Protein AF-0000000079454752 (afdb_homodimer)

InterPro domains:
  IPR001627 Sema domain [PF01403] (231-406)
  IPR001627 Sema domain [PS51004] (1-429)
  IPR001627 Sema domain [SM00630] (8-409)
  IPR002165 Plexin repeat [PF01437] (431-464)
  IPR015943 WD40/YVTN repeat-like-containing domain superfamily [G3DSA:2.130.10.10] (1-431)
  IPR016201 PSI domain [SM00423] (431-486)
  IPR027231 Semaphorin [PTHR11036] (4-544)
  IPR036352 Sema domain superfamily [SSF101912] (3-434)

Organism: NCBI:txid69355

Radius of gyration: 44.46 Å; Cα contacts (8 Å, |Δi|>4): 2600; chains: 2; bounding box: 131×156×123 Å

Solvent-accessible surface area (backbone atoms only — not comparable to full-atom values): 76771 Å² total; per-residue (Å²): 104,56,27,47,52,73,42,60,39,83,88,75,64,42,78,75,45,77,47,78,49,71,53,56,68,66,45,33,52,53,28,42,73,72,68,46,51,76,77,66,29,37,14,32,72,76,42,80,44,72,77,47,99,47,32,36,43,36,27,20,11,28,9,58,49,22,26,26,30,34,29,32,56,42,98,83,72,45,76,39,76,33,88,92,31,67,73,38,82,19,75,49,64,32,39,31,51,82,82,58,50,47,32,67,45,78,52,96,91,39,60,39,23,34,34,23,55,41,83,85,55,81,46,58,36,47,30,33,95,74,29,25,52,63,77,95,32,56,79,72,56,30,80,63,38,28,49,38,61,45,83,52,92,65,32,39,35,37,34,29,23,25,49,37,68,80,35,55,79,77,47,71,47,58,36,16,34,41,30,36,34,37,72,60,59,65,11,29,52,79,95,28,44,48,22,60,61,23,50,35,34,30,41,49,48,38,34,36,65,61,95,51,59,29,70,35,33,38,55,44,22,55,38,67,82,37,70,40,55,45,39,77,34,79,46,47,32,30,40,30,35,21,19,42,56,90,52,32,73,48,31,23,30,29,32,37,34,35,53,65,47,49,53,49,35,73,70,48,47,36,29,43,54,88,41,94,63,32,34,65,41,67,49,58,75,87,74,56,54,83,74,55,71,51,60,80,51,90,56,34,52,72,54,51,68,70,46,51,54,44,32,72,74,39,27,37,35,52,51,58,29,58,33,64,38,57,43,55,36,70,69,43,61,42,91,75,51,45,65,37,23,36,24,62,46,65,48,39,44,35,79,81,71,48,42,40,54,40,36,36,36,24,15,42,33,12,30,39,34,32,33,33,50,46,34,35,39,74,30,38,88,50,81,46,61,43,75,65,44,80,41,76,77,44,62,80,67,30,47,30,72,39,51,42,65,46,74,87,44,94,83,45,80,38,34,34,39,40,31,39,76,87,48,76,48,76,45,62,76,68,56,38,58,79,76,16,84,44,51,55,50,25,20,48,48,38,41,56,52,33,19,21,28,61,86,78,65,42,25,35,74,47,61,71,82,53,53,81,77,59,85,52,61,48,55,32,46,67,73,28,61,57,83,83,26,86,77,51,67,76,73,71,70,77,63,68,69,64,67,62,76,76,72,75,77,72,78,77,74,80,71,74,83,70,82,77,80,76,76,78,73,73,77,73,86,76,73,88,74,83,76,45,53,75,85,74,87,76,79,80,77,80,75,78,83,80,79,77,78,81,75,79,51,70,64,58,52,52,48,48,55,50,49,50,52,52,51,40,31,49,52,18,26,52,50,20,34,51,52,46,59,57,62,56,66,76,73,87,74,81,84,83,80,78,87,73,84,97,81,92,86,93,89,94,89,83,94,87,90,84,85,86,85,91,86,85,91,84,89,95,88,93,89,92,88,94,82,91,86,92,80,91,84,92,87,89,88,86,90,85,91,84,86,91,86,93,88,86,92,85,91,89,82,85,74,86,95,74,89,81,135,104,56,26,47,52,72,42,57,38,85,88,77,63,43,78,74,43,79,47,80,49,71,53,55,67,65,45,34,51,53,27,41,73,71,68,45,52,76,78,64,27,38,13,32,73,76,43,80,44,72,77,49,98,48,32,36,42,38,26,20,10,27,8,56,49,22,28,25,30,35,30,32,56,43,97,84,73,46,78,38,75,32,88,92,31,68,73,37,82,19,76,48,63,31,39,31,50,83,80,59,50,48,31,67,45,78,54,96,90,38,62,38,24,35,34,23,55,42,84,84,56,82,46,58,38,45,33,33,97,73,29,25,51,62,75,95,32,56,78,74,55,29,81,62,39,29,49,39,62,46,83,53,91,66,32,39,36,37,33,28,22,25,49,36,69,80,36,55,82,78,47,71,46,57,36,17,33,42,30,37,34,38,71,62,59,67,11,27,52,79,94,28,45,48,23,59,62,23,50,34,34,31,40,50,47,38,34,37,65,59,97,50,59,29,70,35,33,38,56,45,23,56,39,66,83,36,70,40,54,45,39,75,33,79,46,45,30,31,39,31,35,21,18,42,56,91,51,31,74,46,32,23,29,30,32,38,35,34,53,65,47,49,54,51,34,74,72,47,47,37,28,42,56,89,41,93,62,33,33,65,41,68,48,59,74,88,75,57,52,83,75,55,71,50,60,80,53,90,58,35,51,72,53,52,68,70,44,50,52,45,31,72,73,40,26,35,34,52,50,59,29,58,32,64,36,57,42,54,35,70,69,43,62,40,93,76,52,43,64,37,23,36,24,62,47,65,49,39,45,33,78,81,72,48,41,40,53,39,36,37,36,23,15,42,33,11,31,40,34,31,32,33,50,46,34,34,40,76,30,39,87,49,80,46,61,43,74,65,43,78,41,78,78,43,62,78,67,31,47,31,73,40,50,43,67,46,76,86,45,92,85,46,80,38,33,33,40,40,29,40,77,86,48,77,47,76,45,62,77,68,57,38,62,80,74,17,83,44,53,54,50,26,19,47,48,37,40,56,51,34,19,21,29,63,87,76,64,41,25,35,74,47,60,67,82,55,53,80,78,61,86,51,60,48,54,31,48,67,73,28,60,57,84,85,26,87,77,49,67,76,72,70,68,76,67,65,70,64,35,61,53,76,73,73,78,71,78,75,74,80,73,75,82,75,81,80,80,74,77,74,72,71,74,77,76,76,79,70,79,77,75,76,80,69,82,72,77,76,75,75,75,76,73,72,78,72,76,78,70,81,71,74,56,65,62,63,48,50,51,52,52,49,51,51,49,50,53,38,32,50,55,16,25,53,51,15,35,55,52,42,62,65,62,57,79,77,77,76,83,78,95,59,84,91,86,84,82,86,73,77,88,92,90,87,93,84,92,87,90,85,92,90,92,89,94,91,88,93,87,83,85,91,86,85,93,89,86,96,84,90,90,88,89,93,90,87,88,88,91,84,88,95,88,91,82,92,81,91,82,86,87,80,90,67,92,76,85,78,81,75,136

Structure (mmCIF, N/CA/C/O backbone):
data_AF-0000000079454752-model_v1
#
loop_
_entity.id
_entity.type
_entity.pdbx_description
1 polymer Semaphorin-1A
#
loop_
_atom_site.group_PDB
_atom_site.id
_atom_site.type_symbol
_atom_site.label_atom_id
_atom_site.label_alt_id
_atom_site.label_comp_id
_atom_site.label_asym_id
_atom_site.label_entity_id
_atom_site.label_seq_id
_atom_site.pdbx_PDB_ins_code
_atom_site.Cartn_x
_atom_site.Cartn_y
_atom_site.Cartn_z
_atom_site.occupancy
_atom_site.B_iso_or_equiv
_atom_site.auth_seq_id
_atom_site.auth_comp_id
_atom_site.auth_asym_id
_atom_site.auth_atom_id
_atom_site.pdbx_PDB_model_num
ATOM 1 N N . MET A 1 1 ? 12.57 -17.094 -28.625 1 63.75 1 MET A N 1
ATOM 2 C CA . MET A 1 1 ? 11.766 -18.141 -28 1 63.75 1 MET A CA 1
ATOM 3 C C . MET A 1 1 ? 10.477 -18.375 -28.781 1 63.75 1 MET A C 1
ATOM 5 O O . MET A 1 1 ? 9.523 -18.953 -28.266 1 63.75 1 MET A O 1
ATOM 9 N N . SER A 1 2 ? 10.516 -18 -29.984 1 82.56 2 SER A N 1
ATOM 10 C CA . SER A 1 2 ? 9.32 -18.25 -30.781 1 82.56 2 SER A CA 1
ATOM 11 C C . SER A 1 2 ? 9.578 -19.297 -31.859 1 82.56 2 SER A C 1
ATOM 13 O O . SER A 1 2 ? 10.727 -19.516 -32.25 1 82.56 2 SER A O 1
ATOM 15 N N . ASN A 1 3 ? 8.633 -20.031 -32.188 1 91.56 3 ASN A N 1
ATOM 16 C CA . ASN A 1 3 ? 8.539 -20.922 -33.344 1 91.56 3 ASN A CA 1
ATOM 17 C C . ASN A 1 3 ? 9.312 -22.219 -33.125 1 91.56 3 ASN A C 1
ATOM 19 O O . ASN A 1 3 ? 9.461 -23.016 -34.062 1 91.56 3 ASN A O 1
ATOM 23 N N . MET A 1 4 ? 9.977 -22.297 -32.031 1 90.5 4 MET A N 1
ATOM 24 C CA . MET A 1 4 ? 10.758 -23.484 -31.766 1 90.5 4 MET A CA 1
ATOM 25 C C . MET A 1 4 ? 10.75 -23.828 -30.281 1 90.5 4 MET A C 1
ATOM 27 O O . MET A 1 4 ? 10.5 -22.969 -29.438 1 90.5 4 MET A O 1
ATOM 31 N N . PHE A 1 5 ? 10.969 -25.141 -30.031 1 89.88 5 PHE A N 1
ATOM 32 C CA . PHE A 1 5 ? 11.258 -25.547 -28.672 1 89.88 5 PHE A CA 1
ATOM 33 C C . PHE A 1 5 ? 12.359 -26.609 -28.641 1 89.88 5 PHE A C 1
ATOM 35 O O . PHE A 1 5 ? 12.625 -27.25 -29.656 1 89.88 5 PHE A O 1
ATOM 42 N N . TYR A 1 6 ? 13.023 -26.656 -27.562 1 90.38 6 TYR A N 1
ATOM 43 C CA . TYR A 1 6 ? 14.273 -27.406 -27.469 1 90.38 6 TYR A CA 1
ATOM 44 C C . TYR A 1 6 ? 14.18 -28.469 -26.375 1 90.38 6 TYR A C 1
ATOM 46 O O . TYR A 1 6 ? 13.531 -28.266 -25.359 1 90.38 6 TYR A O 1
ATOM 54 N N . ILE A 1 7 ? 14.742 -29.547 -26.672 1 89.56 7 ILE A N 1
ATOM 55 C CA . ILE A 1 7 ? 15.016 -30.562 -25.656 1 89.56 7 ILE A CA 1
ATOM 56 C C . ILE A 1 7 ? 16.484 -30.469 -25.219 1 89.56 7 ILE A C 1
ATOM 58 O O . ILE A 1 7 ? 17.391 -30.625 -26.031 1 89.56 7 ILE A O 1
ATOM 62 N N . ILE A 1 8 ? 16.641 -30.141 -23.984 1 90.69 8 ILE A N 1
ATOM 63 C CA . ILE A 1 8 ? 17.969 -29.859 -23.469 1 90.69 8 ILE A CA 1
ATOM 64 C C . ILE A 1 8 ? 18.312 -30.844 -22.344 1 90.69 8 ILE A C 1
ATOM 66 O O . ILE A 1 8 ? 17.438 -31.188 -21.531 1 90.69 8 ILE A O 1
ATOM 70 N N . ASP A 1 9 ? 19.562 -31.281 -22.375 1 90.81 9 ASP A N 1
ATOM 71 C CA . ASP A 1 9 ? 20.047 -32.062 -21.25 1 90.81 9 ASP A CA 1
ATOM 72 C C . ASP A 1 9 ? 20.188 -31.188 -20 1 90.81 9 ASP A C 1
ATOM 74 O O . ASP A 1 9 ? 20.906 -30.188 -20.016 1 90.81 9 ASP A O 1
ATOM 78 N N . ALA A 1 10 ? 19.578 -31.578 -19 1 87.69 10 ALA A N 1
ATOM 79 C CA . ALA A 1 10 ? 19.469 -30.719 -17.812 1 87.69 10 ALA A CA 1
ATOM 80 C C . ALA A 1 10 ? 20.844 -30.531 -17.156 1 87.69 10 ALA A C 1
ATOM 82 O O . ALA A 1 10 ? 21.109 -29.484 -16.578 1 87.69 10 ALA A O 1
ATOM 83 N N . LYS A 1 11 ? 21.625 -31.562 -17.219 1 86.25 11 LYS A N 1
ATOM 84 C CA . LYS A 1 11 ? 22.922 -31.516 -16.531 1 86.25 11 LYS A CA 1
ATOM 85 C C . LYS A 1 11 ? 23.938 -30.703 -17.328 1 86.25 11 LYS A C 1
ATOM 87 O O . LYS A 1 11 ? 24.656 -29.875 -16.766 1 86.25 11 LYS A O 1
ATOM 92 N N . THR A 1 12 ? 23.938 -30.875 -18.641 1 89.38 12 THR A N 1
ATOM 93 C CA . THR A 1 12 ? 24.969 -30.25 -19.453 1 89.38 12 THR A CA 1
ATOM 94 C C . THR A 1 12 ? 24.422 -29.031 -20.203 1 89.38 12 THR A C 1
ATOM 96 O O . THR A 1 12 ? 25.188 -28.219 -20.719 1 89.38 12 THR A O 1
ATOM 99 N N . LEU A 1 13 ? 23.172 -28.875 -20.234 1 90.69 13 LEU A N 1
ATOM 100 C CA . LEU A 1 13 ? 22.469 -27.828 -20.969 1 90.69 13 LEU A CA 1
ATOM 101 C C . LEU A 1 13 ? 22.734 -27.938 -22.469 1 90.69 13 LEU A C 1
ATOM 103 O O . LEU A 1 13 ? 22.609 -26.953 -23.188 1 90.69 13 LEU A O 1
ATOM 107 N N . LYS A 1 14 ? 23.156 -29.062 -22.844 1 92.75 14 LYS A N 1
ATOM 108 C CA . LYS A 1 14 ? 23.344 -29.297 -24.281 1 92.75 14 LYS A CA 1
ATOM 109 C C . LYS A 1 14 ? 22.031 -29.609 -24.969 1 92.75 14 LYS A C 1
ATOM 111 O O . LYS A 1 14 ? 21.188 -30.328 -24.438 1 92.75 14 LYS A O 1
ATOM 116 N N . GLU A 1 15 ? 21.953 -29.078 -26.141 1 91.06 15 GLU A N 1
ATOM 117 C CA . GLU A 1 15 ? 20.75 -29.297 -26.938 1 91.06 15 GLU A CA 1
ATOM 118 C C . GLU A 1 15 ? 20.719 -30.719 -27.5 1 91.06 15 GLU A C 1
ATOM 120 O O . GLU A 1 15 ? 21.672 -31.172 -28.141 1 91.06 15 GLU A O 1
ATOM 125 N N . ARG A 1 16 ? 19.703 -31.406 -27.234 1 89.88 16 ARG A N 1
ATOM 126 C CA . ARG A 1 16 ? 19.531 -32.75 -27.75 1 89.88 16 ARG A CA 1
ATOM 127 C C . ARG A 1 16 ? 18.719 -32.75 -29.047 1 89.88 16 ARG A C 1
ATOM 129 O O . ARG A 1 16 ? 19.016 -33.5 -29.984 1 89.88 16 ARG A O 1
ATOM 136 N N . GLN A 1 17 ? 17.688 -32 -28.953 1 92.19 17 GLN A N 1
ATOM 137 C CA . GLN A 1 17 ? 16.812 -31.938 -30.109 1 92.19 17 GLN A CA 1
ATOM 138 C C . GLN A 1 17 ? 16.156 -30.562 -30.234 1 92.19 17 GLN A C 1
ATOM 140 O O . GLN A 1 17 ? 15.836 -29.938 -29.219 1 92.19 17 GLN A O 1
ATOM 145 N N . ARG A 1 18 ? 16.016 -30.141 -31.453 1 91.38 18 ARG A N 1
ATOM 146 C CA . ARG A 1 18 ? 15.312 -28.906 -31.781 1 91.38 18 ARG A CA 1
ATOM 147 C C . ARG A 1 18 ? 14.094 -29.188 -32.656 1 91.38 18 ARG A C 1
ATOM 149 O O . ARG A 1 18 ? 14.195 -29.875 -33.688 1 91.38 18 ARG A O 1
ATOM 156 N N . LEU A 1 19 ? 13 -28.75 -32.188 1 91.69 19 LEU A N 1
ATOM 157 C CA . LEU A 1 19 ? 11.758 -28.938 -32.938 1 91.69 19 LEU A CA 1
ATOM 158 C C . LEU A 1 19 ? 11.188 -27.609 -33.406 1 91.69 19 LEU A C 1
ATOM 160 O O . LEU A 1 19 ? 10.883 -26.734 -32.562 1 91.69 19 LEU A O 1
ATOM 164 N N . GLU A 1 20 ? 11.016 -27.422 -34.688 1 92.75 20 GLU A N 1
ATOM 165 C CA . GLU A 1 20 ? 10.531 -26.172 -35.25 1 92.75 20 GLU A CA 1
ATOM 166 C C . GLU A 1 20 ? 9.031 -26.234 -35.531 1 92.75 20 GLU A C 1
ATOM 168 O O . GLU A 1 20 ? 8.516 -27.266 -35.969 1 92.75 20 GLU A O 1
ATOM 173 N N . TRP A 1 21 ? 8.359 -25.219 -35.188 1 94.5 21 TRP A N 1
ATOM 174 C CA . TRP A 1 21 ? 6.922 -25.109 -35.438 1 94.5 21 TRP A CA 1
ATOM 175 C C . TRP A 1 21 ? 6.527 -23.672 -35.75 1 94.5 21 TRP A C 1
ATOM 177 O O . TRP A 1 21 ? 6.121 -22.922 -34.875 1 94.5 21 TRP A O 1
ATOM 187 N N . PHE A 1 22 ? 6.543 -23.312 -37.062 1 93.81 22 PHE A N 1
ATOM 188 C CA . PHE A 1 22 ? 6.172 -22 -37.562 1 93.81 22 PHE A CA 1
ATOM 189 C C . PHE A 1 22 ? 4.688 -21.953 -37.906 1 93.81 22 PHE A C 1
ATOM 191 O O . PHE A 1 22 ? 4.117 -22.953 -38.375 1 93.81 22 PHE A O 1
ATOM 198 N N . SER A 1 23 ? 4.148 -20.859 -37.75 1 94.12 23 SER A N 1
ATOM 199 C CA . SER A 1 23 ? 2.783 -20.672 -38.219 1 94.12 23 SER A CA 1
ATOM 200 C C . SER A 1 23 ? 2.742 -20.609 -39.75 1 94.12 23 SER A C 1
ATOM 202 O O . SER A 1 23 ? 3.695 -20.141 -40.375 1 94.12 23 SER A O 1
ATOM 204 N N . GLU A 1 24 ? 1.667 -21.016 -40.281 1 93.56 24 GLU A N 1
ATOM 205 C CA . GLU A 1 24 ? 1.467 -20.906 -41.719 1 93.56 24 GLU A CA 1
ATOM 206 C C . GLU A 1 24 ? 1.294 -19.438 -42.125 1 93.56 24 GLU A C 1
ATOM 208 O O . GLU A 1 24 ? 1.009 -18.578 -41.281 1 93.56 24 GLU A O 1
ATOM 213 N N . SER A 1 25 ? 1.436 -19.219 -43.375 1 93.69 25 SER A N 1
ATOM 214 C CA . SER A 1 25 ? 1.365 -17.859 -43.906 1 93.69 25 SER A CA 1
ATOM 215 C C . SER A 1 25 ? -0.036 -17.281 -43.75 1 93.69 25 SER A C 1
ATOM 217 O O . SER A 1 25 ? -0.191 -16.078 -43.469 1 93.69 25 SER A O 1
ATOM 219 N N . GLY A 1 26 ? -1.013 -18.062 -43.844 1 93.44 26 GLY A N 1
ATOM 220 C CA . GLY A 1 26 ? -2.385 -17.609 -43.688 1 93.44 26 GLY A CA 1
ATOM 221 C C . GLY A 1 26 ? -2.635 -16.938 -42.344 1 93.44 26 GLY A C 1
ATOM 222 O O . GLY A 1 26 ? -2.924 -15.742 -42.281 1 93.44 26 GLY A O 1
ATOM 223 N N . PRO A 1 27 ? -2.445 -17.688 -41.312 1 94.69 27 PRO A N 1
ATOM 224 C CA . PRO A 1 27 ? -2.629 -17.109 -39.969 1 94.69 27 PRO A CA 1
ATOM 225 C C . PRO A 1 27 ? -1.725 -15.906 -39.719 1 94.69 27 PRO A C 1
ATOM 227 O O . PRO A 1 27 ? -2.135 -14.953 -39.062 1 94.69 27 PRO A O 1
ATOM 230 N N . GLN A 1 28 ? -0.542 -15.875 -40.188 1 95.62 28 GLN A N 1
ATOM 231 C CA . GLN A 1 28 ? 0.385 -14.766 -40 1 95.62 28 GLN A CA 1
ATOM 232 C C . GLN A 1 28 ? -0.135 -13.492 -40.656 1 95.62 28 GLN A C 1
ATOM 234 O O . GLN A 1 28 ? -0.072 -12.414 -40.062 1 95.62 28 GLN A O 1
ATOM 239 N N . ASN A 1 29 ? -0.642 -13.695 -41.875 1 95.31 29 ASN A N 1
ATOM 240 C CA . ASN A 1 29 ? -1.176 -12.547 -42.594 1 95.31 29 ASN A CA 1
ATOM 241 C C . ASN A 1 29 ? -2.41 -11.969 -41.906 1 95.31 29 ASN A C 1
ATOM 243 O O . ASN A 1 29 ? -2.562 -10.75 -41.812 1 95.31 29 ASN A O 1
ATOM 247 N N . LEU A 1 30 ? -3.193 -12.852 -41.5 1 95.31 30 LEU A N 1
ATOM 248 C CA . LEU A 1 30 ? -4.395 -12.406 -40.781 1 95.31 30 LEU A CA 1
ATOM 249 C C . LEU A 1 30 ? -4.035 -11.672 -39.5 1 95.31 30 LEU A C 1
ATOM 251 O O . LEU A 1 30 ? -4.664 -10.672 -39.156 1 95.31 30 LEU A O 1
ATOM 255 N N . CYS A 1 31 ? -3.104 -12.172 -38.75 1 96.06 31 CYS A N 1
ATOM 256 C CA . CYS A 1 31 ? -2.619 -11.578 -37.5 1 96.06 31 CYS A CA 1
ATOM 257 C C . CYS A 1 31 ? -2.105 -10.156 -37.75 1 96.06 31 CYS A C 1
ATOM 259 O O . CYS A 1 31 ? -2.434 -9.242 -37 1 96.06 31 CYS A O 1
ATOM 261 N N . GLN A 1 32 ? -1.428 -9.969 -38.812 1 95.62 32 GLN A N 1
ATOM 262 C CA . GLN A 1 32 ? -0.866 -8.664 -39.156 1 95.62 32 GLN A CA 1
ATOM 263 C C . GLN A 1 32 ? -1.953 -7.695 -39.594 1 95.62 32 GLN A C 1
ATOM 265 O O . GLN A 1 32 ? -1.911 -6.508 -39.281 1 95.62 32 GLN A O 1
ATOM 270 N N . MET A 1 33 ? -2.875 -8.211 -40.281 1 95.31 33 MET A N 1
ATOM 271 C CA . MET A 1 33 ? -3.992 -7.391 -40.75 1 95.31 33 MET A CA 1
ATOM 272 C C . MET A 1 33 ? -4.816 -6.887 -39.562 1 95.31 33 MET A C 1
ATOM 274 O O . MET A 1 33 ? -5.395 -5.801 -39.625 1 95.31 33 MET A O 1
ATOM 278 N N . LYS A 1 34 ? -4.801 -7.684 -38.531 1 94.62 34 LYS A N 1
ATOM 279 C CA . LYS A 1 34 ? -5.539 -7.297 -37.344 1 94.62 34 LYS A CA 1
ATOM 280 C C . LYS A 1 34 ? -4.742 -6.305 -36.5 1 94.62 34 LYS A C 1
ATOM 282 O O . LYS A 1 34 ? -5.16 -5.938 -35.406 1 94.62 34 LYS A O 1
ATOM 287 N N . GLY A 1 35 ? -3.561 -5.969 -36.875 1 93.94 35 GLY A N 1
ATOM 288 C CA . GLY A 1 35 ? -2.82 -4.871 -36.281 1 93.94 35 GLY A CA 1
ATOM 289 C C . GLY A 1 35 ? -1.723 -5.336 -35.344 1 93.94 35 GLY A C 1
ATOM 290 O O . GLY A 1 35 ? -1.148 -4.531 -34.594 1 93.94 35 GLY A O 1
ATOM 291 N N . LYS A 1 36 ? -1.447 -6.594 -35.344 1 95.25 36 LYS A N 1
ATOM 292 C CA . LYS A 1 36 ? -0.395 -7.078 -34.438 1 95.25 36 LYS A CA 1
ATOM 293 C C . LYS A 1 36 ? 0.973 -7 -35.125 1 95.25 36 LYS A C 1
ATOM 295 O O . LYS A 1 36 ? 1.068 -7.039 -36.344 1 95.25 36 LYS A O 1
ATOM 300 N N . SER A 1 37 ? 2.006 -6.816 -34.312 1 94.75 37 SER A N 1
ATOM 301 C CA . SER A 1 37 ? 3.369 -6.723 -34.844 1 94.75 37 SER A CA 1
ATOM 302 C C . SER A 1 37 ? 3.852 -8.07 -35.375 1 94.75 37 SER A C 1
ATOM 304 O O . SER A 1 37 ? 3.277 -9.109 -35.031 1 94.75 37 SER A O 1
ATOM 306 N N . THR A 1 38 ? 4.914 -8 -36.125 1 93.38 38 THR A N 1
ATOM 307 C CA . THR A 1 38 ? 5.512 -9.211 -36.656 1 93.38 38 THR A CA 1
ATOM 308 C C . THR A 1 38 ? 6.023 -10.117 -35.562 1 93.38 38 THR A C 1
ATOM 310 O O . THR A 1 38 ? 5.973 -11.344 -35.656 1 93.38 38 THR A O 1
ATOM 313 N N . GLU A 1 39 ? 6.461 -9.508 -34.531 1 92.81 39 GLU A N 1
ATOM 314 C CA . GLU A 1 39 ? 6.961 -10.273 -33.406 1 92.81 39 GLU A CA 1
ATOM 315 C C . GLU A 1 39 ? 5.824 -10.992 -32.688 1 92.81 39 GLU A C 1
ATOM 317 O O . GLU A 1 39 ? 5.961 -12.164 -32.312 1 92.81 39 GLU A O 1
ATOM 322 N N . GLU A 1 40 ? 4.758 -10.344 -32.594 1 94.69 40 GLU A N 1
ATOM 323 C CA . GLU A 1 40 ? 3.611 -10.922 -31.891 1 94.69 40 GLU A CA 1
ATOM 324 C C . GLU A 1 40 ? 2.947 -12.016 -32.719 1 94.69 40 GLU A C 1
ATOM 326 O O . GLU A 1 40 ? 2.287 -12.898 -32.188 1 94.69 40 GLU A O 1
ATOM 331 N N . CYS A 1 41 ? 3.176 -11.938 -34.031 1 96 41 CYS A N 1
ATOM 332 C CA . CYS A 1 41 ? 2.496 -12.859 -34.906 1 96 41 CYS A CA 1
ATOM 333 C C . CYS A 1 41 ? 3.32 -14.125 -35.125 1 96 41 CYS A C 1
ATOM 335 O O . CYS A 1 41 ? 3.023 -14.922 -36.031 1 96 41 CYS A O 1
ATOM 337 N N . GLN A 1 42 ? 4.344 -14.336 -34.312 1 95.75 42 GLN A N 1
ATOM 338 C CA . GLN A 1 42 ? 5.059 -15.609 -34.312 1 95.75 42 GLN A CA 1
ATOM 339 C C . GLN A 1 42 ? 4.305 -16.656 -33.5 1 95.75 42 GLN A C 1
ATOM 341 O O . GLN A 1 42 ? 3.277 -16.359 -32.875 1 95.75 42 GLN A O 1
ATOM 346 N N . ASN A 1 43 ? 4.766 -17.859 -33.594 1 96.44 43 ASN A N 1
ATOM 347 C CA . ASN A 1 43 ? 4.188 -18.922 -32.781 1 96.44 43 ASN A CA 1
ATOM 348 C C . ASN A 1 43 ? 4.934 -19.094 -31.453 1 96.44 43 ASN A C 1
ATOM 350 O O . ASN A 1 43 ? 6.055 -19.609 -31.422 1 96.44 43 ASN A O 1
ATOM 354 N N . TYR A 1 44 ? 4.297 -18.672 -30.438 1 95.56 44 TYR A N 1
ATOM 355 C CA . TYR A 1 44 ? 4.879 -18.812 -29.109 1 95.56 44 TYR A CA 1
ATOM 356 C C . TYR A 1 44 ? 4.34 -20.062 -28.406 1 95.56 44 TYR A C 1
ATOM 358 O O . TYR A 1 44 ? 3.127 -20.188 -28.219 1 95.56 44 TYR A O 1
ATOM 366 N N . ILE A 1 45 ? 5.215 -20.953 -28.031 1 94.31 45 ILE A N 1
ATOM 367 C CA . ILE A 1 45 ? 4.812 -22.172 -27.328 1 94.31 45 ILE A CA 1
ATOM 368 C C . ILE A 1 45 ? 4.422 -21.828 -25.891 1 94.31 45 ILE A C 1
ATOM 370 O O . ILE A 1 45 ? 5.219 -21.25 -25.156 1 94.31 45 ILE A O 1
ATOM 374 N N . ARG A 1 46 ? 3.203 -22.172 -25.578 1 94.88 46 ARG A N 1
ATOM 375 C CA . ARG A 1 46 ? 2.68 -21.781 -24.281 1 94.88 46 ARG A CA 1
ATOM 376 C C . ARG A 1 46 ? 2.391 -23 -23.406 1 94.88 46 ARG A C 1
ATOM 378 O O . ARG A 1 46 ? 2.352 -22.891 -22.188 1 94.88 46 ARG A O 1
ATOM 385 N N . ILE A 1 47 ? 2.135 -24.141 -24.031 1 95.5 47 ILE A N 1
ATOM 386 C CA . ILE A 1 47 ? 1.821 -25.359 -23.297 1 95.5 47 ILE A CA 1
ATOM 387 C C . ILE A 1 47 ? 2.732 -26.5 -23.766 1 95.5 47 ILE A C 1
ATOM 389 O O . ILE A 1 47 ? 2.881 -26.734 -24.969 1 95.5 47 ILE A O 1
ATOM 393 N N . LEU A 1 48 ? 3.355 -27.094 -22.922 1 93.75 48 LEU A N 1
ATOM 394 C CA . LEU A 1 48 ? 4.141 -28.312 -23.125 1 93.75 48 LEU A CA 1
ATOM 395 C C . LEU A 1 48 ? 3.848 -29.344 -22.031 1 93.75 48 LEU A C 1
ATOM 397 O O . LEU A 1 48 ? 4.305 -29.203 -20.906 1 93.75 48 LEU A O 1
ATOM 401 N N . VAL A 1 49 ? 3.111 -30.359 -22.422 1 93.06 49 VAL A N 1
ATOM 402 C CA . VAL A 1 49 ? 2.699 -31.328 -21.422 1 93.06 49 VAL A CA 1
ATOM 403 C C . VAL A 1 49 ? 3.004 -32.75 -21.922 1 93.06 49 VAL A C 1
ATOM 405 O O . VAL A 1 49 ? 2.816 -33.031 -23.094 1 93.06 49 VAL A O 1
ATOM 408 N N . ARG A 1 50 ? 3.471 -33.531 -21.016 1 91.31 50 ARG A N 1
ATOM 409 C CA . ARG A 1 50 ? 3.672 -34.938 -21.297 1 91.31 50 ARG A CA 1
ATOM 410 C C . ARG A 1 50 ? 2.42 -35.75 -20.969 1 91.31 50 ARG A C 1
ATOM 412 O O . ARG A 1 50 ? 2.051 -35.906 -19.812 1 91.31 50 ARG A O 1
ATOM 419 N N . LYS A 1 51 ? 1.85 -36.25 -22 1 91.06 51 LYS A N 1
ATOM 420 C CA . LYS A 1 51 ? 0.648 -37.062 -21.797 1 91.06 51 LYS A CA 1
ATOM 421 C C . LYS A 1 51 ? 0.994 -38.438 -21.234 1 91.06 51 LYS A C 1
ATOM 423 O O . LYS A 1 51 ? 0.299 -38.938 -20.344 1 91.06 51 LYS A O 1
ATOM 428 N N . ASN A 1 52 ? 1.954 -39 -21.75 1 89.06 52 ASN A N 1
ATOM 429 C CA . ASN A 1 52 ? 2.568 -40.25 -21.297 1 89.06 52 ASN A CA 1
ATOM 430 C C . ASN A 1 52 ? 4.035 -40.312 -21.719 1 89.06 52 ASN A C 1
ATOM 432 O O . ASN A 1 52 ? 4.609 -39.344 -22.188 1 89.06 52 ASN A O 1
ATOM 436 N N . GLU A 1 53 ? 4.707 -41.375 -21.422 1 86.56 53 GLU A N 1
ATOM 437 C CA . GLU A 1 53 ? 6.148 -41.469 -21.641 1 86.56 53 GLU A CA 1
ATOM 438 C C . GLU A 1 53 ? 6.5 -41.281 -23.125 1 86.56 53 GLU A C 1
ATOM 440 O O . GLU A 1 53 ? 7.582 -40.812 -23.453 1 86.56 53 GLU A O 1
ATOM 445 N N . GLY A 1 54 ? 5.605 -41.469 -23.906 1 88.44 54 GLY A N 1
ATOM 446 C CA . GLY A 1 54 ? 5.957 -41.406 -25.312 1 88.44 54 GLY A CA 1
ATOM 447 C C . GLY A 1 54 ? 5.184 -40.375 -26.094 1 88.44 54 GLY A C 1
ATOM 448 O O . GLY A 1 54 ? 5.289 -40.312 -27.328 1 88.44 54 GLY A O 1
ATOM 449 N N . GLU A 1 55 ? 4.449 -39.656 -25.406 1 92.38 55 GLU A N 1
ATOM 450 C CA . GLU A 1 55 ? 3.633 -38.656 -26.109 1 92.38 55 GLU A CA 1
ATOM 451 C C . GLU A 1 55 ? 3.719 -37.281 -25.453 1 92.38 55 GLU A C 1
ATOM 453 O O . GLU A 1 55 ? 3.678 -37.188 -24.219 1 92.38 55 GLU A O 1
ATOM 458 N N . LEU A 1 56 ? 3.896 -36.312 -26.344 1 93.31 56 LEU A N 1
ATOM 459 C CA . LEU A 1 56 ? 3.986 -34.906 -25.906 1 93.31 56 LEU A CA 1
ATOM 460 C C . LEU A 1 56 ? 2.93 -34.062 -26.594 1 93.31 56 LEU A C 1
ATOM 462 O O . LEU A 1 56 ? 2.695 -34.188 -27.797 1 93.31 56 LEU A O 1
ATOM 466 N N . LEU A 1 57 ? 2.199 -33.312 -25.797 1 94.94 57 LEU A N 1
ATOM 467 C CA . LEU A 1 57 ? 1.268 -32.312 -26.328 1 94.94 57 LEU A CA 1
ATOM 468 C C . LEU A 1 57 ? 1.855 -30.922 -26.234 1 94.94 57 LEU A C 1
ATOM 470 O O . LEU A 1 57 ? 2.285 -30.484 -25.172 1 94.94 57 LEU A O 1
ATOM 474 N N . VAL A 1 58 ? 1.937 -30.234 -27.344 1 95.38 58 VAL A N 1
ATOM 475 C CA . VAL A 1 58 ? 2.482 -28.875 -27.406 1 95.38 58 VAL A CA 1
ATOM 476 C C . VAL A 1 58 ? 1.457 -27.938 -28.031 1 95.38 58 VAL A C 1
ATOM 478 O O . VAL A 1 58 ? 0.88 -28.25 -29.078 1 95.38 58 VAL A O 1
ATOM 481 N N . CYS A 1 59 ? 1.169 -26.859 -27.359 1 96.25 59 CYS A N 1
ATOM 482 C CA . CYS A 1 59 ? 0.255 -25.859 -27.906 1 96.25 59 CYS A CA 1
ATOM 483 C C . CYS A 1 59 ? 0.924 -24.5 -28 1 96.25 59 CYS A C 1
ATOM 485 O O . CYS A 1 59 ? 1.729 -24.141 -27.141 1 96.25 59 CYS A O 1
ATOM 487 N N . GLY A 1 60 ? 0.602 -23.75 -29.031 1 96.25 60 GLY A N 1
ATOM 488 C CA . GLY A 1 60 ? 1.164 -22.422 -29.234 1 96.25 60 GLY A CA 1
ATOM 489 C C . GLY A 1 60 ? 0.143 -21.422 -29.719 1 96.25 60 GLY A C 1
ATOM 490 O O . GLY A 1 60 ? -0.978 -21.781 -30.078 1 96.25 60 GLY A O 1
ATOM 491 N N . THR A 1 61 ? 0.488 -20.156 -29.703 1 96.38 61 THR A N 1
ATOM 492 C CA . THR A 1 61 ? -0.398 -19.062 -30.109 1 96.38 61 THR A CA 1
ATOM 493 C C . THR A 1 61 ? -0.644 -19.109 -31.625 1 96.38 61 THR A C 1
ATOM 495 O O . THR A 1 61 ? -1.688 -18.656 -32.094 1 96.38 61 THR A O 1
ATOM 498 N N . TYR A 1 62 ? 0.346 -19.578 -32.406 1 96.62 62 TYR A N 1
ATOM 499 C CA . TYR A 1 62 ? 0.238 -19.766 -33.844 1 96.62 62 TYR A CA 1
ATOM 500 C C . TYR A 1 62 ? -0.272 -18.5 -34.5 1 96.62 62 TYR A C 1
ATOM 502 O O . TYR A 1 62 ? -1.245 -18.531 -35.281 1 96.62 62 TYR A O 1
ATOM 510 N N . SER A 1 63 ? 0.339 -17.391 -34.25 1 96.25 63 SER A N 1
ATOM 511 C CA . SER A 1 63 ? -0.015 -16.094 -34.812 1 96.25 63 SER A CA 1
ATOM 512 C C . SER A 1 63 ? -1.449 -15.703 -34.469 1 96.25 63 SER A C 1
ATOM 514 O O . SER A 1 63 ? -2.236 -15.359 -35.375 1 96.25 63 SER A O 1
ATOM 516 N N . TYR A 1 64 ? -1.777 -15.812 -33.281 1 96.25 64 TYR A N 1
ATOM 517 C CA . TYR A 1 64 ? -3.08 -15.453 -32.75 1 96.25 64 TYR A CA 1
ATOM 518 C C . TYR A 1 64 ? -4.176 -16.359 -33.281 1 96.25 64 TYR A C 1
ATOM 520 O O . TYR A 1 64 ? -5.293 -15.906 -33.531 1 96.25 64 TYR A O 1
ATOM 528 N N . SER A 1 65 ? -3.852 -17.516 -33.594 1 95.81 65 SER A N 1
ATOM 529 C CA . SER A 1 65 ? -4.73 -18.625 -33.938 1 95.81 65 SER A CA 1
ATOM 530 C C . SER A 1 65 ? -4.285 -19.922 -33.281 1 95.81 65 SER A C 1
ATOM 532 O O . SER A 1 65 ? -3.758 -20.828 -33.938 1 95.81 65 SER A O 1
ATOM 534 N N . PRO A 1 66 ? -4.562 -20.062 -32.062 1 96.69 66 PRO A N 1
ATOM 535 C CA . PRO A 1 66 ? -3.975 -21.109 -31.234 1 96.69 66 PRO A CA 1
ATOM 536 C C . PRO A 1 66 ? -4.18 -22.516 -31.828 1 96.69 66 PRO A C 1
ATOM 538 O O . PRO A 1 66 ? -5.266 -22.812 -32.344 1 96.69 66 PRO A O 1
ATOM 541 N N . ARG A 1 67 ? -3.107 -23.281 -31.781 1 96.94 67 ARG A N 1
ATOM 542 C CA . ARG A 1 67 ? -3.09 -24.656 -32.25 1 96.94 67 ARG A CA 1
ATOM 543 C C . ARG A 1 67 ? -2.279 -25.562 -31.328 1 96.94 67 ARG A C 1
ATOM 545 O O . ARG A 1 67 ? -1.419 -25.078 -30.594 1 96.94 67 ARG A O 1
ATOM 552 N N . CYS A 1 68 ? -2.645 -26.828 -31.359 1 96.75 68 CYS A N 1
ATOM 553 C CA . CYS A 1 68 ? -1.852 -27.828 -30.656 1 96.75 68 CYS A CA 1
ATOM 554 C C . CYS A 1 68 ? -1.291 -28.859 -31.625 1 96.75 68 CYS A C 1
ATOM 556 O O . CYS A 1 68 ? -1.79 -29 -32.75 1 96.75 68 CYS A O 1
ATOM 558 N N . ARG A 1 69 ? -0.228 -29.422 -31.188 1 95.5 69 ARG A N 1
ATOM 559 C CA . ARG A 1 69 ? 0.435 -30.5 -31.906 1 95.5 69 ARG A CA 1
ATOM 560 C C . ARG A 1 69 ? 0.868 -31.625 -30.969 1 95.5 69 ARG A C 1
ATOM 562 O O . ARG A 1 69 ? 1.284 -31.359 -29.844 1 95.5 69 ARG A O 1
ATOM 569 N N . GLU A 1 70 ? 0.719 -32.844 -31.469 1 95.19 70 GLU A N 1
ATOM 570 C CA . GLU A 1 70 ? 1.162 -33.969 -30.672 1 95.19 70 GLU A CA 1
ATOM 571 C C . GLU A 1 70 ? 2.436 -34.594 -31.25 1 95.19 70 GLU A C 1
ATOM 573 O O . GLU A 1 70 ? 2.596 -34.656 -32.469 1 95.19 70 GLU A O 1
ATOM 578 N N . TYR A 1 71 ? 3.322 -34.938 -30.422 1 94.69 71 TYR A N 1
ATOM 579 C CA . TYR A 1 71 ? 4.574 -35.562 -30.781 1 94.69 71 TYR A CA 1
ATOM 580 C C . TYR A 1 71 ? 4.672 -36.969 -30.172 1 94.69 71 TYR A C 1
ATOM 582 O O . TYR A 1 71 ? 4.133 -37.219 -29.078 1 94.69 71 TYR A O 1
ATOM 590 N N . ILE A 1 72 ? 5.293 -37.812 -30.875 1 94.25 72 ILE A N 1
ATOM 591 C CA . ILE A 1 72 ? 5.543 -39.156 -30.375 1 94.25 72 ILE A CA 1
ATOM 592 C C . ILE A 1 72 ? 7.043 -39.438 -30.375 1 94.25 72 ILE A C 1
ATOM 594 O O . ILE A 1 72 ? 7.766 -39 -31.266 1 94.25 72 ILE A O 1
ATOM 598 N N . LEU A 1 73 ? 7.41 -40.156 -29.375 1 91.94 73 LEU A N 1
ATOM 599 C CA . LEU A 1 73 ? 8.812 -40.562 -29.281 1 91.94 73 LEU A CA 1
ATOM 600 C C . LEU A 1 73 ? 9.094 -41.781 -30.141 1 91.94 73 LEU A C 1
ATOM 602 O O . LEU A 1 73 ? 8.477 -42.844 -29.953 1 91.94 73 LEU A O 1
ATOM 606 N N . LYS A 1 74 ? 10.008 -41.625 -31 1 88.69 74 LYS A N 1
ATOM 607 C CA . LYS A 1 74 ? 10.383 -42.75 -31.859 1 88.69 74 LYS A CA 1
ATOM 608 C C . LYS A 1 74 ? 11.492 -43.562 -31.219 1 88.69 74 LYS A C 1
ATOM 610 O O . LYS A 1 74 ? 12.141 -43.125 -30.266 1 88.69 74 LYS A O 1
ATOM 615 N N . ASP A 1 75 ? 11.727 -44.781 -31.656 1 81.69 75 ASP A N 1
ATOM 616 C CA . ASP A 1 75 ? 12.68 -45.75 -31.125 1 81.69 75 ASP A CA 1
ATOM 617 C C . ASP A 1 75 ? 14.086 -45.156 -31.047 1 81.69 75 ASP A C 1
ATOM 619 O O . ASP A 1 75 ? 14.875 -45.5 -30.172 1 81.69 75 ASP A O 1
ATOM 623 N N . GLY A 1 76 ? 14.445 -44.188 -31.719 1 79 76 GLY A N 1
ATOM 624 C CA . GLY A 1 76 ? 15.758 -43.562 -31.672 1 79 76 GLY A CA 1
ATOM 625 C C . GLY A 1 76 ? 15.836 -42.406 -30.672 1 79 76 GLY A C 1
ATOM 626 O O . GLY A 1 76 ? 16.891 -41.812 -30.5 1 79 76 GLY A O 1
ATOM 627 N N . GLY A 1 77 ? 14.867 -42.281 -30 1 82.5 77 GLY A N 1
ATOM 628 C CA . GLY A 1 77 ? 14.883 -41.281 -28.953 1 82.5 77 GLY A CA 1
ATOM 629 C C . GLY A 1 77 ? 14.539 -39.906 -29.453 1 82.5 77 GLY A C 1
ATOM 630 O O . GLY A 1 77 ? 14.812 -38.906 -28.781 1 82.5 77 GLY A O 1
ATOM 631 N N . SER A 1 78 ? 14.094 -39.781 -30.641 1 89.56 78 SER A N 1
ATOM 632 C CA . SER A 1 78 ? 13.758 -38.469 -31.203 1 89.56 78 SER A CA 1
ATOM 633 C C . SER A 1 78 ? 12.25 -38.25 -31.219 1 89.56 78 SER A C 1
ATOM 635 O O . SER A 1 78 ? 11.477 -39.188 -31.453 1 89.56 78 SER A O 1
ATOM 637 N N . TRP A 1 79 ? 11.883 -37.062 -30.906 1 92.06 79 TRP A N 1
ATOM 638 C CA . TRP A 1 79 ? 10.477 -36.688 -30.953 1 92.06 79 TRP A CA 1
ATOM 639 C C . TRP A 1 79 ? 10.07 -36.281 -32.344 1 92.06 79 TRP A C 1
ATOM 641 O O . TRP A 1 79 ? 10.758 -35.469 -33 1 92.06 79 TRP A O 1
ATOM 651 N N . VAL A 1 80 ? 8.984 -36.906 -32.812 1 93.31 80 VAL A N 1
ATOM 652 C CA . VAL A 1 80 ? 8.469 -36.562 -34.156 1 93.31 80 VAL A CA 1
ATOM 653 C C . VAL A 1 80 ? 6.973 -36.25 -34.062 1 93.31 80 VAL A C 1
ATOM 655 O O . VAL A 1 80 ? 6.289 -36.75 -33.156 1 93.31 80 VAL A O 1
ATOM 658 N N . VAL A 1 81 ? 6.531 -35.5 -35.031 1 93.38 81 VAL A N 1
ATOM 659 C CA . VAL A 1 81 ? 5.121 -35.125 -35.062 1 93.38 81 VAL A CA 1
ATOM 660 C C . VAL A 1 81 ? 4.262 -36.375 -35.281 1 93.38 81 VAL A C 1
ATOM 662 O O . VAL A 1 81 ? 4.562 -37.188 -36.156 1 93.38 81 VAL A O 1
ATOM 665 N N . LYS A 1 82 ? 3.334 -36.531 -34.469 1 91.88 82 LYS A N 1
ATOM 666 C CA . LYS A 1 82 ? 2.387 -37.625 -34.625 1 91.88 82 LYS A CA 1
ATOM 667 C C . LYS A 1 82 ? 1.53 -37.406 -35.875 1 91.88 82 LYS A C 1
ATOM 669 O O . LYS A 1 82 ? 0.968 -36.344 -36.094 1 91.88 82 LYS A O 1
ATOM 674 N N . GLU A 1 83 ? 1.423 -38.469 -36.625 1 89 83 GLU A N 1
ATOM 675 C CA . GLU A 1 83 ? 0.632 -38.375 -37.844 1 89 83 GLU A CA 1
ATOM 676 C C . GLU A 1 83 ? -0.834 -38.062 -37.531 1 89 83 GLU A C 1
ATOM 678 O O . GLU A 1 83 ? -1.434 -38.75 -36.688 1 89 83 GLU A O 1
ATOM 683 N N . GLY A 1 84 ? -1.385 -37.031 -38.156 1 85.88 84 GLY A N 1
ATOM 684 C CA . GLY A 1 84 ? -2.785 -36.688 -37.969 1 85.88 84 GLY A CA 1
ATOM 685 C C . GLY A 1 84 ? -3.016 -35.688 -36.844 1 85.88 84 GLY A C 1
ATOM 686 O O . GLY A 1 84 ? -4.141 -35.25 -36.625 1 85.88 84 GLY A O 1
ATOM 687 N N . ALA A 1 85 ? -2.023 -35.438 -36.188 1 84.94 85 ALA A N 1
ATOM 688 C CA . ALA A 1 85 ? -2.154 -34.531 -35.062 1 84.94 85 ALA A CA 1
ATOM 689 C C . ALA A 1 85 ? -1.235 -33.344 -35.188 1 84.94 85 ALA A C 1
ATOM 691 O O . ALA A 1 85 ? -0.56 -32.938 -34.25 1 84.94 85 ALA A O 1
ATOM 692 N N . GLU A 1 86 ? -1.214 -32.75 -36.406 1 82.88 86 GLU A N 1
ATOM 693 C CA . GLU A 1 86 ? -0.235 -31.703 -36.719 1 82.88 86 GLU A CA 1
ATOM 694 C C . GLU A 1 86 ? -0.735 -30.328 -36.281 1 82.88 86 GLU A C 1
ATOM 696 O O . GLU A 1 86 ? 0.027 -29.516 -35.75 1 82.88 86 GLU A O 1
ATOM 701 N N . ASP A 1 87 ? -1.932 -30.016 -36.531 1 86.94 87 ASP A N 1
ATOM 702 C CA . ASP A 1 87 ? -2.455 -28.688 -36.219 1 86.94 87 ASP A CA 1
ATOM 703 C C . ASP A 1 87 ? -3.9 -28.766 -35.719 1 86.94 87 ASP A C 1
ATOM 705 O O . ASP A 1 87 ? -4.828 -28.422 -36.438 1 86.94 87 ASP A O 1
ATOM 709 N N . ILE A 1 88 ? -3.947 -29.078 -34.438 1 92.88 88 ILE A N 1
ATOM 710 C CA . ILE A 1 88 ? -5.266 -29.219 -33.844 1 92.88 88 ILE A CA 1
ATOM 711 C C . ILE A 1 88 ? -5.719 -27.859 -33.312 1 92.88 88 ILE A C 1
ATOM 713 O O . ILE A 1 88 ? -4.996 -27.203 -32.531 1 92.88 88 ILE A O 1
ATOM 717 N N . PRO A 1 89 ? -6.945 -27.438 -33.781 1 93.62 89 PRO A N 1
ATOM 718 C CA . PRO A 1 89 ? -7.422 -26.172 -33.219 1 93.62 89 PRO A CA 1
ATOM 719 C C . PRO A 1 89 ? -7.449 -26.172 -31.688 1 93.62 89 PRO A C 1
ATOM 721 O O . PRO A 1 89 ? -7.871 -27.156 -31.078 1 93.62 89 PRO A O 1
ATOM 724 N N . ALA A 1 90 ? -6.969 -25.094 -31.109 1 95.81 90 ALA A N 1
ATOM 725 C CA . ALA A 1 90 ? -6.789 -25.062 -29.656 1 95.81 90 ALA A CA 1
ATOM 726 C C . ALA A 1 90 ? -7.457 -23.828 -29.047 1 95.81 90 ALA A C 1
ATOM 728 O O . ALA A 1 90 ? -6.934 -23.25 -28.094 1 95.81 90 ALA A O 1
ATOM 729 N N . ARG A 1 91 ? -8.633 -23.422 -29.641 1 92.81 91 ARG A N 1
ATOM 730 C CA . ARG A 1 91 ? -9.391 -22.344 -29.047 1 92.81 91 ARG A CA 1
ATOM 731 C C . ARG A 1 91 ? -9.836 -22.688 -27.625 1 92.81 91 ARG A C 1
ATOM 733 O O . ARG A 1 91 ? -10.414 -23.766 -27.406 1 92.81 91 ARG A O 1
ATOM 740 N N . GLY A 1 92 ? -9.523 -21.875 -26.703 1 94.19 92 GLY A N 1
ATOM 741 C CA . GLY A 1 92 ? -9.906 -22.109 -25.328 1 94.19 92 GLY A CA 1
ATOM 742 C C . GLY A 1 92 ? -8.898 -22.953 -24.578 1 94.19 92 GLY A C 1
ATOM 743 O O . GLY A 1 92 ? -9.039 -23.172 -23.359 1 94.19 92 GLY A O 1
ATOM 744 N N . LEU A 1 93 ? -7.91 -23.469 -25.234 1 95.88 93 LEU A N 1
ATOM 745 C CA . LEU A 1 93 ? -6.855 -24.266 -24.609 1 95.88 93 LEU A CA 1
ATOM 746 C C . LEU A 1 93 ? -5.566 -23.453 -24.484 1 95.88 93 LEU A C 1
ATOM 748 O O . LEU A 1 93 ? -4.875 -23.531 -23.469 1 95.88 93 LEU A O 1
ATOM 752 N N . CYS A 1 94 ? -5.293 -22.781 -25.5 1 96 94 CYS A N 1
ATOM 753 C CA . CYS A 1 94 ? -4.105 -21.938 -25.562 1 96 94 CYS A CA 1
ATOM 754 C C . CYS A 1 94 ? -4.48 -20.484 -25.828 1 96 94 CYS A C 1
ATOM 756 O O . CYS A 1 94 ? -5.418 -20.203 -26.578 1 96 94 CYS A O 1
ATOM 758 N N . PRO A 1 95 ? -3.777 -19.547 -25.219 1 96 95 PRO A N 1
ATOM 759 C CA . PRO A 1 95 ? -4.121 -18.141 -25.422 1 96 95 PRO A CA 1
ATOM 760 C C . PRO A 1 95 ? -3.75 -17.641 -26.828 1 96 95 PRO A C 1
ATOM 762 O O . PRO A 1 95 ? -2.861 -18.203 -27.469 1 96 95 PRO A O 1
ATOM 765 N N . TYR A 1 96 ? -4.418 -16.578 -27.25 1 95.88 96 TYR A N 1
ATOM 766 C CA . TYR A 1 96 ? -4.105 -15.906 -28.5 1 95.88 96 TYR A CA 1
ATOM 767 C C . TYR A 1 96 ? -2.863 -15.031 -28.359 1 95.88 96 TYR A C 1
ATOM 769 O O . TYR A 1 96 ? -1.979 -15.055 -29.219 1 95.88 96 TYR A O 1
ATOM 777 N N . ASP A 1 97 ? -2.83 -14.344 -27.234 1 95 97 ASP A N 1
ATOM 778 C CA . ASP A 1 97 ? -1.764 -13.391 -26.938 1 95 97 ASP A CA 1
ATOM 779 C C . ASP A 1 97 ? -0.58 -14.094 -26.266 1 95 97 ASP A C 1
ATOM 781 O O . ASP A 1 97 ? -0.739 -14.742 -25.234 1 95 97 ASP A O 1
ATOM 785 N N . PRO A 1 98 ? 0.636 -13.875 -26.875 1 93.62 98 PRO A N 1
ATOM 786 C CA . PRO A 1 98 ? 1.817 -14.516 -26.281 1 93.62 98 PRO A CA 1
ATOM 787 C C . PRO A 1 98 ? 2.109 -14.031 -24.875 1 93.62 98 PRO A C 1
ATOM 789 O O . PRO A 1 98 ? 2.789 -14.719 -24.109 1 93.62 98 PRO A O 1
ATOM 792 N N . TRP A 1 99 ? 1.591 -12.938 -24.422 1 92.5 99 TRP A N 1
ATOM 793 C CA . TRP A 1 99 ? 1.934 -12.352 -23.141 1 92.5 99 TRP A CA 1
ATOM 794 C C . TRP A 1 99 ? 0.818 -12.578 -22.125 1 92.5 99 TRP A C 1
ATOM 796 O O . TRP A 1 99 ? 0.901 -12.117 -20.984 1 92.5 99 TRP A O 1
ATOM 806 N N . HIS A 1 100 ? -0.152 -13.281 -22.516 1 93.94 100 HIS A N 1
ATOM 807 C CA . HIS A 1 100 ? -1.255 -13.547 -21.594 1 93.94 100 HIS A CA 1
ATOM 808 C C . HIS A 1 100 ? -0.831 -14.492 -20.484 1 93.94 100 HIS A C 1
ATOM 810 O O . HIS A 1 100 ? -0.126 -15.477 -20.734 1 93.94 100 HIS A O 1
ATOM 816 N N . ASN A 1 101 ? -1.215 -14.219 -19.266 1 95.12 101 ASN A N 1
ATOM 817 C CA . ASN A 1 101 ? -0.958 -15.125 -18.141 1 95.12 101 ASN A CA 1
ATOM 818 C C . ASN A 1 101 ? -1.918 -16.312 -18.141 1 95.12 101 ASN A C 1
ATOM 820 O O . ASN A 1 101 ? -3.061 -16.188 -17.703 1 95.12 101 ASN A O 1
ATOM 824 N N . SER A 1 102 ? -1.425 -17.422 -18.578 1 96.81 102 SER A N 1
ATOM 825 C CA . SER A 1 102 ? -2.201 -18.656 -18.641 1 96.81 102 SER A CA 1
ATOM 826 C C . SER A 1 102 ? -1.462 -19.812 -17.984 1 96.81 102 SER A C 1
ATOM 828 O O . SER A 1 102 ? -0.253 -19.734 -17.75 1 96.81 102 SER A O 1
ATOM 830 N N . THR A 1 103 ? -2.217 -20.812 -17.625 1 97.25 103 THR A N 1
ATOM 831 C CA . THR A 1 103 ? -1.612 -22 -17.031 1 97.25 103 THR A CA 1
ATOM 832 C C . THR A 1 103 ? -2.318 -23.266 -17.516 1 97.25 103 THR A C 1
ATOM 834 O O . THR A 1 103 ? -3.43 -23.188 -18.047 1 97.25 103 THR A O 1
ATOM 837 N N . ALA A 1 104 ? -1.598 -24.359 -17.484 1 97.5 104 ALA A N 1
ATOM 838 C CA . ALA A 1 104 ? -2.133 -25.656 -17.906 1 97.5 104 ALA A CA 1
ATOM 839 C C . ALA A 1 104 ? -1.533 -26.781 -17.078 1 97.5 104 ALA A C 1
ATOM 841 O O . ALA A 1 104 ? -0.393 -26.688 -16.625 1 97.5 104 ALA A O 1
ATOM 842 N N . ILE A 1 105 ? -2.363 -27.844 -16.891 1 96.75 105 ILE A N 1
ATOM 843 C CA . ILE A 1 105 ? -1.878 -29.016 -16.188 1 96.75 105 ILE A CA 1
ATOM 844 C C . ILE A 1 105 ? -2.582 -30.266 -16.719 1 96.75 105 ILE A C 1
ATOM 846 O O . ILE A 1 105 ? -3.744 -30.203 -17.125 1 96.75 105 ILE A O 1
ATOM 850 N N . TYR A 1 106 ? -1.815 -31.281 -16.844 1 96.06 106 TYR A N 1
ATOM 851 C CA . TYR A 1 106 ? -2.363 -32.594 -17.25 1 96.06 106 TYR A CA 1
ATOM 852 C C . TYR A 1 106 ? -2.578 -33.469 -16.031 1 96.06 106 TYR A C 1
ATOM 854 O O . TYR A 1 106 ? -1.626 -33.812 -15.32 1 96.06 106 TYR A O 1
ATOM 862 N N . ALA A 1 107 ? -3.826 -33.812 -15.797 1 95.25 107 ALA A N 1
ATOM 863 C CA . ALA A 1 107 ? -4.188 -34.625 -14.641 1 95.25 107 ALA A CA 1
ATOM 864 C C . ALA A 1 107 ? -5.23 -35.688 -15.016 1 95.25 107 ALA A C 1
ATOM 866 O O . ALA A 1 107 ? -6.227 -35.375 -15.672 1 95.25 107 ALA A O 1
ATOM 867 N N . ASP A 1 108 ? -5.004 -36.938 -14.656 1 94.19 108 ASP A N 1
ATOM 868 C CA . ASP A 1 108 ? -5.906 -38.062 -14.891 1 94.19 108 ASP A CA 1
ATOM 869 C C . ASP A 1 108 ? -6.266 -38.188 -16.375 1 94.19 108 ASP A C 1
ATOM 871 O O . ASP A 1 108 ? -7.434 -38.344 -16.719 1 94.19 108 ASP A O 1
ATOM 875 N N . GLY A 1 109 ? -5.367 -37.875 -17.188 1 93.06 109 GLY A N 1
ATOM 876 C CA . GLY A 1 109 ? -5.516 -38.125 -18.609 1 93.06 109 GLY A CA 1
ATOM 877 C C . GLY A 1 109 ? -6.195 -36.969 -19.328 1 93.06 109 GLY A C 1
ATOM 878 O O . GLY A 1 109 ? -6.523 -37.062 -20.516 1 93.06 109 GLY A O 1
ATOM 879 N N . GLU A 1 110 ? -6.426 -35.969 -18.641 1 95.56 110 GLU A N 1
ATOM 880 C CA . GLU A 1 110 ? -7.117 -34.812 -19.234 1 95.56 110 GLU A CA 1
ATOM 881 C C . GLU A 1 110 ? -6.316 -33.531 -19.047 1 95.56 110 GLU A C 1
ATOM 883 O O . GLU A 1 110 ? -5.59 -33.375 -18.062 1 95.56 110 GLU A O 1
ATOM 888 N N . LEU A 1 111 ? -6.516 -32.625 -20.016 1 96.5 111 LEU A N 1
ATOM 889 C CA . LEU A 1 111 ? -5.844 -31.328 -19.953 1 96.5 111 LEU A CA 1
ATOM 890 C C . LEU A 1 111 ? -6.742 -30.281 -19.297 1 96.5 111 LEU A C 1
ATOM 892 O O . LEU A 1 111 ? -7.887 -30.094 -19.719 1 96.5 111 LEU A O 1
ATOM 896 N N . TYR A 1 112 ? -6.301 -29.734 -18.188 1 98.19 112 TYR A N 1
ATOM 897 C CA . TYR A 1 112 ? -6.957 -28.609 -17.531 1 98.19 112 TYR A CA 1
ATOM 898 C C . TYR A 1 112 ? -6.242 -27.297 -17.844 1 98.19 112 TYR A C 1
ATOM 900 O O . TYR A 1 112 ? -5.012 -27.219 -17.781 1 98.19 112 TYR A O 1
ATOM 908 N N . VAL A 1 113 ? -7.043 -26.25 -18.172 1 98.25 113 VAL A N 1
ATOM 909 C CA . VAL A 1 113 ? -6.379 -25.016 -18.562 1 98.25 113 VAL A CA 1
ATOM 910 C C . VAL A 1 113 ? -7.098 -23.828 -17.938 1 98.25 113 VAL A C 1
ATOM 912 O O . VAL A 1 113 ? -8.305 -23.875 -17.703 1 98.25 113 VAL A O 1
ATOM 915 N N . GLY A 1 114 ? -6.391 -22.812 -17.469 1 98.38 114 GLY A N 1
ATOM 916 C CA . GLY A 1 114 ? -6.855 -21.453 -17.203 1 98.38 114 GLY A CA 1
ATOM 917 C C . GLY A 1 114 ? -6.348 -20.438 -18.203 1 98.38 114 GLY A C 1
ATOM 918 O O . GLY A 1 114 ? -5.152 -20.156 -18.25 1 98.38 114 GLY A O 1
ATOM 919 N N . THR A 1 115 ? -7.234 -19.938 -19.031 1 97.94 115 THR A N 1
ATOM 920 C CA . THR A 1 115 ? -6.836 -19.062 -20.125 1 97.94 115 THR A CA 1
ATOM 921 C C . THR A 1 115 ? -8.016 -18.234 -20.609 1 97.94 115 THR A C 1
ATOM 923 O O . THR A 1 115 ? -8.906 -17.891 -19.828 1 97.94 115 THR A O 1
ATOM 926 N N . VAL A 1 116 ? -7.938 -17.766 -21.906 1 96.19 116 VAL A N 1
ATOM 927 C CA . VAL A 1 116 ? -9.008 -17 -22.531 1 96.19 116 VAL A CA 1
ATOM 928 C C . VAL A 1 116 ? -9.414 -17.656 -23.844 1 96.19 116 VAL A C 1
ATOM 930 O O . VAL A 1 116 ? -8.617 -18.375 -24.453 1 96.19 116 VAL A O 1
ATOM 933 N N . THR A 1 117 ? -10.625 -17.328 -24.344 1 94.56 117 THR A N 1
ATOM 934 C CA . THR A 1 117 ? -11.156 -18.016 -25.5 1 94.56 117 THR A CA 1
ATOM 935 C C . THR A 1 117 ? -11.062 -17.141 -26.75 1 94.56 117 THR A C 1
ATOM 937 O O . THR A 1 117 ? -11.25 -17.609 -27.875 1 94.56 117 THR A O 1
ATOM 940 N N . ASP A 1 118 ? -10.766 -15.898 -26.562 1 91.81 118 ASP A N 1
ATOM 941 C CA . ASP A 1 118 ? -10.914 -15 -27.703 1 91.81 118 ASP A CA 1
ATOM 942 C C . ASP A 1 118 ? -9.664 -14.148 -27.906 1 91.81 118 ASP A C 1
ATOM 944 O O . ASP A 1 118 ? -8.781 -14.125 -27.031 1 91.81 118 ASP A O 1
ATOM 948 N N . PHE A 1 119 ? -9.695 -13.469 -28.969 1 91 119 PHE A N 1
ATOM 949 C CA . PHE A 1 119 ? -8.586 -12.641 -29.422 1 91 119 PHE A CA 1
ATOM 950 C C . PHE A 1 119 ? -8.359 -11.469 -28.469 1 91 119 PHE A C 1
ATOM 952 O O . PHE A 1 119 ? -7.219 -11.109 -28.188 1 91 119 PHE A O 1
ATOM 959 N N . SER A 1 120 ? -9.406 -10.914 -27.922 1 90.06 120 SER A N 1
ATOM 960 C CA . SER A 1 120 ? -9.328 -9.719 -27.094 1 90.06 120 SER A CA 1
ATOM 961 C C . SER A 1 120 ? -9.031 -10.078 -25.641 1 90.06 120 SER A C 1
ATOM 963 O O . SER A 1 120 ? -8.719 -9.195 -24.828 1 90.06 120 SER A O 1
ATOM 965 N N . GLY A 1 121 ? -9.141 -11.297 -25.328 1 90.69 121 GLY A N 1
ATOM 966 C CA . GLY A 1 121 ? -8.891 -11.719 -23.969 1 90.69 121 GLY A CA 1
ATOM 967 C C . GLY A 1 121 ? -10.008 -11.359 -23.016 1 90.69 121 GLY A C 1
ATOM 968 O O . GLY A 1 121 ? -9.781 -11.195 -21.812 1 90.69 121 GLY A O 1
ATOM 969 N N . THR A 1 122 ? -11.25 -11.219 -23.375 1 92.19 122 THR A N 1
ATOM 970 C CA . THR A 1 122 ? -12.352 -10.727 -22.562 1 92.19 122 THR A CA 1
ATOM 971 C C . THR A 1 122 ? -13.172 -11.883 -21.984 1 92.19 122 THR A C 1
ATOM 973 O O . THR A 1 122 ? -14.008 -11.688 -21.109 1 92.19 122 THR A O 1
ATOM 976 N N . ASP A 1 123 ? -12.891 -13.094 -22.5 1 95.38 123 ASP A N 1
ATOM 977 C CA . ASP A 1 123 ? -13.625 -14.266 -22.016 1 95.38 123 ASP A CA 1
ATOM 978 C C . ASP A 1 123 ? -12.688 -15.273 -21.359 1 95.38 123 ASP A C 1
ATOM 980 O O . ASP A 1 123 ? -12.367 -16.297 -21.953 1 95.38 123 ASP A O 1
ATOM 984 N N . PRO A 1 124 ? -12.383 -15.008 -20.125 1 97.38 124 PRO A N 1
ATOM 985 C CA . PRO A 1 124 ? -11.539 -15.969 -19.422 1 97.38 124 PRO A CA 1
ATOM 986 C C . PRO A 1 124 ? -12.281 -17.25 -19.047 1 97.38 124 PRO A C 1
ATOM 988 O O . PRO A 1 124 ? -13.516 -17.25 -18.969 1 97.38 124 PRO A O 1
ATOM 991 N N . LEU A 1 125 ? -11.516 -18.359 -18.812 1 97.88 125 LEU A N 1
ATOM 992 C CA . LEU A 1 125 ? -12.164 -19.594 -18.422 1 97.88 125 LEU A CA 1
ATOM 993 C C . LEU A 1 125 ? -11.172 -20.547 -17.75 1 97.88 125 LEU A C 1
ATOM 995 O O . LEU A 1 125 ? -9.969 -20.469 -18.016 1 97.88 125 LEU A O 1
ATOM 999 N N . ILE A 1 126 ? -11.586 -21.281 -16.891 1 98.62 126 ILE A N 1
ATOM 1000 C CA . ILE A 1 126 ? -11.008 -22.562 -16.484 1 98.62 126 ILE A CA 1
ATOM 1001 C C . ILE A 1 126 ? -11.727 -23.703 -17.203 1 98.62 126 ILE A C 1
ATOM 1003 O O . ILE A 1 126 ? -12.953 -23.828 -17.109 1 98.62 126 ILE A O 1
ATOM 1007 N N . TYR A 1 127 ? -10.883 -24.5 -17.875 1 98.12 127 TYR A N 1
ATOM 1008 C CA . TYR A 1 127 ? -11.523 -25.359 -18.875 1 98.12 127 TYR A CA 1
ATOM 1009 C C . TYR A 1 127 ? -10.914 -26.766 -18.859 1 98.12 127 TYR A C 1
ATOM 1011 O O . TYR A 1 127 ? -9.703 -26.906 -18.688 1 98.12 127 TYR A O 1
ATOM 1019 N N . ARG A 1 128 ? -11.711 -27.688 -18.922 1 97.75 128 ARG A N 1
ATOM 1020 C CA . ARG A 1 128 ? -11.484 -29.078 -19.297 1 97.75 128 ARG A CA 1
ATOM 1021 C C . ARG A 1 128 ? -12.594 -29.609 -20.203 1 97.75 128 ARG A C 1
ATOM 1023 O O . ARG A 1 128 ? -13.773 -29.516 -19.859 1 97.75 128 ARG A O 1
ATOM 1030 N N . ALA A 1 129 ? -12.258 -30.078 -21.312 1 92.94 129 ALA A N 1
ATOM 1031 C CA . ALA A 1 129 ? -13.289 -30.453 -22.266 1 92.94 129 ALA A CA 1
ATOM 1032 C C . ALA A 1 129 ? -14.242 -31.484 -21.672 1 92.94 129 ALA A C 1
ATOM 1034 O O . ALA A 1 129 ? -13.812 -32.531 -21.203 1 92.94 129 ALA A O 1
ATOM 1035 N N . PRO A 1 130 ? -15.531 -31.125 -21.609 1 94.06 130 PRO A N 1
ATOM 1036 C CA . PRO A 1 130 ? -16.203 -29.969 -22.203 1 94.06 130 PRO A CA 1
ATOM 1037 C C . PRO A 1 130 ? -16.594 -28.922 -21.156 1 94.06 130 PRO A C 1
ATOM 1039 O O . PRO A 1 130 ? -17.375 -28.016 -21.453 1 94.06 130 PRO A O 1
ATOM 1042 N N . LEU A 1 131 ? -16.094 -29.047 -19.969 1 97.06 131 LEU A N 1
ATOM 1043 C CA . LEU A 1 131 ? -16.562 -28.203 -18.875 1 97.06 131 LEU A CA 1
ATOM 1044 C C . LEU A 1 131 ? -15.773 -26.906 -18.812 1 97.06 131 LEU A C 1
ATOM 1046 O O . LEU A 1 131 ? -14.555 -26.891 -19 1 97.06 131 LEU A O 1
ATOM 1050 N N . ARG A 1 132 ? -16.469 -25.781 -18.578 1 96.81 132 ARG A N 1
ATOM 1051 C CA . ARG A 1 132 ? -15.836 -24.484 -18.391 1 96.81 132 ARG A CA 1
ATOM 1052 C C . ARG A 1 132 ? -16.547 -23.672 -17.328 1 96.81 132 ARG A C 1
ATOM 1054 O O . ARG A 1 132 ? -17.672 -24 -16.938 1 96.81 132 ARG A O 1
ATOM 1061 N N . THR A 1 133 ? -15.953 -22.641 -16.828 1 97.56 133 THR A N 1
ATOM 1062 C CA . THR A 1 133 ? -16.594 -21.688 -15.93 1 97.56 133 THR A CA 1
ATOM 1063 C C . THR A 1 133 ? -17.641 -20.859 -16.672 1 97.56 133 THR A C 1
ATOM 1065 O O . THR A 1 133 ? -17.594 -20.766 -17.906 1 97.56 133 THR A O 1
ATOM 1068 N N . GLU A 1 134 ? -18.484 -20.188 -15.914 1 94.31 134 GLU A N 1
ATOM 1069 C CA . GLU A 1 134 ? -19.547 -19.375 -16.5 1 94.31 134 GLU A CA 1
ATOM 1070 C C . GLU A 1 134 ? -18.984 -18.203 -17.297 1 94.31 134 GLU A C 1
ATOM 1072 O O . GLU A 1 134 ? -18.078 -17.516 -16.828 1 94.31 134 GLU A O 1
ATOM 1077 N N . GLN A 1 135 ? -19.625 -18.016 -18.438 1 92.19 135 GLN A N 1
ATOM 1078 C CA . GLN A 1 135 ? -19.172 -16.938 -19.312 1 92.19 135 GLN A CA 1
ATOM 1079 C C . GLN A 1 135 ? -19.734 -15.594 -18.859 1 92.19 135 GLN A C 1
ATOM 1081 O O . GLN A 1 135 ? -20.922 -15.508 -18.5 1 92.19 135 GLN A O 1
ATOM 1086 N N . TYR A 1 136 ? -18.969 -14.57 -18.875 1 91.69 136 TYR A N 1
ATOM 1087 C CA . TYR A 1 136 ? -19.328 -13.18 -18.641 1 91.69 136 TYR A CA 1
ATOM 1088 C C . TYR A 1 136 ? -19.953 -13 -17.266 1 91.69 136 TYR A C 1
ATOM 1090 O O . TYR A 1 136 ? -20.891 -12.219 -17.109 1 91.69 136 TYR A O 1
ATOM 1098 N N . ASP A 1 137 ? -19.641 -13.844 -16.375 1 94.75 137 ASP A N 1
ATOM 1099 C CA . ASP A 1 137 ? -20.016 -13.695 -14.969 1 94.75 137 ASP A CA 1
ATOM 1100 C C . ASP A 1 137 ? -18.812 -13.32 -14.109 1 94.75 137 ASP A C 1
ATOM 1102 O O . ASP A 1 137 ? -17.953 -14.156 -13.852 1 94.75 137 ASP A O 1
ATOM 1106 N N . LEU A 1 138 ? -18.828 -12.156 -13.609 1 95 138 LEU A N 1
ATOM 1107 C CA . LEU A 1 138 ? -17.688 -11.602 -12.883 1 95 138 LEU A CA 1
ATOM 1108 C C . LEU A 1 138 ? -17.516 -12.289 -11.539 1 95 138 LEU A C 1
ATOM 1110 O O . LEU A 1 138 ? -16.453 -12.195 -10.93 1 95 138 LEU A O 1
ATOM 1114 N N . ASN A 1 139 ? -18.562 -12.969 -11.07 1 95.75 139 ASN A N 1
ATOM 1115 C CA . ASN A 1 139 ? -18.422 -13.695 -9.812 1 95.75 139 ASN A CA 1
ATOM 1116 C C . ASN A 1 139 ? -17.531 -14.922 -9.969 1 95.75 139 ASN A C 1
ATOM 1118 O O . ASN A 1 139 ? -16.906 -15.367 -9 1 95.75 139 ASN A O 1
ATOM 1122 N N . HIS A 1 140 ? -17.484 -15.461 -11.164 1 97.44 140 HIS A N 1
ATOM 1123 C CA . HIS A 1 140 ? -16.656 -16.625 -11.406 1 97.44 140 HIS A CA 1
ATOM 1124 C C . HIS A 1 140 ? -15.211 -16.219 -11.703 1 97.44 140 HIS A C 1
ATOM 1126 O O . HIS A 1 140 ? -14.289 -16.656 -11.008 1 97.44 140 HIS A O 1
ATOM 1132 N N . LEU A 1 141 ? -15.094 -15.461 -12.758 1 98.19 141 LEU A N 1
ATOM 1133 C CA . LEU A 1 141 ? -13.781 -14.945 -13.133 1 98.19 141 LEU A CA 1
ATOM 1134 C C . LEU A 1 141 ? -13.875 -13.492 -13.578 1 98.19 141 LEU A C 1
ATOM 1136 O O . LEU A 1 141 ? -14.711 -13.148 -14.422 1 98.19 141 LEU A O 1
ATOM 1140 N N . ASN A 1 142 ? -13.055 -12.641 -12.961 1 97.38 142 ASN A N 1
ATOM 1141 C CA . ASN A 1 142 ? -13.039 -11.219 -13.281 1 97.38 142 ASN A CA 1
ATOM 1142 C C . ASN A 1 142 ? -11.641 -10.758 -13.672 1 97.38 142 ASN A C 1
ATOM 1144 O O . ASN A 1 142 ? -10.859 -10.312 -12.828 1 97.38 142 ASN A O 1
ATOM 1148 N N . ALA A 1 143 ? -11.336 -10.789 -14.977 1 96.25 143 ALA A N 1
ATOM 1149 C CA . ALA A 1 143 ? -10.039 -10.422 -15.547 1 96.25 143 ALA A CA 1
ATOM 1150 C C . ALA A 1 143 ? -8.906 -11.156 -14.828 1 96.25 143 ALA A C 1
ATOM 1152 O O . ALA A 1 143 ? -7.965 -10.523 -14.344 1 96.25 143 ALA A O 1
ATOM 1153 N N . PRO A 1 144 ? -8.938 -12.477 -14.898 1 97.75 144 PRO A N 1
ATOM 1154 C CA . PRO A 1 144 ? -7.953 -13.266 -14.156 1 97.75 144 PRO A CA 1
ATOM 1155 C C . PRO A 1 144 ? -6.594 -13.32 -14.852 1 97.75 144 PRO A C 1
ATOM 1157 O O . PRO A 1 144 ? -6.52 -13.273 -16.078 1 97.75 144 PRO A O 1
ATOM 1160 N N . ASP A 1 145 ? -5.52 -13.297 -14.086 1 97.62 145 ASP A N 1
ATOM 1161 C CA . ASP A 1 145 ? -4.168 -13.68 -14.484 1 97.62 145 ASP A CA 1
ATOM 1162 C C . ASP A 1 145 ? -3.766 -15.008 -13.844 1 97.62 145 ASP A C 1
ATOM 1164 O O . ASP A 1 145 ? -3.451 -15.062 -12.656 1 97.62 145 ASP A O 1
ATOM 1168 N N . PHE A 1 146 ? -3.764 -16.031 -14.664 1 98.38 146 PHE A N 1
ATOM 1169 C CA . PHE A 1 146 ? -3.471 -17.359 -14.125 1 98.38 146 PHE A CA 1
ATOM 1170 C C . PHE A 1 146 ? -1.968 -17.547 -13.953 1 98.38 146 PHE A C 1
ATOM 1172 O O . PHE A 1 146 ? -1.183 -17.172 -14.828 1 98.38 146 PHE A O 1
ATOM 1179 N N . VAL A 1 147 ? -1.622 -18.141 -12.836 1 97.5 147 VAL A N 1
ATOM 1180 C CA . VAL A 1 147 ? -0.214 -18.203 -12.461 1 97.5 147 VAL A CA 1
ATOM 1181 C C . VAL A 1 147 ? 0.259 -19.656 -12.492 1 97.5 147 VAL A C 1
ATOM 1183 O O . VAL A 1 147 ? 1.331 -19.953 -13.023 1 97.5 147 VAL A O 1
ATOM 1186 N N . SER A 1 148 ? -0.505 -20.516 -11.852 1 97.5 148 SER A N 1
ATOM 1187 C CA . SER A 1 148 ? -0.104 -21.922 -11.766 1 97.5 148 SER A CA 1
ATOM 1188 C C . SER A 1 148 ? -1.3 -22.812 -11.469 1 97.5 148 SER A C 1
ATOM 1190 O O . SER A 1 148 ? -2.398 -22.328 -11.195 1 97.5 148 SER A O 1
ATOM 1192 N N . ALA A 1 149 ? -1.021 -24.109 -11.633 1 97.88 149 ALA A N 1
ATOM 1193 C CA . ALA A 1 149 ? -2.02 -25.125 -11.312 1 97.88 149 ALA A CA 1
ATOM 1194 C C . ALA A 1 149 ? -1.395 -26.281 -10.547 1 97.88 149 ALA A C 1
ATOM 1196 O O . ALA A 1 149 ? -0.188 -26.516 -10.648 1 97.88 149 ALA A O 1
ATOM 1197 N N . LEU A 1 150 ? -2.238 -26.953 -9.766 1 97.5 150 LEU A N 1
ATOM 1198 C CA . LEU A 1 150 ? -1.783 -28.062 -8.93 1 97.5 150 LEU A CA 1
ATOM 1199 C C . LEU A 1 150 ? -2.795 -29.203 -8.938 1 97.5 150 LEU A C 1
ATOM 1201 O O . LEU A 1 150 ? -3.994 -28.984 -8.773 1 97.5 150 LEU A O 1
ATOM 1205 N N . ASP A 1 151 ? -2.242 -30.391 -9.266 1 96.81 151 ASP A N 1
ATOM 1206 C CA . ASP A 1 151 ? -3.047 -31.609 -9.148 1 96.81 151 ASP A CA 1
ATOM 1207 C C . ASP A 1 151 ? -2.896 -32.219 -7.766 1 96.81 151 ASP A C 1
ATOM 1209 O O . ASP A 1 151 ? -1.807 -32.656 -7.391 1 96.81 151 ASP A O 1
ATOM 1213 N N . TYR A 1 152 ? -4.023 -32.344 -7.039 1 96.69 152 TYR A N 1
ATOM 1214 C CA . TYR A 1 152 ? -3.961 -32.938 -5.703 1 96.69 152 TYR A CA 1
ATOM 1215 C C . TYR A 1 152 ? -5.293 -33.562 -5.328 1 96.69 152 TYR A C 1
ATOM 1217 O O . TYR A 1 152 ? -6.34 -32.938 -5.383 1 96.69 152 TYR A O 1
ATOM 1225 N N . GLY A 1 153 ? -5.195 -34.812 -4.941 1 95.62 153 GLY A N 1
ATOM 1226 C CA . GLY A 1 153 ? -6.41 -35.5 -4.539 1 95.62 153 GLY A CA 1
ATOM 1227 C C . GLY A 1 153 ? -7.438 -35.594 -5.648 1 95.62 153 GLY A C 1
ATOM 1228 O O . GLY A 1 153 ? -7.121 -36.031 -6.762 1 95.62 153 GLY A O 1
ATOM 1229 N N . GLU A 1 154 ? -8.625 -35.219 -5.234 1 96.81 154 GLU A N 1
ATOM 1230 C CA . GLU A 1 154 ? -9.727 -35.312 -6.18 1 96.81 154 GLU A CA 1
ATOM 1231 C C . GLU A 1 154 ? -9.922 -34 -6.922 1 96.81 154 GLU A C 1
ATOM 1233 O O . GLU A 1 154 ? -10.859 -33.844 -7.711 1 96.81 154 GLU A O 1
ATOM 1238 N N . HIS A 1 155 ? -9.086 -33.094 -6.672 1 97.94 155 HIS A N 1
ATOM 1239 C CA . HIS A 1 155 ? -9.281 -31.766 -7.215 1 97.94 155 HIS A CA 1
ATOM 1240 C C . HIS A 1 155 ? -8.078 -31.312 -8.031 1 97.94 155 HIS A C 1
ATOM 1242 O O . HIS A 1 155 ? -6.973 -31.828 -7.848 1 97.94 155 HIS A O 1
ATOM 1248 N N . VAL A 1 156 ? -8.305 -30.422 -8.969 1 98.38 156 VAL A N 1
ATOM 1249 C CA . VAL A 1 156 ? -7.281 -29.594 -9.602 1 98.38 156 VAL A CA 1
ATOM 1250 C C . VAL A 1 156 ? -7.414 -28.156 -9.117 1 98.38 156 VAL A C 1
ATOM 1252 O O . VAL A 1 156 ? -8.508 -27.594 -9.102 1 98.38 156 VAL A O 1
ATOM 1255 N N . TYR A 1 157 ? -6.332 -27.656 -8.68 1 98.56 157 TYR A N 1
ATOM 1256 C CA . TYR A 1 157 ? -6.309 -26.297 -8.148 1 98.56 157 TYR A CA 1
ATOM 1257 C C . TYR A 1 157 ? -5.684 -25.328 -9.141 1 98.56 157 TYR A C 1
ATOM 1259 O O . TYR A 1 157 ? -4.746 -25.688 -9.859 1 98.56 157 TYR A O 1
ATOM 1267 N N . PHE A 1 158 ? -6.234 -24.141 -9.195 1 98.75 158 PHE A N 1
ATOM 1268 C CA . PHE A 1 158 ? -5.695 -23.047 -9.992 1 98.75 158 PHE A CA 1
ATOM 1269 C C . PHE A 1 158 ? -5.355 -21.844 -9.125 1 98.75 158 PHE A C 1
ATOM 1271 O O . PHE A 1 158 ? -6.16 -21.438 -8.281 1 98.75 158 PHE A O 1
ATOM 1278 N N . PHE A 1 159 ? -4.184 -21.312 -9.266 1 98.75 159 PHE A N 1
ATOM 1279 C CA . PHE A 1 159 ? -3.76 -20.109 -8.57 1 98.75 159 PHE A CA 1
ATOM 1280 C C . PHE A 1 159 ? -3.705 -18.922 -9.531 1 98.75 159 PHE A C 1
ATOM 1282 O O . PHE A 1 159 ? -3.133 -19.031 -10.617 1 98.75 159 PHE A O 1
ATOM 1289 N N . PHE A 1 160 ? -4.344 -17.797 -9.148 1 98.75 160 PHE A N 1
ATOM 1290 C CA . PHE A 1 160 ? -4.445 -16.656 -10.047 1 98.75 160 PHE A CA 1
ATOM 1291 C C . PHE A 1 160 ? -4.754 -15.383 -9.273 1 98.75 160 PHE A C 1
ATOM 1293 O O . PHE A 1 160 ? -4.852 -15.414 -8.039 1 98.75 160 PHE A O 1
ATOM 1300 N N . ARG A 1 161 ? -4.691 -14.32 -9.867 1 98.19 161 ARG A N 1
ATOM 1301 C CA . ARG A 1 161 ? -5.156 -13.047 -9.328 1 98.19 161 ARG A CA 1
ATOM 1302 C C . ARG A 1 161 ? -6.27 -12.461 -10.195 1 98.19 161 ARG A C 1
ATOM 1304 O O . ARG A 1 161 ? -6.281 -12.648 -11.414 1 98.19 161 ARG A O 1
ATOM 1311 N N . GLU A 1 162 ? -7.184 -11.734 -9.594 1 97.94 162 GLU A N 1
ATOM 1312 C CA . GLU A 1 162 ? -8.32 -11.172 -10.312 1 97.94 162 GLU A CA 1
ATOM 1313 C C . GLU A 1 162 ? -8.867 -9.93 -9.609 1 97.94 162 GLU A C 1
ATOM 1315 O O . GLU A 1 162 ? -8.492 -9.641 -8.469 1 97.94 162 GLU A O 1
ATOM 1320 N N . ASN A 1 163 ? -9.719 -9.234 -10.352 1 96.88 163 ASN A N 1
ATOM 1321 C CA . ASN A 1 163 ? -10.445 -8.141 -9.719 1 96.88 163 ASN A CA 1
ATOM 1322 C C . ASN A 1 163 ? -11.445 -8.656 -8.688 1 96.88 163 ASN A C 1
ATOM 1324 O O . ASN A 1 163 ? -12.234 -9.555 -8.977 1 96.88 163 ASN A O 1
ATOM 1328 N N . ALA A 1 164 ? -11.375 -8.125 -7.523 1 96.44 164 ALA A N 1
ATOM 1329 C CA . ALA A 1 164 ? -12.18 -8.625 -6.414 1 96.44 164 ALA A CA 1
ATOM 1330 C C . ALA A 1 164 ? -13.586 -8.023 -6.441 1 96.44 164 ALA A C 1
ATOM 1332 O O . ALA A 1 164 ? -13.773 -6.852 -6.102 1 96.44 164 ALA A O 1
ATOM 1333 N N . VAL A 1 165 ? -14.539 -8.859 -6.691 1 95.5 165 VAL A N 1
ATOM 1334 C CA . VAL A 1 165 ? -15.922 -8.398 -6.75 1 95.5 165 VAL A CA 1
ATOM 1335 C C . VAL A 1 165 ? -16.391 -8.023 -5.352 1 95.5 165 VAL A C 1
ATOM 1337 O O . VAL A 1 165 ? -17.234 -7.137 -5.195 1 95.5 165 VAL A O 1
ATOM 1340 N N . GLU A 1 166 ? -15.836 -8.688 -4.34 1 93.56 166 GLU A N 1
ATOM 1341 C CA . GLU A 1 166 ? -16.25 -8.438 -2.961 1 93.56 166 GLU A CA 1
ATOM 1342 C C . GLU A 1 166 ? -15.75 -7.078 -2.471 1 93.56 166 GLU A C 1
ATOM 1344 O O . GLU A 1 166 ? -16.156 -6.609 -1.407 1 93.56 166 GLU A O 1
ATOM 1349 N N . TYR A 1 167 ? -14.898 -6.484 -3.221 1 91.56 167 TYR A N 1
ATOM 1350 C CA . TYR A 1 167 ? -14.352 -5.184 -2.854 1 91.56 167 TYR A CA 1
ATOM 1351 C C . TYR A 1 167 ? -15.062 -4.062 -3.609 1 91.56 167 TYR A C 1
ATOM 1353 O O . TYR A 1 167 ? -14.703 -2.893 -3.477 1 91.56 167 TYR A O 1
ATOM 1361 N N . SER A 1 168 ? -16.062 -4.297 -4.281 1 85.81 168 SER A N 1
ATOM 1362 C CA . SER A 1 168 ? -16.703 -3.352 -5.188 1 85.81 168 SER A CA 1
ATOM 1363 C C . SER A 1 168 ? -17.328 -2.191 -4.422 1 85.81 168 SER A C 1
ATOM 1365 O O . SER A 1 168 ? -17.438 -1.082 -4.949 1 85.81 168 SER A O 1
ATOM 1367 N N . ASN A 1 169 ? -17.672 -2.443 -3.184 1 84.5 169 ASN A N 1
ATOM 1368 C CA . ASN A 1 169 ? -18.297 -1.391 -2.387 1 84.5 169 ASN A CA 1
ATOM 1369 C C . ASN A 1 169 ? -17.25 -0.463 -1.77 1 84.5 169 ASN A C 1
ATOM 1371 O O . ASN A 1 169 ? -17.594 0.584 -1.219 1 84.5 169 ASN A O 1
ATOM 1375 N N . CYS A 1 170 ? -16.047 -0.797 -1.85 1 85.88 170 CYS A N 1
ATOM 1376 C CA . CYS A 1 170 ? -14.992 -0.032 -1.195 1 85.88 170 CYS A CA 1
ATOM 1377 C C . CYS A 1 170 ? -14.016 0.532 -2.219 1 85.88 170 CYS A C 1
ATOM 1379 O O . CYS A 1 170 ? -13.07 1.238 -1.857 1 85.88 170 CYS A O 1
ATOM 1381 N N . GLY A 1 171 ? -14.234 0.237 -3.414 1 85.81 171 GLY A N 1
ATOM 1382 C CA . GLY A 1 171 ? -13.305 0.608 -4.477 1 85.81 171 GLY A CA 1
ATOM 1383 C C . GLY A 1 171 ? -12.938 -0.554 -5.375 1 85.81 171 GLY A C 1
ATOM 1384 O O . GLY A 1 171 ? -13.781 -1.4 -5.688 1 85.81 171 GLY A O 1
ATOM 1385 N N . LYS A 1 172 ? -11.742 -0.414 -5.91 1 88.69 172 LYS A N 1
ATOM 1386 C CA . LYS A 1 172 ? -11.211 -1.473 -6.77 1 88.69 172 LYS A CA 1
ATOM 1387 C C . LYS A 1 172 ? -9.961 -2.098 -6.164 1 88.69 172 LYS A C 1
ATOM 1389 O O . LYS A 1 172 ? -9.117 -1.393 -5.609 1 88.69 172 LYS A O 1
ATOM 1394 N N . ALA A 1 173 ? -9.984 -3.389 -6.238 1 91.81 173 ALA A N 1
ATOM 1395 C CA . ALA A 1 173 ? -8.812 -4.105 -5.746 1 91.81 173 ALA A CA 1
ATOM 1396 C C . ALA A 1 173 ? -8.633 -5.434 -6.48 1 91.81 173 ALA A C 1
ATOM 1398 O O . ALA A 1 173 ? -9.594 -5.977 -7.035 1 91.81 173 ALA A O 1
ATOM 1399 N N . ARG A 1 174 ? -7.422 -5.871 -6.586 1 95.62 174 ARG A N 1
ATOM 1400 C CA . ARG A 1 174 ? -7.102 -7.203 -7.094 1 95.62 174 ARG A CA 1
ATOM 1401 C C . ARG A 1 174 ? -6.684 -8.133 -5.957 1 95.62 174 ARG A C 1
ATOM 1403 O O . ARG A 1 174 ? -5.965 -7.723 -5.043 1 95.62 174 ARG A O 1
ATOM 1410 N N . TYR A 1 175 ? -7.172 -9.367 -5.996 1 97.38 175 TYR A N 1
ATOM 1411 C CA . TYR A 1 175 ? -6.82 -10.336 -4.961 1 97.38 175 TYR A CA 1
ATOM 1412 C C . TYR A 1 175 ? -6.223 -11.594 -5.57 1 97.38 175 TYR A C 1
ATOM 1414 O O . TYR A 1 175 ? -6.566 -11.969 -6.695 1 97.38 175 TYR A O 1
ATOM 1422 N N . SER A 1 176 ? -5.305 -12.18 -4.84 1 98.5 176 SER A N 1
ATOM 1423 C CA . SER A 1 176 ? -4.832 -13.523 -5.16 1 98.5 176 SER A CA 1
ATOM 1424 C C . SER A 1 176 ? -5.859 -14.578 -4.777 1 98.5 176 SER A C 1
ATOM 1426 O O . SER A 1 176 ? -6.504 -14.477 -3.73 1 98.5 176 SER A O 1
ATOM 1428 N N . ARG A 1 177 ? -5.953 -15.578 -5.719 1 98.69 177 ARG A N 1
ATOM 1429 C CA . ARG A 1 177 ? -6.988 -16.594 -5.555 1 98.69 177 ARG A CA 1
ATOM 1430 C C . ARG A 1 177 ? -6.41 -18 -5.699 1 98.69 177 ARG A C 1
ATOM 1432 O O . ARG A 1 177 ? -5.402 -18.188 -6.383 1 98.69 177 ARG A O 1
ATOM 1439 N N . VAL A 1 178 ? -7.074 -18.906 -5.008 1 98.81 178 VAL A N 1
ATOM 1440 C CA . VAL A 1 178 ? -6.98 -20.328 -5.332 1 98.81 178 VAL A CA 1
ATOM 1441 C C . VAL A 1 178 ? -8.359 -20.859 -5.699 1 98.81 178 VAL A C 1
ATOM 1443 O O . VAL A 1 178 ? -9.32 -20.688 -4.945 1 98.81 178 VAL A O 1
ATOM 1446 N N . GLY A 1 179 ? -8.484 -21.328 -6.918 1 98.69 179 GLY A N 1
ATOM 1447 C CA . GLY A 1 179 ? -9.688 -22.016 -7.359 1 98.69 179 GLY A CA 1
ATOM 1448 C C . GLY A 1 179 ? -9.516 -23.516 -7.461 1 98.69 179 GLY A C 1
ATOM 1449 O O . GLY A 1 179 ? -8.398 -24 -7.645 1 98.69 179 GLY A O 1
ATOM 1450 N N . ARG A 1 180 ? -10.656 -24.219 -7.406 1 98.31 180 ARG A N 1
ATOM 1451 C CA . ARG A 1 180 ? -10.531 -25.656 -7.547 1 98.31 180 ARG A CA 1
ATOM 1452 C C . ARG A 1 180 ? -11.742 -26.25 -8.273 1 98.31 180 ARG A C 1
ATOM 1454 O O . ARG A 1 180 ? -12.836 -25.672 -8.234 1 98.31 180 ARG A O 1
ATOM 1461 N N .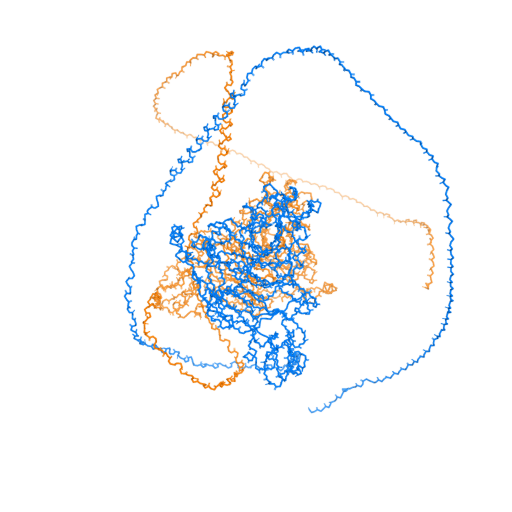 VAL A 1 181 ? -11.531 -27.359 -8.961 1 98.56 181 VAL A N 1
ATOM 1462 C CA . VAL A 1 181 ? -12.562 -28.141 -9.633 1 98.56 181 VAL A CA 1
ATOM 1463 C C . VAL A 1 181 ? -12.328 -29.625 -9.383 1 98.56 181 VAL A C 1
ATOM 1465 O O . VAL A 1 181 ? -11.195 -30.062 -9.172 1 98.56 181 VAL A O 1
ATOM 1468 N N . CYS A 1 182 ? -13.414 -30.391 -9.383 1 98.19 182 CYS A N 1
ATOM 1469 C CA . CYS A 1 182 ? -13.328 -31.844 -9.203 1 98.19 182 CYS A CA 1
ATOM 1470 C C . CYS A 1 182 ? -12.906 -32.531 -10.5 1 98.19 182 CYS A C 1
ATOM 1472 O O . CYS A 1 182 ? -13.422 -32.188 -11.57 1 98.19 182 CYS A O 1
ATOM 1474 N N . LYS A 1 183 ? -12.039 -33.5 -10.383 1 97.56 183 LYS A N 1
ATOM 1475 C CA . LYS A 1 183 ? -11.57 -34.25 -11.539 1 97.56 183 LYS A CA 1
ATOM 1476 C C . LYS A 1 183 ? -12.688 -35.094 -12.117 1 97.56 183 LYS A C 1
ATOM 1478 O O . LYS A 1 183 ? -12.75 -35.344 -13.328 1 97.56 183 LYS A O 1
ATOM 1483 N N . LYS A 1 184 ? -13.648 -35.5 -11.297 1 95.81 184 LYS A N 1
ATOM 1484 C CA . LYS A 1 184 ? -14.711 -36.406 -11.734 1 95.81 184 LYS A CA 1
ATOM 1485 C C . LYS A 1 184 ? -15.953 -35.625 -12.148 1 95.81 184 LYS A C 1
ATOM 1487 O O . LYS A 1 184 ? -17.016 -36.188 -12.398 1 95.81 184 LYS A O 1
ATOM 1492 N N . ASP A 1 185 ? -15.852 -34.344 -12.141 1 97.62 185 ASP A N 1
ATOM 1493 C CA . ASP A 1 185 ? -16.984 -33.5 -12.531 1 97.62 185 ASP A CA 1
ATOM 1494 C C . ASP A 1 185 ? -17.375 -33.75 -13.992 1 97.62 185 ASP A C 1
ATOM 1496 O O . ASP A 1 185 ? -16.531 -33.656 -14.883 1 97.62 185 ASP A O 1
ATOM 1500 N N . LYS A 1 186 ? -18.625 -34.062 -14.25 1 96.69 186 LYS A N 1
ATOM 1501 C CA . LYS A 1 186 ? -19.094 -34.344 -15.602 1 96.69 186 LYS A CA 1
ATOM 1502 C C . LYS A 1 186 ? -20.125 -33.312 -16.062 1 96.69 186 LYS A C 1
ATOM 1504 O O . LYS A 1 186 ? -20.828 -33.531 -17.047 1 96.69 186 LYS A O 1
ATOM 1509 N N . GLY A 1 187 ? -20.172 -32.281 -15.352 1 96.38 187 GLY A N 1
ATOM 1510 C CA . GLY A 1 187 ? -21.203 -31.281 -15.672 1 96.38 187 GLY A CA 1
ATOM 1511 C C . GLY A 1 187 ? -22.531 -31.578 -15.008 1 96.38 187 GLY A C 1
ATOM 1512 O O . GLY A 1 187 ? -22.688 -32.594 -14.344 1 96.38 187 GLY A O 1
ATOM 1513 N N . GLY A 1 188 ? -23.438 -30.609 -15.148 1 94.06 188 GLY A N 1
ATOM 1514 C CA . GLY A 1 188 ? -24.766 -30.781 -14.594 1 94.06 188 GLY A CA 1
ATOM 1515 C C . GLY A 1 188 ? -25.812 -31.156 -15.633 1 94.06 188 GLY A C 1
ATOM 1516 O O . GLY A 1 188 ? -25.469 -31.453 -16.781 1 94.06 188 GLY A O 1
ATOM 1517 N N . ALA A 1 189 ? -27.016 -31.172 -15.156 1 90.56 189 ALA A N 1
ATOM 1518 C CA . ALA A 1 189 ? -28.125 -31.484 -16.047 1 90.56 189 ALA A CA 1
ATOM 1519 C C . ALA A 1 189 ? -28.578 -30.25 -16.812 1 90.56 189 ALA A C 1
ATOM 1521 O O . ALA A 1 189 ? -28.281 -29.125 -16.406 1 90.56 189 ALA A O 1
ATOM 1522 N N . HIS A 1 190 ? -29.125 -30.438 -17.969 1 88.19 190 HIS A N 1
ATOM 1523 C CA . HIS A 1 190 ? -29.797 -29.406 -18.734 1 88.19 190 HIS A CA 1
ATOM 1524 C C . HIS A 1 190 ? -28.828 -28.312 -19.156 1 88.19 190 HIS A C 1
ATOM 1526 O O . HIS A 1 190 ? -27.844 -28.578 -19.859 1 88.19 190 HIS A O 1
ATOM 1532 N N . SER A 1 191 ? -29.078 -27.094 -18.547 1 88.12 191 SER A N 1
ATOM 1533 C CA . SER A 1 191 ? -28.312 -25.922 -18.984 1 88.12 191 SER A CA 1
ATOM 1534 C C . SER A 1 191 ? -26.906 -25.953 -18.406 1 88.12 191 SER A C 1
ATOM 1536 O O . SER A 1 191 ? -26.062 -25.125 -18.797 1 88.12 191 SER A O 1
ATOM 1538 N N . PHE A 1 192 ? -26.594 -26.938 -17.609 1 92.44 192 PHE A N 1
ATOM 1539 C CA . PHE A 1 192 ? -25.297 -26.969 -16.938 1 92.44 192 PHE A CA 1
ATOM 1540 C C . PHE A 1 192 ? -24.422 -28.078 -17.5 1 92.44 192 PHE A C 1
ATOM 1542 O O . PHE A 1 192 ? -23.438 -28.484 -16.891 1 92.44 192 PHE A O 1
ATOM 1549 N N . THR A 1 193 ? -24.734 -28.594 -18.688 1 93.56 193 THR A N 1
ATOM 1550 C CA . THR A 1 193 ? -24.062 -29.75 -19.25 1 93.56 193 THR A CA 1
ATOM 1551 C C . THR A 1 193 ? -22.578 -29.438 -19.5 1 93.56 193 THR A C 1
ATOM 1553 O O . THR A 1 193 ? -21.719 -30.312 -19.328 1 93.56 193 THR A O 1
ATOM 1556 N N . SER A 1 194 ? -22.25 -28.219 -19.844 1 95.62 194 SER A N 1
ATOM 1557 C CA . SER A 1 194 ? -20.859 -27.875 -20.156 1 95.62 194 SER A CA 1
ATOM 1558 C C . SER A 1 194 ? -20.297 -26.891 -19.141 1 95.62 194 SER A C 1
ATOM 1560 O O . SER A 1 194 ? -19.406 -26.094 -19.453 1 95.62 194 SER A O 1
ATOM 1562 N N . ARG A 1 195 ? -20.828 -26.969 -17.922 1 96.38 195 ARG A N 1
ATOM 1563 C CA . ARG A 1 195 ? -20.375 -26.062 -16.875 1 96.38 195 ARG A CA 1
ATOM 1564 C C . ARG A 1 195 ? -19.859 -26.828 -15.672 1 96.38 195 ARG A C 1
ATOM 1566 O O . ARG A 1 195 ? -20.391 -27.891 -15.336 1 96.38 195 ARG A O 1
ATOM 1573 N N . TRP A 1 196 ? -18.859 -26.25 -15.086 1 97.81 196 TRP A N 1
ATOM 1574 C CA . TRP A 1 196 ? -18.391 -26.844 -13.836 1 97.81 196 TRP A CA 1
ATOM 1575 C C . TRP A 1 196 ? -19.484 -26.844 -12.781 1 97.81 196 TRP A C 1
ATOM 1577 O O . TRP A 1 196 ? -20.156 -25.812 -12.586 1 97.81 196 TRP A O 1
ATOM 1587 N N . THR A 1 197 ? -19.672 -27.891 -12.109 1 97.25 197 THR A N 1
ATOM 1588 C CA . THR A 1 197 ? -20.609 -27.953 -10.984 1 97.25 197 THR A CA 1
ATOM 1589 C C . THR A 1 197 ? -19.859 -27.891 -9.656 1 97.25 197 THR A C 1
ATOM 1591 O O . THR A 1 197 ? -20.469 -27.797 -8.594 1 97.25 197 THR A O 1
ATOM 1594 N N . SER A 1 198 ? -18.531 -27.875 -9.695 1 97.5 198 SER A N 1
ATOM 1595 C CA . SER A 1 198 ? -17.734 -28.016 -8.484 1 97.5 198 SER A CA 1
ATOM 1596 C C . SER A 1 198 ? -16.781 -26.844 -8.312 1 97.5 198 SER A C 1
ATOM 1598 O O . SER A 1 198 ? -16.016 -26.797 -7.352 1 97.5 198 SER A O 1
ATOM 1600 N N . PHE A 1 199 ? -16.875 -25.828 -9.148 1 98.31 199 PHE A N 1
ATOM 1601 C CA . PHE A 1 199 ? -15.914 -24.734 -9.094 1 98.31 199 PHE A CA 1
ATOM 1602 C C . PHE A 1 199 ? -16.141 -23.859 -7.867 1 98.31 199 PHE A C 1
ATOM 1604 O O . PHE A 1 199 ? -17.266 -23.406 -7.633 1 98.31 199 PHE A O 1
ATOM 1611 N N . LEU A 1 200 ? -15.062 -23.656 -7.105 1 98.56 200 LEU A N 1
ATOM 1612 C CA . LEU A 1 200 ? -15.016 -22.734 -5.98 1 98.56 200 LEU A CA 1
ATOM 1613 C C . LEU A 1 200 ? -13.703 -21.969 -5.961 1 98.56 200 LEU A C 1
ATOM 1615 O O . LEU A 1 200 ? -12.695 -22.438 -6.504 1 98.56 200 LEU A O 1
ATOM 1619 N N . LYS A 1 201 ? -13.711 -20.828 -5.391 1 98.69 201 LYS A N 1
ATOM 1620 C CA . LYS A 1 201 ? -12.469 -20.062 -5.262 1 98.69 201 LYS A CA 1
ATOM 1621 C C . LYS A 1 201 ? -12.391 -19.375 -3.902 1 98.69 201 LYS A C 1
ATOM 1623 O O . LYS A 1 201 ? -13.414 -19.109 -3.277 1 98.69 201 LYS A O 1
ATOM 1628 N N . ALA A 1 202 ? -11.18 -19.125 -3.465 1 98.75 202 ALA A N 1
ATOM 1629 C CA . ALA A 1 202 ? -10.891 -18.484 -2.178 1 98.75 202 ALA A CA 1
ATOM 1630 C C . ALA A 1 202 ? -9.719 -17.531 -2.287 1 98.75 202 ALA A C 1
ATOM 1632 O O . ALA A 1 202 ? -8.852 -17.688 -3.152 1 98.75 202 ALA A O 1
ATOM 1633 N N . ARG A 1 203 ? -9.727 -16.531 -1.402 1 98.25 203 ARG A N 1
ATOM 1634 C CA . ARG A 1 203 ? -8.664 -15.531 -1.366 1 98.25 203 ARG A CA 1
ATOM 1635 C C . ARG A 1 203 ? -7.434 -16.062 -0.641 1 98.25 203 ARG A C 1
ATOM 1637 O O . ARG A 1 203 ? -7.555 -16.781 0.353 1 98.25 203 ARG A O 1
ATOM 1644 N N . LEU A 1 204 ? -6.242 -15.758 -1.183 1 98.56 204 LEU A N 1
ATOM 1645 C CA . LEU A 1 204 ? -4.977 -16.016 -0.501 1 98.56 204 LEU A CA 1
ATOM 1646 C C . LEU A 1 204 ? -4.473 -14.758 0.199 1 98.56 204 LEU A C 1
ATOM 1648 O O . LEU A 1 204 ? -4.332 -13.711 -0.429 1 98.56 204 LEU A O 1
ATOM 1652 N N . ASN A 1 205 ? -4.223 -14.914 1.449 1 96.5 205 ASN A N 1
ATOM 1653 C CA . ASN A 1 205 ? -3.814 -13.75 2.221 1 96.5 205 ASN A CA 1
ATOM 1654 C C . ASN A 1 205 ? -2.314 -13.758 2.506 1 96.5 205 ASN A C 1
ATOM 1656 O O . ASN A 1 205 ? -1.81 -14.68 3.152 1 96.5 205 ASN A O 1
ATOM 1660 N N . CYS A 1 206 ? -1.6 -12.836 1.982 1 96.69 206 CYS A N 1
ATOM 1661 C CA . CYS A 1 206 ? -0.207 -12.531 2.295 1 96.69 206 CYS A CA 1
ATOM 1662 C C . CYS A 1 206 ? -0.057 -11.094 2.771 1 96.69 206 CYS A C 1
ATOM 1664 O O . CYS A 1 206 ? -0.209 -10.156 1.984 1 96.69 206 CYS A O 1
ATOM 1666 N N . SER A 1 207 ? 0.209 -10.945 4.109 1 93.81 207 SER A N 1
ATOM 1667 C CA . SER A 1 207 ? 0.197 -9.586 4.633 1 93.81 207 SER A CA 1
ATOM 1668 C C . SER A 1 207 ? 1.193 -9.422 5.773 1 93.81 207 SER A C 1
ATOM 1670 O O . SER A 1 207 ? 1.585 -10.398 6.41 1 93.81 207 SER A O 1
ATOM 1672 N N . ILE A 1 208 ? 1.716 -8.242 5.945 1 91.31 208 ILE A N 1
ATOM 1673 C CA . ILE A 1 208 ? 2.434 -7.844 7.148 1 91.31 208 ILE A CA 1
ATOM 1674 C C . ILE A 1 208 ? 1.439 -7.551 8.273 1 91.31 208 ILE A C 1
ATOM 1676 O O . ILE A 1 208 ? 0.558 -6.703 8.125 1 91.31 208 ILE A O 1
ATOM 1680 N N . PRO A 1 209 ? 1.579 -8.25 9.367 1 89.5 209 PRO A N 1
ATOM 1681 C CA . PRO A 1 209 ? 0.586 -8.086 10.438 1 89.5 209 PRO A CA 1
ATOM 1682 C C . PRO A 1 209 ? 0.636 -6.707 11.086 1 89.5 209 PRO A C 1
ATOM 1684 O O . PRO A 1 209 ? 1.651 -6.012 10.992 1 89.5 209 PRO A O 1
ATOM 1687 N N . GLY A 1 210 ? -0.509 -6.352 11.789 1 87.31 210 GLY A N 1
ATOM 1688 C CA . GLY A 1 210 ? -0.7 -5.09 12.484 1 87.31 210 GLY A CA 1
ATOM 1689 C C . GLY A 1 210 ? -2.16 -4.715 12.648 1 87.31 210 GLY A C 1
ATOM 1690 O O . GLY A 1 210 ? -3.049 -5.441 12.195 1 87.31 210 GLY A O 1
ATOM 1691 N N . ASP A 1 211 ? -2.422 -3.598 13.359 1 83.75 211 ASP A N 1
ATOM 1692 C CA . ASP A 1 211 ? -3.793 -3.109 13.477 1 83.75 211 ASP A CA 1
ATOM 1693 C C . ASP A 1 211 ? -4.402 -2.836 12.109 1 83.75 211 ASP A C 1
ATOM 1695 O O . ASP A 1 211 ? -5.602 -3.041 11.906 1 83.75 211 ASP A O 1
ATOM 1699 N N . PHE A 1 212 ? -3.5 -2.387 11.273 1 87.62 212 PHE A N 1
ATOM 1700 C CA . PHE A 1 212 ? -3.83 -2.197 9.867 1 87.62 212 PHE A CA 1
ATOM 1701 C C . PHE A 1 212 ? -2.855 -2.959 8.977 1 87.62 212 PHE A C 1
ATOM 1703 O O . PHE A 1 212 ? -1.816 -2.424 8.586 1 87.62 212 PHE A O 1
ATOM 1710 N N . PRO A 1 213 ? -3.238 -4.113 8.633 1 88.94 213 PRO A N 1
ATOM 1711 C CA . PRO A 1 213 ? -2.301 -4.957 7.887 1 88.94 213 PRO A CA 1
ATOM 1712 C C . PRO A 1 213 ? -2.031 -4.43 6.477 1 88.94 213 PRO A C 1
ATOM 1714 O O . PRO A 1 213 ? -2.893 -3.775 5.887 1 88.94 213 PRO A O 1
ATOM 1717 N N . PHE A 1 214 ? -0.813 -4.664 6 1 89.88 214 PHE A N 1
ATOM 1718 C CA . PHE A 1 214 ? -0.449 -4.371 4.617 1 89.88 214 PHE A CA 1
ATOM 1719 C C . PHE A 1 214 ? -0.454 -5.641 3.775 1 89.88 214 PHE A C 1
ATOM 1721 O O . PHE A 1 214 ? 0.212 -6.621 4.117 1 89.88 214 PHE A O 1
ATOM 1728 N N . TYR A 1 215 ? -1.067 -5.625 2.68 1 91.81 215 TYR A N 1
ATOM 1729 C CA . TYR A 1 215 ? -1.286 -6.844 1.913 1 91.81 215 TYR A CA 1
ATOM 1730 C C . TYR A 1 215 ? -0.49 -6.824 0.614 1 91.81 215 TYR A C 1
ATOM 1732 O O . TYR A 1 215 ? -0.406 -5.789 -0.054 1 91.81 215 TYR A O 1
ATOM 1740 N N . PHE A 1 216 ? 0.088 -7.93 0.23 1 94.69 216 PHE A N 1
ATOM 1741 C CA . PHE A 1 216 ? 0.586 -8.234 -1.106 1 94.69 216 PHE A CA 1
ATOM 1742 C C . PHE A 1 216 ? -0.454 -9.008 -1.909 1 94.69 216 PHE A C 1
ATOM 1744 O O . PHE A 1 216 ? -0.542 -10.227 -1.802 1 94.69 216 PHE A O 1
ATOM 1751 N N . HIS A 1 217 ? -1.132 -8.367 -2.824 1 95.31 217 HIS A N 1
ATOM 1752 C CA . HIS A 1 217 ? -2.34 -8.93 -3.418 1 95.31 217 HIS A CA 1
ATOM 1753 C C . HIS A 1 217 ? -2.031 -9.625 -4.738 1 95.31 217 HIS A C 1
ATOM 1755 O O . HIS A 1 217 ? -2.877 -10.336 -5.281 1 95.31 217 HIS A O 1
ATOM 1761 N N . HIS A 1 218 ? -0.896 -9.469 -5.246 1 97.31 218 HIS A N 1
ATOM 1762 C CA . HIS A 1 218 ? -0.629 -9.945 -6.598 1 97.31 218 HIS A CA 1
ATOM 1763 C C . HIS A 1 218 ? 0.285 -11.172 -6.574 1 97.31 218 HIS A C 1
ATOM 1765 O O . HIS A 1 218 ? 1.511 -11.031 -6.562 1 97.31 218 HIS A O 1
ATOM 1771 N N . ILE A 1 219 ? -0.3 -12.273 -6.672 1 98.44 219 ILE A N 1
ATOM 1772 C CA . ILE A 1 219 ? 0.471 -13.516 -6.754 1 98.44 219 ILE A CA 1
ATOM 1773 C C . ILE A 1 219 ? 1.182 -13.594 -8.102 1 98.44 219 ILE A C 1
ATOM 1775 O O . ILE A 1 219 ? 0.591 -13.281 -9.141 1 98.44 219 ILE A O 1
ATOM 1779 N N . GLN A 1 220 ? 2.475 -13.977 -8.062 1 98 220 GLN A N 1
ATOM 1780 C CA . GLN A 1 220 ? 3.254 -14.016 -9.297 1 98 220 GLN A CA 1
ATOM 1781 C C . GLN A 1 220 ? 3.678 -15.445 -9.625 1 98 220 GLN A C 1
ATOM 1783 O O . GLN A 1 220 ? 3.885 -15.781 -10.789 1 98 220 GLN A O 1
ATOM 1788 N N . SER A 1 221 ? 3.906 -16.219 -8.602 1 98.31 221 SER A N 1
ATOM 1789 C CA . SER A 1 221 ? 4.414 -17.578 -8.797 1 98.31 221 SER A CA 1
ATOM 1790 C C . SER A 1 221 ? 4.168 -18.438 -7.562 1 98.31 221 SER A C 1
ATOM 1792 O O . SER A 1 221 ? 4.055 -17.922 -6.449 1 98.31 221 SER A O 1
ATOM 1794 N N . THR A 1 222 ? 3.984 -19.719 -7.812 1 98.31 222 THR A N 1
ATOM 1795 C CA . THR A 1 222 ? 3.889 -20.672 -6.715 1 98.31 222 THR A CA 1
ATOM 1796 C C . THR A 1 222 ? 4.926 -21.781 -6.867 1 98.31 222 THR A C 1
ATOM 1798 O O . THR A 1 222 ? 5.363 -22.078 -7.98 1 98.31 222 THR A O 1
ATOM 1801 N N . SER A 1 223 ? 5.289 -22.25 -5.734 1 96.88 223 SER A N 1
ATOM 1802 C CA . SER A 1 223 ? 6.098 -23.453 -5.75 1 96.88 223 SER A CA 1
ATOM 1803 C C . SER A 1 223 ? 5.223 -24.703 -5.883 1 96.88 223 SER A C 1
ATOM 1805 O O . SER A 1 223 ? 3.994 -24.609 -5.875 1 96.88 223 SER A O 1
ATOM 1807 N N . GLY A 1 224 ? 5.852 -25.891 -6.094 1 93.75 224 GLY A N 1
ATOM 1808 C CA . GLY A 1 224 ? 5.117 -27.125 -5.879 1 93.75 224 GLY A CA 1
ATOM 1809 C C . GLY A 1 224 ? 4.809 -27.375 -4.418 1 93.75 224 GLY A C 1
ATOM 1810 O O . GLY A 1 224 ? 5.133 -26.562 -3.553 1 93.75 224 GLY A O 1
ATOM 1811 N N . LEU A 1 225 ? 4.059 -28.391 -4.199 1 96.25 225 LEU A N 1
ATOM 1812 C CA . LEU A 1 225 ? 3.758 -28.75 -2.818 1 96.25 225 LEU A CA 1
ATOM 1813 C C . LEU A 1 225 ? 5.008 -29.266 -2.105 1 96.25 225 LEU A C 1
ATOM 1815 O O . LEU A 1 225 ? 5.691 -30.156 -2.602 1 96.25 225 LEU A O 1
ATOM 1819 N N . VAL A 1 226 ? 5.32 -28.625 -1 1 96.69 226 VAL A N 1
ATOM 1820 C CA . VAL A 1 226 ? 6.504 -28.969 -0.223 1 96.69 226 VAL A CA 1
ATOM 1821 C C . VAL A 1 226 ? 6.086 -29.672 1.069 1 96.69 226 VAL A C 1
ATOM 1823 O O . VAL A 1 226 ? 5.309 -29.125 1.855 1 96.69 226 VAL A O 1
ATOM 1826 N N . LYS A 1 227 ? 6.555 -30.844 1.222 1 96.12 227 LYS A N 1
ATOM 1827 C CA . LYS A 1 227 ? 6.359 -31.547 2.49 1 96.12 227 LYS A CA 1
ATOM 1828 C C . LYS A 1 227 ? 7.535 -31.312 3.432 1 96.12 227 LYS A C 1
ATOM 1830 O O . LYS A 1 227 ? 8.695 -31.453 3.033 1 96.12 227 LYS A O 1
ATOM 1835 N N . GLY A 1 228 ? 7.152 -30.875 4.586 1 94.88 228 GLY A N 1
ATOM 1836 C CA . GLY A 1 228 ? 8.234 -30.609 5.516 1 94.88 228 GLY A CA 1
ATOM 1837 C C . GLY A 1 228 ? 7.77 -30.453 6.949 1 94.88 228 GLY A C 1
ATOM 1838 O O . GLY A 1 228 ? 6.613 -30.734 7.266 1 94.88 228 GLY A O 1
ATOM 1839 N N . VAL A 1 229 ? 8.828 -30.172 7.75 1 94.62 229 VAL A N 1
ATOM 1840 C CA . VAL A 1 229 ? 8.586 -29.953 9.172 1 94.62 229 VAL A CA 1
ATOM 1841 C C . VAL A 1 229 ? 8.648 -28.453 9.477 1 94.62 229 VAL A C 1
ATOM 1843 O O . VAL A 1 229 ? 9.648 -27.797 9.18 1 94.62 229 VAL A O 1
ATOM 1846 N N . TYR A 1 230 ? 7.602 -27.938 10.07 1 93.62 230 TYR A N 1
ATOM 1847 C CA . TYR A 1 230 ? 7.477 -26.547 10.469 1 93.62 230 TYR A CA 1
ATOM 1848 C C . TYR A 1 230 ? 6.992 -26.422 11.914 1 93.62 230 TYR A C 1
ATOM 1850 O O . TYR A 1 230 ? 5.918 -26.938 12.25 1 93.62 230 TYR A O 1
ATOM 1858 N N . GLY A 1 231 ? 7.664 -25.734 12.711 1 92.06 231 GLY A N 1
ATOM 1859 C CA . GLY A 1 231 ? 7.32 -25.719 14.125 1 92.06 231 GLY A CA 1
ATOM 1860 C C . GLY A 1 231 ? 7.195 -27.109 14.719 1 92.06 231 GLY A C 1
ATOM 1861 O O . GLY A 1 231 ? 6.211 -27.406 15.398 1 92.06 231 GLY A O 1
ATOM 1862 N N . GLU A 1 232 ? 7.996 -28.016 14.203 1 85.94 232 GLU A N 1
ATOM 1863 C CA . GLU A 1 232 ? 8.109 -29.391 14.688 1 85.94 232 GLU A CA 1
ATOM 1864 C C . GLU A 1 232 ? 6.891 -30.219 14.289 1 85.94 232 GLU A C 1
ATOM 1866 O O . GLU A 1 232 ? 6.598 -31.234 14.906 1 85.94 232 GLU A O 1
ATOM 1871 N N . LYS A 1 233 ? 6.145 -29.703 13.461 1 92.94 233 LYS A N 1
ATOM 1872 C CA . LYS A 1 233 ? 5.004 -30.453 12.945 1 92.94 233 LYS A CA 1
ATOM 1873 C C . LYS A 1 233 ? 5.113 -30.672 11.438 1 92.94 233 LYS A C 1
ATOM 1875 O O . LYS A 1 233 ? 5.555 -29.766 10.711 1 92.94 233 LYS A O 1
ATOM 1880 N N . GLU A 1 234 ? 4.746 -31.781 11.078 1 94.94 234 GLU A N 1
ATOM 1881 C CA . GLU A 1 234 ? 4.746 -32.094 9.648 1 94.94 234 GLU A CA 1
ATOM 1882 C C . GLU A 1 234 ? 3.59 -31.391 8.938 1 94.94 234 GLU A C 1
ATOM 1884 O O . GLU A 1 234 ? 2.477 -31.328 9.461 1 94.94 234 GLU A O 1
ATOM 1889 N N . SER A 1 235 ? 3.906 -30.75 7.863 1 95.25 235 SER A N 1
ATOM 1890 C CA . SER A 1 235 ? 2.887 -30.062 7.078 1 95.25 235 SER A CA 1
ATOM 1891 C C . SER A 1 235 ? 3.273 -30.016 5.602 1 95.25 235 SER A C 1
ATOM 1893 O O . SER A 1 235 ? 4.438 -30.219 5.254 1 95.25 235 SER A O 1
ATOM 1895 N N . GLU A 1 236 ? 2.266 -29.938 4.781 1 96.94 236 GLU A N 1
ATOM 1896 C CA . GLU A 1 236 ? 2.461 -29.656 3.361 1 96.94 236 GLU A CA 1
ATOM 1897 C C . GLU A 1 236 ? 2.139 -28.203 3.031 1 96.94 236 GLU A C 1
ATOM 1899 O O . GLU A 1 236 ? 1.034 -27.734 3.303 1 96.94 236 GLU A O 1
ATOM 1904 N N . VAL A 1 237 ? 3.139 -27.562 2.428 1 97.12 237 VAL A N 1
ATOM 1905 C CA . VAL A 1 237 ? 2.939 -26.125 2.207 1 97.12 237 VAL A CA 1
ATOM 1906 C C . VAL A 1 237 ? 3.26 -25.781 0.756 1 97.12 237 VAL A C 1
ATOM 1908 O O . VAL A 1 237 ? 4.059 -26.469 0.109 1 97.12 237 VAL A O 1
ATOM 1911 N N . MET A 1 238 ? 2.592 -24.812 0.246 1 97.75 238 MET A N 1
ATOM 1912 C CA . MET A 1 238 ? 2.891 -24.219 -1.048 1 97.75 238 MET A CA 1
ATOM 1913 C C . MET A 1 238 ? 3.4 -22.781 -0.875 1 97.75 238 MET A C 1
ATOM 1915 O O . MET A 1 238 ? 2.715 -21.938 -0.296 1 97.75 238 MET A O 1
ATOM 1919 N N . TYR A 1 239 ? 4.617 -22.516 -1.338 1 98.38 239 TYR A N 1
ATOM 1920 C CA . TYR A 1 239 ? 5.164 -21.156 -1.298 1 98.38 239 TYR A CA 1
ATOM 1921 C C . TYR A 1 239 ? 4.691 -20.344 -2.498 1 98.38 239 TYR A C 1
ATOM 1923 O O . TYR A 1 239 ? 4.496 -20.891 -3.586 1 98.38 239 TYR A O 1
ATOM 1931 N N . ALA A 1 240 ? 4.473 -19.094 -2.305 1 98.56 240 ALA A N 1
ATOM 1932 C CA . ALA A 1 240 ? 4.082 -18.172 -3.379 1 98.56 240 ALA A CA 1
ATOM 1933 C C . ALA A 1 240 ? 4.793 -16.828 -3.244 1 98.56 240 ALA A C 1
ATOM 1935 O O . ALA A 1 240 ? 4.957 -16.312 -2.135 1 98.56 240 ALA A O 1
ATOM 1936 N N . THR A 1 241 ? 5.316 -16.344 -4.34 1 98.19 241 THR A N 1
ATOM 1937 C CA . THR A 1 241 ? 5.797 -14.969 -4.344 1 98.19 241 THR A CA 1
ATOM 1938 C C . THR A 1 241 ? 4.68 -14 -4.727 1 98.19 241 THR A C 1
ATOM 1940 O O . THR A 1 241 ? 3.949 -14.242 -5.691 1 98.19 241 THR A O 1
ATOM 1943 N N . MET A 1 242 ? 4.547 -12.992 -3.949 1 97.44 242 MET A N 1
ATOM 1944 C CA . MET A 1 242 ? 3.488 -12.008 -4.156 1 97.44 242 MET A CA 1
ATOM 1945 C C . MET A 1 242 ? 4.055 -10.586 -4.145 1 97.44 242 MET A C 1
ATOM 1947 O O . MET A 1 242 ? 5.039 -10.312 -3.459 1 97.44 242 MET A O 1
ATOM 1951 N N . THR A 1 243 ? 3.377 -9.688 -4.93 1 96.06 243 THR A N 1
ATOM 1952 C CA . THR A 1 243 ? 3.863 -8.32 -5.07 1 96.06 243 THR A CA 1
ATOM 1953 C C . THR A 1 243 ? 2.723 -7.324 -4.902 1 96.06 243 THR A C 1
ATOM 1955 O O . THR A 1 243 ? 1.557 -7.715 -4.809 1 96.06 243 THR A O 1
ATOM 1958 N N . THR A 1 244 ? 3.117 -6.078 -4.75 1 92.62 244 THR A N 1
ATOM 1959 C CA . THR A 1 244 ? 2.168 -4.984 -4.93 1 92.62 244 THR A CA 1
ATOM 1960 C C . THR A 1 244 ? 1.89 -4.75 -6.41 1 92.62 244 THR A C 1
ATOM 1962 O O . THR A 1 244 ? 2.57 -5.309 -7.273 1 92.62 244 THR A O 1
ATOM 1965 N N . GLY A 1 245 ? 0.874 -3.977 -6.633 1 89.12 245 GLY A N 1
ATOM 1966 C CA . GLY A 1 245 ? 0.523 -3.666 -8.008 1 89.12 245 GLY A CA 1
ATOM 1967 C C . GLY A 1 245 ? 1.555 -2.797 -8.703 1 89.12 245 GLY A C 1
ATOM 1968 O O . GLY A 1 245 ? 2.41 -2.195 -8.055 1 89.12 245 GLY A O 1
ATOM 1969 N N . ARG A 1 246 ? 1.405 -2.658 -9.977 1 82.94 246 ARG A N 1
ATOM 1970 C CA . ARG A 1 246 ? 2.389 -1.949 -10.797 1 82.94 246 ARG A CA 1
ATOM 1971 C C . ARG A 1 246 ? 2.348 -0.45 -10.516 1 82.94 246 ARG A C 1
ATOM 1973 O O . ARG A 1 246 ? 3.369 0.233 -10.625 1 82.94 246 ARG A O 1
ATOM 1980 N N . ASN A 1 247 ? 1.228 0.017 -10.195 1 80.38 247 ASN A N 1
ATOM 1981 C CA . ASN A 1 247 ? 1.093 1.447 -9.938 1 80.38 247 ASN A CA 1
ATOM 1982 C C . ASN A 1 247 ? 1.204 1.762 -8.453 1 80.38 247 ASN A C 1
ATOM 1984 O O . ASN A 1 247 ? 0.933 2.887 -8.031 1 80.38 247 ASN A O 1
ATOM 1988 N N . GLU A 1 248 ? 1.594 0.776 -7.75 1 84.12 248 GLU A N 1
ATOM 1989 C CA . GLU A 1 248 ? 1.769 0.957 -6.312 1 84.12 248 GLU A CA 1
ATOM 1990 C C . GLU A 1 248 ? 3.248 1.014 -5.938 1 84.12 248 GLU A C 1
ATOM 1992 O O . GLU A 1 248 ? 4.117 0.812 -6.789 1 84.12 248 GLU A O 1
ATOM 1997 N N . LEU A 1 249 ? 3.436 1.413 -4.652 1 83.25 249 LEU A N 1
ATOM 1998 C CA . LEU A 1 249 ? 4.801 1.282 -4.148 1 83.25 249 LEU A CA 1
ATOM 1999 C C . LEU A 1 249 ? 5.312 -0.143 -4.336 1 83.25 249 LEU A C 1
ATOM 2001 O O . LEU A 1 249 ? 4.59 -1.106 -4.07 1 83.25 249 LEU A O 1
ATOM 2005 N N . SER A 1 250 ? 6.504 -0.211 -4.816 1 85.81 250 SER A N 1
ATOM 2006 C CA . SER A 1 250 ? 7.051 -1.525 -5.137 1 85.81 250 SER A CA 1
ATOM 2007 C C . SER A 1 250 ? 7.328 -2.332 -3.875 1 85.81 250 SER A C 1
ATOM 2009 O O . SER A 1 250 ? 7.977 -1.843 -2.947 1 85.81 250 SER A O 1
ATOM 2011 N N . GLY A 1 251 ? 6.824 -3.463 -3.855 1 89.81 251 GLY A N 1
ATOM 2012 C CA . GLY A 1 251 ? 7.027 -4.398 -2.76 1 89.81 251 GLY A CA 1
ATOM 2013 C C . GLY A 1 251 ? 6.754 -5.84 -3.146 1 89.81 251 GLY A C 1
ATOM 2014 O O . GLY A 1 251 ? 5.898 -6.109 -3.992 1 89.81 251 GLY A O 1
ATOM 2015 N N . SER A 1 252 ? 7.578 -6.711 -2.566 1 93.75 252 SER A N 1
ATOM 2016 C CA . SER A 1 252 ? 7.43 -8.141 -2.812 1 93.75 252 SER A CA 1
ATOM 2017 C C . SER A 1 252 ? 7.629 -8.945 -1.533 1 93.75 252 SER A C 1
ATOM 2019 O O . SER A 1 252 ? 8.344 -8.516 -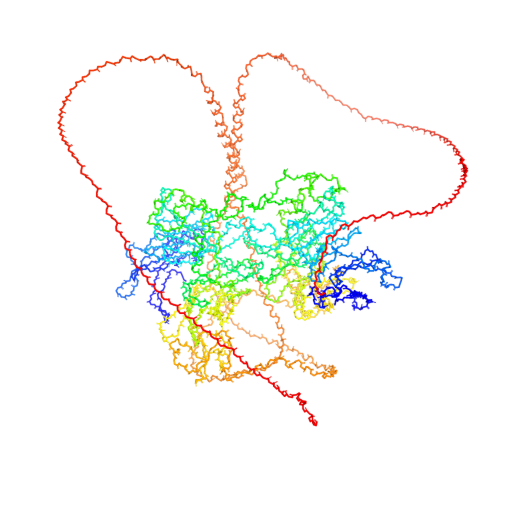0.625 1 93.75 252 SER A O 1
ATOM 2021 N N . GLY A 1 253 ? 6.965 -10.023 -1.491 1 94.75 253 GLY A N 1
ATOM 2022 C CA . GLY A 1 253 ? 7.105 -10.953 -0.378 1 94.75 253 GLY A CA 1
ATOM 2023 C C . GLY A 1 253 ? 6.758 -12.383 -0.742 1 94.75 253 GLY A C 1
ATOM 2024 O O . GLY A 1 253 ? 6.078 -12.625 -1.742 1 94.75 253 GLY A O 1
ATOM 2025 N N . VAL A 1 254 ? 7.305 -13.266 0.052 1 98 254 VAL A N 1
ATOM 2026 C CA . VAL A 1 254 ? 6.996 -14.68 -0.119 1 98 254 VAL A CA 1
ATOM 2027 C C . VAL A 1 254 ? 6.148 -15.172 1.053 1 98 254 VAL A C 1
ATOM 2029 O O . VAL A 1 254 ? 6.465 -14.898 2.213 1 98 254 VAL A O 1
ATOM 2032 N N . CYS A 1 255 ? 5.055 -15.805 0.668 1 98 255 CYS A N 1
ATOM 2033 C CA . CYS A 1 255 ? 4.219 -16.406 1.699 1 98 255 CYS A CA 1
ATOM 2034 C C . CYS A 1 255 ? 4.07 -17.906 1.473 1 98 255 CYS A C 1
ATOM 2036 O O . CYS A 1 255 ? 4.336 -18.406 0.377 1 98 255 CYS A O 1
ATOM 2038 N N . ALA A 1 256 ? 3.752 -18.609 2.547 1 97.75 256 ALA A N 1
ATOM 2039 C CA . ALA A 1 256 ? 3.57 -20.062 2.502 1 97.75 256 ALA A CA 1
ATOM 2040 C C . ALA A 1 256 ? 2.156 -20.438 2.926 1 97.75 256 ALA A C 1
ATOM 2042 O O . ALA A 1 256 ? 1.697 -20.062 4.004 1 97.75 256 ALA A O 1
ATOM 2043 N N . PHE A 1 257 ? 1.473 -21.234 2.135 1 98.19 257 PHE A N 1
ATOM 2044 C CA . PHE A 1 257 ? 0.09 -21.625 2.391 1 98.19 257 PHE A CA 1
ATOM 2045 C C . PHE A 1 257 ? -0.02 -23.125 2.643 1 98.19 257 PHE A C 1
ATOM 2047 O O . PHE A 1 257 ? 0.224 -23.922 1.74 1 98.19 257 PHE A O 1
ATOM 2054 N N . PRO A 1 258 ? -0.416 -23.484 3.828 1 97 258 PRO A N 1
ATOM 2055 C CA . PRO A 1 258 ? -0.626 -24.906 4.082 1 97 258 PRO A CA 1
ATOM 2056 C C . PRO A 1 258 ? -1.82 -25.484 3.318 1 97 258 PRO A C 1
ATOM 2058 O O . PRO A 1 258 ? -2.877 -24.844 3.258 1 97 258 PRO A O 1
ATOM 2061 N N . LEU A 1 259 ? -1.611 -26.688 2.797 1 97.31 259 LEU A N 1
ATOM 2062 C CA . LEU A 1 259 ? -2.697 -27.344 2.078 1 97.31 259 LEU A CA 1
ATOM 2063 C C . LEU A 1 259 ? -3.906 -27.547 2.986 1 97.31 259 LEU A C 1
ATOM 2065 O O . LEU A 1 259 ? -5.047 -27.391 2.547 1 97.31 259 LEU A O 1
ATOM 2069 N N . ARG A 1 260 ? -3.691 -27.844 4.215 1 96.81 260 ARG A N 1
ATOM 2070 C CA . ARG A 1 260 ? -4.781 -28.047 5.164 1 96.81 260 ARG A CA 1
ATOM 2071 C C . ARG A 1 260 ? -5.625 -26.781 5.305 1 96.81 260 ARG A C 1
ATOM 2073 O O . ARG A 1 260 ? -6.852 -26.859 5.402 1 96.81 260 ARG A O 1
ATOM 2080 N N . ALA A 1 261 ? -4.961 -25.688 5.348 1 97.62 261 ALA A N 1
ATOM 2081 C CA . ALA A 1 261 ? -5.688 -24.438 5.453 1 97.62 261 ALA A CA 1
ATOM 2082 C C . ALA A 1 261 ? -6.543 -24.188 4.215 1 97.62 261 ALA A C 1
ATOM 2084 O O . ALA A 1 261 ? -7.664 -23.672 4.316 1 97.62 261 ALA A O 1
ATOM 2085 N N . ILE A 1 262 ? -6.035 -24.484 3.078 1 98.19 262 ILE A N 1
ATOM 2086 C CA . ILE A 1 262 ? -6.789 -24.344 1.836 1 98.19 262 ILE A CA 1
ATOM 2087 C C . ILE A 1 262 ? -8.039 -25.219 1.892 1 98.19 262 ILE A C 1
ATOM 2089 O O . ILE A 1 262 ? -9.141 -24.766 1.592 1 98.19 262 ILE A O 1
ATOM 2093 N N . LEU A 1 263 ? -7.84 -26.453 2.307 1 97.88 263 LEU A N 1
ATOM 2094 C CA . LEU A 1 263 ? -8.961 -27.375 2.395 1 97.88 263 LEU A CA 1
ATOM 2095 C C . LEU A 1 263 ? -9.992 -26.891 3.402 1 97.88 263 LEU A C 1
ATOM 2097 O O . LEU A 1 263 ? -11.203 -26.969 3.148 1 97.88 263 LEU A O 1
ATOM 2101 N N . ASP A 1 264 ? -9.547 -26.375 4.52 1 98 264 ASP A N 1
ATOM 2102 C CA . ASP A 1 264 ? -10.445 -25.875 5.555 1 98 264 ASP A CA 1
ATOM 2103 C C . ASP A 1 264 ? -11.281 -24.703 5.043 1 98 264 ASP A C 1
ATOM 2105 O O . ASP A 1 264 ? -12.469 -24.609 5.348 1 98 264 ASP A O 1
ATOM 2109 N N . VAL A 1 265 ? -10.664 -23.812 4.344 1 98.5 265 VAL A N 1
ATOM 2110 C CA . VAL A 1 265 ? -11.367 -22.656 3.828 1 98.5 265 VAL A CA 1
ATOM 2111 C C . VAL A 1 265 ? -12.445 -23.094 2.84 1 98.5 265 VAL A C 1
ATOM 2113 O O . VAL A 1 265 ? -13.555 -22.562 2.842 1 98.5 265 VAL A O 1
ATOM 2116 N N . PHE A 1 266 ? -12.156 -24.094 1.992 1 98.19 266 PHE A N 1
ATOM 2117 C CA . PHE A 1 266 ? -13.125 -24.578 1.02 1 98.19 266 PHE A CA 1
ATOM 2118 C C . PHE A 1 266 ? -14.258 -25.328 1.713 1 98.19 266 PHE A C 1
ATOM 2120 O O . PHE A 1 266 ? -15.336 -25.516 1.136 1 98.19 266 PHE A O 1
ATOM 2127 N N . ALA A 1 267 ? -14.023 -25.781 2.941 1 97.12 267 ALA A N 1
ATOM 2128 C CA . ALA A 1 267 ? -15.07 -26.422 3.729 1 97.12 267 ALA A CA 1
ATOM 2129 C C . ALA A 1 267 ? -15.844 -25.406 4.559 1 97.12 267 ALA A C 1
ATOM 2131 O O . ALA A 1 267 ? -16.828 -25.734 5.223 1 97.12 267 ALA A O 1
ATOM 2132 N N . GLY A 1 268 ? -15.383 -24.141 4.516 1 97.44 268 GLY A N 1
ATOM 2133 C CA . GLY A 1 268 ? -15.984 -23.094 5.316 1 97.44 268 GLY A CA 1
ATOM 2134 C C . GLY A 1 268 ? -17.172 -22.438 4.641 1 97.44 268 GLY A C 1
ATOM 2135 O O . GLY A 1 268 ? -17.703 -22.953 3.656 1 97.44 268 GLY A O 1
ATOM 2136 N N . PRO A 1 269 ? -17.609 -21.297 5.172 1 98.06 269 PRO A N 1
ATOM 2137 C CA . PRO A 1 269 ? -18.812 -20.625 4.652 1 98.06 269 PRO A CA 1
ATOM 2138 C C . PRO A 1 269 ? -18.578 -20 3.281 1 98.06 269 PRO A C 1
ATOM 2140 O O . PRO A 1 269 ? -17.469 -19.594 2.965 1 98.06 269 PRO A O 1
ATOM 2143 N N . PHE A 1 270 ? -19.688 -19.953 2.535 1 98.31 270 PHE A N 1
ATOM 2144 C CA . PHE A 1 270 ? -19.703 -19.234 1.269 1 98.31 270 PHE A CA 1
ATOM 2145 C C . PHE A 1 270 ? -19.922 -17.75 1.496 1 98.31 270 PHE A C 1
ATOM 2147 O O . PHE A 1 270 ? -20.297 -17.328 2.594 1 98.31 270 PHE A O 1
ATOM 2154 N N . LYS A 1 271 ? -19.562 -16.953 0.555 1 97.25 271 LYS A N 1
ATOM 2155 C CA . LYS A 1 271 ? -19.781 -15.516 0.612 1 97.25 271 LYS A CA 1
ATOM 2156 C C . LYS A 1 271 ? -20.891 -15.086 -0.353 1 97.25 271 LYS A C 1
ATOM 2158 O O . LYS A 1 271 ? -21 -15.633 -1.453 1 97.25 271 LYS A O 1
ATOM 2163 N N . GLU A 1 272 ? -21.719 -14.117 0.043 1 94.75 272 GLU A N 1
ATOM 2164 C CA . GLU A 1 272 ? -22.797 -13.672 -0.837 1 94.75 272 GLU A CA 1
ATOM 2165 C C . GLU A 1 272 ? -23.062 -12.18 -0.656 1 94.75 272 GLU A C 1
ATOM 2167 O O . GLU A 1 272 ? -22.656 -11.578 0.339 1 94.75 272 GLU A O 1
ATOM 2172 N N . GLN A 1 273 ? -23.594 -11.641 -1.638 1 93.38 273 GLN A N 1
ATOM 2173 C CA . GLN A 1 273 ? -24.156 -10.297 -1.633 1 93.38 273 GLN A CA 1
ATOM 2174 C C . GLN A 1 273 ? -25.609 -10.297 -2.082 1 93.38 273 GLN A C 1
ATOM 2176 O O . GLN A 1 273 ? -25.906 -10.625 -3.232 1 93.38 273 GLN A O 1
ATOM 2181 N N . ALA A 1 274 ? -26.484 -9.898 -1.218 1 89.75 274 ALA A N 1
ATOM 2182 C CA . ALA A 1 274 ? -27.922 -9.984 -1.502 1 89.75 274 ALA A CA 1
ATOM 2183 C C . ALA A 1 274 ? -28.312 -9.055 -2.646 1 89.75 274 ALA A C 1
ATOM 2185 O O . ALA A 1 274 ? -29.047 -9.461 -3.559 1 89.75 274 ALA A O 1
ATOM 2186 N N . THR A 1 275 ? -27.906 -7.875 -2.539 1 89.56 275 THR A N 1
ATOM 2187 C CA . THR A 1 275 ? -28.109 -6.859 -3.566 1 89.56 275 THR A CA 1
ATOM 2188 C C . THR A 1 275 ? -26.812 -6.09 -3.838 1 89.56 275 THR A C 1
ATOM 2190 O O . THR A 1 275 ? -25.891 -6.121 -3.031 1 89.56 275 THR A O 1
ATOM 2193 N N . PRO A 1 276 ? -26.797 -5.484 -4.879 1 86.31 276 PRO A N 1
ATOM 2194 C CA . PRO A 1 276 ? -25.578 -4.707 -5.168 1 86.31 276 PRO A CA 1
ATOM 2195 C C . PRO A 1 276 ? -25.297 -3.654 -4.098 1 86.31 276 PRO A C 1
ATOM 2197 O O . PRO A 1 276 ? -24.141 -3.211 -3.961 1 86.31 276 PRO A O 1
ATOM 2200 N N . ASP A 1 277 ? -26.328 -3.303 -3.357 1 87.38 277 ASP A N 1
ATOM 2201 C CA . ASP A 1 277 ? -26.156 -2.281 -2.328 1 87.38 277 ASP A CA 1
ATOM 2202 C C . ASP A 1 277 ? -25.938 -2.916 -0.957 1 87.38 277 ASP A C 1
ATOM 2204 O O . ASP A 1 277 ? -25.859 -2.213 0.052 1 87.38 277 ASP A O 1
ATOM 2208 N N . SER A 1 278 ? -25.797 -4.211 -1.021 1 90.81 278 SER A N 1
ATOM 2209 C CA . SER A 1 278 ? -25.547 -4.918 0.232 1 90.81 278 SER A CA 1
ATOM 2210 C C . SER A 1 278 ? -24.062 -5.227 0.403 1 90.81 278 SER A C 1
ATOM 2212 O O . SER A 1 278 ? -23.312 -5.254 -0.574 1 90.81 278 SER A O 1
ATOM 2214 N N . ALA A 1 279 ? -23.734 -5.387 1.662 1 91.19 279 ALA A N 1
ATOM 2215 C CA . ALA A 1 279 ? -22.359 -5.816 1.952 1 91.19 279 ALA A CA 1
ATOM 2216 C C . ALA A 1 279 ? -22.188 -7.301 1.653 1 91.19 279 ALA A C 1
ATOM 2218 O O . ALA A 1 279 ? -23.156 -8.047 1.579 1 91.19 279 ALA A O 1
ATOM 2219 N N . TRP A 1 280 ? -21 -7.734 1.307 1 93.38 280 TRP A N 1
ATOM 2220 C CA . TRP A 1 280 ? -20.656 -9.148 1.198 1 93.38 280 TRP A CA 1
ATOM 2221 C C . TRP A 1 280 ? -20.578 -9.797 2.576 1 93.38 280 TRP A C 1
ATOM 2223 O O . TRP A 1 280 ? -19.844 -9.328 3.451 1 93.38 280 TRP A O 1
ATOM 2233 N N . ILE A 1 281 ? -21.375 -10.812 2.799 1 93.19 281 ILE A N 1
ATOM 2234 C CA . ILE A 1 281 ? -21.453 -11.445 4.113 1 93.19 281 ILE A CA 1
ATOM 2235 C C . ILE A 1 281 ? -21.406 -12.961 3.961 1 93.19 281 ILE A C 1
ATOM 2237 O O . ILE A 1 281 ? -21.625 -13.492 2.869 1 93.19 281 ILE A O 1
ATOM 2241 N N . PRO A 1 282 ? -21.078 -13.695 5 1 95.75 282 PRO A N 1
ATOM 2242 C CA . PRO A 1 282 ? -21.125 -15.164 4.941 1 95.75 282 PRO A CA 1
ATOM 2243 C C . PRO A 1 282 ? -22.547 -15.703 4.816 1 95.75 282 PRO A C 1
ATOM 2245 O O . PRO A 1 282 ? -23.484 -15.164 5.426 1 95.75 282 PRO A O 1
ATOM 2248 N N . VAL A 1 283 ? -22.688 -16.703 4.035 1 97.06 283 VAL A N 1
ATOM 2249 C CA . VAL A 1 283 ? -23.969 -17.375 3.881 1 97.06 283 VAL A CA 1
ATOM 2250 C C . VAL A 1 283 ? -24.281 -18.188 5.133 1 97.06 283 VAL A C 1
ATOM 2252 O O . VAL A 1 283 ? -23.406 -18.875 5.664 1 97.06 283 VAL A O 1
ATOM 2255 N N . LYS A 1 284 ? -25.5 -18.062 5.527 1 95.31 284 LYS A N 1
ATOM 2256 C CA . LYS A 1 284 ? -25.938 -18.859 6.68 1 95.31 284 LYS A CA 1
ATOM 2257 C C . LYS A 1 284 ? -25.938 -20.344 6.348 1 95.31 284 LYS A C 1
ATOM 2259 O O . LYS A 1 284 ? -26.328 -20.734 5.242 1 95.31 284 LYS A O 1
ATOM 2264 N N . LYS A 1 285 ? -25.641 -21.203 7.27 1 94.75 285 LYS A N 1
ATOM 2265 C CA . LYS A 1 285 ? -25.516 -22.641 7.09 1 94.75 285 LYS A CA 1
ATOM 2266 C C . LYS A 1 285 ? -26.828 -23.25 6.609 1 94.75 285 LYS A C 1
ATOM 2268 O O . LYS A 1 285 ? -26.844 -24.172 5.797 1 94.75 285 LYS A O 1
ATOM 2273 N N . LYS A 1 286 ? -27.891 -22.688 7.047 1 94.94 286 LYS A N 1
ATOM 2274 C CA . LYS A 1 286 ? -29.203 -23.234 6.723 1 94.94 286 LYS A CA 1
ATOM 2275 C C . LYS A 1 286 ? -29.531 -23.047 5.246 1 94.94 286 LYS A C 1
ATOM 2277 O O . LYS A 1 286 ? -30.344 -23.781 4.684 1 94.94 286 LYS A O 1
ATOM 2282 N N . LYS A 1 287 ? -28.859 -22.141 4.633 1 95.38 287 LYS A N 1
ATOM 2283 C CA . LYS A 1 287 ? -29.141 -21.812 3.24 1 95.38 287 LYS A CA 1
ATOM 2284 C C . LYS A 1 287 ? -28.312 -22.672 2.291 1 95.38 287 LYS A C 1
ATOM 2286 O O . LYS A 1 287 ? -28.547 -22.688 1.083 1 95.38 287 LYS A O 1
ATOM 2291 N N . VAL A 1 288 ? -27.375 -23.391 2.727 1 97.12 288 VAL A N 1
ATOM 2292 C CA . VAL A 1 288 ? -26.484 -24.188 1.895 1 97.12 288 VAL A CA 1
ATOM 2293 C C . VAL A 1 288 ? -27.125 -25.531 1.594 1 97.12 288 VAL A C 1
ATOM 2295 O O . VAL A 1 288 ? -27.469 -26.281 2.512 1 97.12 288 VAL A O 1
ATOM 2298 N N . PRO A 1 289 ? -27.219 -25.891 0.377 1 96.5 289 PRO A N 1
ATOM 2299 C CA . PRO A 1 289 ? -27.859 -27.156 0.025 1 96.5 289 PRO A CA 1
ATOM 2300 C C . PRO A 1 289 ? -26.969 -28.359 0.297 1 96.5 289 PRO A C 1
ATOM 2302 O O . PRO A 1 289 ? -25.766 -28.203 0.538 1 96.5 289 PRO A O 1
ATOM 2305 N N . GLU A 1 290 ? -27.656 -29.594 0.266 1 92.38 290 GLU A N 1
ATOM 2306 C CA . GLU A 1 290 ? -26.969 -30.875 0.339 1 92.38 290 GLU A CA 1
ATOM 2307 C C . GLU A 1 290 ? -27.141 -31.672 -0.953 1 92.38 290 GLU A C 1
ATOM 2309 O O . GLU A 1 290 ? -28.219 -31.672 -1.546 1 92.38 290 GLU A O 1
ATOM 2314 N N . PRO A 1 291 ? -26.219 -32.406 -1.318 1 92.19 291 PRO A N 1
ATOM 2315 C CA . PRO A 1 291 ? -24.844 -32.375 -0.816 1 92.19 291 PRO A CA 1
ATOM 2316 C C . PRO A 1 291 ? -24.172 -31.031 -0.954 1 92.19 291 PRO A C 1
ATOM 2318 O O . PRO A 1 291 ? -24.531 -30.25 -1.842 1 92.19 291 PRO A O 1
ATOM 2321 N N . ARG A 1 292 ? -23.234 -30.75 -0.115 1 94.5 292 ARG A N 1
ATOM 2322 C CA . ARG A 1 292 ? -22.594 -29.438 -0.078 1 94.5 292 ARG A CA 1
ATOM 2323 C C . ARG A 1 292 ? -21.969 -29.094 -1.424 1 94.5 292 ARG A C 1
ATOM 2325 O O . ARG A 1 292 ? -21.188 -29.891 -1.969 1 94.5 292 ARG A O 1
ATOM 2332 N N . PRO A 1 293 ? -22.234 -27.969 -1.938 1 94.5 293 PRO A N 1
ATOM 2333 C CA . PRO A 1 293 ? -21.609 -27.562 -3.201 1 94.5 293 PRO A CA 1
ATOM 2334 C C . PRO A 1 293 ? -20.094 -27.516 -3.125 1 94.5 293 PRO A C 1
ATOM 2336 O O . PRO A 1 293 ? -19.531 -27.109 -2.109 1 94.5 293 PRO A O 1
ATOM 2339 N N . GLY A 1 294 ? -19.422 -27.969 -4.234 1 93.44 294 GLY A N 1
ATOM 2340 C CA . GLY A 1 294 ? -17.969 -28 -4.273 1 93.44 294 GLY A CA 1
ATOM 2341 C C . GLY A 1 294 ? -17.391 -29.344 -3.92 1 93.44 294 GLY A C 1
ATOM 2342 O O . GLY A 1 294 ? -16.219 -29.625 -4.219 1 93.44 294 GLY A O 1
ATOM 2343 N N . GLN A 1 295 ? -18.156 -30.172 -3.258 1 93.56 295 GLN A N 1
ATOM 2344 C CA . GLN A 1 295 ? -17.719 -31.531 -2.967 1 93.56 295 GLN A CA 1
ATOM 2345 C C . GLN A 1 295 ? -17.781 -32.406 -4.211 1 93.56 295 GLN A C 1
ATOM 2347 O O . GLN A 1 295 ? -18.703 -32.281 -5.02 1 93.56 295 GLN A O 1
ATOM 2352 N N . CYS A 1 296 ? -16.797 -33.312 -4.32 1 96.06 296 CYS A N 1
ATOM 2353 C CA . CYS A 1 296 ? -16.766 -34.188 -5.48 1 96.06 296 CYS A CA 1
ATOM 2354 C C . CYS A 1 296 ? -17.719 -35.344 -5.297 1 96.06 296 CYS A C 1
ATOM 2356 O O . CYS A 1 296 ? -17.531 -36.188 -4.402 1 96.06 296 CYS A O 1
ATOM 2358 N N . VAL A 1 297 ? -18.688 -35.406 -6.172 1 94.75 297 VAL A N 1
ATOM 2359 C CA . VAL A 1 297 ? -19.672 -36.5 -6.133 1 94.75 297 VAL A CA 1
ATOM 2360 C C . VAL A 1 297 ? -19.344 -37.531 -7.215 1 94.75 297 VAL A C 1
ATOM 2362 O O . VAL A 1 297 ? -18.594 -37.219 -8.148 1 94.75 297 VAL A O 1
ATOM 2365 N N . GLU A 1 298 ? -19.906 -38.656 -7.109 1 93.62 298 GLU A N 1
ATOM 2366 C CA . GLU A 1 298 ? -19.641 -39.719 -8.062 1 93.62 298 GLU A CA 1
ATOM 2367 C C . GLU A 1 298 ? -20.141 -39.375 -9.453 1 93.62 298 GLU A C 1
ATOM 2369 O O . GLU A 1 298 ? -19.484 -39.688 -10.453 1 93.62 298 GLU A O 1
ATOM 2374 N N . ASP A 1 299 ? -21.312 -38.844 -9.453 1 95.31 299 ASP A N 1
ATOM 2375 C CA . ASP A 1 299 ? -21.875 -38.406 -10.727 1 95.31 299 ASP A CA 1
ATOM 2376 C C . ASP A 1 299 ? -22.531 -37.031 -10.586 1 95.31 299 ASP A C 1
ATOM 2378 O O . ASP A 1 299 ? -23.672 -36.938 -10.117 1 95.31 299 ASP A O 1
ATOM 2382 N N . SER A 1 300 ? -21.922 -36.031 -11.156 1 95.81 300 SER A N 1
ATOM 2383 C CA . SER A 1 300 ? -22.359 -34.656 -10.992 1 95.81 300 SER A CA 1
ATOM 2384 C C . SER A 1 300 ? -23.641 -34.406 -11.773 1 95.81 300 SER A C 1
ATOM 2386 O O . SER A 1 300 ? -24.344 -33.406 -11.516 1 95.81 300 SER A O 1
ATOM 2388 N N . ARG A 1 301 ? -24.016 -35.188 -12.734 1 94.56 301 ARG A N 1
ATOM 2389 C CA . ARG A 1 301 ? -25.219 -35 -13.547 1 94.56 301 ARG A CA 1
ATOM 2390 C C . ARG A 1 301 ? -26.484 -35.25 -12.711 1 94.56 301 ARG A C 1
ATOM 2392 O O . ARG A 1 301 ? -27.578 -34.875 -13.125 1 94.56 301 ARG A O 1
ATOM 2399 N N . THR A 1 302 ? -26.266 -35.875 -11.562 1 94.06 302 THR A N 1
ATOM 2400 C CA . THR A 1 302 ? -27.391 -36.219 -10.711 1 94.06 302 THR A CA 1
ATOM 2401 C C . THR A 1 302 ? -27.672 -35.094 -9.719 1 94.06 302 THR A C 1
ATOM 2403 O O . THR A 1 302 ? -28.641 -35.125 -8.961 1 94.06 302 THR A O 1
ATOM 2406 N N . LEU A 1 303 ? -26.906 -34.062 -9.695 1 95.25 303 LEU A N 1
ATOM 2407 C CA . LEU A 1 303 ? -27.109 -32.969 -8.781 1 95.25 303 LEU A CA 1
ATOM 2408 C C . LEU A 1 303 ? -28.406 -32.219 -9.094 1 95.25 303 LEU A C 1
ATOM 2410 O O . LEU A 1 303 ? -28.781 -32.094 -10.258 1 95.25 303 LEU A O 1
ATOM 2414 N N . THR A 1 304 ? -29.016 -31.766 -8.039 1 94.06 304 THR A N 1
ATOM 2415 C CA . THR A 1 304 ? -30.297 -31.078 -8.188 1 94.06 304 THR A CA 1
ATOM 2416 C C . THR A 1 304 ? -30.094 -29.672 -8.734 1 94.06 304 THR A C 1
ATOM 2418 O O . THR A 1 304 ? -29.016 -29.094 -8.625 1 94.06 304 THR A O 1
ATOM 2421 N N . ASP A 1 305 ? -31.156 -29.094 -9.234 1 93.38 305 ASP A N 1
ATOM 2422 C CA . ASP A 1 305 ? -31.125 -27.734 -9.75 1 93.38 305 ASP A CA 1
ATOM 2423 C C . ASP A 1 305 ? -30.812 -26.719 -8.648 1 93.38 305 ASP A C 1
ATOM 2425 O O . ASP A 1 305 ? -30.172 -25.703 -8.891 1 93.38 305 ASP A O 1
ATOM 2429 N N . VAL A 1 306 ? -31.297 -26.984 -7.484 1 94.56 306 VAL A N 1
ATOM 2430 C CA . VAL A 1 306 ? -31.062 -26.094 -6.348 1 94.56 306 VAL A CA 1
ATOM 2431 C C . VAL A 1 306 ? -29.562 -26.016 -6.07 1 94.56 306 VAL A C 1
ATOM 2433 O O . VAL A 1 306 ? -29.016 -24.938 -5.871 1 94.56 306 VAL A O 1
ATOM 2436 N N . THR A 1 307 ? -28.938 -27.141 -6.062 1 95.12 307 THR A N 1
ATOM 2437 C CA . THR A 1 307 ? -27.5 -27.203 -5.816 1 95.12 307 THR A CA 1
ATOM 2438 C C . THR A 1 307 ? -26.734 -26.531 -6.945 1 95.12 307 THR A C 1
ATOM 2440 O O . THR A 1 307 ? -25.781 -25.781 -6.699 1 95.12 307 THR A O 1
ATOM 2443 N N . LEU A 1 308 ? -27.156 -26.781 -8.156 1 95.25 308 LEU A N 1
ATOM 2444 C CA . LEU A 1 308 ? -26.469 -26.234 -9.328 1 95.25 308 LEU A CA 1
ATOM 2445 C C . LEU A 1 308 ? -26.609 -24.719 -9.375 1 95.25 308 LEU A C 1
ATOM 2447 O O . LEU A 1 308 ? -25.641 -24.016 -9.688 1 95.25 308 LEU A O 1
ATOM 2451 N N . ASN A 1 309 ? -27.766 -24.203 -9.062 1 94.69 309 ASN A N 1
ATOM 2452 C CA . ASN A 1 309 ? -27.969 -22.766 -9.047 1 94.69 309 ASN A CA 1
ATOM 2453 C C . ASN A 1 309 ? -27.188 -22.094 -7.914 1 94.69 309 ASN A C 1
ATOM 2455 O O . ASN A 1 309 ? -26.703 -20.969 -8.062 1 94.69 309 ASN A O 1
ATOM 2459 N N . PHE A 1 310 ? -27.078 -22.781 -6.848 1 96.5 310 PHE A N 1
ATOM 2460 C CA . PHE A 1 310 ? -26.297 -22.25 -5.734 1 96.5 310 PHE A CA 1
ATOM 2461 C C . PHE A 1 310 ? -24.828 -22.125 -6.117 1 96.5 310 PHE A C 1
ATOM 2463 O O . PHE A 1 310 ? -24.203 -21.094 -5.84 1 96.5 310 PHE A O 1
ATOM 2470 N N . VAL A 1 311 ? -24.281 -23.141 -6.727 1 94.19 311 VAL A N 1
ATOM 2471 C CA . VAL A 1 311 ? -22.875 -23.141 -7.113 1 94.19 311 VAL A CA 1
ATOM 2472 C C . VAL A 1 311 ? -22.625 -22.016 -8.109 1 94.19 311 VAL A C 1
ATOM 2474 O O . VAL A 1 311 ? -21.578 -21.359 -8.055 1 94.19 311 VAL A O 1
ATOM 2477 N N . LYS A 1 312 ? -23.5 -21.812 -8.945 1 94.44 312 LYS A N 1
ATOM 2478 C CA . LYS A 1 312 ? -23.375 -20.766 -9.953 1 94.44 312 LYS A CA 1
ATOM 2479 C C . LYS A 1 312 ? -23.328 -19.375 -9.312 1 94.44 312 LYS A C 1
ATOM 2481 O O . LYS A 1 312 ? -22.531 -18.531 -9.711 1 94.44 312 LYS A O 1
ATOM 2486 N N . SER A 1 313 ? -24.109 -19.203 -8.258 1 95.69 313 SER A N 1
ATOM 2487 C CA . SER A 1 313 ? -24.25 -17.875 -7.664 1 95.69 313 SER A CA 1
ATOM 2488 C C . SER A 1 313 ? -23.266 -17.656 -6.535 1 95.69 313 SER A C 1
ATOM 2490 O O . SER A 1 313 ? -22.984 -16.516 -6.156 1 95.69 313 SER A O 1
ATOM 2492 N N . HIS A 1 314 ? -22.734 -18.781 -5.965 1 97.19 314 HIS A N 1
ATOM 2493 C CA . HIS A 1 314 ? -21.875 -18.656 -4.785 1 97.19 314 HIS A CA 1
ATOM 2494 C C . HIS A 1 314 ? -20.547 -19.359 -4.984 1 97.19 314 HIS A C 1
ATOM 2496 O O . HIS A 1 314 ? -20.172 -20.234 -4.195 1 97.19 314 HIS A O 1
ATOM 2502 N N . PRO A 1 315 ? -19.75 -18.906 -5.914 1 97.75 315 PRO A N 1
ATOM 2503 C CA . PRO A 1 315 ? -18.453 -19.562 -6.125 1 97.75 315 PRO A CA 1
ATOM 2504 C C . PRO A 1 315 ? -17.391 -19.109 -5.133 1 97.75 315 PRO A C 1
ATOM 2506 O O . PRO A 1 315 ? -16.344 -19.734 -5.004 1 97.75 315 PRO A O 1
ATOM 2509 N N . LEU A 1 316 ? -17.625 -18.031 -4.383 1 98.38 316 LEU A N 1
ATOM 2510 C CA . LEU A 1 316 ? -16.609 -17.375 -3.553 1 98.38 316 LEU A CA 1
ATOM 2511 C C . LEU A 1 316 ? -16.734 -17.812 -2.098 1 98.38 316 LEU A C 1
ATOM 2513 O O . LEU A 1 316 ? -17.828 -17.766 -1.526 1 98.38 316 LEU A O 1
ATOM 2517 N N . MET A 1 317 ? -15.57 -18.25 -1.515 1 98.56 317 MET A N 1
ATOM 2518 C CA . MET A 1 317 ? -15.531 -18.562 -0.088 1 98.56 317 MET A CA 1
ATOM 2519 C C . MET A 1 317 ? -15.367 -17.281 0.739 1 98.56 317 MET A C 1
ATOM 2521 O O . MET A 1 317 ? -14.773 -16.312 0.279 1 98.56 317 MET A O 1
ATOM 2525 N N . ASP A 1 318 ? -15.844 -17.344 1.942 1 97.5 318 ASP A N 1
ATOM 2526 C CA . ASP A 1 318 ? -15.844 -16.156 2.791 1 97.5 318 ASP A CA 1
ATOM 2527 C C . ASP A 1 318 ? -14.469 -15.938 3.422 1 97.5 318 ASP A C 1
ATOM 2529 O O . ASP A 1 318 ? -13.969 -14.812 3.463 1 97.5 318 ASP A O 1
ATOM 2533 N N . GLU A 1 319 ? -13.875 -16.969 3.926 1 97.69 319 GLU A N 1
ATOM 2534 C CA . GLU A 1 319 ? -12.602 -16.859 4.629 1 97.69 319 GLU A CA 1
ATOM 2535 C C . GLU A 1 319 ? -11.43 -16.875 3.65 1 97.69 319 GLU A C 1
ATOM 2537 O O . GLU A 1 319 ? -11.523 -17.484 2.578 1 97.69 319 GLU A O 1
ATOM 2542 N N . ALA A 1 320 ? -10.359 -16.234 4.059 1 97.5 320 ALA A N 1
ATOM 2543 C CA . ALA A 1 320 ? -9.133 -16.234 3.275 1 97.5 320 ALA A CA 1
ATOM 2544 C C . ALA A 1 320 ? -8.141 -17.25 3.816 1 97.5 320 ALA A C 1
ATOM 2546 O O . ALA A 1 320 ? -8.094 -17.516 5.023 1 97.5 320 ALA A O 1
ATOM 2547 N N . VAL A 1 321 ? -7.398 -17.844 2.893 1 98.5 321 VAL A N 1
ATOM 2548 C CA . VAL A 1 321 ? -6.379 -18.812 3.291 1 98.5 321 VAL A CA 1
ATOM 2549 C C . VAL A 1 321 ? -5.219 -18.078 3.973 1 98.5 321 VAL A C 1
ATOM 2551 O O . VAL A 1 321 ? -4.602 -17.203 3.381 1 98.5 321 VAL A O 1
ATOM 2554 N N . PRO A 1 322 ? -4.926 -18.438 5.148 1 96.56 322 PRO A N 1
ATOM 2555 C CA . PRO A 1 322 ? -3.854 -17.734 5.863 1 96.56 322 PRO A CA 1
ATOM 2556 C C . PRO A 1 322 ? -2.467 -18.266 5.504 1 96.56 322 PRO A C 1
ATOM 2558 O O . PRO A 1 322 ? -2.332 -19.391 5.043 1 96.56 322 PRO A O 1
ATOM 2561 N N . ASN A 1 323 ? -1.459 -17.406 5.66 1 94.38 323 ASN A N 1
ATOM 2562 C CA . ASN A 1 323 ? -0.044 -17.766 5.629 1 94.38 323 ASN A CA 1
ATOM 2563 C C . ASN A 1 323 ? 0.374 -18.5 6.895 1 94.38 323 ASN A C 1
ATOM 2565 O O . ASN A 1 323 ? 0.007 -18.109 8 1 94.38 323 ASN A O 1
ATOM 2569 N N . ILE A 1 324 ? 1.1 -19.484 6.738 1 94.75 324 ILE A N 1
ATOM 2570 C CA . ILE A 1 324 ? 1.453 -20.344 7.871 1 94.75 324 ILE A CA 1
ATOM 2571 C C . ILE A 1 324 ? 2.277 -19.531 8.875 1 94.75 324 ILE A C 1
ATOM 2573 O O . ILE A 1 324 ? 2.189 -19.766 10.086 1 94.75 324 ILE A O 1
ATOM 2577 N N . PHE A 1 325 ? 3.047 -18.594 8.43 1 93.56 325 PHE A N 1
ATOM 2578 C CA . PHE A 1 325 ? 3.965 -17.875 9.297 1 93.56 325 PHE A CA 1
ATOM 2579 C C . PHE A 1 325 ? 3.359 -16.547 9.727 1 93.56 325 PHE A C 1
ATOM 2581 O O . PHE A 1 325 ? 4.004 -15.758 10.43 1 93.56 325 PHE A O 1
ATOM 2588 N N . SER A 1 326 ? 2.252 -16.172 9.273 1 91 326 SER A N 1
ATOM 2589 C CA . SER A 1 326 ? 1.495 -14.969 9.602 1 91 326 SER A CA 1
ATOM 2590 C C . SER A 1 326 ? 2.199 -13.719 9.094 1 91 326 SER A C 1
ATOM 2592 O O . SER A 1 326 ? 1.715 -12.602 9.297 1 91 326 SER A O 1
ATOM 2594 N N . ARG A 1 327 ? 3.34 -13.914 8.594 1 93.31 327 ARG A N 1
ATOM 2595 C CA . ARG A 1 327 ? 4.07 -12.812 7.973 1 93.31 327 ARG A CA 1
ATOM 2596 C C . ARG A 1 327 ? 4.855 -13.297 6.758 1 93.31 327 ARG A C 1
ATOM 2598 O O . ARG A 1 327 ? 5.246 -14.469 6.691 1 93.31 327 ARG A O 1
ATOM 2605 N N . PRO A 1 328 ? 5.109 -12.406 5.836 1 94.06 328 PRO A N 1
ATOM 2606 C CA . PRO A 1 328 ? 5.836 -12.82 4.633 1 94.06 328 PRO A CA 1
ATOM 2607 C C . PRO A 1 328 ? 7.32 -13.07 4.898 1 94.06 328 PRO A C 1
ATOM 2609 O O . PRO A 1 328 ? 7.898 -12.461 5.805 1 94.06 328 PRO A O 1
ATOM 2612 N N . LEU A 1 329 ? 7.852 -13.898 4.055 1 93.38 329 LEU A N 1
ATOM 2613 C CA . LEU A 1 329 ? 9.289 -14.141 3.982 1 93.38 329 LEU A CA 1
ATOM 2614 C C . LEU A 1 329 ? 9.922 -13.344 2.85 1 93.38 329 LEU A C 1
ATOM 2616 O O . LEU A 1 329 ? 9.242 -12.969 1.891 1 93.38 329 LEU A O 1
ATOM 2620 N N . ALA A 1 330 ? 11.203 -13.07 3.051 1 90.75 330 ALA A N 1
ATOM 2621 C CA . ALA A 1 330 ? 12.008 -12.438 2.004 1 90.75 330 ALA A CA 1
ATOM 2622 C C . ALA A 1 330 ? 11.352 -11.148 1.517 1 90.75 330 ALA A C 1
ATOM 2624 O O . ALA A 1 330 ? 11.18 -10.945 0.312 1 90.75 330 ALA A O 1
ATOM 2625 N N . LEU A 1 331 ? 11.039 -10.359 2.41 1 87 331 LEU A N 1
ATOM 2626 C CA . LEU A 1 331 ? 10.391 -9.094 2.098 1 87 331 LEU A CA 1
ATOM 2627 C C . LEU A 1 331 ? 11.367 -8.125 1.431 1 87 331 LEU A C 1
ATOM 2629 O O . LEU A 1 331 ? 12.484 -7.934 1.916 1 87 331 LEU A O 1
ATOM 2633 N N . ARG A 1 332 ? 10.984 -7.602 0.279 1 85.44 332 ARG A N 1
ATOM 2634 C CA . ARG A 1 332 ? 11.789 -6.605 -0.422 1 85.44 332 ARG A CA 1
ATOM 2635 C C . ARG A 1 332 ? 10.938 -5.41 -0.838 1 85.44 332 ARG A C 1
ATOM 2637 O O . ARG A 1 332 ? 9.836 -5.578 -1.373 1 85.44 332 ARG A O 1
ATOM 2644 N N . THR A 1 333 ? 11.328 -4.16 -0.475 1 77.88 333 THR A N 1
ATOM 2645 C CA . THR A 1 333 ? 10.641 -2.934 -0.875 1 77.88 333 THR A CA 1
ATOM 2646 C C . THR A 1 333 ? 11.539 -2.082 -1.772 1 77.88 333 THR A C 1
ATOM 2648 O O . 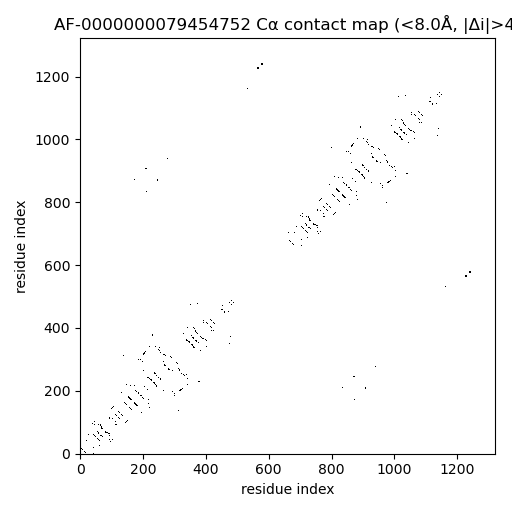THR A 1 333 ? 11.195 -0.947 -2.105 1 77.88 333 THR A O 1
ATOM 2651 N N . SER A 1 334 ? 12.109 -2.627 -2.773 1 65.69 334 SER A N 1
ATOM 2652 C CA . SER A 1 334 ? 13.039 -1.884 -3.617 1 65.69 334 SER A CA 1
ATOM 2653 C C . SER A 1 334 ? 12.32 -1.241 -4.801 1 65.69 334 SER A C 1
ATOM 2655 O O . SER A 1 334 ? 11.289 -1.746 -5.258 1 65.69 334 SER A O 1
ATOM 2657 N N . PHE A 1 335 ? 12.773 -0.045 -5.039 1 63.78 335 PHE A N 1
ATOM 2658 C CA . PHE A 1 335 ? 12.305 0.576 -6.273 1 63.78 335 PHE A CA 1
ATOM 2659 C C . PHE A 1 335 ? 12.938 -0.095 -7.492 1 63.78 335 PHE A C 1
ATOM 2661 O O . PHE A 1 335 ? 12.555 0.192 -8.625 1 63.78 335 PHE A O 1
ATOM 2668 N N . ARG A 1 336 ? 13.633 -1.126 -7.207 1 74.88 336 ARG A N 1
ATOM 2669 C CA . ARG A 1 336 ? 14.43 -1.589 -8.336 1 74.88 336 ARG A CA 1
ATOM 2670 C C . ARG A 1 336 ? 13.812 -2.826 -8.977 1 74.88 336 ARG A C 1
ATOM 2672 O O . ARG A 1 336 ? 13.852 -2.988 -10.203 1 74.88 336 ARG A O 1
ATOM 2679 N N . TYR A 1 337 ? 13.289 -3.701 -8.156 1 88.19 337 TYR A N 1
ATOM 2680 C CA . TYR A 1 337 ? 12.773 -4.91 -8.797 1 88.19 337 TYR A CA 1
ATOM 2681 C C . TYR A 1 337 ? 11.617 -5.5 -7.992 1 88.19 337 TYR A C 1
ATOM 2683 O O . TYR A 1 337 ? 11.383 -5.102 -6.848 1 88.19 337 TYR A O 1
ATOM 2691 N N . ARG A 1 338 ? 10.875 -6.344 -8.641 1 94.06 338 ARG A N 1
ATOM 2692 C CA . ARG A 1 338 ? 9.812 -7.152 -8.062 1 94.06 338 ARG A CA 1
ATOM 2693 C C . ARG A 1 338 ? 10.07 -8.641 -8.281 1 94.06 338 ARG A C 1
ATOM 2695 O O . ARG A 1 338 ? 10.781 -9.023 -9.211 1 94.06 338 ARG A O 1
ATOM 2702 N N . PHE A 1 339 ? 9.523 -9.453 -7.402 1 96.88 339 PHE A N 1
ATOM 2703 C CA . PHE A 1 339 ? 9.672 -10.898 -7.523 1 96.88 339 PHE A CA 1
ATOM 2704 C C . PHE A 1 339 ? 8.852 -11.43 -8.695 1 96.88 339 PHE A C 1
ATOM 2706 O O . PHE A 1 339 ? 7.758 -10.938 -8.969 1 96.88 339 PHE A O 1
ATOM 2713 N N . THR A 1 340 ? 9.391 -12.469 -9.359 1 97.5 340 THR A N 1
ATOM 2714 C CA . THR A 1 340 ? 8.703 -12.984 -10.539 1 97.5 340 THR A CA 1
ATOM 2715 C C . THR A 1 340 ? 8.453 -14.484 -10.406 1 97.5 340 THR A C 1
ATOM 2717 O O . THR A 1 340 ? 7.406 -14.984 -10.836 1 97.5 340 THR A O 1
ATOM 2720 N N . LYS A 1 341 ? 9.469 -15.172 -9.891 1 98.38 341 LYS A N 1
ATOM 2721 C CA . LYS A 1 341 ? 9.383 -16.625 -9.859 1 98.38 341 LYS A CA 1
ATOM 2722 C C . LYS A 1 341 ? 9.984 -17.188 -8.57 1 98.38 341 LYS A C 1
ATOM 2724 O O . LYS A 1 341 ? 10.883 -16.578 -7.984 1 98.38 341 LYS A O 1
ATOM 2729 N N . ILE A 1 342 ? 9.484 -18.375 -8.164 1 98.44 342 ILE A N 1
ATOM 2730 C CA . ILE A 1 342 ? 10.023 -18.969 -6.949 1 98.44 342 ILE A CA 1
ATOM 2731 C C . ILE A 1 342 ? 10.281 -20.453 -7.184 1 98.44 342 ILE A C 1
ATOM 2733 O O . ILE A 1 342 ? 9.508 -21.125 -7.883 1 98.44 342 ILE A O 1
ATOM 2737 N N . ALA A 1 343 ? 11.344 -20.938 -6.723 1 98.38 343 ALA A N 1
ATOM 2738 C CA . ALA A 1 343 ? 11.688 -22.344 -6.609 1 98.38 343 ALA A CA 1
ATOM 2739 C C . ALA A 1 343 ? 12.172 -22.688 -5.203 1 98.38 343 ALA A C 1
ATOM 2741 O O . ALA A 1 343 ? 12.789 -21.859 -4.535 1 98.38 343 ALA A O 1
ATOM 2742 N N . VAL A 1 344 ? 11.844 -23.891 -4.773 1 98.19 344 VAL A N 1
ATOM 2743 C CA . VAL A 1 344 ? 12.18 -24.25 -3.404 1 98.19 344 VAL A CA 1
ATOM 2744 C C . VAL A 1 344 ? 12.961 -25.578 -3.402 1 98.19 344 VAL A C 1
ATOM 2746 O O . VAL A 1 344 ? 12.617 -26.5 -4.133 1 98.19 344 VAL A O 1
ATOM 2749 N N . ASP A 1 345 ? 14.086 -25.625 -2.75 1 97.44 345 ASP A N 1
ATOM 2750 C CA . ASP A 1 345 ? 14.711 -26.891 -2.338 1 97.44 345 ASP A CA 1
ATOM 2751 C C . ASP A 1 345 ? 14.219 -27.312 -0.961 1 97.44 345 ASP A C 1
ATOM 2753 O O . ASP A 1 345 ? 14.641 -26.781 0.058 1 97.44 345 ASP A O 1
ATOM 2757 N N . PRO A 1 346 ? 13.414 -28.281 -0.989 1 96.56 346 PRO A N 1
ATOM 2758 C CA . PRO A 1 346 ? 12.688 -28.578 0.25 1 96.56 346 PRO A CA 1
ATOM 2759 C C . PRO A 1 346 ? 13.555 -29.297 1.28 1 96.56 346 PRO A C 1
ATOM 2761 O O . PRO A 1 346 ? 14.328 -30.188 0.923 1 96.56 346 PRO A O 1
ATOM 2764 N N . GLN A 1 347 ? 13.492 -28.953 2.51 1 95.44 347 GLN A N 1
ATOM 2765 C CA . GLN A 1 347 ? 13.961 -29.625 3.709 1 95.44 347 GLN A CA 1
ATOM 2766 C C . GLN A 1 347 ? 15.43 -30.031 3.58 1 95.44 347 GLN A C 1
ATOM 2768 O O . GLN A 1 347 ? 15.781 -31.188 3.783 1 95.44 347 GLN A O 1
ATOM 2773 N N . VAL A 1 348 ? 16.203 -29.109 3.291 1 95.38 348 VAL A N 1
ATOM 2774 C CA . VAL A 1 348 ? 17.656 -29.312 3.273 1 95.38 348 VAL A CA 1
ATOM 2775 C C . VAL A 1 348 ? 18.141 -29.625 4.688 1 95.38 348 VAL A C 1
ATOM 2777 O O . VAL A 1 348 ? 17.906 -28.844 5.613 1 95.38 348 VAL A O 1
ATOM 2780 N N . GLN A 1 349 ? 18.859 -30.672 4.793 1 93.12 349 GLN A N 1
ATOM 2781 C CA . GLN A 1 349 ? 19.297 -31.141 6.109 1 93.12 349 GLN A CA 1
ATOM 2782 C C . GLN A 1 349 ? 20.562 -30.406 6.562 1 93.12 349 GLN A C 1
ATOM 2784 O O . GLN A 1 349 ? 21.453 -30.141 5.758 1 93.12 349 GLN A O 1
ATOM 2789 N N . THR A 1 350 ? 20.578 -30.125 7.824 1 93.06 350 THR A N 1
ATOM 2790 C CA . THR A 1 350 ? 21.734 -29.469 8.406 1 93.06 350 THR A CA 1
ATOM 2791 C C . THR A 1 350 ? 22.469 -30.391 9.375 1 93.06 350 THR A C 1
ATOM 2793 O O . THR A 1 350 ? 22 -31.5 9.656 1 93.06 350 THR A O 1
ATOM 2796 N N . ALA A 1 351 ? 23.594 -29.891 9.852 1 89.06 351 ALA A N 1
ATOM 2797 C CA . ALA A 1 351 ? 24.469 -30.703 10.695 1 89.06 351 ALA A CA 1
ATOM 2798 C C . ALA A 1 351 ? 23.812 -30.984 12.047 1 89.06 351 ALA A C 1
ATOM 2800 O O . ALA A 1 351 ? 24.062 -32.031 12.656 1 89.06 351 ALA A O 1
ATOM 2801 N N . ASP A 1 352 ? 22.969 -30.141 12.516 1 86.75 352 ASP A N 1
ATOM 2802 C CA . ASP A 1 352 ? 22.344 -30.312 13.82 1 86.75 352 ASP A CA 1
ATOM 2803 C C . ASP A 1 352 ? 21.062 -31.141 13.711 1 86.75 352 ASP A C 1
ATOM 2805 O O . ASP A 1 352 ? 20.297 -31.25 14.672 1 86.75 352 ASP A O 1
ATOM 2809 N N . GLY A 1 353 ? 20.719 -31.641 12.555 1 88.06 353 GLY A N 1
ATOM 2810 C CA . GLY A 1 353 ? 19.594 -32.531 12.375 1 88.06 353 GLY A CA 1
ATOM 2811 C C . GLY A 1 353 ? 18.312 -31.812 11.984 1 88.06 353 GLY A C 1
ATOM 2812 O O . GLY A 1 353 ? 17.281 -32.438 11.781 1 88.06 353 GLY A O 1
ATOM 2813 N N . LYS A 1 354 ? 18.406 -30.578 11.867 1 92.06 354 LYS A N 1
ATOM 2814 C CA . LYS A 1 354 ? 17.234 -29.797 11.445 1 92.06 354 LYS A CA 1
ATOM 2815 C C . LYS A 1 354 ? 17.156 -29.734 9.922 1 92.06 354 LYS A C 1
ATOM 2817 O O . LYS A 1 354 ? 18.078 -30.141 9.227 1 92.06 354 LYS A O 1
ATOM 2822 N N . ALA A 1 355 ? 15.984 -29.328 9.438 1 94.62 355 ALA A N 1
ATOM 2823 C CA . ALA A 1 355 ? 15.773 -29.203 7.992 1 94.62 355 ALA A CA 1
ATOM 2824 C C . ALA A 1 355 ? 15.125 -27.875 7.645 1 94.62 355 ALA A C 1
ATOM 2826 O O . ALA A 1 355 ? 14.25 -27.391 8.375 1 94.62 355 ALA A O 1
ATOM 2827 N N . TYR A 1 356 ? 15.594 -27.297 6.594 1 96.06 356 TYR A N 1
ATOM 2828 C CA . TYR A 1 356 ? 15.078 -26 6.184 1 96.06 356 TYR A CA 1
ATOM 2829 C C . TYR A 1 356 ? 14.734 -26 4.699 1 96.06 356 TYR A C 1
ATOM 2831 O O . TYR A 1 356 ? 15.422 -26.625 3.893 1 96.06 356 TYR A O 1
ATOM 2839 N N . ASP A 1 357 ? 13.633 -25.328 4.344 1 97.25 357 ASP A N 1
ATOM 2840 C CA . ASP A 1 357 ? 13.359 -25.031 2.941 1 97.25 357 ASP A CA 1
ATOM 2841 C C . ASP A 1 357 ? 14.219 -23.859 2.459 1 97.25 357 ASP A C 1
ATOM 2843 O O . ASP A 1 357 ? 14.18 -22.766 3.043 1 97.25 357 ASP A O 1
ATOM 2847 N N . VAL A 1 358 ? 14.977 -24.078 1.468 1 98 358 VAL A N 1
ATOM 2848 C CA . VAL A 1 358 ? 15.75 -23 0.878 1 98 358 VAL A CA 1
ATOM 2849 C C . VAL A 1 358 ? 15.016 -22.438 -0.336 1 98 358 VAL A C 1
ATOM 2851 O O . VAL A 1 358 ? 14.695 -23.172 -1.272 1 98 358 VAL A O 1
ATOM 2854 N N . LEU A 1 359 ? 14.766 -21.141 -0.293 1 98.25 359 LEU A N 1
ATOM 2855 C CA . LEU A 1 359 ? 13.977 -20.484 -1.329 1 98.25 359 LEU A CA 1
ATOM 2856 C C . LEU A 1 359 ? 14.883 -19.781 -2.342 1 98.25 359 LEU A C 1
ATOM 2858 O O . LEU A 1 359 ? 15.828 -19.094 -1.963 1 98.25 359 LEU A O 1
ATOM 2862 N N . PHE A 1 360 ? 14.633 -20 -3.572 1 98.56 360 PHE A N 1
ATOM 2863 C CA . PHE A 1 360 ? 15.219 -19.25 -4.672 1 98.56 360 PHE A CA 1
ATOM 2864 C C . PHE A 1 360 ? 14.156 -18.391 -5.363 1 98.56 360 PHE A C 1
ATOM 2866 O O . PHE A 1 360 ? 13.148 -18.906 -5.84 1 98.56 360 PHE A O 1
ATOM 2873 N N . VAL A 1 361 ? 14.375 -17.094 -5.371 1 98.25 361 VAL A N 1
ATOM 2874 C CA . VAL A 1 361 ? 13.359 -16.172 -5.867 1 98.25 361 VAL A CA 1
ATOM 2875 C C . VAL A 1 361 ? 13.938 -15.336 -7.016 1 98.25 361 VAL A C 1
ATOM 2877 O O . VAL A 1 361 ? 14.961 -14.664 -6.848 1 98.25 361 VAL A O 1
ATOM 2880 N N . GLY A 1 362 ? 13.281 -15.43 -8.164 1 98.25 362 GLY A N 1
ATOM 2881 C CA . GLY A 1 362 ? 13.664 -14.617 -9.305 1 98.25 362 GLY A CA 1
ATOM 2882 C C . GLY A 1 362 ? 13.039 -13.234 -9.289 1 98.25 362 GLY A C 1
ATOM 2883 O O . GLY A 1 362 ? 12.039 -13.008 -8.602 1 98.25 362 GLY A O 1
ATOM 2884 N N . THR A 1 363 ? 13.648 -12.289 -10.023 1 96.94 363 THR A N 1
ATOM 2885 C CA . THR A 1 363 ? 13.172 -10.914 -10.109 1 96.94 363 THR A CA 1
ATOM 2886 C C . THR A 1 363 ? 13.023 -10.484 -11.562 1 96.94 363 THR A C 1
ATOM 2888 O O . THR A 1 363 ? 13.352 -11.242 -12.477 1 96.94 363 THR A O 1
ATOM 2891 N N . ASP A 1 364 ? 12.484 -9.281 -11.75 1 95.94 364 ASP A N 1
ATOM 2892 C CA . ASP A 1 364 ? 12.352 -8.734 -13.102 1 95.94 364 ASP A CA 1
ATOM 2893 C C . ASP A 1 364 ? 13.578 -7.914 -13.484 1 95.94 364 ASP A C 1
ATOM 2895 O O . ASP A 1 364 ? 13.547 -7.168 -14.461 1 95.94 364 ASP A O 1
ATOM 2899 N N . ASP A 1 365 ? 14.633 -8.07 -12.703 1 95.5 365 ASP A N 1
ATOM 2900 C CA . ASP A 1 365 ? 15.875 -7.359 -12.977 1 95.5 365 ASP A CA 1
ATOM 2901 C C . ASP A 1 365 ? 17.031 -8.336 -13.164 1 95.5 365 ASP A C 1
ATOM 2903 O O . ASP A 1 365 ? 18.203 -7.977 -12.984 1 95.5 365 ASP A O 1
ATOM 2907 N N . GLY A 1 366 ? 16.734 -9.562 -13.422 1 96.81 366 GLY A N 1
ATOM 2908 C CA . GLY A 1 366 ? 17.734 -10.57 -13.742 1 96.81 366 GLY A CA 1
ATOM 2909 C C . GLY A 1 366 ? 18.422 -11.141 -12.523 1 96.81 366 GLY A C 1
ATOM 2910 O O . GLY A 1 366 ? 19.469 -11.781 -12.633 1 96.81 366 GLY A O 1
ATOM 2911 N N . ARG A 1 367 ? 17.859 -10.906 -11.391 1 96.88 367 ARG A N 1
ATOM 2912 C CA . ARG A 1 367 ? 18.5 -11.359 -10.156 1 96.88 367 ARG A CA 1
ATOM 2913 C C . ARG A 1 367 ? 17.766 -12.57 -9.578 1 96.88 367 ARG A C 1
ATOM 2915 O O . ARG A 1 367 ? 16.562 -12.734 -9.781 1 96.88 367 ARG A O 1
ATOM 2922 N N . VAL A 1 368 ? 18.516 -13.391 -8.875 1 98 368 VAL A N 1
ATOM 2923 C CA . VAL A 1 368 ? 17.969 -14.508 -8.109 1 98 368 VAL A CA 1
ATOM 2924 C C . VAL A 1 368 ? 18.438 -14.422 -6.66 1 98 368 VAL A C 1
ATOM 2926 O O . VAL A 1 368 ? 19.641 -14.375 -6.395 1 98 368 VAL A O 1
ATOM 2929 N N . LEU A 1 369 ? 17.438 -14.383 -5.809 1 97.06 369 LEU A N 1
ATOM 2930 C CA . LEU A 1 369 ? 17.734 -14.344 -4.379 1 97.06 369 LEU A CA 1
ATOM 2931 C C . LEU A 1 369 ? 17.625 -15.734 -3.764 1 97.06 369 LEU A C 1
ATOM 2933 O O . LEU A 1 369 ? 16.766 -16.531 -4.145 1 97.06 369 LEU A O 1
ATOM 2937 N N . LYS A 1 370 ? 18.547 -15.984 -2.889 1 97.81 370 LYS A N 1
ATOM 2938 C CA . LYS A 1 370 ? 18.484 -17.172 -2.041 1 97.81 370 LYS A CA 1
ATOM 2939 C C . LYS A 1 370 ? 18.172 -16.797 -0.595 1 97.81 370 LYS A C 1
ATOM 2941 O O . LYS A 1 370 ? 18.875 -16 0.017 1 97.81 370 LYS A O 1
ATOM 2946 N N . ALA A 1 371 ? 17.078 -17.375 -0.101 1 97.56 371 ALA A N 1
ATOM 2947 C CA . ALA A 1 371 ? 16.656 -16.984 1.241 1 97.56 371 ALA A CA 1
ATOM 2948 C C . ALA A 1 371 ? 16.188 -18.188 2.043 1 97.56 371 ALA A C 1
ATOM 2950 O O . ALA A 1 371 ? 15.797 -19.203 1.468 1 97.56 371 ALA A O 1
ATOM 2951 N N . VAL A 1 372 ? 16.266 -18.031 3.359 1 97.44 372 VAL A N 1
ATOM 2952 C CA . VAL A 1 372 ? 15.828 -19.094 4.262 1 97.44 372 VAL A CA 1
ATOM 2953 C C . VAL A 1 372 ? 15.156 -18.469 5.484 1 97.44 372 VAL A C 1
ATOM 2955 O O . VAL A 1 372 ? 15.547 -17.391 5.941 1 97.44 372 VAL A O 1
ATOM 2958 N N . ASN A 1 373 ? 14.031 -19.094 5.891 1 96.75 373 ASN A N 1
ATOM 2959 C CA . ASN A 1 373 ? 13.477 -18.797 7.207 1 96.75 373 ASN A CA 1
ATOM 2960 C C . ASN A 1 373 ? 14.133 -19.641 8.297 1 96.75 373 ASN A C 1
ATOM 2962 O O . ASN A 1 373 ? 13.758 -20.797 8.5 1 96.75 373 ASN A O 1
ATOM 2966 N N . VAL A 1 374 ? 15 -19.031 9.094 1 96.19 374 VAL A N 1
ATOM 2967 C CA . VAL A 1 374 ? 15.891 -19.797 9.969 1 96.19 374 VAL A CA 1
ATOM 2968 C C . VAL A 1 374 ? 15.125 -20.25 11.219 1 96.19 374 VAL A C 1
ATOM 2970 O O . VAL A 1 374 ? 15.602 -21.094 11.969 1 96.19 374 VAL A O 1
ATOM 2973 N N . LEU A 1 375 ? 13.945 -19.75 11.43 1 95.31 375 LEU A N 1
ATOM 2974 C CA . LEU A 1 375 ? 13.172 -20.125 12.594 1 95.31 375 LEU A CA 1
ATOM 2975 C C . LEU A 1 375 ? 12.133 -21.188 12.234 1 95.31 375 LEU A C 1
ATOM 2977 O O . LEU A 1 375 ? 11.461 -21.734 13.109 1 95.31 375 LEU A O 1
ATOM 2981 N N . ALA A 1 376 ? 12.016 -21.531 10.984 1 93.31 376 ALA A N 1
ATOM 2982 C CA . ALA A 1 376 ? 10.883 -22.297 10.461 1 93.31 376 ALA A CA 1
ATOM 2983 C C . ALA A 1 376 ? 10.797 -23.672 11.125 1 93.31 376 ALA A C 1
ATOM 2985 O O . ALA A 1 376 ? 9.695 -24.203 11.32 1 93.31 376 ALA A O 1
ATOM 2986 N N . TYR A 1 377 ? 11.977 -24.281 11.43 1 93 377 TYR A N 1
ATOM 2987 C CA . TYR A 1 377 ? 11.977 -25.625 12.023 1 93 377 TYR A CA 1
ATOM 2988 C C . TYR A 1 377 ? 11.453 -25.578 13.453 1 93 377 TYR A C 1
ATOM 2990 O O . TYR A 1 377 ? 10.742 -26.484 13.883 1 93 377 TYR A O 1
ATOM 2998 N N . ASP A 1 378 ? 11.773 -24.547 14.0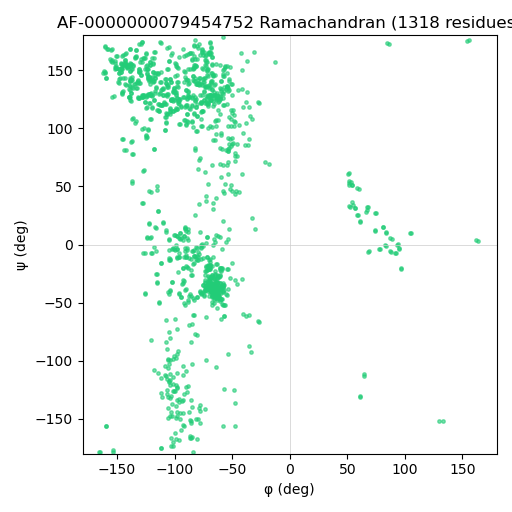94 1 91.75 378 ASP A N 1
ATOM 2999 C CA . ASP A 1 378 ? 11.516 -24.469 15.531 1 91.75 378 ASP A CA 1
ATOM 3000 C C . ASP A 1 378 ? 10.164 -23.828 15.812 1 91.75 378 ASP A C 1
ATOM 3002 O O . ASP A 1 378 ? 9.508 -24.172 16.812 1 91.75 378 ASP A O 1
ATOM 3006 N N . ARG A 1 379 ? 9.789 -22.906 14.961 1 91.25 379 ARG A N 1
ATOM 3007 C CA . ARG A 1 379 ? 8.547 -22.203 15.266 1 91.25 379 ARG A CA 1
ATOM 3008 C C . ARG A 1 379 ? 7.922 -21.625 14 1 91.25 379 ARG A C 1
ATOM 3010 O O . ARG A 1 379 ? 8.617 -21.375 13.016 1 91.25 379 ARG A O 1
ATOM 3017 N N . VAL A 1 380 ? 6.609 -21.359 14.109 1 91 380 VAL A N 1
ATOM 3018 C CA . VAL A 1 380 ? 5.887 -20.812 12.961 1 91 380 VAL A CA 1
ATOM 3019 C C . VAL A 1 380 ? 5.289 -19.453 13.32 1 91 380 VAL A C 1
ATOM 3021 O O . VAL A 1 380 ? 4.82 -18.719 12.445 1 91 380 VAL A O 1
ATOM 3024 N N . ASP A 1 381 ? 5.336 -19 14.531 1 89.38 381 ASP A N 1
ATOM 3025 C CA . ASP A 1 381 ? 4.691 -17.766 14.992 1 89.38 381 ASP A CA 1
ATOM 3026 C C . ASP A 1 381 ? 5.574 -16.547 14.727 1 89.38 381 ASP A C 1
ATOM 3028 O O . ASP A 1 381 ? 5.168 -15.414 14.969 1 89.38 381 ASP A O 1
ATOM 3032 N N . ASP A 1 382 ? 6.777 -16.844 14.258 1 89.62 382 ASP A N 1
ATOM 3033 C CA . ASP A 1 382 ? 7.695 -15.758 13.93 1 89.62 382 ASP A CA 1
ATOM 3034 C C . ASP A 1 382 ? 8.523 -16.094 12.688 1 89.62 382 ASP A C 1
ATOM 3036 O O . ASP A 1 382 ? 8.578 -17.25 12.273 1 89.62 382 ASP A O 1
ATOM 3040 N N . VAL A 1 383 ? 8.969 -15.047 12.078 1 93.62 383 VAL A N 1
ATOM 3041 C CA . VAL A 1 383 ? 9.766 -15.227 10.867 1 93.62 383 VAL A CA 1
ATOM 3042 C C . VAL A 1 383 ? 11.078 -14.453 10.984 1 93.62 383 VAL A C 1
ATOM 3044 O O . VAL A 1 383 ? 11.086 -13.312 11.445 1 93.62 383 VAL A O 1
ATOM 3047 N N . ARG A 1 384 ? 12.156 -15.117 10.781 1 95.12 384 ARG A N 1
ATOM 3048 C CA . ARG A 1 384 ? 13.445 -14.469 10.547 1 95.12 384 ARG A CA 1
ATOM 3049 C C . ARG A 1 384 ? 14.047 -14.914 9.219 1 95.12 384 ARG A C 1
ATOM 3051 O O . ARG A 1 384 ? 14.664 -15.977 9.141 1 95.12 384 ARG A O 1
ATOM 3058 N N . SER A 1 385 ? 13.844 -14.055 8.297 1 94.81 385 SER A N 1
ATOM 3059 C CA . SER A 1 385 ? 14.312 -14.352 6.945 1 94.81 385 SER A CA 1
ATOM 3060 C C . SER A 1 385 ? 15.75 -13.891 6.75 1 94.81 385 SER A C 1
ATOM 3062 O O . SER A 1 385 ? 16.094 -12.75 7.062 1 94.81 385 SER A O 1
ATOM 3064 N N . VAL A 1 386 ? 16.562 -14.805 6.293 1 96.38 386 VAL A N 1
ATOM 3065 C CA . VAL A 1 386 ? 17.938 -14.469 5.965 1 96.38 386 VAL A CA 1
ATOM 3066 C C . VAL A 1 386 ? 18.156 -14.602 4.461 1 96.38 386 VAL A C 1
ATOM 3068 O O . VAL A 1 386 ? 17.969 -15.672 3.887 1 96.38 386 VAL A O 1
ATOM 3071 N N . VAL A 1 387 ? 18.438 -13.492 3.828 1 95.38 387 VAL A N 1
ATOM 3072 C CA . VAL A 1 387 ? 18.844 -13.531 2.426 1 95.38 387 VAL A CA 1
ATOM 3073 C C . VAL A 1 387 ? 20.328 -13.906 2.324 1 95.38 387 VAL A C 1
ATOM 3075 O O . VAL A 1 387 ? 21.203 -13.094 2.633 1 95.38 387 VAL A O 1
ATOM 3078 N N . ILE A 1 388 ? 20.609 -15 1.858 1 96.69 388 ILE A N 1
ATOM 3079 C CA . ILE A 1 388 ? 21.953 -15.57 1.861 1 96.69 388 ILE A CA 1
ATOM 3080 C C . ILE A 1 388 ? 22.75 -15.047 0.664 1 96.69 388 ILE A C 1
ATOM 3082 O O . ILE A 1 388 ? 23.922 -14.727 0.783 1 96.69 388 ILE A O 1
ATOM 3086 N N . GLU A 1 389 ? 22.078 -15.078 -0.463 1 95.69 389 GLU A N 1
ATOM 3087 C CA . GLU A 1 389 ? 22.719 -14.633 -1.695 1 95.69 389 GLU A CA 1
ATOM 3088 C C . GLU A 1 389 ? 21.766 -13.797 -2.547 1 95.69 389 GLU A C 1
ATOM 3090 O O . GLU A 1 389 ? 20.562 -14.031 -2.533 1 95.69 389 GLU A O 1
ATOM 3095 N N . ASP A 1 390 ? 22.297 -12.805 -3.176 1 94.88 390 ASP A N 1
ATOM 3096 C CA . ASP A 1 390 ? 21.672 -11.984 -4.207 1 94.88 390 ASP A CA 1
ATOM 3097 C C . ASP A 1 390 ? 22.531 -11.93 -5.465 1 94.88 390 ASP A C 1
ATOM 3099 O O . ASP A 1 390 ? 23.469 -11.125 -5.555 1 94.88 390 ASP A O 1
ATOM 3103 N N . LEU A 1 391 ? 22.125 -12.766 -6.488 1 96.75 391 LEU A N 1
ATOM 3104 C CA . LEU A 1 391 ? 23 -12.953 -7.641 1 96.75 391 LEU A CA 1
ATOM 3105 C C . LEU A 1 391 ? 22.406 -12.328 -8.891 1 96.75 391 LEU A C 1
ATOM 3107 O O . LEU A 1 391 ? 21.219 -12.523 -9.188 1 96.75 391 LEU A O 1
ATOM 3111 N N . GLN A 1 392 ? 23.219 -11.586 -9.617 1 97.25 392 GLN A N 1
ATOM 3112 C CA . GLN A 1 392 ? 22.859 -11.133 -10.953 1 97.25 392 GLN A CA 1
ATOM 3113 C C . GLN A 1 392 ? 23.094 -12.219 -11.992 1 97.25 392 GLN A C 1
ATOM 3115 O O . GLN A 1 392 ? 24.219 -12.375 -12.484 1 97.25 392 GLN A O 1
ATOM 3120 N N . VAL A 1 393 ? 22.109 -12.898 -12.328 1 96.88 393 VAL A N 1
ATOM 3121 C CA . VAL A 1 393 ? 22.234 -14.07 -13.195 1 96.88 393 VAL A CA 1
ATOM 3122 C C . VAL A 1 393 ? 22.078 -13.648 -14.656 1 96.88 393 VAL A C 1
ATOM 3124 O O . VAL A 1 393 ? 22.734 -14.195 -15.539 1 96.88 393 VAL A O 1
ATOM 3127 N N . PHE A 1 394 ? 21.172 -12.734 -14.906 1 97.44 394 PHE A N 1
ATOM 3128 C CA . PHE A 1 394 ? 20.953 -12.172 -16.234 1 97.44 394 PHE A CA 1
ATOM 3129 C C . PHE A 1 394 ? 21.25 -10.68 -16.25 1 97.44 394 PHE A C 1
ATOM 3131 O O . PHE A 1 394 ? 21.375 -10.062 -15.195 1 97.44 394 PHE A O 1
ATOM 3138 N N . PRO A 1 395 ? 21.391 -10.062 -17.406 1 95.56 395 PRO A N 1
ATOM 3139 C CA . PRO A 1 395 ? 21.578 -8.609 -17.453 1 95.56 395 PRO A CA 1
ATOM 3140 C C . PRO A 1 395 ? 20.438 -7.844 -16.781 1 95.56 395 PRO A C 1
ATOM 3142 O O . PRO A 1 395 ? 19.297 -8.289 -16.797 1 95.56 395 PRO A O 1
ATOM 3145 N N . PRO A 1 396 ? 20.859 -6.723 -16.141 1 94.31 396 PRO A N 1
ATOM 3146 C CA . PRO A 1 396 ? 19.812 -5.918 -15.492 1 94.31 396 PRO A CA 1
ATOM 3147 C C . PRO A 1 396 ? 18.641 -5.605 -16.422 1 94.31 396 PRO A C 1
ATOM 3149 O O . PRO A 1 396 ? 18.844 -5.344 -17.609 1 94.31 396 PRO A O 1
ATOM 3152 N N . GLY A 1 397 ? 17.469 -5.711 -15.852 1 94.06 397 GLY A N 1
ATOM 3153 C CA . GLY A 1 397 ? 16.266 -5.426 -16.625 1 94.06 397 GLY A CA 1
ATOM 3154 C C . GLY A 1 397 ? 15.648 -6.664 -17.234 1 94.06 397 GLY A C 1
ATOM 3155 O O . GLY A 1 397 ? 14.547 -6.602 -17.797 1 94.06 397 GLY A O 1
ATOM 3156 N N . THR A 1 398 ? 16.344 -7.785 -17.016 1 95.69 398 THR A N 1
ATOM 3157 C CA . THR A 1 398 ? 15.836 -9.031 -17.594 1 95.69 398 THR A CA 1
ATOM 3158 C C . THR A 1 398 ? 14.898 -9.734 -16.625 1 95.69 398 THR A C 1
ATOM 3160 O O . THR A 1 398 ? 15.234 -9.93 -15.445 1 95.69 398 THR A O 1
ATOM 3163 N N . HIS A 1 399 ? 13.789 -10.148 -17.172 1 96.19 399 HIS A N 1
ATOM 3164 C CA . HIS A 1 399 ? 12.789 -10.844 -16.375 1 96.19 399 HIS A CA 1
ATOM 3165 C C . HIS A 1 399 ? 13.133 -12.32 -16.219 1 96.19 399 HIS A C 1
ATOM 3167 O O . HIS A 1 399 ? 13.391 -13.008 -17.219 1 96.19 399 HIS A O 1
ATOM 3173 N N . VAL A 1 400 ? 13.219 -12.789 -14.984 1 97.81 400 VAL A N 1
ATOM 3174 C CA . VAL A 1 400 ? 13.359 -14.227 -14.766 1 97.81 400 VAL A CA 1
ATOM 3175 C C . VAL A 1 400 ? 12.016 -14.922 -14.977 1 97.81 400 VAL A C 1
ATOM 3177 O O . VAL A 1 400 ? 11.109 -14.789 -14.148 1 97.81 400 VAL A O 1
ATOM 3180 N N . GLU A 1 401 ? 11.93 -15.766 -15.984 1 95.19 401 GLU A N 1
ATOM 3181 C CA . GLU A 1 401 ? 10.656 -16.328 -16.422 1 95.19 401 GLU A CA 1
ATOM 3182 C C . GLU A 1 401 ? 10.375 -17.656 -15.727 1 95.19 401 GLU A C 1
ATOM 3184 O O . GLU A 1 401 ? 9.211 -18.031 -15.539 1 95.19 401 GLU A O 1
ATOM 3189 N N . ASN A 1 402 ? 11.406 -18.328 -15.445 1 95.56 402 ASN A N 1
ATOM 3190 C CA . ASN A 1 402 ? 11.258 -19.625 -14.781 1 95.56 402 ASN A CA 1
ATOM 3191 C C . ASN A 1 402 ? 12.469 -19.938 -13.906 1 95.56 402 ASN A C 1
ATOM 3193 O O . ASN A 1 402 ? 13.562 -19.438 -14.148 1 95.56 402 ASN A O 1
ATOM 3197 N N . LEU A 1 403 ? 12.219 -20.703 -12.891 1 97.44 403 LEU A N 1
ATOM 3198 C CA . LEU A 1 403 ? 13.227 -21.125 -11.922 1 97.44 403 LEU A CA 1
ATOM 3199 C C . LEU A 1 403 ? 12.953 -22.547 -11.43 1 97.44 403 LEU A C 1
ATOM 3201 O O . LEU A 1 403 ? 11.812 -22.891 -11.117 1 97.44 403 LEU A O 1
ATOM 3205 N N . GLU A 1 404 ? 14.07 -23.375 -11.445 1 96.25 404 GLU A N 1
ATOM 3206 C CA . GLU A 1 404 ? 13.938 -24.75 -10.953 1 96.25 404 GLU A CA 1
ATOM 3207 C C . GLU A 1 404 ? 15.211 -25.203 -10.242 1 96.25 404 GLU A C 1
ATOM 3209 O O . GLU A 1 404 ? 16.312 -24.828 -10.633 1 96.25 404 GLU A O 1
ATOM 3214 N N . VAL A 1 405 ? 14.984 -25.984 -9.18 1 97.06 405 VAL A N 1
ATOM 3215 C CA . VAL A 1 405 ? 16.109 -26.641 -8.516 1 97.06 405 VAL A CA 1
ATOM 3216 C C . VAL A 1 405 ? 16.156 -28.125 -8.914 1 97.06 405 VAL A C 1
ATOM 3218 O O . VAL A 1 405 ? 15.18 -28.844 -8.734 1 97.06 405 VAL A O 1
ATOM 3221 N N . LEU A 1 406 ? 17.328 -28.547 -9.453 1 95.38 406 LEU A N 1
ATOM 3222 C CA . LEU A 1 406 ? 17.453 -29.906 -9.938 1 95.38 406 LEU A CA 1
ATOM 3223 C C . LEU A 1 406 ? 18.5 -30.672 -9.141 1 95.38 406 LEU A C 1
ATOM 3225 O O . LEU A 1 406 ? 19.594 -30.172 -8.891 1 95.38 406 LEU A O 1
ATOM 3229 N N . HIS A 1 407 ? 18.062 -31.875 -8.742 1 93.12 407 HIS A N 1
ATOM 3230 C CA . HIS A 1 407 ? 18.953 -32.844 -8.117 1 93.12 407 HIS A CA 1
ATOM 3231 C C . HIS A 1 407 ? 19.281 -34 -9.07 1 93.12 407 HIS A C 1
ATOM 3233 O O . HIS A 1 407 ? 18.406 -34.75 -9.445 1 93.12 407 HIS A O 1
ATOM 3239 N N . PHE A 1 408 ? 20.531 -34.125 -9.523 1 87.94 408 PHE A N 1
ATOM 3240 C CA . PHE A 1 408 ? 20.906 -35.125 -10.484 1 87.94 408 PHE A CA 1
ATOM 3241 C C . PHE A 1 408 ? 21.312 -36.438 -9.773 1 87.94 408 PHE A C 1
ATOM 3243 O O . PHE A 1 408 ? 20.984 -37.531 -10.219 1 87.94 408 PHE A O 1
ATOM 3250 N N . SER A 1 409 ? 22.156 -36.25 -8.836 1 83.12 409 SER A N 1
ATOM 3251 C CA . SER A 1 409 ? 22.594 -37.375 -8.016 1 83.12 409 SER A CA 1
ATOM 3252 C C . SER A 1 409 ? 22.828 -36.938 -6.574 1 83.12 409 SER A C 1
ATOM 3254 O O . SER A 1 409 ? 22.859 -35.75 -6.277 1 83.12 409 SER A O 1
ATOM 3256 N N . LYS A 1 410 ? 22.875 -37.938 -5.77 1 79.75 410 LYS A N 1
ATOM 3257 C CA . LYS A 1 410 ? 23.141 -37.656 -4.363 1 79.75 410 LYS A CA 1
ATOM 3258 C C . LYS A 1 410 ? 24.531 -37.031 -4.172 1 79.75 410 LYS A C 1
ATOM 3260 O O . LYS A 1 410 ? 24.766 -36.281 -3.23 1 79.75 410 LYS A O 1
ATOM 3265 N N . GLU A 1 411 ? 25.344 -37.375 -5.117 1 79.12 411 GLU A N 1
ATOM 3266 C CA . GLU A 1 411 ? 26.734 -36.938 -4.98 1 79.12 411 GLU A CA 1
ATOM 3267 C C . GLU A 1 411 ? 26.953 -35.594 -5.625 1 79.12 411 GLU A C 1
ATOM 3269 O O . GLU A 1 411 ? 27.859 -34.844 -5.234 1 79.12 411 GLU A O 1
ATOM 3274 N N . ASP A 1 412 ? 26.062 -35.25 -6.465 1 84.19 412 ASP A N 1
ATOM 3275 C CA . ASP A 1 412 ? 26.25 -34 -7.203 1 84.19 412 ASP A CA 1
ATOM 3276 C C . ASP A 1 412 ? 25.625 -32.844 -6.457 1 84.19 412 ASP A C 1
ATOM 3278 O O . ASP A 1 412 ? 24.594 -33 -5.785 1 84.19 412 ASP A O 1
ATOM 3282 N N . THR A 1 413 ? 26.312 -31.75 -6.543 1 88 413 THR A N 1
ATOM 3283 C CA . THR A 1 413 ? 25.703 -30.516 -6.035 1 88 413 THR A CA 1
ATOM 3284 C C . THR A 1 413 ? 24.469 -30.156 -6.848 1 88 413 THR A C 1
ATOM 3286 O O . THR A 1 413 ? 24.531 -30.062 -8.078 1 88 413 THR A O 1
ATOM 3289 N N . PRO A 1 414 ? 23.391 -30.016 -6.148 1 93.5 414 PRO A N 1
ATOM 3290 C CA . PR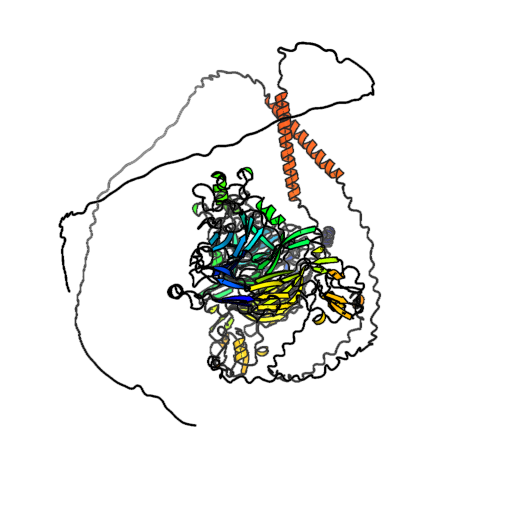O A 1 414 ? 22.188 -29.594 -6.875 1 93.5 414 PRO A CA 1
ATOM 3291 C C . PRO A 1 414 ? 22.406 -28.266 -7.625 1 93.5 414 PRO A C 1
ATOM 3293 O O . PRO A 1 414 ? 23.234 -27.453 -7.227 1 93.5 414 PRO A O 1
ATOM 3296 N N . GLN A 1 415 ? 21.656 -28.172 -8.719 1 95.5 415 GLN A N 1
ATOM 3297 C CA . GLN A 1 415 ? 21.797 -26.984 -9.57 1 95.5 415 GLN A CA 1
ATOM 3298 C C . GLN A 1 415 ? 20.484 -26.188 -9.625 1 95.5 415 GLN A C 1
ATOM 3300 O O . GLN A 1 415 ? 19.406 -26.766 -9.578 1 95.5 415 GLN A O 1
ATOM 3305 N N . VAL A 1 416 ? 20.625 -24.875 -9.664 1 97.44 416 VAL A N 1
ATOM 3306 C CA . VAL A 1 416 ? 19.5 -23.984 -9.938 1 97.44 416 VAL A CA 1
ATOM 3307 C C . VAL A 1 416 ? 19.484 -23.609 -11.414 1 97.44 416 VAL A C 1
ATOM 3309 O O . VAL A 1 416 ? 20.5 -23.141 -11.945 1 97.44 416 VAL A O 1
ATOM 3312 N N . ILE A 1 417 ? 18.406 -23.875 -12.055 1 97.12 417 ILE A N 1
ATOM 3313 C CA . ILE A 1 417 ? 18.25 -23.5 -13.453 1 97.12 417 ILE A CA 1
ATOM 3314 C C . ILE A 1 417 ? 17.344 -22.281 -13.57 1 97.12 417 ILE A C 1
ATOM 3316 O O . ILE A 1 417 ? 16.172 -22.312 -13.164 1 97.12 417 ILE A O 1
ATOM 3320 N N . ALA A 1 418 ? 17.875 -21.172 -14.07 1 97.81 418 ALA A N 1
ATOM 3321 C CA . ALA A 1 418 ? 17.109 -19.953 -14.344 1 97.81 418 ALA A CA 1
ATOM 3322 C C . ALA A 1 418 ? 16.875 -19.766 -15.836 1 97.81 418 ALA A C 1
ATOM 3324 O O . ALA A 1 418 ? 17.781 -19.984 -16.641 1 97.81 418 ALA A O 1
ATOM 3325 N N . VAL A 1 419 ? 15.672 -19.422 -16.188 1 95.81 419 VAL A N 1
ATOM 3326 C CA . VAL A 1 419 ? 15.312 -19.266 -17.594 1 95.81 419 VAL A CA 1
ATOM 3327 C C . VAL A 1 419 ? 14.805 -17.844 -17.828 1 95.81 419 VAL A C 1
ATOM 3329 O O . VAL A 1 419 ? 13.992 -17.328 -17.062 1 95.81 419 VAL A O 1
ATOM 3332 N N . SER A 1 420 ? 15.297 -17.141 -18.781 1 95 420 SER A N 1
ATOM 3333 C CA . SER A 1 420 ? 14.781 -15.867 -19.297 1 95 420 SER A CA 1
ATOM 3334 C C . SER A 1 420 ? 14.234 -16.031 -20.719 1 95 420 SER A C 1
ATOM 3336 O O . SER A 1 420 ? 14.156 -17.141 -21.234 1 95 420 SER A O 1
ATOM 3338 N N . ALA A 1 421 ? 13.844 -14.977 -21.312 1 88.31 421 ALA A N 1
ATOM 3339 C CA . ALA A 1 421 ? 13.266 -15.031 -22.656 1 88.31 421 ALA A CA 1
ATOM 3340 C C . ALA A 1 421 ? 14.297 -15.5 -23.672 1 88.31 421 ALA A C 1
ATOM 3342 O O . ALA A 1 421 ? 13.953 -16.188 -24.656 1 88.31 421 ALA A O 1
ATOM 3343 N N . ASP A 1 422 ? 15.617 -15.25 -23.328 1 86.81 422 ASP A N 1
ATOM 3344 C CA . ASP A 1 422 ? 16.594 -15.477 -24.375 1 86.81 422 ASP A CA 1
ATOM 3345 C C . ASP A 1 422 ? 17.703 -16.422 -23.922 1 86.81 422 ASP A C 1
ATOM 3347 O O . ASP A 1 422 ? 18.531 -16.844 -24.719 1 86.81 422 ASP A O 1
ATOM 3351 N N . GLU A 1 423 ? 17.625 -16.703 -22.641 1 91.38 423 GLU A N 1
ATOM 3352 C CA . GLU A 1 423 ? 18.781 -17.438 -22.125 1 91.38 423 GLU A CA 1
ATOM 3353 C C . GLU A 1 423 ? 18.391 -18.375 -21 1 91.38 423 GLU A C 1
ATOM 3355 O O . GLU A 1 423 ? 17.406 -18.141 -20.297 1 91.38 423 GLU A O 1
ATOM 3360 N N . ILE A 1 424 ? 19.125 -19.547 -20.906 1 94.12 424 ILE A N 1
ATOM 3361 C CA . ILE A 1 424 ? 19.047 -20.469 -19.781 1 94.12 424 ILE A CA 1
ATOM 3362 C C . ILE A 1 424 ? 20.375 -20.484 -19.031 1 94.12 424 ILE A C 1
ATOM 3364 O O . ILE A 1 424 ? 21.438 -20.547 -19.656 1 94.12 424 ILE A O 1
ATOM 3368 N N . PHE A 1 425 ? 20.312 -20.312 -17.75 1 95.5 425 PHE A N 1
ATOM 3369 C CA . PHE A 1 425 ? 21.531 -20.266 -16.938 1 95.5 425 PHE A CA 1
ATOM 3370 C C . PHE A 1 425 ? 21.438 -21.234 -15.773 1 95.5 425 PHE A C 1
ATOM 3372 O O . PHE A 1 425 ? 20.406 -21.328 -15.102 1 95.5 425 PHE A O 1
ATOM 3379 N N . SER A 1 426 ? 22.484 -22.094 -15.633 1 95.94 426 SER A N 1
ATOM 3380 C CA . SER A 1 426 ? 22.578 -23.031 -14.523 1 95.94 426 SER A CA 1
ATOM 3381 C C . SER A 1 426 ? 23.688 -22.641 -13.555 1 95.94 426 SER A C 1
ATOM 3383 O O . SER A 1 426 ? 24.766 -22.234 -13.984 1 95.94 426 SER A O 1
ATOM 3385 N N . PHE A 1 427 ? 23.422 -22.672 -12.273 1 95.44 427 PHE A N 1
ATOM 3386 C CA . PHE A 1 427 ? 24.438 -22.375 -11.258 1 95.44 427 PHE A CA 1
ATOM 3387 C C . PHE A 1 427 ? 24.188 -23.219 -10.008 1 95.44 427 PHE A C 1
ATOM 3389 O O . PHE A 1 427 ? 23.062 -23.641 -9.742 1 95.44 427 PHE A O 1
ATOM 3396 N N . PRO A 1 428 ? 25.219 -23.547 -9.266 1 95.25 428 PRO A N 1
ATOM 3397 C CA . PRO A 1 428 ? 25.062 -24.391 -8.086 1 95.25 428 PRO A CA 1
ATOM 3398 C C . PRO A 1 428 ? 24.281 -23.703 -6.969 1 95.25 428 PRO A C 1
ATOM 3400 O O . PRO A 1 428 ? 24.312 -22.469 -6.855 1 95.25 428 PRO A O 1
ATOM 3403 N N . VAL A 1 429 ? 23.656 -24.5 -6.117 1 96.69 429 VAL A N 1
ATOM 3404 C CA . VAL A 1 429 ? 22.797 -23.984 -5.051 1 96.69 429 VAL A CA 1
ATOM 3405 C C . VAL A 1 429 ? 23.656 -23.297 -3.982 1 96.69 429 VAL A C 1
ATOM 3407 O O . VAL A 1 429 ? 23.141 -22.516 -3.176 1 96.69 429 VAL A O 1
ATOM 3410 N N . HIS A 1 430 ? 24.922 -23.641 -3.936 1 94.75 430 HIS A N 1
ATOM 3411 C CA . HIS A 1 430 ? 25.766 -23.016 -2.914 1 94.75 430 HIS A CA 1
ATOM 3412 C C . HIS A 1 430 ? 27.172 -22.734 -3.449 1 94.75 430 HIS A C 1
ATOM 3414 O O . HIS A 1 430 ? 27.562 -23.266 -4.488 1 94.75 430 HIS A O 1
ATOM 3420 N N . ARG A 1 431 ? 27.844 -21.859 -2.855 1 94.25 431 ARG A N 1
ATOM 3421 C CA . ARG A 1 431 ? 29.219 -21.469 -3.115 1 94.25 431 ARG A CA 1
ATOM 3422 C C . ARG A 1 431 ? 30 -21.281 -1.812 1 94.25 431 ARG A C 1
ATOM 3424 O O . ARG A 1 431 ? 30.656 -20.266 -1.62 1 94.25 431 ARG A O 1
ATOM 3431 N N . CYS A 1 432 ? 29.953 -22.297 -1.05 1 94.5 432 CYS A N 1
ATOM 3432 C CA . CYS A 1 432 ? 30.406 -22.219 0.335 1 94.5 432 CYS A CA 1
ATOM 3433 C C . CYS A 1 432 ? 31.859 -21.75 0.41 1 94.5 432 CYS A C 1
ATOM 3435 O O . CYS A 1 432 ? 32.156 -20.734 1.059 1 94.5 432 CYS A O 1
ATOM 3437 N N . SER A 1 433 ? 32.719 -22.391 -0.31 1 90.31 433 SER A N 1
ATOM 3438 C CA . SER A 1 433 ? 34.156 -22.125 -0.202 1 90.31 433 SER A CA 1
ATOM 3439 C C . SER A 1 433 ? 34.531 -20.781 -0.8 1 90.31 433 SER A C 1
ATOM 3441 O O . SER A 1 433 ? 35.531 -20.172 -0.422 1 90.31 433 SER A O 1
ATOM 3443 N N . GLN A 1 434 ? 33.719 -20.312 -1.636 1 92.06 434 GLN A N 1
ATOM 3444 C CA . GLN A 1 434 ? 34 -19.062 -2.324 1 92.06 434 GLN A CA 1
ATOM 3445 C C . GLN A 1 434 ? 33.562 -17.859 -1.491 1 92.06 434 GLN A C 1
ATOM 3447 O O . GLN A 1 434 ? 34.188 -16.781 -1.58 1 92.06 434 GLN A O 1
ATOM 3452 N N . VAL A 1 435 ? 32.594 -18 -0.625 1 91.75 435 VAL A N 1
ATOM 3453 C CA . VAL A 1 435 ? 31.969 -16.844 0.004 1 91.75 435 VAL A CA 1
ATOM 3454 C C . VAL A 1 435 ? 32.5 -16.688 1.43 1 91.75 435 VAL A C 1
ATOM 3456 O O . VAL A 1 435 ? 32.5 -15.578 1.967 1 91.75 435 VAL A O 1
ATOM 3459 N N . ALA A 1 436 ? 32.812 -17.797 2.037 1 93.81 436 ALA A N 1
ATOM 3460 C CA . ALA A 1 436 ? 33.25 -17.719 3.426 1 93.81 436 ALA A CA 1
ATOM 3461 C C . ALA A 1 436 ? 34.656 -18.312 3.596 1 93.81 436 ALA A C 1
ATOM 3463 O O . ALA A 1 436 ? 34.906 -19.453 3.221 1 93.81 436 ALA A O 1
ATOM 3464 N N . LYS A 1 437 ? 35.594 -17.469 4.273 1 93.38 437 LYS A N 1
ATOM 3465 C CA . LYS A 1 437 ? 36.969 -17.922 4.418 1 93.38 437 LYS A CA 1
ATOM 3466 C C . LYS A 1 437 ? 37.312 -18.234 5.875 1 93.38 437 LYS A C 1
ATOM 3468 O O . LYS A 1 437 ? 38.312 -18.875 6.164 1 93.38 437 LYS A O 1
ATOM 3473 N N . THR A 1 438 ? 36.5 -17.766 6.723 1 94.5 438 THR A N 1
ATOM 3474 C CA . THR A 1 438 ? 36.688 -18.047 8.141 1 94.5 438 THR A CA 1
ATOM 3475 C C . THR A 1 438 ? 35.531 -18.828 8.719 1 94.5 438 THR A C 1
ATOM 3477 O O . THR A 1 438 ? 34.438 -18.859 8.109 1 94.5 438 THR A O 1
ATOM 3480 N N . CYS A 1 439 ? 35.781 -19.438 9.82 1 94.31 439 CYS A N 1
ATOM 3481 C CA . CYS A 1 439 ? 34.719 -20.203 10.484 1 94.31 439 CYS A CA 1
ATOM 3482 C C . CYS A 1 439 ? 33.531 -19.312 10.836 1 94.31 439 CYS A C 1
ATOM 3484 O O . CYS A 1 439 ? 32.406 -19.656 10.562 1 94.31 439 CYS A O 1
ATOM 3486 N N . SER A 1 440 ? 33.75 -18.141 11.422 1 94.44 440 SER A N 1
ATOM 3487 C CA . SER A 1 440 ? 32.688 -17.219 11.82 1 94.44 440 SER A CA 1
ATOM 3488 C C . SER A 1 440 ? 31.906 -16.734 10.609 1 94.44 440 SER A C 1
ATOM 3490 O O . SER A 1 440 ? 30.672 -16.594 10.672 1 94.44 440 SER A O 1
ATOM 3492 N N . ASP A 1 441 ? 32.594 -16.547 9.539 1 95.19 441 ASP A N 1
ATOM 3493 C CA . ASP A 1 441 ? 31.922 -16.109 8.32 1 95.19 441 ASP A CA 1
ATOM 3494 C C . ASP A 1 441 ? 31.031 -17.203 7.746 1 95.19 441 ASP A C 1
ATOM 3496 O O . ASP A 1 441 ? 29.953 -16.938 7.227 1 95.19 441 ASP A O 1
ATOM 3500 N N . CYS A 1 442 ? 31.562 -18.359 7.867 1 95.81 442 CYS A N 1
ATOM 3501 C CA . CYS A 1 442 ? 30.828 -19.5 7.359 1 95.81 442 CYS A CA 1
ATOM 3502 C C . CYS A 1 442 ? 29.531 -19.719 8.133 1 95.81 442 CYS A C 1
ATOM 3504 O O . CYS A 1 442 ? 28.469 -19.906 7.543 1 95.81 442 CYS A O 1
ATOM 3506 N N . VAL A 1 443 ? 29.672 -19.625 9.398 1 95.31 443 VAL A N 1
ATOM 3507 C CA . VAL A 1 443 ? 28.516 -19.828 10.266 1 95.31 443 VAL A CA 1
ATOM 3508 C C . VAL A 1 443 ? 27.531 -18.672 10.109 1 95.31 443 VAL A C 1
ATOM 3510 O O . VAL A 1 443 ? 26.312 -18.859 10.148 1 95.31 443 VAL A O 1
ATOM 3513 N N . LYS A 1 444 ? 28.031 -17.5 9.867 1 95.94 444 LYS A N 1
ATOM 3514 C CA . LYS A 1 444 ? 27.219 -16.281 9.75 1 95.94 444 LYS A CA 1
ATOM 3515 C C . LYS A 1 444 ? 26.375 -16.312 8.477 1 95.94 444 LYS A C 1
ATOM 3517 O O . LYS A 1 444 ? 25.375 -15.602 8.383 1 95.94 444 LYS A O 1
ATOM 3522 N N . LEU A 1 445 ? 26.703 -17.141 7.543 1 95.62 445 LEU A N 1
ATOM 3523 C CA . LEU A 1 445 ? 25.922 -17.266 6.32 1 95.62 445 LEU A CA 1
ATOM 3524 C C . LEU A 1 445 ? 24.531 -17.812 6.621 1 95.62 445 LEU A C 1
ATOM 3526 O O . LEU A 1 445 ? 23.578 -17.516 5.895 1 95.62 445 LEU A O 1
ATOM 3530 N N . GLN A 1 446 ? 24.531 -18.672 7.637 1 96.94 446 GLN A N 1
ATOM 3531 C CA . GLN A 1 446 ? 23.297 -19.359 8 1 96.94 446 GLN A CA 1
ATOM 3532 C C . GLN A 1 446 ? 22.719 -20.125 6.809 1 96.94 446 GLN A C 1
ATOM 3534 O O . GLN A 1 446 ? 21.5 -20.125 6.598 1 96.94 446 GLN A O 1
ATOM 3539 N N . ASP A 1 447 ? 23.594 -20.609 5.934 1 97 447 ASP A N 1
ATOM 3540 C CA . ASP A 1 447 ? 23.25 -21.422 4.77 1 97 447 ASP A CA 1
ATOM 3541 C C . ASP A 1 447 ? 23.125 -22.906 5.141 1 97 447 ASP A C 1
ATOM 3543 O O . ASP A 1 447 ? 24.094 -23.516 5.562 1 97 447 ASP A O 1
ATOM 3547 N N . PRO A 1 448 ? 21.953 -23.438 4.922 1 96.5 448 PRO A N 1
ATOM 3548 C CA . PRO A 1 448 ? 21.797 -24.859 5.266 1 96.5 448 PRO A CA 1
ATOM 3549 C C . PRO A 1 448 ? 22.75 -25.766 4.492 1 96.5 448 PRO A C 1
ATOM 3551 O O . PRO A 1 448 ? 23.031 -26.875 4.93 1 96.5 448 PRO A O 1
ATOM 3554 N N . TYR A 1 449 ? 23.281 -25.312 3.375 1 95.88 449 TYR A N 1
ATOM 3555 C CA . TYR A 1 449 ? 24.172 -26.125 2.537 1 95.88 449 TYR A CA 1
ATOM 3556 C C . TYR A 1 449 ? 25.594 -26.078 3.047 1 95.88 449 TYR A C 1
ATOM 3558 O O . TYR A 1 449 ? 26.438 -26.906 2.648 1 95.88 449 TYR A O 1
ATOM 3566 N N . CYS A 1 450 ? 25.906 -25.094 3.918 1 95.56 450 CYS A N 1
ATOM 3567 C CA . CYS A 1 450 ? 27.312 -24.828 4.188 1 95.56 450 CYS A CA 1
ATOM 3568 C C . CYS A 1 450 ? 27.641 -25.016 5.664 1 95.56 450 CYS A C 1
ATOM 3570 O O . CYS A 1 450 ? 26.812 -24.688 6.531 1 95.56 450 CYS A O 1
ATOM 3572 N N . GLY A 1 451 ? 28.812 -25.531 5.926 1 94.62 451 GLY A N 1
ATOM 3573 C CA . GLY A 1 451 ? 29.391 -25.688 7.25 1 94.62 451 GLY A CA 1
ATOM 3574 C C . GLY A 1 451 ? 30.906 -25.656 7.242 1 94.62 451 GLY A C 1
ATOM 3575 O O . GLY A 1 451 ? 31.531 -25.906 6.211 1 94.62 451 GLY A O 1
ATOM 3576 N N . TRP A 1 452 ? 31.453 -25.328 8.422 1 94 452 TRP A N 1
ATOM 3577 C CA . TRP A 1 452 ? 32.906 -25.234 8.547 1 94 452 TRP A CA 1
ATOM 3578 C C . TRP A 1 452 ? 33.5 -26.578 8.961 1 94 452 TRP A C 1
ATOM 3580 O O . TRP A 1 452 ? 33.156 -27.125 10.016 1 94 452 TRP A O 1
ATOM 3590 N N . ASP A 1 453 ? 34.312 -27.062 8.125 1 92.12 453 ASP A N 1
ATOM 3591 C CA . ASP A 1 453 ? 35.031 -28.297 8.445 1 92.12 453 ASP A CA 1
ATOM 3592 C C . ASP A 1 453 ? 36.312 -27.984 9.219 1 92.12 453 ASP A C 1
ATOM 3594 O O . ASP A 1 453 ? 37.281 -27.422 8.664 1 92.12 453 ASP A O 1
ATOM 3598 N N . LEU A 1 454 ? 36.344 -28.438 10.352 1 88.31 454 LEU A N 1
ATOM 3599 C CA . LEU A 1 454 ? 37.5 -28.156 11.219 1 88.31 454 LEU A CA 1
ATOM 3600 C C . LEU A 1 454 ? 38.75 -28.812 10.695 1 88.31 454 LEU A C 1
ATOM 3602 O O . LEU A 1 454 ? 39.844 -28.234 10.797 1 88.31 454 LEU A O 1
ATOM 3606 N N . LYS A 1 455 ? 38.656 -29.938 10.227 1 87.5 455 LYS A N 1
ATOM 3607 C CA . LYS A 1 455 ? 39.812 -30.688 9.742 1 87.5 455 LYS A CA 1
ATOM 3608 C C . LYS A 1 455 ? 40.406 -30.031 8.5 1 87.5 455 LYS A C 1
ATOM 3610 O O . LYS A 1 455 ? 41.625 -29.859 8.406 1 87.5 455 LYS A O 1
ATOM 3615 N N . GLN A 1 456 ? 39.562 -29.609 7.613 1 88.75 456 GLN A N 1
ATOM 3616 C CA . GLN A 1 456 ? 40.031 -29.016 6.363 1 88.75 456 GLN A CA 1
ATOM 3617 C C . GLN A 1 456 ? 40.25 -27.516 6.52 1 88.75 456 GLN A C 1
ATOM 3619 O O . GLN A 1 456 ? 40.969 -26.906 5.715 1 88.75 456 GLN A O 1
ATOM 3624 N N . GLY A 1 457 ? 39.656 -26.953 7.48 1 88.81 457 GLY A N 1
ATOM 3625 C CA . GLY A 1 457 ? 39.781 -25.516 7.676 1 88.81 457 GLY A CA 1
ATOM 3626 C C . GLY A 1 457 ? 39.125 -24.703 6.574 1 88.81 457 GLY A C 1
ATOM 3627 O O . GLY A 1 457 ? 39.719 -23.734 6.082 1 88.81 457 GLY A O 1
ATOM 3628 N N . GLN A 1 458 ? 38.062 -25.25 6.039 1 93.12 458 GLN A N 1
ATOM 3629 C CA . GLN A 1 458 ? 37.375 -24.562 4.961 1 93.12 458 GLN A CA 1
ATOM 3630 C C . GLN A 1 458 ? 35.875 -24.703 5.105 1 93.12 458 GLN A C 1
ATOM 3632 O O . GLN A 1 458 ? 35.375 -25.625 5.785 1 93.12 458 GLN A O 1
ATOM 3637 N N . CYS A 1 459 ? 35.156 -23.75 4.57 1 94.94 459 CYS A N 1
ATOM 3638 C CA . CYS A 1 459 ? 33.719 -23.844 4.48 1 94.94 459 CYS A CA 1
ATOM 3639 C C . CYS A 1 459 ? 33.281 -24.797 3.369 1 94.94 459 CYS A C 1
ATOM 3641 O O . CYS A 1 459 ? 33.625 -24.562 2.201 1 94.94 459 CYS A O 1
ATOM 3643 N N . VAL A 1 460 ? 32.656 -25.859 3.732 1 92.69 460 VAL A N 1
ATOM 3644 C CA . VAL A 1 460 ? 32.375 -26.906 2.758 1 92.69 460 VAL A CA 1
ATOM 3645 C C . VAL A 1 460 ? 30.875 -27.203 2.736 1 92.69 460 VAL A C 1
ATOM 3647 O O . VAL A 1 460 ? 30.125 -26.719 3.6 1 92.69 460 VAL A O 1
ATOM 3650 N N . ALA A 1 461 ? 30.438 -27.906 1.676 1 91.81 461 ALA A N 1
ATOM 3651 C CA . ALA A 1 461 ? 29.031 -28.328 1.579 1 91.81 461 ALA A CA 1
ATOM 3652 C C . ALA A 1 461 ? 28.734 -29.422 2.6 1 91.81 461 ALA A C 1
ATOM 3654 O O . ALA A 1 461 ? 29.531 -30.344 2.805 1 91.81 461 ALA A O 1
ATOM 3655 N N . VAL A 1 462 ? 27.641 -29.109 3.318 1 86.12 462 VAL A N 1
ATOM 3656 C CA . VAL A 1 462 ? 27.219 -30.062 4.344 1 86.12 462 VAL A CA 1
ATOM 3657 C C . VAL A 1 462 ? 26.406 -31.188 3.705 1 86.12 462 VAL A C 1
ATOM 3659 O O . VAL A 1 462 ? 25.438 -30.922 2.984 1 86.12 462 VAL A O 1
ATOM 3662 N N . SER A 1 463 ? 26.844 -32.156 3.145 1 63.41 463 SER A N 1
ATOM 3663 C CA . SER A 1 463 ? 26.172 -33.281 2.486 1 63.41 463 SER A CA 1
ATOM 3664 C C . SER A 1 463 ? 25.312 -34.062 3.473 1 63.41 463 SER A C 1
ATOM 3666 O O . SER A 1 463 ? 25.625 -34.125 4.664 1 63.41 463 SER A O 1
ATOM 3668 N N . SER A 1 464 ? 23.812 -34.281 3.227 1 53.41 464 SER A N 1
ATOM 3669 C CA . SER A 1 464 ? 22.859 -35.094 3.988 1 53.41 464 SER A CA 1
ATOM 3670 C C . SER A 1 464 ? 23.531 -36.25 4.695 1 53.41 464 SER A C 1
ATOM 3672 O O . SER A 1 464 ? 23.172 -36.625 5.816 1 53.41 464 SER A O 1
ATOM 3674 N N . GLY A 1 465 ? 24.062 -37.188 3.924 1 48.25 465 GLY A N 1
ATOM 3675 C CA . GLY A 1 465 ? 24.469 -38.469 4.457 1 48.25 465 GLY A CA 1
ATOM 3676 C C . GLY A 1 465 ? 25.547 -38.344 5.516 1 48.25 465 GLY A C 1
ATOM 3677 O O . GLY A 1 465 ? 25.953 -39.375 6.098 1 48.25 465 GLY A O 1
ATOM 3678 N N . ALA A 1 466 ? 26.234 -37.406 5.438 1 43.81 466 ALA A N 1
ATOM 3679 C CA . ALA A 1 466 ? 27.359 -37.406 6.371 1 43.81 466 ALA A CA 1
ATOM 3680 C C . ALA A 1 466 ? 26.906 -37.031 7.777 1 43.81 466 ALA A C 1
ATOM 3682 O O . ALA A 1 466 ? 27.703 -36.562 8.586 1 43.81 466 ALA A O 1
ATOM 3683 N N . VAL A 1 467 ? 25.625 -36.75 8.039 1 42.34 467 VAL A N 1
ATOM 3684 C CA . VAL A 1 467 ? 25.125 -36.531 9.391 1 42.34 467 VAL A CA 1
ATOM 3685 C C . VAL A 1 467 ? 25.766 -37.531 10.352 1 42.34 467 VAL A C 1
ATOM 3687 O O . VAL A 1 467 ? 25.828 -37.281 11.562 1 42.34 467 VAL A O 1
ATOM 3690 N N . SER A 1 468 ? 25.438 -38.812 9.914 1 40.53 468 SER A N 1
ATOM 3691 C CA . SER A 1 468 ? 25.734 -39.75 11 1 40.53 468 SER A CA 1
ATOM 3692 C C . SER A 1 468 ? 26.969 -39.312 11.781 1 40.53 468 SER A C 1
ATOM 3694 O O . SER A 1 468 ? 26.938 -39.281 13.016 1 40.53 468 SER A O 1
ATOM 3696 N N . GLY A 1 469 ? 28.219 -39.719 11.328 1 39.34 469 GLY A N 1
ATOM 3697 C CA . GLY A 1 469 ? 29.484 -39.844 12.023 1 39.34 469 GLY A CA 1
ATOM 3698 C C . GLY A 1 469 ? 30.344 -38.625 11.953 1 39.34 469 GLY A C 1
ATOM 3699 O O . GLY A 1 469 ? 31.547 -38.656 12.25 1 39.34 469 GLY A O 1
ATOM 3700 N N . SER A 1 470 ? 29.984 -37.594 11.078 1 44.78 470 SER A N 1
ATOM 3701 C CA . SER A 1 470 ? 31.109 -36.75 10.742 1 44.78 470 SER A CA 1
ATOM 3702 C C . SER A 1 470 ? 31.406 -35.75 11.867 1 44.78 470 SER A C 1
ATOM 3704 O O . SER A 1 470 ? 30.688 -34.781 12.047 1 44.78 470 SER A O 1
ATOM 3706 N N . HIS A 1 471 ? 31.859 -35.969 12.867 1 55.44 471 HIS A N 1
ATOM 3707 C CA . HIS A 1 471 ? 32.719 -35.406 13.922 1 55.44 471 HIS A CA 1
ATOM 3708 C C . HIS A 1 471 ? 33.594 -34.312 13.383 1 55.44 471 HIS A C 1
ATOM 3710 O O . HIS A 1 471 ? 34.406 -34.531 12.484 1 55.44 471 HIS A O 1
ATOM 3716 N N . GLY A 1 472 ? 33 -33.031 13 1 77.31 472 GLY A N 1
ATOM 3717 C CA . GLY A 1 472 ? 34 -31.969 12.82 1 77.31 472 GLY A CA 1
ATOM 3718 C C . GLY A 1 472 ? 33.438 -30.781 12.047 1 77.31 472 GLY A C 1
ATOM 3719 O O . GLY A 1 472 ? 34.188 -29.844 11.727 1 77.31 472 GLY A O 1
ATOM 3720 N N . VAL A 1 473 ? 31.953 -30.797 11.633 1 89 473 VAL A N 1
ATOM 3721 C CA . VAL A 1 473 ? 31.516 -29.625 10.883 1 89 473 VAL A CA 1
ATOM 3722 C C . VAL A 1 473 ? 30.766 -28.672 11.812 1 89 473 VAL A C 1
ATOM 3724 O O . VAL A 1 473 ? 29.859 -29.094 12.531 1 89 473 VAL A O 1
ATOM 3727 N N . ILE A 1 474 ? 31.062 -27.484 11.781 1 93 474 ILE A N 1
ATOM 3728 C CA . ILE A 1 474 ? 30.406 -26.453 12.586 1 93 474 ILE A CA 1
ATOM 3729 C C . ILE A 1 474 ? 29.406 -25.688 11.734 1 93 474 ILE A C 1
ATOM 3731 O O . ILE A 1 474 ? 29.766 -25.047 10.742 1 93 474 ILE A O 1
ATOM 3735 N N . GLN A 1 475 ? 28.109 -25.828 12.102 1 94.38 475 GLN A N 1
ATOM 3736 C CA . GLN A 1 475 ? 27.016 -25.125 11.422 1 94.38 475 GLN A CA 1
ATOM 3737 C C . GLN A 1 475 ? 25.922 -24.75 12.414 1 94.38 475 GLN A C 1
ATOM 3739 O O . GLN A 1 475 ? 25.5 -25.562 13.242 1 94.38 475 GLN A O 1
ATOM 3744 N N . LYS A 1 476 ? 25.5 -23.469 12.367 1 93.31 476 LYS A N 1
ATOM 3745 C CA . LYS A 1 476 ? 24.406 -22.984 13.188 1 93.31 476 LYS A CA 1
ATOM 3746 C C . LYS A 1 476 ? 23.484 -22.062 12.383 1 93.31 476 LYS A C 1
ATOM 3748 O O . LYS A 1 476 ? 23.562 -20.844 12.492 1 93.31 476 LYS A O 1
ATOM 3753 N N . VAL A 1 477 ? 22.531 -22.672 11.742 1 95 477 VAL A N 1
ATOM 3754 C CA . VAL A 1 477 ? 21.703 -21.938 10.805 1 95 477 VAL A CA 1
ATOM 3755 C C . VAL A 1 477 ? 20.734 -21.031 11.57 1 95 477 VAL A C 1
ATOM 3757 O O . VAL A 1 477 ? 20.5 -19.891 11.18 1 95 477 VAL A O 1
ATOM 3760 N N . SER A 1 478 ? 20.172 -21.484 12.68 1 92.88 478 SER A N 1
ATOM 3761 C CA . SER A 1 478 ? 19.172 -20.719 13.43 1 92.88 478 SER A CA 1
ATOM 3762 C C . SER A 1 478 ? 19.812 -19.516 14.117 1 92.88 478 SER A C 1
ATOM 3764 O O . SER A 1 478 ? 19.219 -18.438 14.156 1 92.88 478 SER A O 1
ATOM 3766 N N . ALA A 1 479 ? 21.016 -19.641 14.586 1 91.62 479 ALA A N 1
ATOM 3767 C CA . ALA A 1 479 ? 21.641 -18.594 15.375 1 91.62 479 ALA A CA 1
ATOM 3768 C C . ALA A 1 479 ? 22.531 -17.703 14.508 1 91.62 479 ALA A C 1
ATOM 3770 O O . ALA A 1 479 ? 22.547 -16.484 14.68 1 91.62 479 ALA A O 1
ATOM 3771 N N . GLY A 1 480 ? 23.297 -18.297 13.617 1 93.38 480 GLY A N 1
ATOM 3772 C CA . GLY A 1 480 ? 24.219 -17.562 12.789 1 93.38 480 GLY A CA 1
ATOM 3773 C C . GLY A 1 480 ? 25.547 -17.266 13.469 1 93.38 480 GLY A C 1
ATOM 3774 O O . GLY A 1 480 ? 26.375 -16.531 12.945 1 93.38 480 GLY A O 1
ATOM 3775 N N . VAL A 1 481 ? 25.656 -17.719 14.719 1 92.75 481 VAL A N 1
ATOM 3776 C CA . VAL A 1 481 ? 26.891 -17.594 15.477 1 92.75 481 VAL A CA 1
ATOM 3777 C C . VAL A 1 481 ? 27.156 -18.891 16.234 1 92.75 481 VAL A C 1
ATOM 3779 O O . VAL A 1 481 ? 26.234 -19.594 16.625 1 92.75 481 VAL A O 1
ATOM 3782 N N . SER A 1 482 ? 28.484 -19.266 16.297 1 92 482 SER A N 1
ATOM 3783 C CA . SER A 1 482 ? 28.875 -20.453 17.062 1 92 482 SER A CA 1
ATOM 3784 C C . SER A 1 482 ? 30.141 -20.188 17.891 1 92 482 SER A C 1
ATOM 3786 O O . SER A 1 482 ? 31.141 -19.719 17.359 1 92 482 SER A O 1
ATOM 3788 N N . SER A 1 483 ? 30.062 -20.625 19.047 1 89.75 483 SER A N 1
ATOM 3789 C CA . SER A 1 483 ? 31.203 -20.484 19.938 1 89.75 483 SER A CA 1
ATOM 3790 C C . SER A 1 483 ? 32.281 -21.5 19.609 1 89.75 483 SER A C 1
ATOM 3792 O O . SER A 1 483 ? 33.438 -21.375 20.078 1 89.75 483 SER A O 1
ATOM 3794 N N . SER A 1 484 ? 32 -22.422 18.844 1 88.5 484 SER A N 1
ATOM 3795 C CA . SER A 1 484 ? 32.938 -23.469 18.484 1 88.5 484 SER A CA 1
ATOM 3796 C C . SER A 1 484 ? 33.938 -23 17.422 1 88.5 484 SER A C 1
ATOM 3798 O O . SER A 1 484 ? 34.906 -23.672 17.141 1 88.5 484 SER A O 1
ATOM 3800 N N . CYS A 1 485 ? 33.656 -21.797 16.906 1 91.75 485 CYS A N 1
ATOM 3801 C CA . CYS A 1 485 ? 34.562 -21.25 15.906 1 91.75 485 CYS A CA 1
ATOM 3802 C C . CYS A 1 485 ? 35.844 -20.719 16.562 1 91.75 485 CYS A C 1
ATOM 3804 O O . CYS A 1 485 ? 35.75 -19.969 17.531 1 91.75 485 CYS A O 1
ATOM 3806 N N . PRO A 1 486 ? 36.938 -21.125 16.078 1 84.12 486 PRO A N 1
ATOM 3807 C CA . PRO A 1 486 ? 38.188 -20.656 16.641 1 84.12 486 PRO A CA 1
ATOM 3808 C C . PRO A 1 486 ? 38.344 -19.141 16.609 1 84.12 486 PRO A C 1
ATOM 3810 O O . PRO A 1 486 ? 39 -18.562 17.484 1 84.12 486 PRO A O 1
ATOM 3813 N N . ASP A 1 487 ? 37.812 -18.5 15.609 1 82.69 487 ASP A N 1
ATOM 3814 C CA . ASP A 1 487 ? 37.938 -17.062 15.461 1 82.69 487 ASP A CA 1
ATOM 3815 C C . ASP A 1 487 ? 36.812 -16.328 16.188 1 82.69 487 ASP A C 1
ATOM 3817 O O . ASP A 1 487 ? 36.625 -15.125 15.977 1 82.69 487 ASP A O 1
ATOM 3821 N N . PHE A 1 488 ? 36.188 -17.172 16.984 1 74.75 488 PHE A N 1
ATOM 3822 C CA . PHE A 1 488 ? 35.031 -16.578 17.688 1 74.75 488 PHE A CA 1
ATOM 3823 C C . PHE A 1 488 ? 35.5 -15.555 18.719 1 74.75 488 PHE A C 1
ATOM 3825 O O . PHE A 1 488 ? 36.344 -15.875 19.578 1 74.75 488 PHE A O 1
ATOM 3832 N N . VAL A 1 489 ? 35.469 -14.258 18.547 1 65.44 489 VAL A N 1
ATOM 3833 C CA . VAL A 1 489 ? 35.75 -13.242 19.547 1 65.44 489 VAL A CA 1
ATOM 3834 C C . VAL A 1 489 ? 34.469 -12.859 20.281 1 65.44 489 VAL A C 1
ATOM 3836 O O . VAL A 1 489 ? 33.469 -12.516 19.656 1 65.44 489 VAL A O 1
ATOM 3839 N N . PHE A 1 490 ? 34.406 -13.414 21.516 1 51.5 490 PHE A N 1
ATOM 3840 C CA . PHE A 1 490 ? 33.281 -12.977 22.344 1 51.5 490 PHE A CA 1
ATOM 3841 C C . PHE A 1 490 ? 33.156 -11.461 22.312 1 51.5 490 PHE A C 1
ATOM 3843 O O . PHE A 1 490 ? 34.094 -10.742 22.656 1 51.5 490 PHE A O 1
ATOM 3850 N N . GLU A 1 491 ? 32.688 -10.938 21.438 1 43.97 491 GLU A N 1
ATOM 3851 C CA . GLU A 1 491 ? 32.406 -9.523 21.688 1 43.97 491 GLU A CA 1
ATOM 3852 C C . GLU A 1 491 ? 31.891 -9.305 23.109 1 43.97 491 GLU A C 1
ATOM 3854 O O . GLU A 1 491 ? 30.875 -9.867 23.484 1 43.97 491 GLU A O 1
ATOM 3859 N N . GLU A 1 492 ? 32.812 -9.141 24.188 1 38.34 492 GLU A N 1
ATOM 3860 C CA . GLU A 1 492 ? 32.406 -8.531 25.469 1 38.34 492 GLU A CA 1
ATOM 3861 C C . GLU A 1 492 ? 31.234 -7.578 25.281 1 38.34 492 GLU A C 1
ATOM 3863 O O . GLU A 1 492 ? 31.141 -6.895 24.25 1 38.34 492 GLU A O 1
ATOM 3868 N N . SER A 1 493 ? 30.25 -7.863 25.938 1 35.34 493 SER A N 1
ATOM 3869 C CA . SER A 1 493 ? 29.141 -6.918 26.109 1 35.34 493 SER A CA 1
ATOM 3870 C C . SER A 1 493 ? 29.656 -5.492 26.266 1 35.34 493 SER A C 1
ATOM 3872 O O . SER A 1 493 ? 30.594 -5.246 27.047 1 35.34 493 SER A O 1
ATOM 3874 N N . LEU A 1 494 ? 29.609 -4.609 25.359 1 33.75 494 LEU A N 1
ATOM 3875 C CA . LEU A 1 494 ? 29.656 -3.168 25.578 1 33.75 494 LEU A CA 1
ATOM 3876 C C . LEU A 1 494 ? 28.984 -2.791 26.891 1 33.75 494 LEU A C 1
ATOM 3878 O O . LEU A 1 494 ? 28.297 -1.766 26.969 1 33.75 494 LEU A O 1
ATOM 3882 N N . GLU A 1 495 ? 28.844 -3.643 27.875 1 31.69 495 GLU A N 1
ATOM 3883 C CA . GLU A 1 495 ? 28.484 -3.016 29.141 1 31.69 495 GLU A CA 1
ATOM 3884 C C . GLU A 1 495 ? 29.578 -2.072 29.625 1 31.69 495 GLU A C 1
ATOM 3886 O O . GLU A 1 495 ? 29.297 -1.118 30.359 1 31.69 495 GLU A O 1
ATOM 3891 N N . ASP A 1 496 ? 30.844 -2.469 29.594 1 29.86 496 ASP A N 1
ATOM 3892 C CA . ASP A 1 496 ? 31.812 -1.628 30.281 1 29.86 496 ASP A CA 1
ATOM 3893 C C . ASP A 1 496 ? 32.031 -0.307 29.547 1 29.86 496 ASP A C 1
ATOM 3895 O O . ASP A 1 496 ? 32.969 0.433 29.844 1 29.86 496 ASP A O 1
ATOM 3899 N N . LEU A 1 497 ? 31.578 -0.212 28.359 1 27.72 497 LEU A N 1
ATOM 3900 C CA . LEU A 1 497 ? 31.766 1.108 27.766 1 27.72 497 LEU A CA 1
ATOM 3901 C C . LEU A 1 497 ? 30.953 2.158 28.516 1 27.72 497 LEU A C 1
ATOM 3903 O O . LEU A 1 497 ? 30.828 3.295 28.062 1 27.72 497 LEU A O 1
ATOM 3907 N N . THR A 1 498 ? 30.281 1.693 29.562 1 27.52 498 THR A N 1
ATOM 3908 C CA . THR A 1 498 ? 29.719 2.812 30.312 1 27.52 498 THR A CA 1
ATOM 3909 C C . THR A 1 498 ? 30.812 3.547 31.078 1 27.52 498 THR A C 1
ATOM 3911 O O . THR A 1 498 ? 30.531 4.496 31.828 1 27.52 498 THR A O 1
ATOM 3914 N N . LYS A 1 499 ? 31.828 2.832 31.484 1 26.27 499 LYS A N 1
ATOM 3915 C CA . LYS A 1 499 ? 32.656 3.693 32.312 1 26.27 499 LYS A CA 1
ATOM 3916 C C . LYS A 1 499 ? 33.438 4.707 31.484 1 26.27 499 LYS A C 1
ATOM 3918 O O . LYS A 1 499 ? 34.5 4.402 30.969 1 26.27 499 LYS A O 1
ATOM 3923 N N . ARG A 1 500 ? 32.719 5.582 30.781 1 25.3 500 ARG A N 1
ATOM 3924 C CA . ARG A 1 500 ? 33.344 6.719 30.125 1 25.3 500 ARG A CA 1
ATOM 3925 C C . ARG A 1 500 ? 34.25 7.488 31.094 1 25.3 500 ARG A C 1
ATOM 3927 O O . ARG A 1 500 ? 33.781 7.918 32.156 1 25.3 500 ARG A O 1
ATOM 3934 N N . PRO A 1 501 ? 35.562 7.254 31.266 1 25.62 501 PRO A N 1
ATOM 3935 C CA . PRO A 1 501 ? 36.375 8.203 32.031 1 25.62 501 PRO A CA 1
ATOM 3936 C C . PRO A 1 501 ? 35.969 9.656 31.781 1 25.62 501 PRO A C 1
ATOM 3938 O O . PRO A 1 501 ? 35.5 9.992 30.688 1 25.62 501 PRO A O 1
ATOM 3941 N N . THR A 1 502 ? 35.594 10.398 32.906 1 23.47 502 THR A N 1
ATOM 3942 C CA . THR A 1 502 ? 35.281 11.812 32.969 1 23.47 502 THR A CA 1
ATOM 3943 C C . THR A 1 502 ? 36.406 12.656 32.375 1 23.47 502 THR A C 1
ATOM 3945 O O . THR A 1 502 ? 36.438 13.875 32.531 1 23.47 502 THR A O 1
ATOM 3948 N N . SER A 1 503 ? 37.5 12.023 31.766 1 21.38 503 SER A N 1
ATOM 3949 C CA . SER A 1 503 ? 38.562 12.992 31.547 1 21.38 503 SER A CA 1
ATOM 3950 C C . SER A 1 503 ? 38.031 14.219 30.781 1 21.38 503 SER A C 1
ATOM 3952 O O . SER A 1 503 ? 37.062 14.125 30.031 1 21.38 503 SER A O 1
ATOM 3954 N N . SER A 1 504 ? 38.469 15.398 31.406 1 20.8 504 SER A N 1
ATOM 3955 C CA . SER A 1 504 ? 38.219 16.797 31.078 1 20.8 504 SER A CA 1
ATOM 3956 C C . SER A 1 504 ? 38.594 17.094 29.625 1 20.8 504 SER A C 1
ATOM 3958 O O . SER A 1 504 ? 39.719 16.859 29.203 1 20.8 504 SER A O 1
ATOM 3960 N N . PRO A 1 505 ? 37.719 16.75 28.734 1 21.22 505 PRO A N 1
ATOM 3961 C CA . PRO A 1 505 ? 38.094 16.875 27.328 1 21.22 505 PRO A CA 1
ATOM 3962 C C . PRO A 1 505 ? 38.688 18.234 26.984 1 21.22 505 PRO A C 1
ATOM 3964 O O . PRO A 1 505 ? 38.156 19.281 27.328 1 21.22 505 PRO A O 1
ATOM 3967 N N . ALA A 1 506 ? 40.062 18.219 27.219 1 19.02 506 ALA A N 1
ATOM 3968 C CA . ALA A 1 506 ? 40.844 19.375 26.812 1 19.02 506 ALA A CA 1
ATOM 3969 C C . ALA A 1 506 ? 40.406 19.891 25.453 1 19.02 506 ALA A C 1
ATOM 3971 O O . ALA A 1 506 ? 39.875 19.125 24.625 1 19.02 506 ALA A O 1
ATOM 3972 N N . SER A 1 507 ? 40.25 21.266 25.391 1 18.44 507 SER A N 1
ATOM 3973 C CA . SER A 1 507 ? 39.75 22.219 24.422 1 18.44 507 SER A CA 1
ATOM 3974 C C . SER A 1 507 ? 40.531 22.172 23.109 1 18.44 507 SER A C 1
ATOM 3976 O O . SER A 1 507 ? 41.719 22.516 23.078 1 18.44 507 SER A O 1
ATOM 3978 N N . PRO A 1 508 ? 40.531 20.922 22.5 1 18.66 508 PRO A N 1
ATOM 3979 C CA . PRO A 1 508 ? 41.531 20.969 21.438 1 18.66 508 PRO A CA 1
ATOM 3980 C C . PRO A 1 508 ? 41.375 22.188 20.531 1 18.66 508 PRO A C 1
ATOM 3982 O O . PRO A 1 508 ? 40.25 22.625 20.281 1 18.66 508 PRO A O 1
ATOM 3985 N N . ALA A 1 509 ? 42.375 23.047 20.625 1 18.67 509 ALA A N 1
ATOM 3986 C CA . ALA A 1 509 ? 42.688 24.281 19.906 1 18.67 509 ALA A CA 1
ATOM 3987 C C . ALA A 1 509 ? 42.562 24.078 18.406 1 18.67 509 ALA A C 1
ATOM 3989 O O . ALA A 1 509 ? 43.031 23.078 17.859 1 18.67 509 ALA A O 1
ATOM 3990 N N . TRP A 1 510 ? 41.5 24.625 17.844 1 17.45 510 TRP A N 1
ATOM 3991 C CA . TRP A 1 510 ? 41 24.812 16.484 1 17.45 510 TRP A CA 1
ATOM 3992 C C . TRP A 1 510 ? 42.094 25.328 15.57 1 17.45 510 TRP A C 1
ATOM 3994 O O . TRP A 1 510 ? 42.438 26.516 15.617 1 17.45 510 TRP A O 1
ATOM 4004 N N . ALA A 1 511 ? 43.312 24.625 15.711 1 17.02 511 ALA A N 1
ATOM 4005 C CA . ALA A 1 511 ? 44.25 25.344 14.875 1 17.02 511 ALA A CA 1
ATOM 4006 C C . ALA A 1 511 ? 43.781 25.438 13.43 1 17.02 511 ALA A C 1
ATOM 4008 O O . ALA A 1 511 ? 43.156 24.5 12.93 1 17.02 511 ALA A O 1
ATOM 4009 N N . PRO A 1 512 ? 43.906 26.672 12.805 1 17.97 512 PRO A N 1
ATOM 4010 C CA . PRO A 1 512 ? 43.5 27.359 11.586 1 17.97 512 PRO A CA 1
ATOM 4011 C C . PRO A 1 512 ? 44.094 26.75 10.32 1 17.97 512 PRO A C 1
ATOM 4013 O O . PRO A 1 512 ? 43.875 27.25 9.219 1 17.97 512 PRO A O 1
ATOM 4016 N N . GLY A 1 513 ? 44.781 25.547 10.477 1 17.05 513 GLY A N 1
ATOM 4017 C CA . GLY A 1 513 ? 45.719 25.594 9.375 1 17.05 513 GLY A CA 1
ATOM 4018 C C . GLY A 1 513 ? 45.031 25.672 8.016 1 17.05 513 GLY A C 1
ATOM 4019 O O . GLY A 1 513 ? 43.969 25.078 7.809 1 17.05 513 GLY A O 1
ATOM 4020 N N . ARG A 1 514 ? 45.375 26.641 7.113 1 16.56 514 ARG A N 1
ATOM 4021 C CA . ARG A 1 514 ? 45.188 27.375 5.859 1 16.56 514 ARG A CA 1
ATOM 4022 C C . ARG A 1 514 ? 45.438 26.469 4.66 1 16.56 514 ARG A C 1
ATOM 4024 O O . ARG A 1 514 ? 45.5 26.938 3.523 1 16.56 514 ARG A O 1
ATOM 4031 N N . LYS A 1 515 ? 45.688 25.156 4.934 1 17.48 515 LYS A N 1
ATOM 4032 C CA . LYS A 1 515 ? 46.5 24.797 3.77 1 17.48 515 LYS A CA 1
ATOM 4033 C C . LYS A 1 515 ? 45.75 25.141 2.471 1 17.48 515 LYS A C 1
ATOM 4035 O O . LYS A 1 515 ? 44.531 25.188 2.439 1 17.48 515 LYS A O 1
ATOM 4040 N N . ASP A 1 516 ? 46.562 25.391 1.383 1 16.55 516 ASP A N 1
ATOM 4041 C CA . ASP A 1 516 ? 46.719 25.906 0.03 1 16.55 516 ASP A CA 1
ATOM 4042 C C . ASP A 1 516 ? 45.906 25.078 -0.974 1 16.55 516 ASP A C 1
ATOM 4044 O O . ASP A 1 516 ? 45.906 23.859 -0.92 1 16.55 516 ASP A O 1
ATOM 4048 N N . TRP A 1 517 ? 44.844 25.688 -1.405 1 17.02 517 TRP A N 1
ATOM 4049 C CA . TRP A 1 517 ? 43.781 25.406 -2.393 1 17.02 517 TRP A CA 1
ATOM 4050 C C . TRP A 1 517 ? 44.406 24.984 -3.721 1 17.02 517 TRP A C 1
ATOM 4052 O O . TRP A 1 517 ? 43.719 24.969 -4.754 1 17.02 517 TRP A O 1
ATOM 4062 N N . GLU A 1 518 ? 45.406 24.062 -3.588 1 16.73 518 GLU A N 1
ATOM 4063 C CA . GLU A 1 518 ? 46.125 23.828 -4.848 1 16.73 518 GLU A CA 1
ATOM 4064 C C . GLU A 1 518 ? 45.156 23.453 -5.961 1 16.73 518 GLU A C 1
ATOM 4066 O O . GLU A 1 518 ? 44.188 22.703 -5.73 1 16.73 518 GLU A O 1
ATOM 4071 N N . THR A 1 519 ? 45.156 24.234 -7 1 16.66 519 THR A N 1
ATOM 4072 C CA . THR A 1 519 ? 44.5 24.547 -8.258 1 16.66 519 THR A CA 1
ATOM 4073 C C . THR A 1 519 ? 44.406 23.312 -9.148 1 16.66 519 THR A C 1
ATOM 4075 O O . THR A 1 519 ? 45.406 22.594 -9.297 1 16.66 519 THR A O 1
ATOM 4078 N N . ASN A 1 520 ? 43.25 22.719 -9.188 1 17.42 520 ASN A N 1
ATOM 4079 C CA . ASN A 1 520 ? 42.719 21.562 -9.906 1 17.42 520 ASN A CA 1
ATOM 4080 C C . ASN A 1 520 ? 43 21.672 -11.406 1 17.42 520 ASN A C 1
ATOM 4082 O O . ASN A 1 520 ? 42.312 22.422 -12.109 1 17.42 520 ASN A O 1
ATOM 4086 N N . GLU A 1 521 ? 44.156 21.906 -11.758 1 16.61 521 GLU A N 1
ATOM 4087 C CA . GLU A 1 521 ? 44.312 22.156 -13.188 1 16.61 521 GLU A CA 1
ATOM 4088 C C . GLU A 1 521 ? 43.875 20.953 -14.016 1 16.61 521 GLU A C 1
ATOM 4090 O O . GLU A 1 521 ? 44.375 19.844 -13.828 1 16.61 521 GLU A O 1
ATOM 4095 N N . ILE A 1 522 ? 42.625 20.891 -14.219 1 18.23 522 ILE A N 1
ATOM 4096 C CA . ILE A 1 522 ? 42 19.844 -15.008 1 18.23 522 ILE A CA 1
ATOM 4097 C C . ILE A 1 522 ? 42.656 19.75 -16.375 1 18.23 522 ILE A C 1
ATOM 4099 O O . ILE A 1 522 ? 42.656 20.734 -17.141 1 18.23 522 ILE A O 1
ATOM 4103 N N . PRO A 1 523 ? 43.594 18.984 -16.547 1 17.23 523 PRO A N 1
ATOM 4104 C CA . PRO A 1 523 ? 44.281 18.953 -17.828 1 17.23 523 PRO A CA 1
ATOM 4105 C C . PRO A 1 523 ? 43.375 18.531 -18.984 1 17.23 523 PRO A C 1
ATOM 4107 O O . PRO A 1 523 ? 42.531 17.641 -18.812 1 17.23 523 PRO A O 1
ATOM 4110 N N . THR A 1 524 ? 43.094 19.375 -19.984 1 17.36 524 THR A N 1
ATOM 4111 C CA . THR A 1 524 ? 42.25 19.453 -21.188 1 17.36 524 THR A CA 1
ATOM 4112 C C . THR A 1 524 ? 42.688 18.391 -22.203 1 17.36 524 THR A C 1
ATOM 4114 O O . THR A 1 524 ? 42.188 18.359 -23.328 1 17.36 524 THR A O 1
ATOM 4117 N N . GLU A 1 525 ? 43.031 17.203 -21.797 1 16.5 525 GLU A N 1
ATOM 4118 C CA . GLU A 1 525 ? 43.719 16.547 -22.906 1 16.5 525 GLU A CA 1
ATOM 4119 C C . GLU A 1 525 ? 42.781 16.312 -24.078 1 16.5 525 GLU A C 1
ATOM 4121 O O . GLU A 1 525 ? 41.625 15.867 -23.891 1 16.5 525 GLU A O 1
ATOM 4126 N N . ASN A 1 526 ? 43.062 16.844 -25.281 1 16.19 526 ASN A N 1
ATOM 4127 C CA . ASN A 1 526 ? 42.594 17.141 -26.625 1 16.19 526 ASN A CA 1
ATOM 4128 C C . ASN A 1 526 ? 42.062 15.883 -27.312 1 16.19 526 ASN A C 1
ATOM 4130 O O . ASN A 1 526 ? 40.906 15.883 -27.812 1 16.19 526 ASN A O 1
ATOM 4134 N N . ASP A 1 527 ? 42.844 15.117 -28.125 1 15.8 527 ASP A N 1
ATOM 4135 C CA . ASP A 1 527 ? 42.781 15.156 -29.578 1 15.8 527 ASP A CA 1
ATOM 4136 C C . ASP A 1 527 ? 42.062 13.93 -30.125 1 15.8 527 ASP A C 1
ATOM 4138 O O . ASP A 1 527 ? 41.844 13.82 -31.344 1 15.8 527 ASP A O 1
ATOM 4142 N N . VAL A 1 528 ? 41.625 12.867 -29.344 1 16.86 528 VAL A N 1
ATOM 4143 C CA . VAL A 1 528 ? 41.969 11.727 -30.203 1 16.86 528 VAL A CA 1
ATOM 4144 C C . VAL A 1 528 ? 40.938 11.648 -31.359 1 16.86 528 VAL A C 1
ATOM 4146 O O . VAL A 1 528 ? 39.75 11.938 -31.172 1 16.86 528 VAL A O 1
ATOM 4149 N N . HIS A 1 529 ? 41.281 11.305 -32.625 1 15.97 529 HIS A N 1
ATOM 4150 C CA . HIS A 1 529 ? 41.031 11.375 -34.062 1 15.97 529 HIS A CA 1
ATOM 4151 C C . HIS A 1 529 ? 39.969 10.375 -34.469 1 15.97 529 HIS A C 1
ATOM 4153 O O . HIS A 1 529 ? 39.469 10.422 -35.625 1 15.97 529 HIS A O 1
ATOM 4159 N N . GLN A 1 530 ? 39.469 9.375 -33.625 1 16.11 530 GLN A N 1
ATOM 4160 C CA . GLN A 1 530 ? 39.375 8.188 -34.469 1 16.11 530 GLN A CA 1
ATOM 4161 C C . GLN A 1 530 ? 38.219 8.305 -35.438 1 16.11 530 GLN A C 1
ATOM 4163 O O . GLN A 1 530 ? 37.219 8.969 -35.156 1 16.11 530 GLN A O 1
ATOM 4168 N N . GLN A 1 531 ? 38.125 7.52 -36.562 1 15.68 531 GLN A N 1
ATOM 4169 C CA . GLN A 1 531 ? 37.812 7.379 -37.969 1 15.68 531 GLN A CA 1
ATOM 4170 C C . GLN A 1 531 ? 36.375 6.859 -38.188 1 15.68 531 GLN A C 1
ATOM 4172 O O . GLN A 1 531 ? 35.844 6.91 -39.312 1 15.68 531 GLN A O 1
ATOM 4177 N N . SER A 1 532 ? 35.594 6.445 -37.125 1 15.84 532 SER A N 1
ATOM 4178 C CA . SER A 1 532 ? 34.906 5.262 -37.656 1 15.84 532 SER A CA 1
ATOM 4179 C C . SER A 1 532 ? 33.688 5.652 -38.469 1 15.84 532 SER A C 1
ATOM 4181 O O . SER A 1 532 ? 32.812 4.824 -38.719 1 15.84 532 SER A O 1
ATOM 4183 N N . ARG A 1 533 ? 33.438 6.746 -39.094 1 15.55 533 ARG A N 1
ATOM 4184 C CA . ARG A 1 533 ? 32.062 7.195 -39.25 1 15.55 533 ARG A CA 1
ATOM 4185 C C . ARG A 1 533 ? 31.234 6.176 -40 1 15.55 533 ARG A C 1
ATOM 4187 O O . ARG A 1 533 ? 30.094 5.902 -39.625 1 15.55 533 ARG A O 1
ATOM 4194 N N . THR A 1 534 ? 31.453 5.801 -41.312 1 15.03 534 THR A N 1
ATOM 4195 C CA . THR A 1 534 ? 30.5 6.375 -42.281 1 15.03 534 THR A CA 1
ATOM 4196 C C . THR A 1 534 ? 29.391 5.383 -42.594 1 15.03 534 THR A C 1
ATOM 4198 O O . THR A 1 534 ? 28.297 5.781 -43.031 1 15.03 534 THR A O 1
ATOM 4201 N N . THR A 1 535 ? 29.5 3.959 -42.438 1 15.86 535 THR A N 1
ATOM 4202 C CA . THR A 1 535 ? 29.031 3.324 -43.688 1 15.86 535 THR A CA 1
ATOM 4203 C C . THR A 1 535 ? 27.516 3.432 -43.812 1 15.86 535 THR A C 1
ATOM 4205 O O . THR A 1 535 ? 26.812 3.572 -42.812 1 15.86 535 THR A O 1
ATOM 4208 N N . GLY A 1 536 ? 26.828 3.236 -45.031 1 16.17 536 GLY A N 1
ATOM 4209 C CA . GLY A 1 536 ? 25.844 3.611 -46.031 1 16.17 536 GLY A CA 1
ATOM 4210 C C . GLY A 1 536 ? 24.531 2.846 -45.906 1 16.17 536 GLY A C 1
ATOM 4211 O O . GLY A 1 536 ? 23.625 3.014 -46.719 1 16.17 536 GLY A O 1
ATOM 4212 N N . THR A 1 537 ? 24.281 1.838 -44.906 1 16.67 537 THR A N 1
ATOM 4213 C CA . THR A 1 537 ? 23.375 0.867 -45.5 1 16.67 537 THR A CA 1
ATOM 4214 C C . THR A 1 537 ? 22.016 1.492 -45.781 1 16.67 537 THR A C 1
ATOM 4216 O O . THR A 1 537 ? 21.5 2.268 -44.969 1 16.67 537 THR A O 1
ATOM 4219 N N . LEU A 1 538 ? 21.359 1.387 -46.969 1 16.03 538 LEU A N 1
ATOM 4220 C CA . LEU A 1 538 ? 20.344 1.911 -47.875 1 16.03 538 LEU A CA 1
ATOM 4221 C C . LEU A 1 538 ? 18.953 1.509 -47.438 1 16.03 538 LEU A C 1
ATOM 4223 O O . LEU A 1 538 ? 18.406 0.515 -47.906 1 16.03 538 LEU A O 1
ATOM 4227 N N . TYR A 1 539 ? 18.547 1.386 -46.156 1 16.62 539 TYR A N 1
ATOM 4228 C CA . TYR A 1 539 ? 17.266 0.705 -45.969 1 16.62 539 TYR A CA 1
ATOM 4229 C C . TYR A 1 539 ? 16.156 1.47 -46.688 1 16.62 539 TYR A C 1
ATOM 4231 O O . TYR A 1 539 ? 16.062 2.695 -46.562 1 16.62 539 TYR A O 1
ATOM 4239 N N . MET A 1 540 ? 15.547 0.929 -47.75 1 16.45 540 MET A N 1
ATOM 4240 C CA . MET A 1 540 ? 14.531 1.375 -48.688 1 16.45 540 MET A CA 1
ATOM 4241 C C . MET A 1 540 ? 13.203 1.629 -48 1 16.45 540 MET A C 1
ATOM 4243 O O . MET A 1 540 ? 12.703 0.763 -47.281 1 16.45 540 MET A O 1
ATOM 4247 N N . ALA A 1 541 ? 12.758 2.838 -47.812 1 17.05 541 ALA A N 1
ATOM 4248 C CA . ALA A 1 541 ? 11.656 3.551 -47.156 1 17.05 541 ALA A CA 1
ATOM 4249 C C . ALA A 1 541 ? 10.344 3.314 -47.906 1 17.05 541 ALA A C 1
ATOM 4251 O O . ALA A 1 541 ? 10.125 3.873 -48.969 1 17.05 541 ALA A O 1
ATOM 4252 N N . VAL A 1 542 ? 9.898 2.004 -48.219 1 18.23 542 VAL A N 1
ATOM 4253 C CA . VAL A 1 542 ? 8.742 1.988 -49.125 1 18.23 542 VAL A CA 1
ATOM 4254 C C . VAL A 1 542 ? 7.602 2.797 -48.5 1 18.23 542 VAL A C 1
ATOM 4256 O O . VAL A 1 542 ? 7.352 2.713 -47.281 1 18.23 542 VAL A O 1
ATOM 4259 N N . GLU A 1 543 ? 6.945 3.732 -49.25 1 18.58 543 GLU A N 1
ATOM 4260 C CA . GLU A 1 543 ? 6.039 4.875 -49.156 1 18.58 543 GLU A CA 1
ATOM 4261 C C . GLU A 1 543 ? 4.598 4.422 -48.938 1 18.58 543 GLU A C 1
ATOM 4263 O O . GLU A 1 543 ? 3.693 5.25 -48.844 1 18.58 543 GLU A O 1
ATOM 4268 N N . GLU A 1 544 ? 4.246 3.133 -48.625 1 20.77 544 GLU A N 1
ATOM 4269 C CA . GLU A 1 544 ? 2.896 2.863 -49.094 1 20.77 544 GLU A CA 1
ATOM 4270 C C . GLU A 1 544 ? 1.887 3.826 -48.5 1 20.77 544 GLU A C 1
ATOM 4272 O O . GLU A 1 544 ? 2.076 4.305 -47.375 1 20.77 544 GLU A O 1
ATOM 4277 N N . ASP A 1 545 ? 0.792 4.188 -49.281 1 20.22 545 ASP A N 1
ATOM 4278 C CA . ASP A 1 545 ? -0.293 5.16 -49.375 1 20.22 545 ASP A CA 1
ATOM 4279 C C . ASP A 1 545 ? -1.24 5.031 -48.188 1 20.22 545 ASP A C 1
ATOM 4281 O O . ASP A 1 545 ? -1.754 3.945 -47.906 1 20.22 545 ASP A O 1
ATOM 4285 N N . VAL A 1 546 ? -1.169 5.867 -47.219 1 19.75 546 VAL A N 1
ATOM 4286 C CA . VAL A 1 546 ? -1.849 6.184 -45.969 1 19.75 546 VAL A CA 1
ATOM 4287 C C . VAL A 1 546 ? -3.33 6.445 -46.219 1 19.75 546 VAL A C 1
ATOM 4289 O O . VAL A 1 546 ? -3.695 7.508 -46.75 1 19.75 546 VAL A O 1
ATOM 4292 N N . LYS A 1 547 ? -4.125 5.496 -46.938 1 22.25 547 LYS A N 1
ATOM 4293 C CA . LYS A 1 547 ? -5.516 5.84 -47.219 1 22.25 547 LYS A CA 1
ATOM 4294 C C . LYS A 1 547 ? -6.195 6.434 -45.969 1 22.25 547 LYS A C 1
ATOM 4296 O O . LYS A 1 547 ? -6.016 5.938 -44.875 1 22.25 547 LYS A O 1
ATOM 4301 N N . ARG A 1 548 ? -6.902 7.543 -46.094 1 21.31 548 ARG A N 1
ATOM 4302 C CA . ARG A 1 548 ? -7.641 8.602 -45.406 1 21.31 548 ARG A CA 1
ATOM 4303 C C . ARG A 1 548 ? -8.859 8.031 -44.688 1 21.31 548 ARG A C 1
ATOM 4305 O O . ARG A 1 548 ? -9.719 7.402 -45.312 1 21.31 548 ARG A O 1
ATOM 4312 N N . LYS A 1 549 ? -8.805 7.715 -43.469 1 24.16 549 LYS A N 1
ATOM 4313 C CA . LYS A 1 549 ? -9.875 7.34 -42.531 1 24.16 549 LYS A CA 1
ATOM 4314 C C . LYS A 1 549 ? -11.062 8.297 -42.656 1 24.16 549 LYS A C 1
ATOM 4316 O O . LYS A 1 549 ? -10.922 9.5 -42.438 1 24.16 549 LYS A O 1
ATOM 4321 N N . GLU A 1 550 ? -11.977 8.039 -43.562 1 23.23 550 GLU A N 1
ATOM 4322 C CA . GLU A 1 550 ? -13.188 8.805 -43.844 1 23.23 550 GLU A CA 1
ATOM 4323 C C . GLU A 1 550 ? -14 9.039 -42.562 1 23.23 550 GLU A C 1
ATOM 4325 O O . GLU A 1 550 ? -14.352 8.086 -41.875 1 23.23 550 GLU A O 1
ATOM 4330 N N . ARG A 1 551 ? -13.75 10.156 -41.844 1 27.53 551 ARG A N 1
ATOM 4331 C CA . ARG A 1 551 ? -14.305 10.82 -40.656 1 27.53 551 ARG A CA 1
ATOM 4332 C C . ARG A 1 551 ? -15.797 11.078 -40.844 1 27.53 551 ARG A C 1
ATOM 4334 O O . ARG A 1 551 ? -16.219 11.758 -41.781 1 27.53 551 ARG A O 1
ATOM 4341 N N . TYR A 1 552 ? -16.578 10.047 -40.594 1 26.91 552 TYR A N 1
ATOM 4342 C CA . TYR A 1 552 ? -18.016 10.242 -40.812 1 26.91 552 TYR A CA 1
ATOM 4343 C C . TYR A 1 552 ? -18.547 11.32 -39.875 1 26.91 552 TYR A C 1
ATOM 4345 O O . TYR A 1 552 ? -18.141 11.422 -38.719 1 26.91 552 TYR A O 1
ATOM 4353 N N . SER A 1 553 ? -18.859 12.508 -40.375 1 31.03 553 SER A N 1
ATOM 4354 C CA . SER A 1 553 ? -19.172 13.797 -39.75 1 31.03 553 SER A CA 1
ATOM 4355 C C . SER A 1 553 ? -20.297 13.672 -38.75 1 31.03 553 SER A C 1
ATOM 4357 O O . SER A 1 553 ? -21.047 12.695 -38.75 1 31.03 553 SER A O 1
ATOM 4359 N N . SER A 1 554 ? -20.328 14.438 -37.688 1 37.62 554 SER A N 1
ATOM 4360 C CA . SER A 1 554 ? -21.297 14.586 -36.625 1 37.62 554 SER A CA 1
ATOM 4361 C C . SER A 1 554 ? -22.719 14.562 -37.156 1 37.62 554 SER A C 1
ATOM 4363 O O . SER A 1 554 ? -23.641 14.078 -36.5 1 37.62 554 SER A O 1
ATOM 4365 N N . GLU A 1 555 ? -22.766 15.055 -38.438 1 41.69 555 GLU A N 1
ATOM 4366 C CA . GLU A 1 555 ? -24.062 15.219 -39.062 1 41.69 555 GLU A CA 1
ATOM 4367 C C . GLU A 1 555 ? -24.703 13.867 -39.406 1 41.69 555 GLU A C 1
ATOM 4369 O O . GLU A 1 555 ? -25.906 13.688 -39.25 1 41.69 555 GLU A O 1
ATOM 4374 N N . THR A 1 556 ? -23.75 13.008 -39.75 1 41.81 556 THR A N 1
ATOM 4375 C CA . THR A 1 556 ? -24.297 11.703 -40.125 1 41.81 556 THR A CA 1
ATOM 4376 C C . THR A 1 556 ? -24.781 10.945 -38.875 1 41.81 556 THR A C 1
ATOM 4378 O O . THR A 1 556 ? -25.734 10.164 -38.969 1 41.81 556 THR A O 1
ATOM 4381 N N . PHE A 1 557 ? -24.047 11.219 -37.812 1 41.06 557 PHE A N 1
ATOM 4382 C CA . PHE A 1 557 ? -24.422 10.594 -36.562 1 41.06 557 PHE A CA 1
ATOM 4383 C C . PHE A 1 557 ? -25.75 11.133 -36.062 1 41.06 557 PHE A C 1
ATOM 4385 O O . PHE A 1 557 ? -26.625 10.375 -35.656 1 41.06 557 PHE A O 1
ATOM 4392 N N . ALA A 1 558 ? -25.906 12.438 -36.156 1 48.06 558 ALA A N 1
ATOM 4393 C CA . ALA A 1 558 ? -27.156 13.086 -35.781 1 48.06 558 ALA A CA 1
ATOM 4394 C C . ALA A 1 558 ? -28.328 12.562 -36.594 1 48.06 558 ALA A C 1
ATOM 4396 O O . ALA A 1 558 ? -29.422 12.352 -36.062 1 48.06 558 ALA A O 1
ATOM 4397 N N . ILE A 1 559 ? -28 12.273 -37.875 1 48.09 559 ILE A N 1
ATOM 4398 C CA . ILE A 1 559 ? -29.047 11.805 -38.781 1 48.09 559 ILE A CA 1
ATOM 4399 C C . ILE A 1 559 ? -29.422 10.359 -38.438 1 48.09 559 ILE A C 1
ATOM 4401 O O . ILE A 1 559 ? -30.594 10 -38.438 1 48.09 559 ILE A O 1
ATOM 4405 N N . ALA A 1 560 ? -28.422 9.617 -37.969 1 48.62 560 ALA A N 1
ATOM 4406 C CA . ALA A 1 560 ? -28.703 8.211 -37.719 1 48.62 560 ALA A CA 1
ATOM 4407 C C . ALA A 1 560 ? -29.484 8.047 -36.406 1 48.62 560 ALA A C 1
ATOM 4409 O O . ALA A 1 560 ? -30.422 7.242 -36.344 1 48.62 560 ALA A O 1
ATOM 4410 N N . VAL A 1 561 ? -29.109 8.812 -35.406 1 50.44 561 VAL A N 1
ATOM 4411 C CA . VAL A 1 561 ? -29.812 8.766 -34.125 1 50.44 561 VAL A CA 1
ATOM 4412 C C . VAL A 1 561 ? -31.25 9.266 -34.312 1 50.44 561 VAL A C 1
ATOM 4414 O O . VAL A 1 561 ? -32.188 8.656 -33.812 1 50.44 561 VAL A O 1
ATOM 4417 N N . THR A 1 562 ? -31.375 10.352 -35.125 1 56.44 562 THR A N 1
ATOM 4418 C CA . THR A 1 562 ? -32.688 10.938 -35.344 1 56.44 562 THR A CA 1
ATOM 4419 C C . THR A 1 562 ? -33.562 9.984 -36.156 1 56.44 562 THR A C 1
ATOM 4421 O O . THR A 1 562 ? -34.75 9.828 -35.844 1 56.44 562 THR A O 1
ATOM 4424 N N . THR A 1 563 ? -32.938 9.266 -37.094 1 57.72 563 THR A N 1
ATOM 4425 C CA . THR A 1 563 ? -33.75 8.367 -37.938 1 57.72 563 THR A CA 1
ATOM 4426 C C . THR A 1 563 ? -34.156 7.125 -37.156 1 57.72 563 THR A C 1
ATOM 4428 O O . THR A 1 563 ? -35.281 6.629 -37.312 1 57.72 563 THR A O 1
ATOM 4431 N N . ALA A 1 564 ? -33.281 6.676 -36.281 1 55.53 564 ALA A N 1
ATOM 4432 C CA . ALA A 1 564 ? -33.625 5.484 -35.5 1 55.53 564 ALA A CA 1
ATOM 4433 C C . ALA A 1 564 ? -34.656 5.793 -34.438 1 55.53 564 ALA A C 1
ATOM 4435 O O . ALA A 1 564 ? -35.562 4.984 -34.188 1 55.53 564 ALA A O 1
ATOM 4436 N N . CYS A 1 565 ? -34.531 7.008 -33.812 1 56.25 565 CYS A N 1
ATOM 4437 C CA . CYS A 1 565 ? -35.562 7.461 -32.844 1 56.25 565 CYS A CA 1
ATOM 4438 C C . CYS A 1 565 ? -36.906 7.605 -33.531 1 56.25 565 CYS A C 1
ATOM 4440 O O . CYS A 1 565 ? -37.938 7.211 -32.969 1 56.25 565 CYS A O 1
ATOM 4442 N N . VAL A 1 566 ? -36.938 8.109 -34.781 1 62.09 566 VAL A N 1
ATOM 4443 C CA . VAL A 1 566 ? -38.188 8.32 -35.531 1 62.09 566 VAL A CA 1
ATOM 4444 C C . VAL A 1 566 ? -38.781 6.969 -35.906 1 62.09 566 VAL A C 1
ATOM 4446 O O . VAL A 1 566 ? -40 6.754 -35.781 1 62.09 566 VAL A O 1
ATOM 4449 N N . ALA A 1 567 ? -37.906 6.012 -36.25 1 63.38 567 ALA A N 1
ATOM 4450 C CA . ALA A 1 567 ? -38.406 4.691 -36.656 1 63.38 567 ALA A CA 1
ATOM 4451 C C . ALA A 1 567 ? -39 3.953 -35.438 1 63.38 567 ALA A C 1
ATOM 4453 O O . ALA A 1 567 ? -40.031 3.307 -35.531 1 63.38 567 ALA A O 1
ATOM 4454 N N . ALA A 1 568 ? -38.344 4.109 -34.281 1 62.19 568 ALA A N 1
ATOM 4455 C CA . ALA A 1 568 ? -38.812 3.475 -33.031 1 62.19 568 ALA A CA 1
ATOM 4456 C C . ALA A 1 568 ? -40.094 4.121 -32.562 1 62.19 568 ALA A C 1
ATOM 4458 O O . ALA A 1 568 ? -41 3.436 -32.062 1 62.19 568 ALA A O 1
ATOM 4459 N N . LEU A 1 569 ? -40.188 5.457 -32.688 1 61.03 569 LEU A N 1
ATOM 4460 C CA . LEU A 1 569 ? -41.438 6.172 -32.375 1 61.03 569 LEU A CA 1
ATOM 4461 C C . LEU A 1 569 ? -42.562 5.688 -33.25 1 61.03 569 LEU A C 1
ATOM 4463 O O . LEU A 1 569 ? -43.688 5.527 -32.781 1 61.03 569 LEU A O 1
ATOM 4467 N N . ILE A 1 570 ? -42.312 5.391 -34.531 1 64.62 570 ILE A N 1
ATOM 4468 C CA . ILE A 1 570 ? -43.312 4.941 -35.469 1 64.62 570 ILE A CA 1
ATOM 4469 C C . ILE A 1 570 ? -43.781 3.527 -35.125 1 64.62 570 ILE A C 1
ATOM 4471 O O . ILE A 1 570 ? -44.969 3.238 -35.094 1 64.62 570 ILE A O 1
ATOM 4475 N N . VAL A 1 571 ? -42.812 2.701 -34.75 1 66.12 571 VAL A N 1
ATOM 4476 C CA . VAL A 1 571 ? -43.188 1.325 -34.438 1 66.12 571 VAL A CA 1
ATOM 4477 C C . VAL A 1 571 ? -43.938 1.289 -33.094 1 66.12 571 VAL A C 1
ATOM 4479 O O . VAL A 1 571 ? -44.906 0.569 -32.938 1 66.12 571 VAL A O 1
ATOM 4482 N N . GLY A 1 572 ? -43.5 2.15 -32.062 1 63.59 572 GLY A N 1
ATOM 4483 C CA . GLY A 1 572 ? -44.25 2.281 -30.828 1 63.59 572 GLY A CA 1
ATOM 4484 C C . GLY A 1 572 ? -45.656 2.814 -31.031 1 63.59 572 GLY A C 1
ATOM 4485 O O . GLY A 1 572 ? -46.625 2.316 -30.422 1 63.59 572 GLY A O 1
ATOM 4486 N N . PHE A 1 573 ? -45.812 3.805 -31.828 1 62.5 573 PHE A N 1
ATOM 4487 C CA . PHE A 1 573 ? -47.125 4.383 -32.156 1 62.5 573 PHE A CA 1
ATOM 4488 C C . PHE A 1 573 ? -48.031 3.35 -32.812 1 62.5 573 PHE A C 1
ATOM 4490 O O . PHE A 1 573 ? -49.188 3.209 -32.438 1 62.5 573 PHE A O 1
ATOM 4497 N N . VAL A 1 574 ? -47.594 2.6 -33.812 1 64.88 574 VAL A N 1
ATOM 4498 C CA . VAL A 1 574 ? -48.375 1.608 -34.5 1 64.88 574 VAL A CA 1
ATOM 4499 C C . VAL A 1 574 ? -48.781 0.483 -33.562 1 64.88 574 VAL A C 1
ATOM 4501 O O . VAL A 1 574 ? -49.906 0.009 -33.594 1 64.88 574 VAL A O 1
ATOM 4504 N N . SER A 1 575 ? -47.844 0.154 -32.719 1 64.25 575 SER A N 1
ATOM 4505 C CA . SER A 1 575 ? -48.125 -0.928 -31.797 1 64.25 575 SER A CA 1
ATOM 4506 C C . SER A 1 575 ? -49.094 -0.465 -30.703 1 64.25 575 SER A C 1
ATOM 4508 O O . SER A 1 575 ? -50 -1.207 -30.312 1 64.25 575 SER A O 1
ATOM 4510 N N . GLY A 1 576 ? -48.969 0.771 -30.156 1 59.03 576 GLY A N 1
ATOM 4511 C CA . GLY A 1 576 ? -49.969 1.337 -29.25 1 59.03 576 GLY A CA 1
ATOM 4512 C C . GLY A 1 576 ? -51.312 1.528 -29.891 1 59.03 576 GLY A C 1
ATOM 4513 O O . GLY A 1 576 ? -52.344 1.243 -29.281 1 59.03 576 GLY A O 1
ATOM 4514 N N . TYR A 1 577 ? -51.406 2.088 -31.094 1 54.28 577 TYR A N 1
ATOM 4515 C CA . TYR A 1 577 ? -52.625 2.254 -31.844 1 54.28 577 TYR A CA 1
ATOM 4516 C C . TYR A 1 577 ? -53.312 0.911 -32.094 1 54.28 577 TYR A C 1
ATOM 4518 O O . TYR A 1 577 ? -54.531 0.781 -31.938 1 54.28 577 TYR A O 1
ATOM 4526 N N . GLY A 1 578 ? -52.5 -0.078 -32.656 1 51.47 578 GLY A N 1
ATOM 4527 C CA . GLY A 1 578 ? -53.031 -1.4 -32.906 1 51.47 578 GLY A CA 1
ATOM 4528 C C . GLY A 1 578 ? -53.625 -2.053 -31.656 1 51.47 578 GLY A C 1
ATOM 4529 O O . GLY A 1 578 ? -54.656 -2.715 -31.719 1 51.47 578 GLY A O 1
ATOM 4530 N N . PHE A 1 579 ? -52.844 -1.864 -30.516 1 52.62 579 PHE A N 1
ATOM 4531 C CA . PHE A 1 579 ? -53.344 -2.469 -29.297 1 52.62 579 PHE A CA 1
ATOM 4532 C C . PHE A 1 579 ? -54.656 -1.808 -28.844 1 52.62 579 PHE A C 1
ATOM 4534 O O . PHE A 1 579 ? -55.531 -2.473 -28.312 1 52.62 579 PHE A O 1
ATOM 4541 N N . SER A 1 580 ? -54.719 -0.365 -28.953 1 45.88 580 SER A N 1
ATOM 4542 C CA . SER A 1 580 ? -55.969 0.262 -28.578 1 45.88 580 SER A CA 1
ATOM 4543 C C . SER A 1 580 ? -57.125 -0.257 -29.422 1 45.88 580 SER A C 1
ATOM 4545 O O . SER A 1 580 ? -58.281 -0.305 -28.953 1 45.88 580 SER A O 1
ATOM 4547 N N . ARG A 1 581 ? -56.906 -0.204 -30.766 1 37.94 581 ARG A N 1
ATOM 4548 C CA . ARG A 1 581 ? -58.031 -0.636 -31.609 1 37.94 581 ARG A CA 1
ATOM 4549 C C . ARG A 1 581 ? -58.5 -2.033 -31.234 1 37.94 581 ARG A C 1
ATOM 4551 O O . ARG A 1 581 ? -59.656 -2.396 -31.484 1 37.94 581 ARG A O 1
ATOM 4558 N N . ARG A 1 582 ? -57.406 -2.818 -31.047 1 35.5 582 ARG A N 1
ATOM 4559 C CA . ARG A 1 582 ? -57.812 -4.211 -30.906 1 35.5 582 ARG A CA 1
ATOM 4560 C C . ARG A 1 582 ? -58.656 -4.41 -29.641 1 35.5 582 ARG A C 1
ATOM 4562 O O . ARG A 1 582 ? -59.156 -5.5 -29.391 1 35.5 582 ARG A O 1
ATOM 4569 N N . CYS A 1 583 ? -58.406 -3.379 -28.672 1 32.97 583 CYS A N 1
ATOM 4570 C CA . CYS A 1 583 ? -59.219 -3.666 -27.5 1 32.97 583 CYS A CA 1
ATOM 4571 C C . CYS A 1 583 ? -60.719 -3.459 -27.797 1 32.97 583 CYS A C 1
ATOM 4573 O O . CYS A 1 583 ? -61.531 -3.379 -26.875 1 32.97 583 CYS A O 1
ATOM 4575 N N . ARG A 1 584 ? -60.906 -2.754 -29.062 1 26.83 584 ARG A N 1
ATOM 4576 C CA . ARG A 1 584 ? -62.344 -2.598 -29.219 1 26.83 584 ARG A CA 1
ATOM 4577 C C . ARG A 1 584 ? -63.062 -3.945 -29.141 1 26.83 584 ARG A C 1
ATOM 4579 O O . ARG A 1 584 ? -64.25 -4.07 -29.531 1 26.83 584 ARG A O 1
ATOM 4586 N N . SER A 1 585 ? -62.25 -4.887 -28.906 1 23.17 585 SER A N 1
ATOM 4587 C CA . SER A 1 585 ? -62.906 -6.172 -29.141 1 23.17 585 SER A CA 1
ATOM 4588 C C . SER A 1 585 ? -64.375 -6.129 -28.734 1 23.17 585 SER A C 1
ATOM 4590 O O . SER A 1 585 ? -64.75 -5.504 -27.734 1 23.17 585 SER A O 1
ATOM 4592 N N . ASP A 1 586 ? -65.312 -6.359 -29.781 1 21.44 586 ASP A N 1
ATOM 4593 C CA . ASP A 1 586 ? -66.688 -6.812 -30.125 1 21.44 586 ASP A CA 1
ATOM 4594 C C . ASP A 1 586 ? -67.312 -7.484 -28.938 1 21.44 586 ASP A C 1
ATOM 4596 O O . ASP A 1 586 ? -66.688 -7.941 -28 1 21.44 586 ASP A O 1
ATOM 4600 N N . ASP A 1 587 ? -68.812 -7.418 -29.078 1 21.02 587 ASP A N 1
ATOM 4601 C CA . ASP A 1 587 ? -70.062 -7.855 -28.531 1 21.02 587 ASP A CA 1
ATOM 4602 C C . ASP A 1 587 ? -70.062 -9.367 -28.328 1 21.02 587 ASP A C 1
ATOM 4604 O O . ASP A 1 587 ? -71.125 -9.961 -28.125 1 21.02 587 ASP A O 1
ATOM 4608 N N . LEU A 1 588 ? -69.125 -10.055 -28.953 1 19.86 588 LEU A N 1
ATOM 4609 C CA . LEU A 1 588 ? -69.625 -11.406 -29.188 1 19.86 588 LEU A CA 1
ATOM 4610 C C . LEU A 1 588 ? -70.562 -11.852 -28.062 1 19.86 588 LEU A C 1
ATOM 4612 O O . LEU A 1 588 ? -70.188 -11.828 -26.891 1 19.86 588 LEU A O 1
ATOM 4616 N N . ASP A 1 589 ? -72 -11.93 -28.406 1 17.78 589 ASP A N 1
ATOM 4617 C CA . ASP A 1 589 ? -73.312 -12.359 -28.016 1 17.78 589 ASP A CA 1
ATOM 4618 C C . ASP A 1 589 ? -73.312 -13.672 -27.234 1 17.78 589 ASP A C 1
ATOM 4620 O O . ASP A 1 589 ? -74.188 -13.961 -26.453 1 17.78 589 ASP A O 1
ATOM 4624 N N . SER A 1 590 ? -72.75 -14.703 -28.078 1 18.66 590 SER A N 1
ATOM 4625 C CA . SER A 1 590 ? -73.5 -15.93 -28.266 1 18.66 590 SER A CA 1
ATOM 4626 C C . SER A 1 590 ? -74.125 -16.422 -26.938 1 18.66 590 SER A C 1
ATOM 4628 O O . SER A 1 590 ? -73.625 -16.078 -25.875 1 18.66 590 SER A O 1
ATOM 4630 N N . SER A 1 591 ? -75.188 -17.469 -27.172 1 18.19 591 SER A N 1
ATOM 4631 C CA . SER A 1 591 ? -76.312 -18.25 -26.688 1 18.19 591 SER A CA 1
ATOM 4632 C C . SER A 1 591 ? -76 -18.969 -25.391 1 18.19 591 SER A C 1
ATOM 4634 O O . SER A 1 591 ? -74.812 -19.234 -25.109 1 18.19 591 SER A O 1
ATOM 4636 N N . TYR A 1 592 ? -77.062 -19 -24.453 1 17.62 592 TYR A N 1
ATOM 4637 C CA . TYR A 1 592 ? -77.5 -19.594 -23.188 1 17.62 592 TYR A CA 1
ATOM 4638 C C . TYR A 1 592 ? -77.375 -21.109 -23.25 1 17.62 592 TYR A C 1
ATOM 4640 O O . TYR A 1 592 ? -77.812 -21.797 -22.297 1 17.62 592 TYR A O 1
ATOM 4648 N N . ALA A 1 593 ? -77.5 -21.766 -24.516 1 17.23 593 ALA A N 1
ATOM 4649 C CA . ALA A 1 593 ? -78.312 -22.984 -24.609 1 17.23 593 ALA A CA 1
ATOM 4650 C C . ALA A 1 593 ? -78.062 -23.875 -23.406 1 17.23 593 ALA A C 1
ATOM 4652 O O . ALA A 1 593 ? -77 -23.828 -22.781 1 17.23 593 ALA A O 1
ATOM 4653 N N . ASP A 1 594 ? -79.312 -24.703 -23.078 1 17.34 594 ASP A N 1
ATOM 4654 C CA . ASP A 1 594 ? -79.938 -25.578 -22.078 1 17.34 594 ASP A CA 1
ATOM 4655 C C . ASP A 1 594 ? -79.062 -26.859 -21.891 1 17.34 594 ASP A C 1
ATOM 4657 O O . ASP A 1 594 ? -79.375 -27.656 -21 1 17.34 594 ASP A O 1
ATOM 4661 N N . ILE A 1 595 ? -78.312 -27.297 -22.906 1 15.14 595 ILE A N 1
ATOM 4662 C CA . ILE A 1 595 ? -78.375 -28.688 -23.344 1 15.14 595 ILE A CA 1
ATOM 4663 C C . ILE A 1 595 ? -78.25 -29.609 -22.125 1 15.14 595 ILE A C 1
ATOM 4665 O O . ILE A 1 595 ? -77.25 -29.578 -21.375 1 15.14 595 ILE A O 1
ATOM 4669 N N . ARG A 1 596 ? -79.438 -30.281 -21.875 1 16.7 596 ARG A N 1
ATOM 4670 C CA . ARG A 1 596 ? -80 -31.359 -21.047 1 16.7 596 ARG A CA 1
ATOM 4671 C C . ARG A 1 596 ? -79.25 -32.688 -21.344 1 16.7 596 ARG A C 1
ATOM 4673 O O . ARG A 1 596 ? -79.438 -33.656 -20.641 1 16.7 596 ARG A O 1
ATOM 4680 N N . PHE A 1 597 ? -78.562 -33.031 -22.438 1 13.99 597 PHE A N 1
ATOM 4681 C CA . PHE A 1 597 ? -78.688 -34.312 -23.109 1 13.99 597 PHE A CA 1
ATOM 4682 C C . PHE A 1 597 ? -78.875 -35.438 -22.094 1 13.99 597 PHE A C 1
ATOM 4684 O O . PHE A 1 597 ? -78.438 -35.344 -20.953 1 13.99 597 PHE A O 1
ATOM 4691 N N . PRO A 1 598 ? -79.562 -36.781 -22.641 1 15.18 598 PRO A N 1
ATOM 4692 C CA . PRO A 1 598 ? -80.438 -38 -22.594 1 15.18 598 PRO A CA 1
ATOM 4693 C C . PRO A 1 598 ? -79.812 -39.094 -21.719 1 15.18 598 PRO A C 1
ATOM 4695 O O . PRO A 1 598 ? -78.625 -38.969 -21.312 1 15.18 598 PRO A O 1
ATOM 4698 N N . ALA A 1 599 ? -80.062 -40.594 -22.359 1 14.59 599 ALA A N 1
ATOM 4699 C CA . ALA A 1 599 ? -80.688 -41.906 -22.125 1 14.59 599 ALA A CA 1
ATOM 4700 C C . ALA A 1 599 ? -79.625 -42.906 -21.641 1 14.59 599 ALA A C 1
ATOM 4702 O O . ALA A 1 599 ? -79.875 -43.781 -20.812 1 14.59 599 ALA A O 1
ATOM 4703 N N . ASP A 1 600 ? -78.562 -43.25 -22.5 1 14.34 600 ASP A N 1
ATOM 4704 C CA . ASP A 1 600 ? -78.5 -44.625 -23.016 1 14.34 600 ASP A CA 1
ATOM 4705 C C . ASP A 1 600 ? -78.375 -45.625 -21.891 1 14.34 600 ASP A C 1
ATOM 4707 O O . ASP A 1 600 ? -77.812 -45.344 -20.828 1 14.34 600 ASP A O 1
ATOM 4711 N N . GLY A 1 601 ? -78.938 -47.094 -22.234 1 14.3 601 GLY A N 1
ATOM 4712 C CA . GLY A 1 601 ? -79.438 -48.406 -21.891 1 14.3 601 GLY A CA 1
ATOM 4713 C C . GLY A 1 601 ? -78.375 -49.25 -21.141 1 14.3 601 GLY A C 1
ATOM 4714 O O . GLY A 1 601 ? -78.688 -49.688 -20.031 1 14.3 601 GLY A O 1
ATOM 4715 N N . GLY A 1 602 ? -77.75 -50.344 -22 1 14.41 602 GLY A N 1
ATOM 4716 C CA . GLY A 1 602 ? -77.938 -51.812 -22.016 1 14.41 602 GLY A CA 1
ATOM 4717 C C . GLY A 1 602 ? -77.188 -52.5 -20.875 1 14.41 602 GLY A C 1
ATOM 4718 O O . GLY A 1 602 ? -76.375 -51.875 -20.172 1 14.41 602 GLY A O 1
ATOM 4719 N N . LEU A 1 603 ? -76.812 -54.031 -21.266 1 14.45 603 LEU A N 1
ATOM 4720 C CA . LEU A 1 603 ? -77.062 -55.438 -20.953 1 14.45 603 LEU A CA 1
ATOM 4721 C C . LEU A 1 603 ? -76.062 -55.969 -19.938 1 14.45 603 LEU A C 1
ATOM 4723 O O . LEU A 1 603 ? -76.438 -56.531 -18.922 1 14.45 603 LEU A O 1
ATOM 4727 N N . MET A 1 604 ? -75.062 -57.031 -20.453 1 14.08 604 MET A N 1
ATOM 4728 C CA . MET A 1 604 ? -75 -58.5 -20.375 1 14.08 604 MET A CA 1
ATOM 4729 C C . MET A 1 604 ? -74.188 -58.938 -19.172 1 14.08 604 MET A C 1
ATOM 4731 O O . MET A 1 604 ? -73.375 -58.156 -18.656 1 14.08 604 MET A O 1
ATOM 4735 N N . ASN A 1 605 ? -73.562 -60.375 -19.359 1 14.11 605 ASN A N 1
ATOM 4736 C CA . ASN A 1 605 ? -73.625 -61.719 -18.766 1 14.11 605 ASN A CA 1
ATOM 4737 C C . ASN A 1 605 ? -72.625 -61.875 -17.641 1 14.11 605 ASN A C 1
ATOM 4739 O O . ASN A 1 605 ? -73 -62.219 -16.516 1 14.11 605 ASN A O 1
ATOM 4743 N N . HIS A 1 606 ? -71.625 -63.031 -17.859 1 14.02 606 HIS A N 1
ATOM 4744 C CA . HIS A 1 606 ? -71.5 -64.438 -17.422 1 14.02 606 HIS A CA 1
ATOM 4745 C C . HIS A 1 606 ? -70.562 -64.562 -16.234 1 14.02 606 HIS A C 1
ATOM 4747 O O . HIS A 1 606 ? -70.938 -65.188 -15.227 1 14.02 606 HIS A O 1
ATOM 4753 N N . HIS A 1 607 ? -69.375 -65.5 -16.469 1 15.25 607 HIS A N 1
ATOM 4754 C CA . HIS A 1 607 ? -69.188 -66.812 -15.844 1 15.25 607 HIS A CA 1
ATOM 4755 C C . HIS A 1 607 ? -68.625 -66.688 -14.438 1 15.25 607 HIS A C 1
ATOM 4757 O O . HIS A 1 607 ? -68 -65.625 -14.109 1 15.25 607 HIS A O 1
ATOM 4763 N N . PRO A 1 608 ? -68.125 -68 -13.859 1 14.98 608 PRO A N 1
ATOM 4764 C CA . PRO A 1 608 ? -68.375 -69 -12.82 1 14.98 608 PRO A CA 1
ATOM 4765 C C . PRO A 1 608 ? -67.5 -68.812 -11.586 1 14.98 608 PRO A C 1
ATOM 4767 O O . PRO A 1 608 ? -68 -68.75 -10.461 1 14.98 608 PRO A O 1
ATOM 4770 N N . HIS A 1 609 ? -66.312 -69.625 -11.656 1 14.94 609 HIS A N 1
ATOM 4771 C CA . HIS A 1 609 ? -66 -70.812 -10.852 1 14.94 609 HIS A CA 1
ATOM 4772 C C . HIS A 1 609 ? -65.375 -70.438 -9.5 1 14.94 609 HIS A C 1
ATOM 4774 O O . HIS A 1 609 ? -64.875 -69.312 -9.344 1 14.94 609 HIS A O 1
ATOM 4780 N N . ASN A 1 610 ? -64.75 -71.562 -8.805 1 14.21 610 ASN A N 1
ATOM 4781 C CA . ASN A 1 610 ? -64.875 -72.375 -7.629 1 14.21 610 ASN A CA 1
ATOM 4782 C C . ASN A 1 610 ? -64.062 -71.875 -6.469 1 14.21 610 ASN A C 1
ATOM 4784 O O . ASN A 1 610 ? -64.562 -71.688 -5.359 1 14.21 610 ASN A O 1
ATOM 4788 N N . HIS A 1 611 ? -62.844 -72.688 -6.254 1 14.68 611 HIS A N 1
ATOM 4789 C CA . HIS A 1 611 ? -62.625 -73.688 -5.242 1 14.68 611 HIS A CA 1
ATOM 4790 C C . HIS A 1 611 ? -62.125 -73.062 -3.932 1 14.68 611 HIS A C 1
ATOM 4792 O O . HIS A 1 611 ? -61.594 -72 -3.918 1 14.68 611 HIS A O 1
ATOM 4798 N N . HIS A 1 612 ? -61.344 -74 -3.176 1 15.08 612 HIS A N 1
ATOM 4799 C CA . HIS A 1 612 ? -61.438 -74.688 -1.91 1 15.08 612 HIS A CA 1
ATOM 4800 C C . HIS A 1 612 ? -60.812 -73.875 -0.777 1 15.08 612 HIS A C 1
ATOM 4802 O O . HIS A 1 612 ? -60.156 -72.875 -1.021 1 15.08 612 HIS A O 1
ATOM 4808 N N . LEU A 1 613 ? -59.812 -74.625 -0.011 1 14.86 613 LEU A N 1
ATOM 4809 C CA . LEU A 1 613 ? -59.906 -75.375 1.229 1 14.86 613 LEU A CA 1
ATOM 4810 C C . LEU A 1 613 ? -59.438 -74.562 2.416 1 14.86 613 LEU A C 1
ATOM 4812 O O . LEU A 1 613 ? -58.781 -73.562 2.236 1 14.86 613 LEU A O 1
ATOM 4816 N N . MET A 1 614 ? -58.531 -75.312 3.307 1 14.99 614 MET A N 1
ATOM 4817 C CA . MET A 1 614 ? -58.625 -75.812 4.66 1 14.99 614 MET A CA 1
ATOM 4818 C C . MET A 1 614 ? -58.094 -74.812 5.684 1 14.99 614 MET A C 1
ATOM 4820 O O . MET A 1 614 ? -57.406 -73.875 5.324 1 14.99 614 MET A O 1
ATOM 4824 N N . ASN A 1 615 ? -57.656 -75.438 6.914 1 14.21 615 ASN A N 1
ATOM 4825 C CA . ASN A 1 615 ? -57.938 -75.688 8.312 1 14.21 615 ASN A CA 1
ATOM 4826 C C . ASN A 1 615 ? -57.156 -74.812 9.25 1 14.21 615 ASN A C 1
ATOM 4828 O O . ASN A 1 615 ? -57.719 -74.062 10.062 1 14.21 615 ASN A O 1
ATOM 4832 N N . HIS A 1 616 ? -56.188 -75.5 10.086 1 15.21 616 HIS A N 1
ATOM 4833 C CA . HIS A 1 616 ? -56.188 -75.875 11.484 1 15.21 616 HIS A CA 1
ATOM 4834 C C . HIS A 1 616 ? -55.5 -74.875 12.359 1 15.21 616 HIS A C 1
ATOM 4836 O O . HIS A 1 616 ? -54.719 -74 11.852 1 15.21 616 HIS A O 1
ATOM 4842 N N . VAL A 1 617 ? -54.781 -75.375 13.453 1 15.8 617 VAL A N 1
ATOM 4843 C CA . VAL A 1 617 ? -54.812 -75.438 14.906 1 15.8 617 VAL A CA 1
ATOM 4844 C C . VAL A 1 617 ? -53.906 -74.375 15.5 1 15.8 617 VAL A C 1
ATOM 4846 O O . VAL A 1 617 ? -53.125 -73.75 14.789 1 15.8 617 VAL A O 1
ATOM 4849 N N . ASP A 1 618 ? -53.062 -74.688 16.656 1 13.85 618 ASP A N 1
ATOM 4850 C CA . ASP A 1 618 ? -53.031 -74.75 18.109 1 13.85 618 ASP A CA 1
ATOM 4851 C C . ASP A 1 618 ? -51.938 -73.812 18.656 1 13.85 618 ASP A C 1
ATOM 4853 O O . ASP A 1 618 ? -52.156 -73.062 19.609 1 13.85 618 ASP A O 1
ATOM 4857 N N . ALA A 1 619 ? -50.531 -74.25 18.703 1 15.13 619 ALA A N 1
ATOM 4858 C CA . ALA A 1 619 ? -49.875 -74.688 19.922 1 15.13 619 ALA A CA 1
ATOM 4859 C C . ALA A 1 619 ? -49.312 -73.562 20.734 1 15.13 619 ALA A C 1
ATOM 4861 O O . ALA A 1 619 ? -48.938 -72.5 20.156 1 15.13 619 ALA A O 1
ATOM 4862 N N . GLN A 1 620 ? -48.906 -73.75 22.141 1 15.61 620 GLN A N 1
ATOM 4863 C CA . GLN A 1 620 ? -48.875 -73.438 23.578 1 15.61 620 GLN A CA 1
ATOM 4864 C C . GLN A 1 620 ? -47.812 -72.375 23.875 1 15.61 620 GLN A C 1
ATOM 4866 O O . GLN A 1 620 ? -47.031 -72 23.016 1 15.61 620 GLN A O 1
ATOM 4871 N N . PRO A 1 621 ? -46.969 -72.625 25.234 1 15.12 621 PRO A N 1
ATOM 4872 C CA . PRO A 1 621 ? -46.812 -72.312 26.656 1 15.12 621 PRO A CA 1
ATOM 4873 C C . PRO A 1 621 ? -45.625 -71.438 26.953 1 15.12 621 PRO A C 1
ATOM 4875 O O . PRO A 1 621 ? -45.719 -70.562 27.797 1 15.12 621 PRO A O 1
ATOM 4878 N N . ASN A 1 622 ? -44.219 -71.875 26.734 1 14.76 622 ASN A N 1
ATOM 4879 C CA . ASN A 1 622 ? -43.219 -72.25 27.719 1 14.76 622 ASN A CA 1
ATOM 4880 C C . ASN A 1 622 ? -42.375 -71.125 28.188 1 14.76 622 ASN A C 1
ATOM 4882 O O . ASN A 1 622 ? -41.938 -70.25 27.391 1 14.76 622 ASN A O 1
ATOM 4886 N N . ILE A 1 623 ? -41.844 -71 29.719 1 15.2 623 ILE A N 1
ATOM 4887 C CA . ILE A 1 623 ? -41.594 -70.375 31.016 1 15.2 623 ILE A CA 1
ATOM 4888 C C . ILE A 1 623 ? -40.281 -69.625 30.984 1 15.2 623 ILE A C 1
ATOM 4890 O O . ILE A 1 623 ? -40.094 -68.562 31.656 1 15.2 623 ILE A O 1
ATOM 4894 N N . ASN A 1 624 ? -39 -70 30.453 1 14.92 624 ASN A N 1
ATOM 4895 C CA . ASN A 1 624 ? -37.875 -70.438 31.297 1 14.92 624 ASN A CA 1
ATOM 4896 C C . ASN A 1 624 ? -37.125 -69.188 31.859 1 14.92 624 ASN A C 1
ATOM 4898 O O . ASN A 1 624 ? -36.844 -68.25 31.141 1 14.92 624 ASN A O 1
ATOM 4902 N N . ASN A 1 625 ? -36.594 -69.25 33.406 1 14.19 625 ASN A N 1
ATOM 4903 C CA . ASN A 1 625 ? -36.25 -68.688 34.719 1 14.19 625 ASN A CA 1
ATOM 4904 C C . ASN A 1 625 ? -34.938 -67.875 34.625 1 14.19 625 ASN A C 1
ATOM 4906 O O . ASN A 1 625 ? -34.812 -66.875 35.312 1 14.19 625 ASN A O 1
ATOM 4910 N N . LYS A 1 626 ? -33.625 -68.312 34.281 1 15.22 626 LYS A N 1
ATOM 4911 C CA . LYS A 1 626 ? -32.594 -68.625 35.281 1 15.22 626 LYS A CA 1
ATOM 4912 C C . LYS A 1 626 ? -31.859 -67.438 35.781 1 15.22 626 LYS A C 1
ATOM 4914 O O . LYS A 1 626 ? -31.703 -66.438 35.031 1 15.22 626 LYS A O 1
ATOM 4919 N N . SER A 1 627 ? -31.078 -67.625 37.125 1 14.32 627 SER A N 1
ATOM 4920 C CA . SER A 1 627 ? -30.562 -67.25 38.438 1 14.32 627 SER A CA 1
ATOM 4921 C C . SER A 1 627 ? -29.297 -66.438 38.344 1 14.32 627 SER A C 1
ATOM 4923 O O . SER A 1 627 ? -29.141 -65.438 39.062 1 14.32 627 SER A O 1
ATOM 4925 N N . ILE A 1 628 ? -27.969 -66.875 38.062 1 14.73 628 ILE A N 1
ATOM 4926 C CA . ILE A 1 628 ? -27.078 -67.125 39.188 1 14.73 628 ILE A CA 1
ATOM 4927 C C . ILE A 1 628 ? -26.391 -65.812 39.625 1 14.73 628 ILE A C 1
ATOM 4929 O O . ILE A 1 628 ? -26.297 -64.875 38.875 1 14.73 628 ILE A O 1
ATOM 4933 N N . ASN A 1 629 ? -25.078 -66 40.25 1 14.07 629 ASN A N 1
ATOM 4934 C CA . ASN A 1 629 ? -24.297 -66.062 41.5 1 14.07 629 ASN A CA 1
ATOM 4935 C C . ASN A 1 629 ? -23.438 -64.812 41.656 1 14.07 629 ASN A C 1
ATOM 4937 O O . ASN A 1 629 ? -23.219 -64.062 40.688 1 14.07 629 ASN A O 1
ATOM 4941 N N . LEU A 1 630 ? -21.969 -65 41.938 1 14.14 630 LEU A N 1
ATOM 4942 C CA . LEU A 1 630 ? -21.297 -64.938 43.219 1 14.14 630 LEU A CA 1
ATOM 4943 C C . LEU A 1 630 ? -20.688 -63.562 43.469 1 14.14 630 LEU A C 1
ATOM 4945 O O . LEU A 1 630 ? -20.516 -62.781 42.531 1 14.14 630 LEU A O 1
ATOM 4949 N N . VAL A 1 631 ? -19.344 -63.531 44 1 14.33 631 VAL A N 1
ATOM 4950 C CA . VAL A 1 631 ? -18.719 -63.469 45.312 1 14.33 631 VAL A CA 1
ATOM 4951 C C . VAL A 1 631 ? -17.969 -62.156 45.469 1 14.33 631 VAL A C 1
ATOM 4953 O O . VAL A 1 631 ? -18.156 -61.438 46.438 1 14.33 631 VAL A O 1
ATOM 4956 N N . LEU A 1 632 ? -16.531 -62.188 45.5 1 14.14 632 LEU A N 1
ATOM 4957 C CA . LEU A 1 632 ? -15.852 -62.125 46.781 1 14.14 632 LEU A CA 1
ATOM 4958 C C . LEU A 1 632 ? -15.508 -60.688 47.125 1 14.14 632 LEU A C 1
ATOM 4960 O O . LEU A 1 632 ? -15.484 -59.812 46.281 1 14.14 632 LEU A O 1
ATOM 4964 N N . ASN A 1 633 ? -14.258 -60.531 47.844 1 14.27 633 ASN A N 1
ATOM 4965 C CA . ASN A 1 633 ? -13.758 -60.344 49.188 1 14.27 633 ASN A CA 1
ATOM 4966 C C . ASN A 1 633 ? -13.148 -58.938 49.375 1 14.27 633 ASN A C 1
ATOM 4968 O O . ASN A 1 633 ? -13.492 -58.25 50.344 1 14.27 633 ASN A O 1
ATOM 4972 N N . VAL A 1 634 ? -11.68 -58.875 49.656 1 14.56 634 VAL A N 1
ATOM 4973 C CA . VAL A 1 634 ? -11.156 -58.625 51 1 14.56 634 VAL A CA 1
ATOM 4974 C C . VAL A 1 634 ? -10.859 -57.125 51.156 1 14.56 634 VAL A C 1
ATOM 4976 O O . VAL A 1 634 ? -10.719 -56.406 50.156 1 14.56 634 VAL A O 1
ATOM 4979 N N . PRO A 1 635 ? -9.703 -56.844 52.125 1 14.88 635 PRO A N 1
ATOM 4980 C CA . PRO A 1 635 ? -9.586 -56.281 53.469 1 14.88 635 PRO A CA 1
ATOM 4981 C C . PRO A 1 635 ? -8.977 -54.875 53.469 1 14.88 635 PRO A C 1
ATOM 4983 O O . PRO A 1 635 ? -9.523 -53.969 54.094 1 14.88 635 PRO A O 1
ATOM 4986 N N . ALA A 1 636 ? -7.477 -54.875 53.438 1 13.73 636 ALA A N 1
ATOM 4987 C CA . ALA A 1 636 ? -6.68 -54.562 54.594 1 13.73 636 ALA A CA 1
ATOM 4988 C C . ALA A 1 636 ? -6.441 -53.062 54.75 1 13.73 636 ALA A C 1
ATOM 4990 O O . ALA A 1 636 ? -6.477 -52.312 53.75 1 13.73 636 ALA A O 1
ATOM 4991 N N . LYS A 1 637 ? -5.367 -52.75 55.688 1 14.66 637 LYS A N 1
ATOM 4992 C CA . LYS A 1 637 ? -5.223 -52 56.938 1 14.66 637 LYS A CA 1
ATOM 4993 C C . LYS A 1 637 ? -4.652 -50.594 56.688 1 14.66 637 LYS A C 1
ATOM 4995 O O . LYS A 1 637 ? -5.223 -49.625 57.156 1 14.66 637 LYS A O 1
ATOM 5000 N N . ASN A 1 638 ? -3.16 -50.469 56.906 1 14.59 638 ASN A N 1
ATOM 5001 C CA . ASN A 1 638 ? -2.562 -50.062 58.156 1 14.59 638 ASN A CA 1
ATOM 5002 C C . ASN A 1 638 ? -2.205 -48.562 58.125 1 14.59 638 ASN A C 1
ATOM 5004 O O . ASN A 1 638 ? -2.078 -47.969 57.062 1 14.59 638 ASN A O 1
ATOM 5008 N N . PRO A 1 639 ? -0.93 -48.219 58.875 1 14.88 639 PRO A N 1
ATOM 5009 C CA . PRO A 1 639 ? -0.596 -47.5 60.125 1 14.88 639 PRO A CA 1
ATOM 5010 C C . PRO A 1 639 ? -0.03 -46.094 59.844 1 14.88 639 PRO A C 1
ATOM 5012 O O . PRO A 1 639 ? -0.048 -45.625 58.719 1 14.88 639 PRO A O 1
ATOM 5015 N N . ASN A 1 640 ? 1.354 -45.875 60.281 1 14.71 640 ASN A N 1
ATOM 5016 C CA . ASN A 1 640 ? 1.901 -45.156 61.406 1 14.71 640 ASN A CA 1
ATOM 5017 C C . ASN A 1 640 ? 2.438 -43.781 61 1 14.71 640 ASN A C 1
ATOM 5019 O O . ASN A 1 640 ? 2.068 -42.781 61.594 1 14.71 640 ASN A O 1
ATOM 5023 N N . GLY A 1 641 ? 3.877 -43.656 60.781 1 14.37 641 GLY A N 1
ATOM 5024 C CA . GLY A 1 641 ? 4.859 -43.094 61.688 1 14.37 641 GLY A CA 1
ATOM 5025 C C . GLY A 1 641 ? 5.109 -41.594 61.469 1 14.37 641 GLY A C 1
ATOM 5026 O O . GLY A 1 641 ? 4.824 -41.094 60.375 1 14.37 641 GLY A O 1
ATOM 5027 N N . LYS A 1 642 ? 5.719 -40.875 62.469 1 15.11 642 LYS A N 1
ATOM 5028 C CA . LYS A 1 642 ? 5.863 -39.625 63.25 1 15.11 642 LYS A CA 1
ATOM 5029 C C . LYS A 1 642 ? 6.809 -38.656 62.531 1 15.11 642 LYS A C 1
ATOM 5031 O O . LYS A 1 642 ? 6.465 -37.5 62.344 1 15.11 642 LYS A O 1
ATOM 5036 N N . ASN A 1 643 ? 8.188 -38.812 62.719 1 14.32 643 ASN A N 1
ATOM 5037 C CA . ASN A 1 643 ? 8.922 -38.062 63.75 1 14.32 643 ASN A CA 1
ATOM 5038 C C . ASN A 1 643 ? 9.438 -36.75 63.188 1 14.32 643 ASN A C 1
ATOM 5040 O O . ASN A 1 643 ? 9.18 -35.688 63.781 1 14.32 643 ASN A O 1
ATOM 5044 N N . PRO A 1 644 ? 10.922 -36.5 63.25 1 14.62 644 PRO A N 1
ATOM 5045 C CA . PRO A 1 644 ? 11.766 -35.688 64.125 1 14.62 644 PRO A CA 1
ATOM 5046 C C . PRO A 1 644 ? 12.141 -34.344 63.562 1 14.62 644 PRO A C 1
ATOM 5048 O O . PRO A 1 644 ? 11.898 -34.094 62.375 1 14.62 644 PRO A O 1
ATOM 5051 N N . ASN A 1 645 ? 13.586 -33.969 63.438 1 14.55 645 ASN A N 1
ATOM 5052 C CA . ASN A 1 645 ? 14.5 -33.156 64.25 1 14.55 645 ASN A CA 1
ATOM 5053 C C . ASN A 1 645 ? 14.781 -31.812 63.531 1 14.55 645 ASN A C 1
ATOM 5055 O O . ASN A 1 645 ? 14.477 -30.75 64.062 1 14.55 645 ASN A O 1
ATOM 5059 N N . SER A 1 646 ? 16.234 -31.5 63.062 1 14.54 646 SER A N 1
ATOM 5060 C CA . SER A 1 646 ? 17.281 -30.734 63.719 1 14.54 646 SER A CA 1
ATOM 5061 C C . SER A 1 646 ? 17.391 -29.328 63.125 1 14.54 646 SER A C 1
ATOM 5063 O O . SER A 1 646 ? 16.906 -29.094 62 1 14.54 646 SER A O 1
ATOM 5065 N N . ALA A 1 647 ? 18.562 -28.453 63.5 1 14.85 647 ALA A N 1
ATOM 5066 C CA . ALA A 1 647 ? 19.078 -27.234 64.125 1 14.85 647 ALA A CA 1
ATOM 5067 C C . ALA A 1 647 ? 19.5 -26.219 63.062 1 14.85 647 ALA A C 1
ATOM 5069 O O . ALA A 1 647 ? 19.047 -25.062 63.094 1 14.85 647 ALA A O 1
ATOM 5070 N N . ALA A 1 648 ? 20.953 -25.828 63.031 1 14.73 648 ALA A N 1
ATOM 5071 C CA . ALA A 1 648 ? 21.703 -24.672 63.5 1 14.73 648 ALA A CA 1
ATOM 5072 C C . ALA A 1 648 ? 21.953 -23.688 62.375 1 14.73 648 ALA A C 1
ATOM 5074 O O . ALA A 1 648 ? 21.625 -22.5 62.5 1 14.73 648 ALA A O 1
ATOM 5075 N N . ASP A 1 649 ? 23.328 -23.453 61.812 1 15.2 649 ASP A N 1
ATOM 5076 C CA . ASP A 1 649 ? 24.359 -22.531 62.25 1 15.2 649 ASP A CA 1
ATOM 5077 C C . ASP A 1 649 ? 24.484 -21.344 61.312 1 15.2 649 ASP A C 1
ATOM 5079 O O . ASP A 1 649 ? 23.984 -21.391 60.188 1 15.2 649 ASP A O 1
ATOM 5083 N N . ASN A 1 650 ? 25.891 -20.969 60.844 1 15.12 650 ASN A N 1
ATOM 5084 C CA . ASN A 1 650 ? 26.891 -19.953 61.156 1 15.12 650 ASN A CA 1
ATOM 5085 C C . ASN A 1 650 ? 26.969 -18.891 60.031 1 15.12 650 ASN A C 1
ATOM 5087 O O . ASN A 1 650 ? 26.797 -17.703 60.312 1 15.12 650 ASN A O 1
ATOM 5091 N N . GLN A 1 651 ? 28.109 -18.844 59.062 1 16.09 651 GLN A N 1
ATOM 5092 C CA . GLN A 1 651 ? 29.25 -17.938 59.125 1 16.09 651 GLN A CA 1
ATOM 5093 C C . GLN A 1 651 ? 29.031 -16.719 58.25 1 16.09 651 GLN A C 1
ATOM 5095 O O . GLN A 1 651 ? 28.219 -16.75 57.312 1 16.09 651 GLN A O 1
ATOM 5100 N N . PRO A 1 652 ? 30.266 -15.812 58 1 17.73 652 PRO A N 1
ATOM 5101 C CA . PRO A 1 652 ? 30.766 -14.445 58.125 1 17.73 652 PRO A CA 1
ATOM 5102 C C . PRO A 1 652 ? 30.641 -13.633 56.844 1 17.73 652 PRO A C 1
ATOM 5104 O O . PRO A 1 652 ? 30.516 -14.203 55.781 1 17.73 652 PRO A O 1
ATOM 5107 N N . ILE A 1 653 ? 30.703 -12.211 56.938 1 20.23 653 ILE A N 1
ATOM 5108 C CA . ILE A 1 653 ? 30.516 -10.844 56.438 1 20.23 653 ILE A CA 1
ATOM 5109 C C . ILE A 1 653 ? 31.688 -10.445 55.562 1 20.23 653 ILE A C 1
ATOM 5111 O O . ILE A 1 653 ? 31.641 -9.43 54.875 1 20.23 653 ILE A O 1
ATOM 5115 N N . GLN A 1 654 ? 32.812 -11.195 55.344 1 16.69 654 GLN A N 1
ATOM 5116 C CA . GLN A 1 654 ? 34.062 -10.414 55.312 1 16.69 654 GLN A CA 1
ATOM 5117 C C . GLN A 1 654 ? 34.031 -9.438 54.125 1 16.69 654 GLN A C 1
ATOM 5119 O O . GLN A 1 654 ? 33.406 -9.688 53.094 1 16.69 654 GLN A O 1
ATOM 5124 N N . LYS A 1 655 ? 34.938 -8.234 54.344 1 18.92 655 LYS A N 1
ATOM 5125 C CA . LYS A 1 655 ? 35.469 -6.922 54 1 18.92 655 LYS A CA 1
ATOM 5126 C C . LYS A 1 655 ? 36.375 -7.008 52.781 1 18.92 655 LYS A C 1
ATOM 5128 O O . LYS A 1 655 ? 36.875 -5.988 52.281 1 18.92 655 LYS A O 1
ATOM 5133 N N . VAL A 1 656 ? 36.25 -7.68 51.812 1 18.23 656 VAL A N 1
ATOM 5134 C CA . VAL A 1 656 ? 37.531 -7.809 51.062 1 18.23 656 VAL A CA 1
ATOM 5135 C C . VAL A 1 656 ? 38.094 -6.422 50.812 1 18.23 656 VAL A C 1
ATOM 5137 O O . VAL A 1 656 ? 37.375 -5.457 50.594 1 18.23 656 VAL A O 1
ATOM 5140 N N . LYS A 1 657 ? 39.594 -6.332 50.656 1 17.59 657 LYS A N 1
ATOM 5141 C CA . LYS A 1 657 ? 40.906 -5.727 50.812 1 17.59 657 LYS A CA 1
ATOM 5142 C C . LYS A 1 657 ? 41.031 -4.477 49.938 1 17.59 657 LYS A C 1
ATOM 5144 O O . LYS A 1 657 ? 40.406 -4.371 48.906 1 17.59 657 LYS A O 1
ATOM 5149 N N . LYS A 1 658 ? 42.281 -3.619 50.406 1 17.62 658 LYS A N 1
ATOM 5150 C CA . LYS A 1 658 ? 43.094 -2.436 50.656 1 17.62 658 LYS A CA 1
ATOM 5151 C C . LYS A 1 658 ? 44 -2.1 49.469 1 17.62 658 LYS A C 1
ATOM 5153 O O . LYS A 1 658 ? 44.344 -0.94 49.281 1 17.62 658 LYS A O 1
ATOM 5158 N N . ILE A 1 659 ? 44.812 -2.979 48.906 1 17.83 659 ILE A N 1
ATOM 5159 C CA . ILE A 1 659 ? 46.188 -2.445 48.938 1 17.83 659 ILE A CA 1
ATOM 5160 C C . ILE A 1 659 ? 46.219 -1.107 48.219 1 17.83 659 ILE A C 1
ATOM 5162 O O . ILE A 1 659 ? 45.312 -0.79 47.438 1 17.83 659 ILE A O 1
ATOM 5166 N N . TYR A 1 660 ? 47.562 -0.795 47.719 1 18.69 660 TYR A N 1
ATOM 5167 C CA . TYR A 1 660 ? 48.719 0.034 47.469 1 18.69 660 TYR A CA 1
ATOM 5168 C C . TYR A 1 660 ? 48.562 0.83 46.188 1 18.69 660 TYR A C 1
ATOM 5170 O O . TYR A 1 660 ? 47.719 0.523 45.344 1 18.69 660 TYR A O 1
ATOM 5178 N N . LEU A 1 661 ? 49.656 0.932 45.156 1 18.23 661 LEU A N 1
ATOM 5179 C CA . LEU A 1 661 ? 50.406 2.143 44.781 1 18.23 661 LEU A CA 1
ATOM 5180 C C . LEU A 1 661 ? 49.594 3 43.812 1 18.23 661 LEU A C 1
ATOM 5182 O O . LEU A 1 661 ? 48.875 2.473 42.969 1 18.23 661 LEU A O 1
ATOM 5186 N N . MET B 1 1 ? 11.93 20.234 26.594 1 63.72 1 MET B N 1
ATOM 5187 C CA . MET B 1 1 ? 10.711 20.844 26.078 1 63.72 1 MET B CA 1
ATOM 5188 C C . MET B 1 1 ? 9.57 20.719 27.078 1 63.72 1 MET B C 1
ATOM 5190 O O . MET B 1 1 ? 8.414 20.984 26.75 1 63.72 1 MET B O 1
ATOM 5194 N N . SER B 1 2 ? 9.977 20.422 28.266 1 82.38 2 SER B N 1
ATOM 5195 C CA . SER B 1 2 ? 8.922 20.328 29.266 1 82.38 2 SER B CA 1
ATOM 5196 C C . SER B 1 2 ? 9.062 21.422 30.312 1 82.38 2 SER B C 1
ATOM 5198 O O . SER B 1 2 ? 10.156 21.953 30.531 1 82.38 2 SER B O 1
ATOM 5200 N N . ASN B 1 3 ? 8.023 21.875 30.828 1 91.5 3 ASN B N 1
ATOM 5201 C CA . ASN B 1 3 ? 7.891 22.719 32 1 91.5 3 ASN B CA 1
ATOM 5202 C C . ASN B 1 3 ? 8.242 24.172 31.703 1 91.5 3 ASN B C 1
ATOM 5204 O O . ASN B 1 3 ? 8.305 25 32.625 1 91.5 3 ASN B O 1
ATOM 5208 N N . MET B 1 4 ? 8.672 24.406 30.5 1 90.19 4 MET B N 1
ATOM 5209 C CA . MET B 1 4 ? 9.047 25.766 30.156 1 90.19 4 MET B CA 1
ATOM 5210 C C . MET B 1 4 ? 8.703 26.062 28.688 1 90.19 4 MET B C 1
ATOM 5212 O O . MET B 1 4 ? 8.562 25.141 27.891 1 90.19 4 MET B O 1
ATOM 5216 N N . PHE B 1 5 ? 8.516 27.359 28.438 1 89.44 5 PHE B N 1
ATOM 5217 C CA . PHE B 1 5 ? 8.453 27.812 27.047 1 89.44 5 PHE B CA 1
ATOM 5218 C C . PHE B 1 5 ? 9.203 29.125 26.875 1 89.44 5 PHE B C 1
ATOM 5220 O O . PHE B 1 5 ? 9.453 29.844 27.844 1 89.44 5 PHE B O 1
ATOM 5227 N N . TYR B 1 6 ? 9.641 29.328 25.719 1 90.06 6 TYR B N 1
ATOM 5228 C CA . TYR B 1 6 ? 10.602 30.391 25.438 1 90.06 6 TYR B CA 1
ATOM 5229 C C . TYR B 1 6 ? 10.047 31.359 24.391 1 90.06 6 TYR B C 1
ATOM 5231 O O . TYR B 1 6 ? 9.32 30.969 23.484 1 90.06 6 TYR B O 1
ATOM 5239 N N . ILE B 1 7 ? 10.32 32.562 24.609 1 89.25 7 ILE B N 1
ATOM 5240 C CA . ILE B 1 7 ? 10.148 33.594 23.594 1 89.25 7 ILE B CA 1
ATOM 5241 C C . ILE B 1 7 ? 11.484 33.875 22.922 1 89.25 7 ILE B C 1
ATOM 5243 O O . ILE B 1 7 ? 12.438 34.312 23.578 1 89.25 7 ILE B O 1
ATOM 5247 N N . ILE B 1 8 ? 11.523 33.594 21.656 1 90.38 8 ILE B N 1
ATOM 5248 C CA . ILE B 1 8 ? 12.781 33.656 20.922 1 90.38 8 ILE B CA 1
ATOM 5249 C C . ILE B 1 8 ? 12.648 34.656 19.781 1 90.38 8 ILE B C 1
ATOM 5251 O O . ILE B 1 8 ? 11.609 34.75 19.141 1 90.38 8 ILE B O 1
ATOM 5255 N N . ASP B 1 9 ? 13.734 35.438 19.641 1 90.88 9 ASP B N 1
ATOM 5256 C CA . ASP B 1 9 ? 13.797 36.281 18.469 1 90.88 9 ASP B CA 1
ATOM 5257 C C . ASP B 1 9 ? 13.969 35.469 17.188 1 90.88 9 ASP B C 1
ATOM 5259 O O . ASP B 1 9 ? 14.922 34.688 17.062 1 90.88 9 ASP B O 1
ATOM 5263 N N . ALA B 1 10 ? 13.109 35.656 16.312 1 87.38 10 ALA B N 1
ATOM 5264 C CA . ALA B 1 10 ? 13.062 34.781 15.141 1 87.38 10 ALA B CA 1
ATOM 5265 C C . ALA B 1 10 ? 14.305 34.969 14.266 1 87.38 10 ALA B C 1
ATOM 5267 O O . ALA B 1 10 ? 14.758 34 13.625 1 87.38 10 ALA B O 1
ATOM 5268 N N . LYS B 1 11 ? 14.781 36.156 14.211 1 85.88 11 LYS B N 1
ATOM 5269 C CA . LYS B 1 11 ? 15.898 36.469 13.328 1 85.88 11 LYS B CA 1
ATOM 5270 C C . LYS B 1 11 ? 17.219 35.969 13.922 1 85.88 11 LYS B C 1
ATOM 5272 O O . LYS B 1 11 ? 18.031 35.375 13.227 1 85.88 11 LYS B O 1
ATOM 5277 N N . THR B 1 12 ? 17.391 36.156 15.234 1 89.25 12 THR B N 1
ATOM 5278 C CA . THR B 1 12 ? 18.672 35.875 15.852 1 89.25 12 THR B CA 1
ATOM 5279 C C . THR B 1 12 ? 18.609 34.562 16.641 1 89.25 12 THR B C 1
ATOM 5281 O O . THR B 1 12 ? 19.641 34 17.016 1 89.25 12 THR B O 1
ATOM 5284 N N . LEU B 1 13 ? 17.469 34.062 16.875 1 90.62 13 LEU B N 1
ATOM 5285 C CA . LEU B 1 13 ? 17.203 32.875 17.688 1 90.62 13 LEU B CA 1
ATOM 5286 C C . LEU B 1 13 ? 17.672 33.094 19.125 1 90.62 13 LEU B C 1
ATOM 5288 O O . LEU B 1 13 ? 17.953 32.125 19.828 1 90.62 13 LEU B O 1
ATOM 5292 N N . LYS B 1 14 ? 17.812 34.312 19.469 1 92.62 14 LYS B N 1
ATOM 5293 C CA . LYS B 1 14 ? 18.188 34.594 20.844 1 92.62 14 LYS B CA 1
ATOM 5294 C C . LYS B 1 14 ? 16.953 34.562 21.75 1 92.62 14 LYS B C 1
ATOM 5296 O O . LYS B 1 14 ? 15.875 35.031 21.375 1 92.62 14 LYS B O 1
ATOM 5301 N N . GLU B 1 15 ? 17.203 34.062 22.906 1 91 15 GLU B N 1
ATOM 5302 C CA . GLU B 1 15 ? 16.141 33.969 23.891 1 91 15 GLU B CA 1
ATOM 5303 C C . GLU B 1 15 ? 15.812 35.344 24.484 1 91 15 GLU B C 1
ATOM 5305 O O . GLU B 1 15 ? 16.703 36.031 24.953 1 91 15 GLU B O 1
ATOM 5310 N N . ARG B 1 16 ? 14.609 35.719 24.406 1 89.69 16 ARG B N 1
ATOM 5311 C CA . ARG B 1 16 ? 14.172 36.969 24.984 1 89.69 16 ARG B CA 1
ATOM 5312 C C . ARG B 1 16 ? 13.609 36.781 26.391 1 89.69 16 ARG B C 1
ATOM 5314 O O . ARG B 1 16 ? 13.82 37.625 27.266 1 89.69 16 ARG B O 1
ATOM 5321 N N . GLN B 1 17 ? 12.828 35.781 26.438 1 91.88 17 GLN B N 1
ATOM 5322 C CA . GLN B 1 17 ? 12.203 35.5 27.719 1 91.88 17 GLN B CA 1
ATOM 5323 C C . GLN B 1 17 ? 11.969 34 27.906 1 91.88 17 GLN B C 1
ATOM 5325 O O . GLN B 1 17 ? 11.664 33.281 26.953 1 91.88 17 GLN B O 1
ATOM 5330 N N . ARG B 1 18 ? 12.164 33.562 29.125 1 91.12 18 ARG B N 1
ATOM 5331 C CA . ARG B 1 18 ? 11.883 32.188 29.531 1 91.12 18 ARG B CA 1
ATOM 5332 C C . ARG B 1 18 ? 10.797 32.156 30.609 1 91.12 18 ARG B C 1
ATOM 5334 O O . ARG B 1 18 ? 10.875 32.875 31.609 1 91.12 18 ARG B O 1
ATOM 5341 N N . LEU B 1 19 ? 9.797 31.422 30.312 1 91.38 19 LEU B N 1
ATOM 5342 C CA . LEU B 1 19 ? 8.695 31.281 31.25 1 91.38 19 LEU B CA 1
ATOM 5343 C C . LEU B 1 19 ? 8.594 29.859 31.781 1 91.38 19 LEU B C 1
ATOM 5345 O O . LEU B 1 19 ? 8.414 28.922 31 1 91.38 19 LEU B O 1
ATOM 5349 N N . GLU B 1 20 ? 8.695 29.656 33.062 1 92.69 20 GLU B N 1
ATOM 5350 C CA . GLU B 1 20 ? 8.664 28.344 33.688 1 92.69 20 GLU B CA 1
ATOM 5351 C C . GLU B 1 20 ? 7.262 28.016 34.219 1 92.69 20 GLU B C 1
ATOM 5353 O O . GLU B 1 20 ? 6.57 28.875 34.75 1 92.69 20 GLU B O 1
ATOM 5358 N N . TRP B 1 21 ? 6.855 26.828 33.969 1 94.38 21 TRP B N 1
ATOM 5359 C CA . TRP B 1 21 ? 5.555 26.344 34.438 1 94.38 21 TRP B CA 1
ATOM 5360 C C . TRP B 1 21 ? 5.625 24.859 34.781 1 94.38 21 TRP B C 1
ATOM 5362 O O . TRP B 1 21 ? 5.297 24 33.969 1 94.38 21 TRP B O 1
ATOM 5372 N N . PHE B 1 22 ? 5.949 24.547 36.062 1 93.81 22 PHE B N 1
ATOM 5373 C CA . PHE B 1 22 ? 6.031 23.188 36.562 1 93.81 22 PHE B CA 1
ATOM 5374 C C . PHE B 1 22 ? 4.695 22.75 37.156 1 93.81 22 PHE B C 1
ATOM 5376 O O . PHE B 1 22 ? 3.965 23.562 37.719 1 93.81 22 PHE B O 1
ATOM 5383 N N . SER B 1 23 ? 4.461 21.562 37.062 1 94.12 23 SER B N 1
ATOM 5384 C CA . SER B 1 23 ? 3.301 21.016 37.75 1 94.12 23 SER B CA 1
ATOM 5385 C C . SER B 1 23 ? 3.535 20.969 39.281 1 94.12 23 SER B C 1
ATOM 5387 O O . SER B 1 23 ? 4.668 20.797 39.719 1 94.12 23 SER B O 1
ATOM 5389 N N . GLU B 1 24 ? 2.488 21.094 39.969 1 93.5 24 GLU B N 1
ATOM 5390 C CA . GLU B 1 24 ? 2.568 20.953 41.406 1 93.5 24 GLU B CA 1
ATOM 5391 C C . GLU B 1 24 ? 2.861 19.516 41.812 1 93.5 24 GLU B C 1
ATOM 5393 O O . GLU B 1 24 ? 2.688 18.594 41 1 93.5 24 GLU B O 1
ATOM 5398 N N . SER B 1 25 ? 3.254 19.359 43 1 93.69 25 SER B N 1
ATOM 5399 C CA . SER B 1 25 ? 3.637 18.031 43.5 1 93.69 25 SER B CA 1
ATOM 5400 C C . SER B 1 25 ? 2.438 17.094 43.531 1 93.69 25 SER B C 1
ATOM 5402 O O . SER B 1 25 ? 2.572 15.898 43.281 1 93.69 25 SER B O 1
ATOM 5404 N N . GLY B 1 26 ? 1.315 17.594 43.812 1 93.5 26 GLY B N 1
ATOM 5405 C CA . GLY B 1 26 ? 0.11 16.781 43.875 1 93.5 26 GLY B CA 1
ATOM 5406 C C . GLY B 1 26 ? -0.161 16.047 42.594 1 93.5 26 GLY B C 1
ATOM 5407 O O . GLY B 1 26 ? -0.121 14.812 42.531 1 93.5 26 GLY B O 1
ATOM 5408 N N . PRO B 1 27 ? -0.356 16.797 41.562 1 94.62 27 PRO B N 1
ATOM 5409 C CA . PRO B 1 27 ? -0.593 16.172 40.281 1 94.62 27 PRO B CA 1
ATOM 5410 C C . PRO B 1 27 ? 0.551 15.25 39.844 1 94.62 27 PRO B C 1
ATOM 5412 O O . PRO B 1 27 ? 0.312 14.203 39.219 1 94.62 27 PRO B O 1
ATOM 5415 N N . GLN B 1 28 ? 1.76 15.539 40.094 1 95.56 28 GLN B N 1
ATOM 5416 C CA . GLN B 1 28 ? 2.91 14.719 39.75 1 95.56 28 GLN B CA 1
ATOM 5417 C C . GLN B 1 28 ? 2.867 13.367 40.438 1 95.56 28 GLN B C 1
ATOM 5419 O O . GLN B 1 28 ? 3.121 12.328 39.812 1 95.56 28 GLN B O 1
ATOM 5424 N N . ASN B 1 29 ? 2.541 13.445 41.719 1 95.31 29 ASN B N 1
ATOM 5425 C CA . ASN B 1 29 ? 2.463 12.219 42.5 1 95.31 29 ASN B CA 1
ATOM 5426 C C . ASN B 1 29 ? 1.336 11.312 42 1 95.31 29 ASN B C 1
ATOM 5428 O O . ASN B 1 29 ? 1.506 10.094 41.906 1 95.31 29 ASN B O 1
ATOM 5432 N N . LEU B 1 30 ? 0.276 11.93 41.719 1 95.31 30 LEU B N 1
ATOM 5433 C CA . LEU B 1 30 ? -0.856 11.156 41.219 1 95.31 30 LEU B CA 1
ATOM 5434 C C . LEU B 1 30 ? -0.525 10.531 39.875 1 95.31 30 LEU B C 1
ATOM 5436 O O . LEU B 1 30 ? -0.908 9.391 39.594 1 95.31 30 LEU B O 1
ATOM 5440 N N . CYS B 1 31 ? 0.114 11.25 39 1 96.06 31 CYS B N 1
ATOM 5441 C CA . CYS B 1 31 ? 0.535 10.781 37.688 1 96.06 31 CYS B CA 1
ATOM 5442 C C . CYS B 1 31 ? 1.446 9.57 37.812 1 96.06 31 CYS B C 1
ATOM 5444 O O . CYS B 1 31 ? 1.266 8.578 37.094 1 96.06 31 CYS B O 1
ATOM 5446 N N . GLN B 1 32 ? 2.309 9.578 38.75 1 95.62 32 GLN B N 1
ATOM 5447 C CA . GLN B 1 32 ? 3.248 8.484 38.938 1 95.62 32 GLN B CA 1
ATOM 5448 C C . GLN B 1 32 ? 2.555 7.266 39.562 1 95.62 32 GLN B C 1
ATOM 5450 O O . GLN B 1 32 ? 2.867 6.125 39.188 1 95.62 32 GLN B O 1
ATOM 5455 N N . MET B 1 33 ? 1.662 7.527 40.375 1 95.31 33 MET B N 1
ATOM 5456 C CA . MET B 1 33 ? 0.902 6.441 41 1 95.31 33 MET B CA 1
ATOM 5457 C C . MET B 1 33 ? 0.067 5.707 39.938 1 95.31 33 MET B C 1
ATOM 5459 O O . MET B 1 33 ? -0.171 4.504 40.062 1 95.31 33 MET B O 1
ATOM 5463 N N . LYS B 1 34 ? -0.312 6.453 38.938 1 94.56 34 LYS B N 1
ATOM 5464 C CA . LYS B 1 34 ? -1.099 5.855 37.875 1 94.56 34 LYS B CA 1
ATOM 5465 C C . LYS B 1 34 ? -0.206 5.102 36.906 1 94.56 34 LYS B C 1
ATOM 5467 O O . LYS B 1 34 ? -0.681 4.605 35.875 1 94.56 34 LYS B O 1
ATOM 5472 N N . GLY B 1 35 ? 1.072 5.109 37.062 1 94 35 GLY B N 1
ATOM 5473 C CA . GLY B 1 35 ? 1.978 4.242 36.344 1 94 35 GLY B CA 1
ATOM 5474 C C . GLY B 1 35 ? 2.736 4.969 35.25 1 94 35 GLY B C 1
ATOM 5475 O O . GLY B 1 35 ? 3.379 4.336 34.406 1 94 35 GLY B O 1
ATOM 5476 N N . LYS B 1 36 ? 2.637 6.258 35.219 1 95.12 36 LYS B N 1
ATOM 5477 C CA . LYS B 1 36 ? 3.361 6.992 34.188 1 95.12 36 LYS B CA 1
ATOM 5478 C C . LYS B 1 36 ? 4.789 7.297 34.625 1 95.12 36 LYS B C 1
ATOM 5480 O O . LYS B 1 36 ? 5.07 7.379 35.844 1 95.12 36 LYS B O 1
ATOM 5485 N N . SER B 1 37 ? 5.684 7.398 33.656 1 94.81 37 SER B N 1
ATOM 5486 C CA . SER B 1 37 ? 7.086 7.688 33.969 1 94.81 37 SER B CA 1
ATOM 5487 C C . SER B 1 37 ? 7.266 9.125 34.438 1 94.81 37 SER B C 1
ATOM 5489 O O . SER B 1 37 ? 6.387 9.969 34.25 1 94.81 37 SER B O 1
ATOM 5491 N N . THR B 1 38 ? 8.422 9.367 35.031 1 93.5 38 THR B N 1
ATOM 5492 C CA . THR B 1 38 ? 8.75 10.711 35.5 1 93.5 38 THR B CA 1
ATOM 5493 C C . THR B 1 38 ? 8.805 11.695 34.312 1 93.5 38 THR B C 1
ATOM 5495 O O . THR B 1 38 ? 8.438 12.867 34.469 1 93.5 38 THR B O 1
ATOM 5498 N N . GLU B 1 39 ? 9.219 11.195 33.219 1 92.81 39 GLU B N 1
ATOM 5499 C CA . GLU B 1 39 ? 9.297 12.047 32.062 1 92.81 39 GLU B CA 1
ATOM 5500 C C . GLU B 1 39 ? 7.906 12.422 31.547 1 92.81 39 GLU B C 1
ATOM 5502 O O . GLU B 1 39 ? 7.66 13.57 31.172 1 92.81 39 GLU B O 1
ATOM 5507 N N . GLU B 1 40 ? 7.047 11.5 31.594 1 94.69 40 GLU B N 1
ATOM 5508 C CA . GLU B 1 40 ? 5.691 11.727 31.109 1 94.69 40 GLU B CA 1
ATOM 5509 C C . GLU B 1 40 ? 4.902 12.617 32.062 1 94.69 40 GLU B C 1
ATOM 5511 O O . GLU B 1 40 ? 3.945 13.281 31.656 1 94.69 40 GLU B O 1
ATOM 5516 N N . CYS B 1 41 ? 5.363 12.633 33.312 1 96 41 CYS B N 1
ATOM 5517 C CA . CYS B 1 41 ? 4.613 13.359 34.344 1 96 41 CYS B CA 1
ATOM 5518 C C . CYS B 1 41 ? 5.082 14.805 34.438 1 96 41 CYS B C 1
ATOM 5520 O O . CYS B 1 41 ? 4.703 15.523 35.344 1 96 41 CYS B O 1
ATOM 5522 N N . GLN B 1 42 ? 5.879 15.273 33.469 1 95.69 42 GLN B N 1
ATOM 5523 C CA . GLN B 1 42 ? 6.207 16.688 33.375 1 95.69 42 GLN B CA 1
ATOM 5524 C C . GLN B 1 42 ? 5.078 17.484 32.719 1 95.69 42 GLN B C 1
ATOM 5526 O O . GLN B 1 42 ? 4.086 16.891 32.281 1 95.69 42 GLN B O 1
ATOM 5531 N N . ASN B 1 43 ? 5.18 18.781 32.781 1 96.31 43 ASN B N 1
ATOM 5532 C CA . ASN B 1 43 ? 4.207 19.625 32.094 1 96.31 43 ASN B CA 1
ATOM 5533 C C . ASN B 1 43 ? 4.656 19.953 30.672 1 96.31 43 ASN B C 1
ATOM 5535 O O . ASN B 1 43 ? 5.582 20.75 30.484 1 96.31 43 ASN B O 1
ATOM 5539 N N . TYR B 1 44 ? 4.004 19.344 29.766 1 95.56 44 TYR B N 1
ATOM 5540 C CA . TYR B 1 44 ? 4.301 19.609 28.359 1 95.56 44 TYR B CA 1
ATOM 5541 C C . TYR B 1 44 ? 3.338 20.656 27.781 1 95.56 44 TYR B C 1
ATOM 5543 O O . TYR B 1 44 ? 2.121 20.453 27.797 1 95.56 44 TYR B O 1
ATOM 5551 N N . ILE B 1 45 ? 3.869 21.75 27.297 1 94.25 45 ILE B N 1
ATOM 5552 C CA . ILE B 1 45 ? 3.045 22.797 26.703 1 94.25 45 ILE B CA 1
ATOM 5553 C C . ILE B 1 45 ? 2.535 22.328 25.344 1 94.25 45 ILE B C 1
ATOM 5555 O O . ILE B 1 45 ? 3.326 21.969 24.453 1 94.25 45 ILE B O 1
ATOM 5559 N N . ARG B 1 46 ? 1.231 22.328 25.234 1 94.75 46 ARG B N 1
ATOM 5560 C CA . ARG B 1 46 ? 0.634 21.766 24.016 1 94.75 46 ARG B CA 1
ATOM 5561 C C . ARG B 1 46 ? -0.114 22.844 23.25 1 94.75 46 ARG B C 1
ATOM 5563 O O . ARG B 1 46 ? -0.321 22.719 22.031 1 94.75 46 ARG B O 1
ATOM 5570 N N . ILE B 1 47 ? -0.574 23.891 23.922 1 95.38 47 ILE B N 1
ATOM 5571 C CA . ILE B 1 47 ? -1.322 24.953 23.266 1 95.38 47 ILE B CA 1
ATOM 5572 C C . ILE B 1 47 ? -0.687 26.312 23.609 1 95.38 47 ILE B C 1
ATOM 5574 O O . ILE B 1 47 ? -0.412 26.594 24.781 1 95.38 47 ILE B O 1
ATOM 5578 N N . LEU B 1 48 ? -0.395 27.062 22.703 1 93.69 48 LEU B N 1
ATOM 5579 C CA . LEU B 1 48 ? 0.055 28.438 22.797 1 93.69 48 LEU B CA 1
ATOM 5580 C C . LEU B 1 48 ? -0.676 29.328 21.797 1 93.69 48 LEU B C 1
ATOM 5582 O O . LEU B 1 48 ? -0.375 29.297 20.609 1 93.69 48 LEU B O 1
ATOM 5586 N N . VAL B 1 49 ? -1.597 30.109 22.312 1 93 49 VAL B N 1
ATOM 5587 C CA . VAL B 1 49 ? -2.418 30.906 21.422 1 93 49 VAL B CA 1
ATOM 5588 C C . VAL B 1 49 ? -2.43 32.375 21.891 1 93 49 VAL B C 1
ATOM 5590 O O . VAL B 1 49 ? -2.504 32.625 23.094 1 93 49 VAL B O 1
ATOM 5593 N N . ARG B 1 50 ? -2.348 33.219 20.938 1 91.12 50 ARG B N 1
ATOM 5594 C CA . ARG B 1 50 ? -2.496 34.656 21.219 1 91.12 50 ARG B CA 1
ATOM 5595 C C . ARG B 1 50 ? -3.957 35.094 21.125 1 91.12 50 ARG B C 1
ATOM 5597 O O . ARG B 1 50 ? -4.539 35.094 20.047 1 91.12 50 ARG B O 1
ATOM 5604 N N . LYS B 1 51 ? -4.469 35.438 22.234 1 91 51 LYS B N 1
ATOM 5605 C CA . LYS B 1 51 ? -5.859 35.875 22.25 1 91 51 LYS B CA 1
ATOM 5606 C C . LYS B 1 51 ? -5.996 37.281 21.656 1 91 51 LYS B C 1
ATOM 5608 O O . LYS B 1 51 ? -6.941 37.562 20.922 1 91 51 LYS B O 1
ATOM 5613 N N . ASN B 1 52 ? -5.141 38.094 22.031 1 88.81 52 ASN B N 1
ATOM 5614 C CA . ASN B 1 52 ? -4.965 39.469 21.5 1 88.81 52 ASN B CA 1
ATOM 5615 C C . ASN B 1 52 ? -3.527 39.938 21.672 1 88.81 52 ASN B C 1
ATOM 5617 O O . ASN B 1 52 ? -2.639 39.156 22 1 88.81 52 ASN B O 1
ATOM 5621 N N . GLU B 1 53 ? -3.223 41.125 21.328 1 86.44 53 GLU B N 1
ATOM 5622 C CA . GLU B 1 53 ? -1.85 41.625 21.312 1 86.44 53 GLU B CA 1
ATOM 5623 C C . GLU B 1 53 ? -1.223 41.562 22.703 1 86.44 53 GLU B C 1
ATOM 5625 O O . GLU B 1 53 ? -0.01 41.375 22.828 1 86.44 53 GLU B O 1
ATOM 5630 N N . GLY B 1 54 ? -1.991 41.531 23.656 1 88.31 54 GLY B N 1
ATOM 5631 C CA . GLY B 1 54 ? -1.41 41.594 24.984 1 88.31 54 GLY B CA 1
ATOM 5632 C C . GLY B 1 54 ? -1.737 40.406 25.844 1 88.31 54 GLY B C 1
ATOM 5633 O O . GLY B 1 54 ? -1.418 40.406 27.047 1 88.31 54 GLY B O 1
ATOM 5634 N N . GLU B 1 55 ? -2.348 39.469 25.266 1 92.25 55 GLU B N 1
ATOM 5635 C CA . GLU B 1 55 ? -2.744 38.344 26.062 1 92.25 55 GLU B CA 1
ATOM 5636 C C . GLU B 1 55 ? -2.4 37.031 25.375 1 92.25 55 GLU B C 1
ATOM 5638 O O . GLU B 1 55 ? -2.607 36.875 24.156 1 92.25 55 GLU B O 1
ATOM 5643 N N . LEU B 1 56 ? -1.831 36.125 26.203 1 93.31 56 LEU B N 1
ATOM 5644 C CA . LEU B 1 56 ? -1.443 34.812 25.719 1 93.31 56 LEU B CA 1
ATOM 5645 C C . LEU B 1 56 ? -2.1 33.688 26.547 1 93.31 56 LEU B C 1
ATOM 5647 O O . LEU B 1 56 ? -2.158 33.781 27.766 1 93.31 56 LEU B O 1
ATOM 5651 N N . LEU B 1 57 ? -2.717 32.781 25.859 1 94.94 57 LEU B N 1
ATOM 5652 C CA . LEU B 1 57 ? -3.244 31.578 26.516 1 94.94 57 LEU B CA 1
ATOM 5653 C C . LEU B 1 57 ? -2.318 30.391 26.297 1 94.94 57 LEU B C 1
ATOM 5655 O O . LEU B 1 57 ? -1.971 30.062 25.156 1 94.94 57 LEU B O 1
ATOM 5659 N N . VAL B 1 58 ? -1.879 29.766 27.344 1 95.44 58 VAL B N 1
ATOM 5660 C CA . VAL B 1 58 ? -0.985 28.609 27.297 1 95.44 58 VAL B CA 1
ATOM 5661 C C . VAL B 1 58 ? -1.602 27.453 28.062 1 95.44 58 VAL B C 1
ATOM 5663 O O . VAL B 1 58 ? -2.059 27.609 29.188 1 95.44 58 VAL B O 1
ATOM 5666 N N . CYS B 1 59 ? -1.692 26.312 27.422 1 96.25 59 CYS B N 1
ATOM 5667 C CA . CYS B 1 59 ? -2.199 25.109 28.078 1 96.25 59 CYS B CA 1
ATOM 5668 C C . CYS B 1 59 ? -1.181 23.984 28.031 1 96.25 59 CYS B C 1
ATOM 5670 O O . CYS B 1 59 ? -0.466 23.828 27.031 1 96.25 59 CYS B O 1
ATOM 5672 N N . GLY B 1 60 ? -1.122 23.203 29.094 1 96.25 60 GLY B N 1
ATOM 5673 C CA . GLY B 1 60 ? -0.197 22.094 29.172 1 96.25 60 GLY B CA 1
ATOM 5674 C C . GLY B 1 60 ? -0.814 20.844 29.797 1 96.25 60 GLY B C 1
ATOM 5675 O O . GLY B 1 60 ? -1.915 20.906 30.344 1 96.25 60 GLY B O 1
ATOM 5676 N N . THR B 1 61 ? -0.143 19.734 29.688 1 96.38 61 THR B N 1
ATOM 5677 C CA . THR B 1 61 ? -0.623 18.453 30.219 1 96.38 61 THR B CA 1
ATOM 5678 C C . THR B 1 61 ? -0.622 18.469 31.734 1 96.38 61 THR B C 1
ATOM 5680 O O . THR B 1 61 ? -1.412 17.75 32.375 1 96.38 61 THR B O 1
ATOM 5683 N N . TYR B 1 62 ? 0.321 19.203 32.344 1 96.62 62 TYR B N 1
ATOM 5684 C CA . TYR B 1 62 ? 0.403 19.375 33.812 1 96.62 62 TYR B CA 1
ATOM 5685 C C . TYR B 1 62 ? 0.373 18.031 34.531 1 96.62 62 TYR B C 1
ATOM 5687 O O . TYR B 1 62 ? -0.44 17.828 35.438 1 96.62 62 TYR B O 1
ATOM 5695 N N . SER B 1 63 ? 1.224 17.125 34.125 1 96.31 63 SER B N 1
ATOM 5696 C CA . SER B 1 63 ? 1.334 15.789 34.719 1 96.31 63 SER B CA 1
ATOM 5697 C C . SER B 1 63 ? 0.021 15.023 34.594 1 96.31 63 SER B C 1
ATOM 5699 O O . SER B 1 63 ? -0.486 14.492 35.594 1 96.31 63 SER B O 1
ATOM 5701 N N . TYR B 1 64 ? -0.518 15.016 33.5 1 96.25 64 TYR B N 1
ATOM 5702 C CA . TYR B 1 64 ? -1.744 14.297 33.156 1 96.25 64 TYR B CA 1
ATOM 5703 C C . TYR B 1 64 ? -2.939 14.891 33.906 1 96.25 64 TYR B C 1
ATOM 5705 O O . TYR B 1 64 ? -3.836 14.156 34.312 1 96.25 64 TYR B O 1
ATOM 5713 N N . SER B 1 65 ? -2.902 16.094 34.188 1 95.88 65 SER B N 1
ATOM 5714 C CA . SER B 1 65 ? -3.979 16.938 34.688 1 95.88 65 SER B CA 1
ATOM 5715 C C . SER B 1 65 ? -4.02 18.281 34 1 95.88 65 SER B C 1
ATOM 5717 O O . SER B 1 65 ? -3.662 19.312 34.562 1 95.88 65 SER B O 1
ATOM 5719 N N . PRO B 1 66 ? -4.523 18.312 32.844 1 96.69 66 PRO B N 1
ATOM 5720 C CA . PRO B 1 66 ? -4.387 19.484 31.953 1 96.69 66 PRO B CA 1
ATOM 5721 C C . PRO B 1 66 ? -4.859 20.781 32.594 1 96.69 66 PRO B C 1
ATOM 5723 O O . PRO B 1 66 ? -5.895 20.797 33.281 1 96.69 66 PRO B O 1
ATOM 5726 N N . ARG B 1 67 ? -4.055 21.812 32.375 1 96.94 67 ARG B N 1
ATOM 5727 C CA . ARG B 1 67 ? -4.328 23.156 32.906 1 96.94 67 ARG B CA 1
ATOM 5728 C C . ARG B 1 67 ? -3.953 24.219 31.859 1 96.94 67 ARG B C 1
ATOM 5730 O O . ARG B 1 67 ? -3.121 23.969 30.984 1 96.94 67 ARG B O 1
ATOM 5737 N N . CYS B 1 68 ? -4.633 25.328 31.984 1 96.81 68 CYS B N 1
ATOM 5738 C CA . CYS B 1 68 ? -4.27 26.484 31.188 1 96.81 68 CYS B CA 1
ATOM 5739 C C . CYS B 1 68 ? -3.854 27.656 32.094 1 96.81 68 CYS B C 1
ATOM 5741 O O . CYS B 1 68 ? -4.18 27.688 33.281 1 96.81 68 CYS B O 1
ATOM 5743 N N . ARG B 1 69 ? -3.086 28.484 31.484 1 95.56 69 ARG B N 1
ATOM 5744 C CA . ARG B 1 69 ? -2.629 29.719 32.125 1 95.56 69 ARG B CA 1
ATOM 5745 C C . ARG B 1 69 ? -2.676 30.891 31.141 1 95.56 69 ARG B C 1
ATOM 5747 O O . ARG B 1 69 ? -2.396 30.719 29.953 1 95.56 69 ARG B O 1
ATOM 5754 N N . GLU B 1 70 ? -3.061 32.031 31.672 1 95.19 70 GLU B N 1
ATOM 5755 C CA . GLU B 1 70 ? -3.078 33.219 30.844 1 95.19 70 GLU B CA 1
ATOM 5756 C C . GLU B 1 70 ? -1.944 34.156 31.219 1 95.19 70 GLU B C 1
ATOM 5758 O O . GLU B 1 70 ? -1.619 34.312 32.406 1 95.19 70 GLU B O 1
ATOM 5763 N N . TYR B 1 71 ? -1.333 34.719 30.266 1 94.69 71 TYR B N 1
ATOM 5764 C CA . TYR B 1 71 ? -0.261 35.688 30.438 1 94.69 71 TYR B CA 1
ATOM 5765 C C . TYR B 1 71 ? -0.646 37.062 29.859 1 94.69 71 TYR B C 1
ATOM 5767 O O . TYR B 1 71 ? -1.398 37.125 28.875 1 94.69 71 TYR B O 1
ATOM 5775 N N . ILE B 1 72 ? -0.162 38.062 30.469 1 94.19 72 ILE B N 1
ATOM 5776 C CA . ILE B 1 72 ? -0.369 39.406 29.969 1 94.19 72 ILE B CA 1
ATOM 5777 C C . ILE B 1 72 ? 0.979 40.094 29.734 1 94.19 72 ILE B C 1
ATOM 5779 O O . ILE B 1 72 ? 1.932 39.844 30.484 1 94.19 72 ILE B O 1
ATOM 5783 N N . LEU B 1 73 ? 0.982 40.844 28.703 1 91.88 73 LEU B N 1
ATOM 5784 C CA . LEU B 1 73 ? 2.188 41.625 28.375 1 91.88 73 LEU B CA 1
ATOM 5785 C C . LEU B 1 73 ? 2.268 42.906 29.219 1 91.88 73 LEU B C 1
ATOM 5787 O O . LEU B 1 73 ? 1.371 43.75 29.141 1 91.88 73 LEU B O 1
ATOM 5791 N N . LYS B 1 74 ? 3.312 43 29.938 1 88.56 74 LYS B N 1
ATOM 5792 C CA . LYS B 1 74 ? 3.5 44.219 30.734 1 88.56 74 LYS B CA 1
ATOM 5793 C C . LYS B 1 74 ? 4.223 45.281 29.953 1 88.56 74 LYS B C 1
ATOM 5795 O O . LYS B 1 74 ? 4.801 45.031 28.891 1 88.56 74 LYS B O 1
ATOM 5800 N N . ASP B 1 75 ? 4.195 46.531 30.375 1 81.5 75 ASP B N 1
ATOM 5801 C CA . ASP B 1 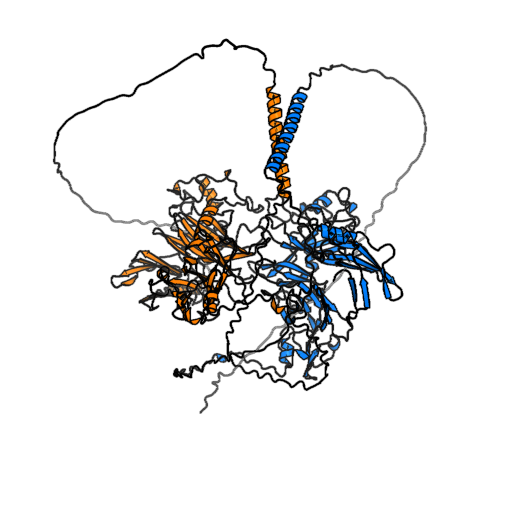75 ? 4.758 47.688 29.719 1 81.5 75 ASP B CA 1
ATOM 5802 C C . ASP B 1 75 ? 6.238 47.5 29.406 1 81.5 75 ASP B C 1
ATOM 5804 O O . ASP B 1 75 ? 6.746 48.031 28.422 1 81.5 75 ASP B O 1
ATOM 5808 N N . GLY B 1 76 ? 6.941 46.688 29.984 1 79.12 76 GLY B N 1
ATOM 5809 C CA . GLY B 1 76 ? 8.352 46.438 29.719 1 79.12 76 GLY B CA 1
ATOM 5810 C C . GLY B 1 76 ? 8.57 45.312 28.688 1 79.12 76 GLY B C 1
ATOM 5811 O O . GLY B 1 76 ? 9.711 45.031 28.328 1 79.12 76 GLY B O 1
ATOM 5812 N N . GLY B 1 77 ? 7.57 44.938 28.188 1 82.38 77 GLY B N 1
ATOM 5813 C CA . GLY B 1 77 ? 7.68 43.969 27.125 1 82.38 77 GLY B CA 1
ATOM 5814 C C . GLY B 1 77 ? 7.812 42.531 27.641 1 82.38 77 GLY B C 1
ATOM 5815 O O . GLY B 1 77 ? 8.242 41.625 26.906 1 82.38 77 GLY B O 1
ATOM 5816 N N . SER B 1 78 ? 7.613 42.312 28.875 1 89.5 78 SER B N 1
ATOM 5817 C CA . SER B 1 78 ? 7.738 40.969 29.453 1 89.5 78 SER B CA 1
ATOM 5818 C C . SER B 1 78 ? 6.371 40.344 29.703 1 89.5 78 SER B C 1
ATOM 5820 O O . SER B 1 78 ? 5.43 41.062 30.094 1 89.5 78 SER B O 1
ATOM 5822 N N . TRP B 1 79 ? 6.289 39.125 29.422 1 91.94 79 TRP B N 1
ATOM 5823 C CA . TRP B 1 79 ? 5.07 38.344 29.688 1 91.94 79 TRP B CA 1
ATOM 5824 C C . TRP B 1 79 ? 5.023 37.875 31.141 1 91.94 79 TRP B C 1
ATOM 5826 O O . TRP B 1 79 ? 5.996 37.312 31.641 1 91.94 79 TRP B O 1
ATOM 5836 N N . VAL B 1 80 ? 3.9 38.188 31.781 1 93.31 80 VAL B N 1
ATOM 5837 C CA . VAL B 1 80 ? 3.719 37.75 33.156 1 93.31 80 VAL B CA 1
ATOM 5838 C C . VAL B 1 80 ? 2.369 37.062 33.312 1 93.31 80 VAL B C 1
ATOM 5840 O O . VAL B 1 80 ? 1.442 37.312 32.531 1 93.31 80 VAL B O 1
ATOM 5843 N N . VAL B 1 81 ? 2.305 36.25 34.312 1 93.44 81 VAL B N 1
ATOM 5844 C CA . VAL B 1 81 ? 1.07 35.531 34.562 1 93.44 81 VAL B CA 1
ATOM 5845 C C . VAL B 1 81 ? -0.044 36.469 34.969 1 93.44 81 VAL B C 1
ATOM 5847 O O . VAL B 1 81 ? 0.161 37.375 35.781 1 93.44 81 VAL B O 1
ATOM 5850 N N . LYS B 1 82 ? -1.109 36.344 34.312 1 91.81 82 LYS B N 1
ATOM 5851 C CA . LYS B 1 82 ? -2.275 37.156 34.656 1 91.81 82 LYS B CA 1
ATOM 5852 C C . LYS B 1 82 ? -2.828 36.75 36.031 1 91.81 82 LYS B C 1
ATOM 5854 O O . LYS B 1 82 ? -3.037 35.562 36.281 1 91.81 82 LYS B O 1
ATOM 5859 N N . GLU B 1 83 ? -3.086 37.75 36.781 1 89.19 83 GLU B N 1
ATOM 5860 C CA . GLU B 1 83 ? -3.609 37.469 38.125 1 89.19 83 GLU B CA 1
ATOM 5861 C C . GLU B 1 83 ? -4.973 36.781 38.062 1 89.19 83 GLU B C 1
ATOM 5863 O O . GLU B 1 83 ? -5.859 37.25 37.312 1 89.19 83 GLU B O 1
ATOM 5868 N N . GLY B 1 84 ? -5.105 35.625 38.719 1 86.19 84 GLY B N 1
ATOM 5869 C CA . GLY B 1 84 ? -6.371 34.906 38.75 1 86.19 84 GLY B CA 1
ATOM 5870 C C . GLY B 1 84 ? -6.504 33.875 37.656 1 86.19 84 GLY B C 1
ATOM 5871 O O . GLY B 1 84 ? -7.484 33.125 37.625 1 86.19 84 GLY B O 1
ATOM 5872 N N . ALA B 1 85 ? -5.609 33.906 36.844 1 85.62 85 ALA B N 1
ATOM 5873 C CA . ALA B 1 85 ? -5.668 32.969 35.719 1 85.62 85 ALA B CA 1
ATOM 5874 C C . ALA B 1 85 ? -4.441 32.062 35.719 1 85.62 85 ALA B C 1
ATOM 5876 O O . ALA B 1 85 ? -3.846 31.844 34.656 1 85.62 85 ALA B O 1
ATOM 5877 N N . GLU B 1 86 ? -4.059 31.531 36.875 1 83 86 GLU B N 1
ATOM 5878 C CA . GLU B 1 86 ? -2.801 30.812 37 1 83 86 GLU B CA 1
ATOM 5879 C C . GLU B 1 86 ? -2.971 29.328 36.625 1 83 86 GLU B C 1
ATOM 5881 O O . GLU B 1 86 ? -2.113 28.75 35.969 1 83 86 GLU B O 1
ATOM 5886 N N . ASP B 1 87 ? -3.988 28.703 37.031 1 86.94 87 ASP B N 1
ATOM 5887 C CA . ASP B 1 87 ? -4.188 27.281 36.781 1 86.94 87 ASP B CA 1
ATOM 5888 C C . ASP B 1 87 ? -5.66 26.969 36.531 1 86.94 87 ASP B C 1
ATOM 5890 O O . ASP B 1 87 ? -6.332 26.406 37.375 1 86.94 87 ASP B O 1
ATOM 5894 N N . ILE B 1 88 ? -6 27.234 35.281 1 92.88 88 ILE B N 1
ATOM 5895 C CA . ILE B 1 88 ? -7.383 26.984 34.906 1 92.88 88 ILE B CA 1
ATOM 5896 C C . ILE B 1 88 ? -7.535 25.547 34.406 1 92.88 88 ILE B C 1
ATOM 5898 O O . ILE B 1 88 ? -6.797 25.094 33.531 1 92.88 88 ILE B O 1
ATOM 5902 N N . PRO B 1 89 ? -8.508 24.812 35.062 1 93.69 89 PRO B N 1
ATOM 5903 C CA . PRO B 1 89 ? -8.703 23.453 34.562 1 93.69 89 PRO B CA 1
ATOM 5904 C C . PRO B 1 89 ? -8.984 23.422 33.062 1 93.69 89 PRO B C 1
ATOM 5906 O O . PRO B 1 89 ? -9.75 24.234 32.562 1 93.69 89 PRO B O 1
ATOM 5909 N N . ALA B 1 90 ? -8.32 22.5 32.406 1 95.75 90 ALA B N 1
ATOM 5910 C CA . ALA B 1 90 ? -8.383 22.5 30.938 1 95.75 90 ALA B CA 1
ATOM 5911 C C . ALA B 1 90 ? -8.789 21.125 30.422 1 95.75 90 ALA B C 1
ATOM 5913 O O . ALA B 1 90 ? -8.281 20.672 29.375 1 95.75 90 ALA B O 1
ATOM 5914 N N . ARG B 1 91 ? -9.695 20.422 31.188 1 92.81 91 ARG B N 1
ATOM 5915 C CA . ARG B 1 91 ? -10.219 19.156 30.688 1 92.81 91 ARG B CA 1
ATOM 5916 C C . ARG B 1 91 ? -10.969 19.359 29.375 1 92.81 91 ARG B C 1
ATOM 5918 O O . ARG B 1 91 ? -11.836 20.219 29.266 1 92.81 91 ARG B O 1
ATOM 5925 N N . GLY B 1 92 ? -10.586 18.609 28.391 1 94.12 92 GLY B N 1
ATOM 5926 C CA . GLY B 1 92 ? -11.242 18.703 27.109 1 94.12 92 GLY B CA 1
ATOM 5927 C C . GLY B 1 92 ? -10.641 19.781 26.219 1 94.12 92 GLY B C 1
ATOM 5928 O O . GLY B 1 92 ? -11.031 19.922 25.047 1 94.12 92 GLY B O 1
ATOM 5929 N N . LEU B 1 93 ? -9.727 20.547 26.719 1 95.81 93 LEU B N 1
ATOM 5930 C CA . LEU B 1 93 ? -9.047 21.594 25.953 1 95.81 93 LEU B CA 1
ATOM 5931 C C . LEU B 1 93 ? -7.625 21.172 25.609 1 95.81 93 LEU B C 1
ATOM 5933 O O . LEU B 1 93 ? -7.152 21.422 24.5 1 95.81 93 LEU B O 1
ATOM 5937 N N . CYS B 1 94 ? -7.02 20.594 26.531 1 96 94 CYS B N 1
ATOM 5938 C CA . CYS B 1 94 ? -5.652 20.109 26.391 1 96 94 CYS B CA 1
ATOM 5939 C C . CYS B 1 94 ? -5.57 18.625 26.688 1 96 94 CYS B C 1
ATOM 5941 O O . CYS B 1 94 ? -6.262 18.125 27.578 1 96 94 CYS B O 1
ATOM 5943 N N . PRO B 1 95 ? -4.742 17.891 25.953 1 96 95 PRO B N 1
ATOM 5944 C CA . PRO B 1 95 ? -4.656 16.438 26.188 1 96 95 PRO B CA 1
ATOM 5945 C C . PRO B 1 95 ? -3.934 16.094 27.484 1 96 95 PRO B C 1
ATOM 5947 O O . PRO B 1 95 ? -3.131 16.891 27.984 1 96 95 PRO B O 1
ATOM 5950 N N . TYR B 1 96 ? -4.219 14.906 28 1 95.88 96 TYR B N 1
ATOM 5951 C CA . TYR B 1 96 ? -3.529 14.367 29.172 1 95.88 96 TYR B CA 1
ATOM 5952 C C . TYR B 1 96 ? -2.141 13.867 28.797 1 95.88 96 TYR B C 1
ATOM 5954 O O . TYR B 1 96 ? -1.166 14.133 29.5 1 95.88 96 TYR B O 1
ATOM 5962 N N . ASP B 1 97 ? -2.115 13.211 27.656 1 95.06 97 ASP B N 1
ATOM 5963 C CA . ASP B 1 97 ? -0.899 12.578 27.156 1 95.06 97 ASP B CA 1
ATOM 5964 C C . ASP B 1 97 ? -0.073 13.555 26.328 1 95.06 97 ASP B C 1
ATOM 5966 O O . ASP B 1 97 ? -0.569 14.117 25.344 1 95.06 97 ASP B O 1
ATOM 5970 N N . PRO B 1 98 ? 1.25 13.672 26.719 1 93.5 98 PRO B N 1
ATOM 5971 C CA . PRO B 1 98 ? 2.107 14.594 25.953 1 93.5 98 PRO B CA 1
ATOM 5972 C C . PRO B 1 98 ? 2.283 14.172 24.5 1 93.5 98 PRO B C 1
ATOM 5974 O O . PRO B 1 98 ? 2.617 15 23.656 1 93.5 98 PRO B O 1
ATOM 5977 N N . TRP B 1 99 ? 2.004 12.969 24.125 1 92.44 99 TRP B N 1
ATOM 5978 C CA . TRP B 1 99 ? 2.277 12.469 22.781 1 92.44 99 TRP B CA 1
ATOM 5979 C C . TRP B 1 99 ? 0.992 12.367 21.969 1 92.44 99 TRP B C 1
ATOM 5981 O O . TRP B 1 99 ? 1.013 11.922 20.812 1 92.44 99 TRP B O 1
ATOM 5991 N N . HIS B 1 100 ? -0.054 12.797 22.516 1 94 100 HIS B N 1
ATOM 5992 C CA . HIS B 1 100 ? -1.322 12.734 21.797 1 94 100 HIS B CA 1
ATOM 5993 C C . HIS B 1 100 ? -1.356 13.734 20.656 1 94 100 HIS B C 1
ATOM 5995 O O . HIS B 1 100 ? -0.911 14.875 20.812 1 94 100 HIS B O 1
ATOM 6001 N N . ASN B 1 101 ? -1.846 13.328 19.5 1 95.25 101 ASN B N 1
ATOM 6002 C CA . ASN B 1 101 ? -2.031 14.242 18.375 1 95.25 101 ASN B CA 1
ATOM 6003 C C . ASN B 1 101 ? -3.26 15.125 18.562 1 95.25 101 ASN B C 1
ATOM 6005 O O . ASN B 1 101 ? -4.387 14.695 18.312 1 95.25 101 ASN B O 1
ATOM 6009 N N . SER B 1 102 ? -3.023 16.344 18.953 1 96.81 102 SER B N 1
ATOM 6010 C CA . SER B 1 102 ? -4.082 17.328 19.172 1 96.81 102 SER B CA 1
ATOM 6011 C C . SER B 1 102 ? -3.803 18.625 18.406 1 96.81 102 SER B C 1
ATOM 6013 O O . SER B 1 102 ? -2.676 18.859 17.969 1 96.81 102 SER B O 1
ATOM 6015 N N . THR B 1 103 ? -4.848 19.375 18.219 1 97.25 103 THR B N 1
ATOM 6016 C CA . THR B 1 103 ? -4.695 20.672 17.562 1 97.25 103 THR B CA 1
ATOM 6017 C C . THR B 1 103 ? -5.625 21.703 18.188 1 97.25 103 THR B C 1
ATOM 6019 O O . THR B 1 103 ? -6.57 21.344 18.906 1 97.25 103 THR B O 1
ATOM 6022 N N . ALA B 1 104 ? -5.242 22.953 18.062 1 97.44 104 ALA B N 1
ATOM 6023 C CA . ALA B 1 104 ? -6.031 24.062 18.594 1 97.44 104 ALA B CA 1
ATOM 6024 C C . ALA B 1 104 ? -5.902 25.297 17.719 1 97.44 104 ALA B C 1
ATOM 6026 O O . ALA B 1 104 ? -4.871 25.516 17.078 1 97.44 104 ALA B O 1
ATOM 6027 N N . ILE B 1 105 ? -7.012 26.078 17.688 1 96.69 105 ILE B N 1
ATOM 6028 C CA . ILE B 1 105 ? -6.984 27.328 16.938 1 96.69 105 ILE B CA 1
ATOM 6029 C C . ILE B 1 105 ? -7.902 28.359 17.609 1 96.69 105 ILE B C 1
ATOM 6031 O O . ILE B 1 105 ? -8.922 27.984 18.203 1 96.69 105 ILE B O 1
ATOM 6035 N N . TYR B 1 106 ? -7.426 29.547 17.641 1 95.94 106 TYR B N 1
ATOM 6036 C CA . TYR B 1 106 ? -8.234 30.656 18.141 1 95.94 106 TYR B CA 1
ATOM 6037 C C . TYR B 1 106 ? -8.875 31.422 17 1 95.94 106 TYR B C 1
ATOM 6039 O O . TYR B 1 106 ? -8.18 32 16.156 1 95.94 106 TYR B O 1
ATOM 6047 N N . ALA B 1 107 ? -10.195 31.406 16.969 1 95.12 107 ALA B N 1
ATOM 6048 C CA . ALA B 1 107 ? -10.953 32.062 15.914 1 95.12 107 ALA B CA 1
ATOM 6049 C C . ALA B 1 107 ? -12.164 32.812 16.484 1 95.12 107 ALA B C 1
ATOM 6051 O O . ALA B 1 107 ? -12.922 32.25 17.281 1 95.12 107 ALA B O 1
ATOM 6052 N N . ASP B 1 108 ? -12.352 34.062 16.125 1 94 108 ASP B N 1
ATOM 6053 C CA . ASP B 1 108 ? -13.469 34.938 16.516 1 94 108 ASP B CA 1
ATOM 6054 C C . ASP B 1 108 ? -13.594 34.969 18.047 1 94 108 ASP B C 1
ATOM 6056 O O . ASP B 1 108 ? -14.688 34.844 18.578 1 94 108 ASP B O 1
ATOM 6060 N N . GLY B 1 109 ? -12.523 34.938 18.703 1 92.81 109 GLY B N 1
ATOM 6061 C CA . GLY B 1 109 ? -12.484 35.156 20.141 1 92.81 109 GLY B CA 1
ATOM 6062 C C . GLY B 1 109 ? -12.711 33.875 20.938 1 92.81 109 GLY B C 1
ATOM 6063 O O . GLY B 1 109 ? -12.852 33.938 22.156 1 92.81 109 GLY B O 1
ATOM 6064 N N . GLU B 1 110 ? -12.789 32.844 20.266 1 95.5 110 GLU B N 1
ATOM 6065 C CA . GLU B 1 110 ? -13.031 31.562 20.938 1 95.5 110 GLU B CA 1
ATOM 6066 C C . GLU B 1 110 ? -11.953 30.531 20.609 1 95.5 110 GLU B C 1
ATOM 6068 O O . GLU B 1 110 ? -11.391 30.562 19.516 1 95.5 110 GLU B O 1
ATOM 6073 N N . LEU B 1 111 ? -11.75 29.641 21.578 1 96.44 111 LEU B N 1
ATOM 6074 C CA . LEU B 1 111 ? -10.773 28.578 21.375 1 96.44 111 LEU B CA 1
ATOM 6075 C C . LEU B 1 111 ? -11.445 27.312 20.844 1 96.44 111 LEU B C 1
ATOM 6077 O O . LEU B 1 111 ? -12.406 26.828 21.453 1 96.44 111 LEU B O 1
ATOM 6081 N N . TYR B 1 112 ? -11.047 26.875 19.656 1 98.19 112 TYR B N 1
ATOM 6082 C CA . TYR B 1 112 ? -11.477 25.594 19.078 1 98.19 112 TYR B CA 1
ATOM 6083 C C . TYR B 1 112 ? -10.391 24.531 19.25 1 98.19 112 TYR B C 1
ATOM 6085 O O . TYR B 1 112 ? -9.211 24.797 18.984 1 98.19 112 TYR B O 1
ATOM 6093 N N . VAL B 1 113 ? -10.812 23.328 19.672 1 98.25 113 VAL B N 1
ATOM 6094 C CA . VAL B 1 113 ? -9.781 22.328 19.922 1 98.25 113 VAL B CA 1
ATOM 6095 C C . VAL B 1 113 ? -10.242 20.969 19.391 1 98.25 113 VAL B C 1
ATOM 6097 O O . VAL B 1 113 ? -11.445 20.688 19.359 1 98.25 113 VAL B O 1
ATOM 6100 N N . GLY B 1 114 ? -9.367 20.172 18.797 1 98.38 114 GLY B N 1
ATOM 6101 C CA . GLY B 1 114 ? -9.484 18.734 18.578 1 98.38 114 GLY B CA 1
ATOM 6102 C C . GLY B 1 114 ? -8.57 17.906 19.453 1 98.38 114 GLY B C 1
ATOM 6103 O O . GLY B 1 114 ? -7.348 17.953 19.312 1 98.38 114 GLY B O 1
ATOM 6104 N N . THR B 1 115 ? -9.148 17.203 20.406 1 97.88 115 THR B N 1
ATOM 6105 C CA . THR B 1 115 ? -8.352 16.5 21.391 1 97.88 115 THR B CA 1
ATOM 6106 C C . THR B 1 115 ? -9.18 15.383 22.047 1 97.88 115 THR B C 1
ATOM 6108 O O . THR B 1 115 ? -10.062 14.805 21.406 1 97.88 115 THR B O 1
ATOM 6111 N N . VAL B 1 116 ? -8.766 14.992 23.297 1 96.25 116 VAL B N 1
ATOM 6112 C CA . VAL B 1 116 ? -9.477 13.977 24.062 1 96.25 116 VAL B CA 1
ATOM 6113 C C . VAL B 1 116 ? -9.82 14.531 25.453 1 96.25 116 VAL B C 1
ATOM 6115 O O . VAL B 1 116 ? -9.156 15.453 25.938 1 96.25 116 VAL B O 1
ATOM 6118 N N . THR B 1 117 ? -10.797 13.906 26.125 1 94.5 117 THR B N 1
ATOM 6119 C CA . THR B 1 117 ? -11.297 14.453 27.391 1 94.5 117 THR B CA 1
ATOM 6120 C C . THR B 1 117 ? -10.758 13.656 28.578 1 94.5 117 THR B C 1
ATOM 6122 O O . THR B 1 117 ? -10.859 14.102 29.719 1 94.5 117 THR B O 1
ATOM 6125 N N . ASP B 1 118 ? -10.195 12.508 28.297 1 91.75 118 ASP B N 1
ATOM 6126 C CA . ASP B 1 118 ? -9.906 11.633 29.438 1 91.75 118 ASP B CA 1
ATOM 6127 C C . ASP B 1 118 ? -8.453 11.156 29.406 1 91.75 118 ASP B C 1
ATOM 6129 O O . ASP B 1 118 ? -7.754 11.359 28.406 1 91.75 118 ASP B O 1
ATOM 6133 N N . PHE B 1 119 ? -8.133 10.523 30.469 1 90.88 119 PHE B N 1
ATOM 6134 C CA . PHE B 1 119 ? -6.781 10.039 30.703 1 90.88 119 PHE B CA 1
ATOM 6135 C C . PHE B 1 119 ? -6.41 8.953 29.703 1 90.88 119 PHE B C 1
ATOM 6137 O O . PHE B 1 119 ? -5.273 8.898 29.234 1 90.88 119 PHE B O 1
ATOM 6144 N N . SER B 1 120 ? -7.34 8.133 29.312 1 90.19 120 SER B N 1
ATOM 6145 C CA . SER B 1 120 ? -7.074 6.984 28.453 1 90.19 120 SER B CA 1
ATOM 6146 C C . SER B 1 120 ? -7.133 7.371 26.984 1 90.19 120 SER B C 1
ATOM 6148 O O . SER B 1 120 ? -6.73 6.594 26.109 1 90.19 120 SER B O 1
ATOM 6150 N N . GLY B 1 121 ? -7.609 8.516 26.734 1 90.69 121 GLY B N 1
ATOM 6151 C CA . GLY B 1 121 ? -7.707 8.953 25.359 1 90.69 121 GLY B CA 1
ATOM 6152 C C . GLY B 1 121 ? -8.828 8.281 24.594 1 90.69 121 GLY B C 1
ATOM 6153 O O . GLY B 1 121 ? -8.766 8.156 23.359 1 90.69 121 GLY B O 1
ATOM 6154 N N . THR B 1 122 ? -9.906 7.816 25.141 1 92.25 122 THR B N 1
ATOM 6155 C CA . THR B 1 122 ? -10.961 7.023 24.516 1 92.25 122 THR B CA 1
ATOM 6156 C C . THR B 1 122 ? -12.133 7.91 24.109 1 92.25 122 THR B C 1
ATOM 6158 O O . THR B 1 122 ? -13.016 7.473 23.375 1 92.25 122 THR B O 1
ATOM 6161 N N . ASP B 1 123 ? -12.125 9.164 24.594 1 95.44 123 ASP B N 1
ATOM 6162 C CA . ASP B 1 123 ? -13.211 10.078 24.266 1 95.44 123 ASP B CA 1
ATOM 6163 C C . ASP B 1 123 ? -12.695 11.289 23.484 1 95.44 123 ASP B C 1
ATOM 6165 O O . ASP B 1 123 ? -12.57 12.383 24.047 1 95.44 123 ASP B O 1
ATOM 6169 N N . PRO B 1 124 ? -12.531 11.094 22.203 1 97.38 124 PRO B N 1
ATOM 6170 C CA . PRO B 1 124 ? -12.102 12.227 21.375 1 97.38 124 PRO B CA 1
ATOM 6171 C C . PRO B 1 124 ? -13.211 13.25 21.172 1 97.38 124 PRO B C 1
ATOM 6173 O O . PRO B 1 124 ? -14.391 12.922 21.281 1 97.38 124 PRO B O 1
ATOM 6176 N N . LEU B 1 125 ? -12.82 14.516 20.828 1 97.88 125 LEU B N 1
ATOM 6177 C CA . LEU B 1 125 ? -13.844 15.531 20.578 1 97.88 125 LEU B CA 1
ATOM 6178 C C . LEU B 1 125 ? -13.266 16.703 19.797 1 97.88 125 LEU B C 1
ATOM 6180 O O . LEU B 1 125 ? -12.062 16.969 19.859 1 97.88 125 LEU B O 1
ATOM 6184 N N . ILE B 1 126 ? -13.984 17.281 19.031 1 98.62 126 ILE B N 1
ATOM 6185 C CA . ILE B 1 126 ? -13.852 18.656 18.562 1 98.62 126 ILE B CA 1
ATOM 6186 C C . ILE B 1 126 ? -14.719 19.578 19.422 1 98.62 126 ILE B C 1
ATOM 6188 O O . ILE B 1 126 ? -15.93 19.359 19.531 1 98.62 126 ILE B O 1
ATOM 6192 N N . TYR B 1 127 ? -14.031 20.594 19.953 1 98.12 127 TYR B N 1
ATOM 6193 C CA . TYR B 1 127 ? -14.703 21.266 21.062 1 98.12 127 TYR B CA 1
ATOM 6194 C C . TYR B 1 127 ? -14.508 22.766 20.969 1 98.12 127 TYR B C 1
ATOM 6196 O O . TYR B 1 127 ? -13.43 23.25 20.625 1 98.12 127 TYR B O 1
ATOM 6204 N N . ARG B 1 128 ? -15.492 23.453 21.203 1 97.69 128 ARG B N 1
ATOM 6205 C CA . ARG B 1 128 ? -15.594 24.875 21.562 1 97.69 128 ARG B CA 1
ATOM 6206 C C . ARG B 1 128 ? -16.641 25.078 22.656 1 97.69 128 ARG B C 1
ATOM 6208 O O . ARG B 1 128 ? -17.797 24.672 22.5 1 97.69 128 ARG B O 1
ATOM 6215 N N . ALA B 1 129 ? -16.281 25.656 23.703 1 92.88 129 ALA B N 1
ATOM 6216 C CA . ALA B 1 129 ? -17.219 25.766 24.828 1 92.88 129 ALA B CA 1
ATOM 6217 C C . ALA B 1 129 ? -18.5 26.484 24.422 1 92.88 129 ALA B C 1
ATOM 6219 O O . ALA B 1 129 ? -18.453 27.609 23.906 1 92.88 129 ALA B O 1
ATOM 6220 N N . PRO B 1 130 ? -19.625 25.797 24.547 1 94 130 PRO B N 1
ATOM 6221 C CA . PRO B 1 130 ? -19.859 24.516 25.219 1 94 130 PRO B CA 1
ATOM 6222 C C . PRO B 1 130 ? -20.094 23.375 24.234 1 94 130 PRO B C 1
ATOM 6224 O O . PRO B 1 130 ? -20.562 22.297 24.625 1 94 130 PRO B O 1
ATOM 6227 N N . LEU B 1 131 ? -19.859 23.594 22.969 1 97.06 131 LEU B N 1
ATOM 6228 C CA . LEU B 1 131 ? -20.25 22.625 21.953 1 97.06 131 LEU B CA 1
ATOM 6229 C C . LEU B 1 131 ? -19.156 21.594 21.75 1 97.06 131 LEU B C 1
ATOM 6231 O O . LEU B 1 131 ? -17.969 21.922 21.734 1 97.06 131 LEU B O 1
ATOM 6235 N N . ARG B 1 132 ? -19.562 20.328 21.594 1 96.75 132 ARG B N 1
ATOM 6236 C CA . ARG B 1 132 ? -18.641 19.234 21.281 1 96.75 132 ARG B CA 1
ATOM 6237 C C . ARG B 1 132 ? -19.281 18.234 20.328 1 96.75 132 ARG B C 1
ATOM 6239 O O . ARG B 1 132 ? -20.5 18.25 20.141 1 96.75 132 ARG B O 1
ATOM 6246 N N . THR B 1 133 ? -18.5 17.391 19.703 1 97.5 133 THR B N 1
ATOM 6247 C CA . THR B 1 133 ? -18.984 16.266 18.891 1 97.5 133 THR B CA 1
ATOM 6248 C C . THR B 1 133 ? -19.641 15.211 19.781 1 97.5 133 THR B C 1
ATOM 6250 O O . THR B 1 133 ? -19.375 15.148 20.984 1 97.5 133 THR B O 1
ATOM 6253 N N . GLU B 1 134 ? -20.375 14.312 19.172 1 94.25 134 GLU B N 1
ATOM 6254 C CA . GLU B 1 134 ? -21.094 13.266 19.891 1 94.25 134 GLU B CA 1
ATOM 6255 C C . GLU B 1 134 ? -20.109 12.297 20.562 1 94.25 134 GLU B C 1
ATOM 6257 O O . GLU B 1 134 ? -19.141 11.867 19.938 1 94.25 134 GLU B O 1
ATOM 6262 N N . GLN B 1 135 ? -20.484 11.984 21.781 1 92.06 135 GLN B N 1
ATOM 6263 C CA . GLN B 1 135 ? -19.625 11.086 22.547 1 92.06 135 GLN B CA 1
ATOM 6264 C C . GLN B 1 135 ? -19.875 9.633 22.156 1 92.06 135 GLN B C 1
ATOM 6266 O O . GLN B 1 135 ? -21.031 9.219 22 1 92.06 135 GLN B O 1
ATOM 6271 N N . TYR B 1 136 ? -18.859 8.852 22.016 1 91.62 136 TYR B N 1
ATOM 6272 C CA . TYR B 1 136 ? -18.859 7.41 21.812 1 91.62 136 TYR B CA 1
ATOM 6273 C C . TYR B 1 136 ? -19.625 7.039 20.547 1 91.62 136 TYR B C 1
ATOM 6275 O O . TYR B 1 136 ? -20.344 6.035 20.531 1 91.62 136 TYR B O 1
ATOM 6283 N N . ASP B 1 137 ? -19.688 7.918 19.656 1 94.75 137 ASP B N 1
ATOM 6284 C CA . ASP B 1 137 ? -20.234 7.648 18.328 1 94.75 137 ASP B CA 1
ATOM 6285 C C . ASP B 1 137 ? -19.125 7.594 17.281 1 94.75 137 ASP B C 1
ATOM 6287 O O . ASP B 1 137 ? -18.578 8.633 16.891 1 94.75 137 ASP B O 1
ATOM 6291 N N . LEU B 1 138 ? -18.922 6.453 16.75 1 95.06 138 LEU B N 1
ATOM 6292 C CA . LEU B 1 138 ? -17.812 6.211 15.836 1 95.06 138 LEU B CA 1
ATOM 6293 C C . LEU B 1 138 ? -18.047 6.902 14.5 1 95.06 138 LEU B C 1
ATOM 6295 O O . LEU B 1 138 ? -17.109 7.086 13.719 1 95.06 138 LEU B O 1
ATOM 6299 N N . ASN B 1 139 ? -19.297 7.258 14.211 1 95.69 139 ASN B N 1
ATOM 6300 C CA . ASN B 1 139 ? -19.562 7.973 12.969 1 95.69 139 ASN B CA 1
ATOM 6301 C C . ASN B 1 139 ? -19.016 9.398 13.008 1 95.69 139 ASN B C 1
ATOM 6303 O O . ASN B 1 139 ? -18.703 9.977 11.969 1 95.69 139 ASN B O 1
ATOM 6307 N N . HIS B 1 140 ? -18.938 9.961 14.195 1 97.5 140 HIS B N 1
ATOM 6308 C CA . HIS B 1 140 ? -18.406 11.312 14.336 1 97.5 140 HIS B CA 1
ATOM 6309 C C . HIS B 1 140 ? -16.891 11.312 14.383 1 97.5 140 HIS B C 1
ATOM 6311 O O . HIS B 1 140 ? -16.234 11.961 13.555 1 97.5 140 HIS B O 1
ATOM 6317 N N . LEU B 1 141 ? -16.406 10.633 15.375 1 98.19 141 LEU B N 1
ATOM 6318 C CA . LEU B 1 141 ? -14.953 10.508 15.523 1 98.19 141 LEU B CA 1
ATOM 6319 C C . LEU B 1 141 ? -14.578 9.086 15.945 1 98.19 141 LEU B C 1
ATOM 6321 O O . LEU B 1 141 ? -15.133 8.555 16.906 1 98.19 141 LEU B O 1
ATOM 6325 N N . ASN B 1 142 ? -13.672 8.477 15.188 1 97.38 142 ASN B N 1
ATOM 6326 C CA . ASN B 1 142 ? -13.211 7.121 15.469 1 97.38 142 ASN B CA 1
ATOM 6327 C C . ASN B 1 142 ? -11.695 7.062 15.617 1 97.38 142 ASN B C 1
ATOM 6329 O O . ASN B 1 142 ? -10.977 6.832 14.641 1 97.38 142 ASN B O 1
ATOM 6333 N N . ALA B 1 143 ? -11.211 7.191 16.844 1 96.25 143 ALA B N 1
ATOM 6334 C CA . ALA B 1 143 ? -9.789 7.207 17.188 1 96.25 143 ALA B CA 1
ATOM 6335 C C . ALA B 1 143 ? -9.023 8.203 16.328 1 96.25 143 ALA B C 1
ATOM 6337 O O . ALA B 1 143 ? -8.039 7.844 15.672 1 96.25 143 ALA B O 1
ATOM 6338 N N . PRO B 1 144 ? -9.406 9.461 16.422 1 97.75 144 PRO B N 1
ATOM 6339 C CA . PRO B 1 144 ? -8.805 10.477 15.547 1 97.75 144 PRO B CA 1
ATOM 6340 C C . PRO B 1 144 ? -7.418 10.906 16.016 1 97.75 144 PRO B C 1
ATOM 6342 O O . PRO B 1 144 ? -7.137 10.906 17.203 1 97.75 144 PRO B O 1
ATOM 6345 N N . ASP B 1 145 ? -6.512 11.164 15.086 1 97.62 145 ASP B N 1
ATOM 6346 C CA . ASP B 1 145 ? -5.27 11.906 15.266 1 97.62 145 ASP B CA 1
ATOM 6347 C C . ASP B 1 145 ? -5.352 13.281 14.609 1 97.62 145 ASP B C 1
ATOM 6349 O O . ASP B 1 145 ? -5.254 13.398 13.383 1 97.62 145 ASP B O 1
ATOM 6353 N N . PHE B 1 146 ? -5.512 14.289 15.43 1 98.38 146 PHE B N 1
ATOM 6354 C CA . PHE B 1 146 ? -5.676 15.633 14.891 1 98.38 146 PHE B CA 1
ATOM 6355 C C . PHE B 1 146 ? -4.332 16.219 14.477 1 98.38 146 PHE B C 1
ATOM 6357 O O . PHE B 1 146 ? -3.344 16.094 15.203 1 98.38 146 PHE B O 1
ATOM 6364 N N . VAL B 1 147 ? -4.336 16.859 13.344 1 97.56 147 VAL B N 1
ATOM 6365 C CA . VAL B 1 147 ? -3.08 17.297 12.75 1 97.56 147 VAL B CA 1
ATOM 6366 C C . VAL B 1 147 ? -3.021 18.828 12.734 1 97.56 147 VAL B C 1
ATOM 6368 O O . VAL B 1 147 ? -1.999 19.422 13.086 1 97.56 147 VAL B O 1
ATOM 6371 N N . SER B 1 148 ? -4.074 19.438 12.234 1 97.5 148 SER B N 1
ATOM 6372 C CA . SER B 1 148 ? -4.09 20.891 12.125 1 97.5 148 SER B CA 1
ATOM 6373 C C . SER B 1 148 ? -5.516 21.422 12.047 1 97.5 148 SER B C 1
ATOM 6375 O O . SER B 1 148 ? -6.469 20.656 11.922 1 97.5 148 SER B O 1
ATOM 6377 N N . ALA B 1 149 ? -5.582 22.734 12.188 1 97.88 149 ALA B N 1
ATOM 6378 C CA . ALA B 1 149 ? -6.859 23.438 12.062 1 97.88 149 ALA B CA 1
ATOM 6379 C C . ALA B 1 149 ? -6.703 24.703 11.234 1 97.88 149 ALA B C 1
ATOM 6381 O O . ALA B 1 149 ? -5.605 25.266 11.133 1 97.88 149 ALA B O 1
ATOM 6382 N N . LEU B 1 150 ? -7.805 25.109 10.617 1 97.44 150 LEU B N 1
ATOM 6383 C CA . LEU B 1 150 ? -7.809 26.281 9.742 1 97.44 150 LEU B CA 1
ATOM 6384 C C . LEU B 1 150 ? -9.07 27.109 9.945 1 97.44 150 LEU B C 1
ATOM 6386 O O . LEU B 1 150 ? -10.18 26.562 9.977 1 97.44 150 LEU B O 1
ATOM 6390 N N . ASP B 1 151 ? -8.82 28.406 10.195 1 96.75 151 ASP B N 1
ATOM 6391 C CA . ASP B 1 151 ? -9.93 29.359 10.242 1 96.75 151 ASP B CA 1
ATOM 6392 C C . ASP B 1 151 ? -10.188 29.984 8.867 1 96.75 151 ASP B C 1
ATOM 6394 O O . ASP B 1 151 ? -9.328 30.688 8.336 1 96.75 151 ASP B O 1
ATOM 6398 N N . TYR B 1 152 ? -11.398 29.75 8.336 1 96.62 152 TYR B N 1
ATOM 6399 C CA . TYR B 1 152 ? -11.711 30.312 7.027 1 96.62 152 TYR B CA 1
ATOM 6400 C C . TYR B 1 152 ? -13.211 30.547 6.883 1 96.62 152 TYR B C 1
ATOM 6402 O O . TYR B 1 152 ? -14.016 29.641 7.086 1 96.62 152 TYR B O 1
ATOM 6410 N N . GLY B 1 153 ? -13.523 31.766 6.512 1 95.44 153 GLY B N 1
ATOM 6411 C CA . GLY B 1 153 ? -14.93 32.094 6.324 1 95.44 153 GLY B CA 1
ATOM 6412 C C . GLY B 1 153 ? -15.75 31.938 7.586 1 95.44 153 GLY B C 1
ATOM 6413 O O . GLY B 1 153 ? -15.391 32.469 8.641 1 95.44 153 GLY B O 1
ATOM 6414 N N . GLU B 1 154 ? -16.844 31.234 7.371 1 96.81 154 GLU B N 1
ATOM 6415 C CA . GLU B 1 154 ? -17.75 31.047 8.484 1 96.81 154 GLU B CA 1
ATOM 6416 C C . GLU B 1 154 ? -17.469 29.734 9.219 1 96.81 154 GLU B C 1
ATOM 6418 O O . GLU B 1 154 ? -18.188 29.344 10.133 1 96.81 154 GLU B O 1
ATOM 6423 N N . HIS B 1 155 ? -16.453 29.094 8.82 1 97.94 155 HIS B N 1
ATOM 6424 C CA . HIS B 1 155 ? -16.188 27.766 9.359 1 97.94 155 HIS B CA 1
ATOM 6425 C C . HIS B 1 155 ? -14.789 27.672 9.961 1 97.94 155 HIS B C 1
ATOM 6427 O O . HIS B 1 155 ? -13.914 28.469 9.609 1 97.94 155 HIS B O 1
ATOM 6433 N N . VAL B 1 156 ? -14.633 26.797 10.898 1 98.38 156 VAL B N 1
ATOM 6434 C CA . VAL B 1 156 ? -13.336 26.281 11.344 1 98.38 156 VAL B CA 1
ATOM 6435 C C . VAL B 1 156 ? -13.148 24.844 10.852 1 98.38 156 VAL B C 1
ATOM 6437 O O . VAL B 1 156 ? -14.047 24.016 11 1 98.38 156 VAL B O 1
ATOM 6440 N N . TYR B 1 157 ? -12.055 24.641 10.234 1 98.56 157 TYR B N 1
ATOM 6441 C CA . TYR B 1 157 ? -11.75 23.344 9.664 1 98.56 157 TYR B CA 1
ATOM 6442 C C . TYR B 1 157 ? -10.734 22.594 10.531 1 98.56 157 TYR B C 1
ATOM 6444 O O . TYR B 1 157 ? -9.828 23.203 11.094 1 98.56 157 TYR B O 1
ATOM 6452 N N . PHE B 1 158 ? -10.922 21.297 10.633 1 98.75 158 PHE B N 1
ATOM 6453 C CA . PHE B 1 158 ? -9.984 20.406 11.32 1 98.75 158 PHE B CA 1
ATOM 6454 C C . PHE B 1 158 ? -9.484 19.328 10.375 1 98.75 158 PHE B C 1
ATOM 6456 O O . PHE B 1 158 ? -10.273 18.703 9.664 1 98.75 158 PHE B O 1
ATOM 6463 N N . PHE B 1 159 ? -8.203 19.141 10.297 1 98.75 159 PHE B N 1
ATOM 6464 C CA . PHE B 1 159 ? -7.586 18.078 9.516 1 98.75 159 PHE B CA 1
ATOM 6465 C C . PHE B 1 159 ? -7.059 16.969 10.43 1 98.75 159 PHE B C 1
ATOM 6467 O O . PHE B 1 159 ? -6.367 17.25 11.414 1 98.75 159 PHE B O 1
ATOM 6474 N N . PHE B 1 160 ? -7.418 15.711 10.133 1 98.75 160 PHE B N 1
ATOM 6475 C CA . PHE B 1 160 ? -7.055 14.602 11.008 1 98.75 160 PHE B CA 1
ATOM 6476 C C . PHE B 1 160 ? -7.133 13.273 10.258 1 98.75 160 PHE B C 1
ATOM 6478 O O . PHE B 1 160 ? -7.43 13.25 9.062 1 98.75 160 PHE B O 1
ATOM 6485 N N . ARG B 1 161 ? -6.684 12.273 10.812 1 98.25 161 ARG B N 1
ATOM 6486 C CA . ARG B 1 161 ? -6.871 10.914 10.328 1 98.25 161 ARG B CA 1
ATOM 6487 C C . ARG B 1 161 ? -7.625 10.062 11.352 1 98.25 161 ARG B C 1
ATOM 6489 O O . ARG B 1 161 ? -7.492 10.273 12.562 1 98.25 161 ARG B O 1
ATOM 6496 N N . GLU B 1 162 ? -8.398 9.109 10.891 1 98 162 GLU B N 1
ATOM 6497 C CA . GLU B 1 162 ? -9.203 8.281 11.773 1 98 162 GLU B CA 1
ATOM 6498 C C . GLU B 1 162 ? -9.5 6.926 11.133 1 98 162 GLU B C 1
ATOM 6500 O O . GLU B 1 162 ? -9.258 6.723 9.945 1 98 162 GLU B O 1
ATOM 6505 N N . ASN B 1 163 ? -10.016 6.043 11.992 1 96.94 163 ASN B N 1
ATOM 6506 C CA . ASN B 1 163 ? -10.508 4.781 11.453 1 96.94 163 ASN B CA 1
ATOM 6507 C C . ASN B 1 163 ? -11.766 4.98 10.609 1 96.94 163 ASN B C 1
ATOM 6509 O O . ASN B 1 163 ? -12.711 5.648 11.047 1 96.94 163 ASN B O 1
ATOM 6513 N N . ALA B 1 164 ? -11.734 4.457 9.438 1 96.5 164 ALA B N 1
ATOM 6514 C CA . ALA B 1 164 ? -12.82 4.695 8.484 1 96.5 164 ALA B CA 1
ATOM 6515 C C . ALA B 1 164 ? -13.984 3.74 8.727 1 96.5 164 ALA B C 1
ATOM 6517 O O . ALA B 1 164 ? -13.898 2.557 8.398 1 96.5 164 ALA B O 1
ATOM 6518 N N . VAL B 1 165 ? -15.07 4.281 9.156 1 95.56 165 VAL B N 1
ATOM 6519 C CA . VAL B 1 165 ? -16.25 3.465 9.422 1 95.56 165 VAL B CA 1
ATOM 6520 C C . VAL B 1 165 ? -16.828 2.941 8.109 1 95.56 165 VAL B C 1
ATOM 6522 O O . VAL B 1 165 ? -17.406 1.854 8.07 1 95.56 165 VAL B O 1
ATOM 6525 N N . GLU B 1 166 ? -16.641 3.715 7.039 1 93.69 166 GLU B N 1
ATOM 6526 C CA . GLU B 1 166 ? -17.188 3.338 5.738 1 93.69 166 GLU B CA 1
ATOM 6527 C C . GLU B 1 166 ? -16.422 2.156 5.145 1 93.69 166 GLU B C 1
ATOM 6529 O O . GLU B 1 166 ? -16.859 1.57 4.152 1 93.69 166 GLU B O 1
ATOM 6534 N N . TYR B 1 167 ? -15.344 1.823 5.727 1 91.69 167 TYR B N 1
ATOM 6535 C CA . TYR B 1 167 ? -14.531 0.709 5.246 1 91.69 167 TYR B CA 1
ATOM 6536 C C . TYR B 1 167 ? -14.773 -0.542 6.082 1 91.69 167 TYR B C 1
ATOM 6538 O O . TYR B 1 167 ? -14.141 -1.574 5.867 1 91.69 167 TYR B O 1
ATOM 6546 N N . SER B 1 168 ? -15.656 -0.575 6.914 1 86.19 168 SER B N 1
ATOM 6547 C CA . SER B 1 168 ? -15.852 -1.638 7.891 1 86.19 168 SER B CA 1
ATOM 6548 C C . SER B 1 168 ? -16.266 -2.943 7.219 1 86.19 168 SER B C 1
ATOM 6550 O O . SER B 1 168 ? -15.984 -4.027 7.73 1 86.19 168 SER B O 1
ATOM 6552 N N . ASN B 1 169 ? -16.875 -2.809 6.078 1 85.19 169 ASN B N 1
ATOM 6553 C CA . ASN B 1 169 ? -17.312 -4.012 5.375 1 85.19 169 ASN B CA 1
ATOM 6554 C C . ASN B 1 169 ? -16.172 -4.629 4.566 1 85.19 169 ASN B C 1
ATOM 6556 O O . ASN B 1 169 ? -16.297 -5.746 4.059 1 85.19 169 ASN B O 1
ATOM 6560 N N . CYS B 1 170 ? -15.117 -3.986 4.445 1 85.94 170 CYS B N 1
ATOM 6561 C CA . CYS B 1 170 ? -14.016 -4.449 3.609 1 85.94 170 CYS B CA 1
ATOM 6562 C C . CYS B 1 170 ? -12.781 -4.727 4.449 1 85.94 170 CYS B C 1
ATOM 6564 O O . CYS B 1 170 ? -11.773 -5.227 3.938 1 85.94 170 CYS B O 1
ATOM 6566 N N . GLY B 1 171 ? -12.844 -4.426 5.648 1 86.06 171 GLY B N 1
ATOM 6567 C CA . GLY B 1 171 ? -11.695 -4.52 6.543 1 86.06 171 GLY B CA 1
ATOM 6568 C C . GLY B 1 171 ? -11.508 -3.287 7.406 1 86.06 171 GLY B C 1
ATOM 6569 O O . GLY B 1 171 ? -12.484 -2.689 7.863 1 86.06 171 GLY B O 1
ATOM 6570 N N . LYS B 1 172 ? -10.258 -3.098 7.734 1 88.81 172 LYS B N 1
ATOM 6571 C CA . LYS B 1 172 ? -9.898 -1.92 8.523 1 88.81 172 LYS B CA 1
ATOM 6572 C C . LYS B 1 172 ? -8.977 -0.992 7.742 1 88.81 172 LYS B C 1
ATOM 6574 O O . LYS B 1 172 ? -8.078 -1.453 7.039 1 88.81 172 LYS B O 1
ATOM 6579 N N . ALA B 1 173 ? -9.336 0.236 7.848 1 91.81 173 ALA B N 1
ATOM 6580 C CA . ALA B 1 173 ? -8.5 1.233 7.191 1 91.81 173 ALA B CA 1
ATOM 6581 C C . ALA B 1 173 ? -8.57 2.574 7.918 1 91.81 173 ALA B C 1
ATOM 6583 O O . ALA B 1 173 ? -9.539 2.85 8.633 1 91.81 173 ALA B O 1
ATOM 6584 N N . ARG B 1 174 ? -7.516 3.34 7.828 1 95.75 174 ARG B N 1
ATOM 6585 C CA . ARG B 1 174 ? -7.492 4.719 8.312 1 95.75 174 ARG B CA 1
ATOM 6586 C C . ARG B 1 174 ? -7.527 5.703 7.145 1 95.75 174 ARG B C 1
ATOM 6588 O O . ARG B 1 174 ? -6.879 5.484 6.121 1 95.75 174 ARG B O 1
ATOM 6595 N N . TYR B 1 175 ? -8.32 6.75 7.281 1 97.38 175 TYR B N 1
ATOM 6596 C CA . TYR B 1 175 ? -8.414 7.75 6.227 1 97.38 175 TYR B CA 1
ATOM 6597 C C . TYR B 1 175 ? -8.094 9.141 6.758 1 97.38 175 TYR B C 1
ATOM 6599 O O . TYR B 1 175 ? -8.344 9.438 7.93 1 97.38 175 TYR B O 1
ATOM 6607 N N . SER B 1 176 ? -7.504 9.945 5.898 1 98.56 176 SER B N 1
ATOM 6608 C CA . SER B 1 176 ? -7.363 11.375 6.172 1 98.56 176 SER B CA 1
ATOM 6609 C C . SER B 1 176 ? -8.688 12.109 5.988 1 98.56 176 SER B C 1
ATOM 6611 O O . SER B 1 176 ? -9.445 11.812 5.059 1 98.56 176 SER B O 1
ATOM 6613 N N . ARG B 1 177 ? -8.906 13.062 6.949 1 98.69 177 ARG B N 1
ATOM 6614 C CA . ARG B 1 177 ? -10.188 13.75 6.984 1 98.69 177 ARG B CA 1
ATOM 6615 C C . ARG B 1 177 ? -10 15.258 7.062 1 98.69 177 ARG B C 1
ATOM 6617 O O . ARG B 1 177 ? -8.984 15.734 7.578 1 98.69 177 ARG B O 1
ATOM 6624 N N . VAL B 1 178 ? -10.977 15.945 6.512 1 98.81 178 VAL B N 1
ATOM 6625 C CA . VAL B 1 178 ? -11.219 17.344 6.848 1 98.81 178 VAL B CA 1
ATOM 6626 C C . VAL B 1 178 ? -12.617 17.5 7.445 1 98.81 178 VAL B C 1
ATOM 6628 O O . VAL B 1 178 ? -13.602 17.062 6.852 1 98.81 178 VAL B O 1
ATOM 6631 N N . GLY B 1 179 ? -12.664 17.938 8.68 1 98.69 179 GLY B N 1
ATOM 6632 C CA . GLY B 1 179 ? -13.922 18.281 9.328 1 98.69 179 GLY B CA 1
ATOM 6633 C C . GLY B 1 179 ? -14.148 19.766 9.438 1 98.69 179 GLY B C 1
ATOM 6634 O O . GLY B 1 179 ? -13.195 20.547 9.445 1 98.69 179 GLY B O 1
ATOM 6635 N N . ARG B 1 180 ? -15.43 20.141 9.578 1 98.31 180 ARG B N 1
ATOM 6636 C CA . ARG B 1 180 ? -15.688 21.562 9.727 1 98.31 180 ARG B CA 1
ATOM 6637 C C . ARG B 1 180 ? -16.875 21.812 10.664 1 98.31 180 ARG B C 1
ATOM 6639 O O . ARG B 1 180 ? -17.75 20.969 10.781 1 98.31 180 ARG B O 1
ATOM 6646 N N . VAL B 1 181 ? -16.875 22.953 11.32 1 98.56 181 VAL B N 1
ATOM 6647 C CA . VAL B 1 181 ? -17.953 23.438 12.18 1 98.56 181 VAL B CA 1
ATOM 6648 C C . VAL B 1 181 ? -18.172 24.938 11.922 1 98.56 181 VAL B C 1
ATOM 6650 O O . VAL B 1 181 ? -17.25 25.641 11.547 1 98.56 181 VAL B O 1
ATOM 6653 N N . CYS B 1 182 ? -19.406 25.391 12.117 1 98.19 182 CYS B N 1
ATOM 6654 C CA . CYS B 1 182 ? -19.734 26.797 11.961 1 98.19 182 CYS B CA 1
ATOM 6655 C C . CYS B 1 182 ? -19.312 27.594 13.188 1 98.19 182 CYS B C 1
ATOM 6657 O O . CYS B 1 182 ? -19.531 27.172 14.32 1 98.19 182 CYS B O 1
ATOM 6659 N N . LYS B 1 183 ? -18.766 28.75 12.953 1 97.56 183 LYS B N 1
ATOM 6660 C CA . LYS B 1 183 ? -18.344 29.641 14.039 1 97.56 183 LYS B CA 1
ATOM 6661 C C . LYS B 1 183 ? -19.547 30.172 14.812 1 97.56 183 LYS B C 1
ATOM 6663 O O . LYS B 1 183 ? -19.453 30.391 16.016 1 97.56 183 LYS B O 1
ATOM 6668 N N . LYS B 1 184 ? -20.703 30.281 14.172 1 95.69 184 LYS B N 1
ATOM 6669 C CA . LYS B 1 184 ? -21.875 30.875 14.805 1 95.69 184 LYS B CA 1
ATOM 6670 C C . LYS B 1 184 ? -22.781 29.797 15.383 1 95.69 184 LYS B C 1
ATOM 6672 O O . LYS B 1 184 ? -23.906 30.078 15.805 1 95.69 184 LYS B O 1
ATOM 6677 N N . ASP B 1 185 ? -22.328 28.578 15.328 1 97.56 185 ASP B N 1
ATOM 6678 C CA . ASP B 1 185 ? -23.141 27.484 15.883 1 97.56 185 ASP B CA 1
ATOM 6679 C C . ASP B 1 185 ? -23.328 27.672 17.391 1 97.56 185 ASP B C 1
ATOM 6681 O O . ASP B 1 185 ? -22.344 27.812 18.125 1 97.56 185 ASP B O 1
ATOM 6685 N N . LYS B 1 186 ? -24.562 27.625 17.859 1 96.62 186 LYS B N 1
ATOM 6686 C CA . LYS B 1 186 ? -24.859 27.812 19.281 1 96.62 186 LYS B CA 1
ATOM 6687 C C . LYS B 1 186 ? -25.484 26.562 19.891 1 96.62 186 LYS B C 1
ATOM 6689 O O . LYS B 1 186 ? -26.047 26.609 20.969 1 96.62 186 LYS B O 1
ATOM 6694 N N . GLY B 1 187 ? -25.359 25.5 19.172 1 96.31 187 GLY B N 1
ATOM 6695 C CA . GLY B 1 187 ? -26.016 24.281 19.609 1 96.31 187 GLY B CA 1
ATOM 6696 C C . GLY B 1 187 ? -27.469 24.188 19.172 1 96.31 187 GLY B C 1
ATOM 6697 O O . GLY B 1 187 ? -28 25.109 18.562 1 96.31 187 GLY B O 1
ATOM 6698 N N . GLY B 1 188 ? -28.031 23.016 19.453 1 94.12 188 GLY B N 1
ATOM 6699 C CA . GLY B 1 188 ? -29.422 22.812 19.109 1 94.12 188 GLY B CA 1
ATOM 6700 C C . GLY B 1 188 ? -30.359 22.906 20.312 1 94.12 188 GLY B C 1
ATOM 6701 O O . GLY B 1 188 ? -29.922 23.297 21.406 1 94.12 188 GLY B O 1
ATOM 6702 N N . ALA B 1 189 ? -31.594 22.578 20.031 1 90.56 189 ALA B N 1
ATOM 6703 C CA . ALA B 1 189 ? -32.594 22.594 21.094 1 90.56 189 ALA B CA 1
ATOM 6704 C C . ALA B 1 189 ? -32.562 21.297 21.891 1 90.56 189 ALA B C 1
ATOM 6706 O O . ALA B 1 189 ? -32.031 20.281 21.422 1 90.56 189 ALA B O 1
ATOM 6707 N N . HIS B 1 190 ? -32.938 21.359 23.109 1 88.12 190 HIS B N 1
ATOM 6708 C CA . HIS B 1 190 ? -33.188 20.203 23.969 1 88.12 190 HIS B CA 1
ATOM 6709 C C . HIS B 1 190 ? -31.891 19.422 24.203 1 88.12 190 HIS B C 1
ATOM 6711 O O . HIS B 1 190 ? -30.922 19.953 24.75 1 88.12 190 HIS B O 1
ATOM 6717 N N . SER B 1 191 ? -31.891 18.188 23.609 1 87.88 191 SER B N 1
ATOM 6718 C CA . SER B 1 191 ? -30.781 17.281 23.891 1 87.88 191 SER B CA 1
ATOM 6719 C C . SER B 1 191 ? -29.531 17.672 23.109 1 87.88 191 SER B C 1
ATOM 6721 O O . SER B 1 191 ? -28.453 17.125 23.344 1 87.88 191 SER B O 1
ATOM 6723 N N . PHE B 1 192 ? -29.641 18.688 22.281 1 92.31 192 PHE B N 1
ATOM 6724 C CA . PHE B 1 192 ? -28.516 19.047 21.406 1 92.31 192 PHE B CA 1
ATOM 6725 C C . PHE B 1 192 ? -27.906 20.375 21.844 1 92.31 192 PHE B C 1
ATOM 6727 O O . PHE B 1 192 ? -27.172 21.016 21.094 1 92.31 192 PHE B O 1
ATOM 6734 N N . THR B 1 193 ? -28.156 20.812 23.094 1 93.44 193 THR B N 1
ATOM 6735 C CA . THR B 1 193 ? -27.719 22.125 23.562 1 93.44 193 THR B CA 1
ATOM 6736 C C . THR B 1 193 ? -26.203 22.234 23.562 1 93.44 193 THR B C 1
ATOM 6738 O O . THR B 1 193 ? -25.656 23.312 23.297 1 93.44 193 THR B O 1
ATOM 6741 N N . SER B 1 194 ? -25.5 21.156 23.828 1 95.69 194 SER B N 1
ATOM 6742 C CA . SER B 1 194 ? -24.047 21.203 23.906 1 95.69 194 SER B CA 1
ATOM 6743 C C . SER B 1 194 ? -23.406 20.375 22.781 1 95.69 194 SER B C 1
ATOM 6745 O O . SER B 1 194 ? -22.297 19.859 22.938 1 95.69 194 SER B O 1
ATOM 6747 N N . ARG B 1 195 ? -24.125 20.281 21.672 1 96.38 195 ARG B N 1
ATOM 6748 C CA . ARG B 1 195 ? -23.625 19.516 20.547 1 96.38 195 ARG B CA 1
ATOM 6749 C C . ARG B 1 195 ? -23.547 20.359 19.281 1 96.38 195 ARG B C 1
ATOM 6751 O O . ARG B 1 195 ? -24.375 21.234 19.062 1 96.38 195 ARG B O 1
ATOM 6758 N N . TRP B 1 196 ? -22.516 20.062 18.531 1 97.81 196 TRP B N 1
ATOM 6759 C CA . TRP B 1 196 ? -22.438 20.719 17.234 1 97.81 196 TRP B CA 1
ATOM 6760 C C . TRP B 1 196 ? -23.641 20.391 16.375 1 97.81 196 TRP B C 1
ATOM 6762 O O . TRP B 1 196 ? -24.031 19.219 16.266 1 97.81 196 TRP B O 1
ATOM 6772 N N . THR B 1 197 ? -24.219 21.359 15.773 1 97.25 197 THR B N 1
ATOM 6773 C CA . THR B 1 197 ? -25.297 21.141 14.82 1 97.25 197 THR B CA 1
ATOM 6774 C C . THR B 1 197 ? -24.797 21.25 13.383 1 97.25 197 THR B C 1
ATOM 6776 O O . THR B 1 197 ? -25.516 20.953 12.438 1 97.25 197 THR B O 1
ATOM 6779 N N . SER B 1 198 ? -23.531 21.578 13.203 1 97.5 198 SER B N 1
ATOM 6780 C CA . SER B 1 198 ? -23 21.906 11.883 1 97.5 198 SER B CA 1
ATOM 6781 C C . SER B 1 198 ? -21.812 21.031 11.531 1 97.5 198 SER B C 1
ATOM 6783 O O . SER B 1 198 ? -21.219 21.172 10.461 1 97.5 198 SER B O 1
ATOM 6785 N N . PHE B 1 199 ? -21.469 20.047 12.344 1 98.25 199 PHE B N 1
ATOM 6786 C CA . PHE B 1 199 ? -20.266 19.25 12.117 1 98.25 199 PHE B CA 1
ATOM 6787 C C . PHE B 1 199 ? -20.453 18.312 10.914 1 98.25 199 PHE B C 1
ATOM 6789 O O . PHE B 1 199 ? -21.422 17.562 10.852 1 98.25 199 PHE B O 1
ATOM 6796 N N . LEU B 1 200 ? -19.516 18.406 9.984 1 98.56 200 LEU B N 1
ATOM 6797 C CA . LEU B 1 200 ? -19.406 17.5 8.844 1 98.56 200 LEU B CA 1
ATOM 6798 C C . LEU B 1 200 ? -17.938 17.125 8.602 1 98.56 200 LEU B C 1
ATOM 6800 O O . LEU B 1 200 ? -17.031 17.859 8.984 1 98.56 200 LEU B O 1
ATOM 6804 N N . LYS B 1 201 ? -17.734 16.016 8.008 1 98.69 201 LYS B N 1
ATOM 6805 C CA . LYS B 1 201 ? -16.375 15.609 7.664 1 98.69 201 LYS B CA 1
ATOM 6806 C C . LYS B 1 201 ? -16.328 14.938 6.297 1 98.69 201 LYS B C 1
ATOM 6808 O O . LYS B 1 201 ? -17.344 14.383 5.84 1 98.69 201 LYS B O 1
ATOM 6813 N N . ALA B 1 202 ? -15.188 15.016 5.664 1 98.75 202 ALA B N 1
ATOM 6814 C CA . ALA B 1 202 ? -14.953 14.461 4.332 1 98.75 202 ALA B CA 1
ATOM 6815 C C . ALA B 1 202 ? -13.555 13.852 4.23 1 98.75 202 ALA B C 1
ATOM 6817 O O . ALA B 1 202 ? -12.641 14.25 4.949 1 98.75 202 ALA B O 1
ATOM 6818 N N . ARG B 1 203 ? -13.445 12.859 3.336 1 98.25 203 ARG B N 1
ATOM 6819 C CA . ARG B 1 203 ? -12.172 12.188 3.105 1 98.25 203 ARG B CA 1
ATOM 6820 C C . ARG B 1 203 ? -11.266 13.023 2.203 1 98.25 203 ARG B C 1
ATOM 6822 O O . ARG B 1 203 ? -11.742 13.656 1.257 1 98.25 203 ARG B O 1
ATOM 6829 N N . LEU B 1 204 ? -9.945 13.07 2.527 1 98.62 204 LEU B N 1
ATOM 6830 C CA . LEU B 1 204 ? -8.93 13.641 1.654 1 98.62 204 LEU B CA 1
ATOM 6831 C C . LEU B 1 204 ? -8.227 12.547 0.855 1 98.62 204 LEU B C 1
ATOM 6833 O O . LEU B 1 204 ? -7.699 11.594 1.431 1 98.62 204 LEU B O 1
ATOM 6837 N N . ASN B 1 205 ? -8.234 12.734 -0.418 1 96.5 205 ASN B N 1
ATOM 6838 C CA . ASN B 1 205 ? -7.656 11.703 -1.27 1 96.5 205 ASN B CA 1
ATOM 6839 C C . ASN B 1 205 ? -6.285 12.109 -1.799 1 96.5 205 ASN B C 1
ATOM 6841 O O . ASN B 1 205 ? -6.164 13.109 -2.506 1 96.5 205 ASN B O 1
ATOM 6845 N N . CYS B 1 206 ? -5.262 11.438 -1.413 1 96.69 206 CYS B N 1
ATOM 6846 C CA . CYS B 1 206 ? -3.908 11.508 -1.955 1 96.69 206 CYS B CA 1
ATOM 6847 C C . CYS B 1 206 ? -3.455 10.156 -2.48 1 96.69 206 CYS B C 1
ATOM 6849 O O . CYS B 1 206 ? -3.219 9.227 -1.702 1 96.69 206 CYS B O 1
ATOM 6851 N N . SER B 1 207 ? -3.379 10.055 -3.855 1 93.81 207 SER B N 1
ATOM 6852 C CA . SER B 1 207 ? -3.111 8.727 -4.398 1 93.81 207 SER B CA 1
ATOM 6853 C C . SER B 1 207 ? -2.305 8.812 -5.691 1 93.81 207 SER B C 1
ATOM 6855 O O . SER B 1 207 ? -2.293 9.852 -6.355 1 93.81 207 SER B O 1
ATOM 6857 N N . ILE B 1 208 ? -1.515 7.797 -5.969 1 91.31 208 ILE B N 1
ATOM 6858 C CA . ILE B 1 208 ? -0.921 7.582 -7.285 1 91.31 208 ILE B CA 1
ATOM 6859 C C . ILE B 1 208 ? -1.969 7.008 -8.234 1 91.31 208 ILE B C 1
ATOM 6861 O O . ILE B 1 208 ? -2.555 5.957 -7.965 1 91.31 208 ILE B O 1
ATOM 6865 N N . PRO B 1 209 ? -2.203 7.695 -9.328 1 89.5 209 PRO B N 1
ATOM 6866 C CA . PRO B 1 209 ? -3.277 7.254 -10.219 1 89.5 209 PRO B CA 1
ATOM 6867 C C . PRO B 1 209 ? -2.969 5.922 -10.898 1 89.5 209 PRO B C 1
ATOM 6869 O O . PRO B 1 209 ? -1.804 5.523 -10.992 1 89.5 209 PRO B O 1
ATOM 6872 N N . GLY B 1 210 ? -4.062 5.254 -11.422 1 87.31 210 GLY B N 1
ATOM 6873 C CA . GLY B 1 210 ? -4.023 3.971 -12.102 1 87.31 210 GLY B CA 1
ATOM 6874 C C . GLY B 1 210 ? -5.328 3.207 -12.016 1 87.31 210 GLY B C 1
ATOM 6875 O O . GLY B 1 210 ? -6.289 3.678 -11.406 1 87.31 210 GLY B O 1
ATOM 6876 N N . ASP B 1 211 ? -5.375 2.051 -12.711 1 83.81 211 ASP B N 1
ATOM 6877 C CA . ASP B 1 211 ? -6.562 1.207 -12.617 1 83.81 211 ASP B CA 1
ATOM 6878 C C . ASP B 1 211 ? -6.84 0.81 -11.164 1 83.81 211 ASP B C 1
ATOM 6880 O O . ASP B 1 211 ? -8 0.688 -10.766 1 83.81 211 ASP B O 1
ATOM 6884 N N . PHE B 1 212 ? -5.727 0.638 -10.5 1 87.62 212 PHE B N 1
ATOM 6885 C CA . PHE B 1 212 ? -5.758 0.396 -9.062 1 87.62 212 PHE B CA 1
ATOM 6886 C C . PHE B 1 212 ? -4.895 1.412 -8.328 1 87.62 212 PHE B C 1
ATOM 6888 O O . PHE B 1 212 ? -3.703 1.183 -8.117 1 87.62 212 PHE B O 1
ATOM 6895 N N . PRO B 1 213 ? -5.527 2.436 -7.918 1 88.88 213 PRO B N 1
ATOM 6896 C CA . PRO B 1 213 ? -4.742 3.516 -7.312 1 88.88 213 PRO B CA 1
ATOM 6897 C C . PRO B 1 213 ? -4.117 3.115 -5.98 1 88.88 213 PRO B C 1
ATOM 6899 O O . PRO B 1 213 ? -4.664 2.27 -5.266 1 88.88 213 PRO B O 1
ATOM 6902 N N . PHE B 1 214 ? -2.957 3.666 -5.707 1 89.88 214 PHE B N 1
ATOM 6903 C CA . PHE B 1 214 ? -2.309 3.52 -4.406 1 89.88 214 PHE B CA 1
ATOM 6904 C C . PHE B 1 214 ? -2.525 4.762 -3.549 1 89.88 214 PHE B C 1
ATOM 6906 O O . PHE B 1 214 ? -2.223 5.875 -3.977 1 89.88 214 PHE B O 1
ATOM 6913 N N . TYR B 1 215 ? -2.918 4.609 -2.352 1 91.81 215 TYR B N 1
ATOM 6914 C CA . TYR B 1 215 ? -3.328 5.742 -1.531 1 91.81 215 TYR B CA 1
ATOM 6915 C C . TYR B 1 215 ? -2.355 5.965 -0.38 1 91.81 215 TYR B C 1
ATOM 6917 O O . TYR B 1 215 ? -1.889 5.008 0.24 1 91.81 215 TYR B O 1
ATOM 6925 N N . PHE B 1 216 ? -2.049 7.195 -0.073 1 94.69 216 PHE B N 1
ATOM 6926 C CA . PHE B 1 216 ? -1.44 7.648 1.171 1 94.69 216 PHE B CA 1
ATOM 6927 C C . PHE B 1 216 ? -2.504 8.133 2.15 1 94.69 216 PHE B C 1
ATOM 6929 O O . PHE B 1 216 ? -2.932 9.289 2.09 1 94.69 216 PHE B O 1
ATOM 6936 N N . HIS B 1 217 ? -2.828 7.367 3.148 1 95.38 217 HIS B N 1
ATOM 6937 C CA . HIS B 1 217 ? -4.031 7.598 3.943 1 95.38 217 HIS B CA 1
ATOM 6938 C C . HIS B 1 217 ? -3.711 8.383 5.211 1 95.38 217 HIS B C 1
ATOM 6940 O O . HIS B 1 217 ? -4.617 8.859 5.898 1 95.38 217 HIS B O 1
ATOM 6946 N N . HIS B 1 218 ? -2.51 8.539 5.52 1 97.38 218 HIS B N 1
ATOM 6947 C CA . HIS B 1 218 ? -2.172 9.109 6.82 1 97.38 218 HIS B CA 1
ATOM 6948 C C . HIS B 1 218 ? -1.638 10.531 6.68 1 97.38 218 HIS B C 1
ATOM 6950 O O . HIS B 1 218 ? -0.44 10.727 6.469 1 97.38 218 HIS B O 1
ATOM 6956 N N . ILE B 1 219 ? -2.48 11.445 6.887 1 98.5 219 ILE B N 1
ATOM 6957 C CA . ILE B 1 219 ? -2.068 12.844 6.875 1 98.5 219 ILE B CA 1
ATOM 6958 C C . ILE B 1 219 ? -1.197 13.133 8.094 1 98.5 219 ILE B C 1
ATOM 6960 O O . ILE B 1 219 ? -1.506 12.695 9.203 1 98.5 219 ILE B O 1
ATOM 6964 N N . GLN B 1 220 ? -0.087 13.852 7.863 1 98.06 220 GLN B N 1
ATOM 6965 C CA . GLN B 1 220 ? 0.84 14.133 8.953 1 98.06 220 GLN B CA 1
ATOM 6966 C C . GLN B 1 220 ? 0.907 15.625 9.242 1 98.06 220 GLN B C 1
ATOM 6968 O O . GLN B 1 220 ? 1.202 16.031 10.367 1 98.06 220 GLN B O 1
ATOM 6973 N N . SER B 1 221 ? 0.758 16.406 8.227 1 98.31 221 SER B N 1
ATOM 6974 C CA . SER B 1 221 ? 0.907 17.859 8.359 1 98.31 221 SER B CA 1
ATOM 6975 C C . SER B 1 221 ? 0.238 18.594 7.207 1 98.31 221 SER B C 1
ATOM 6977 O O . SER B 1 221 ? 0.078 18.031 6.117 1 98.31 221 SER B O 1
ATOM 6979 N N . THR B 1 222 ? -0.245 19.766 7.508 1 98.31 222 THR B N 1
ATOM 6980 C CA . THR B 1 222 ? -0.773 20.641 6.461 1 98.31 222 THR B CA 1
ATOM 6981 C C . THR B 1 222 ? -0.06 21.984 6.469 1 98.31 222 THR B C 1
ATOM 6983 O O . THR B 1 222 ? 0.457 22.406 7.504 1 98.31 222 THR B O 1
ATOM 6986 N N . SER B 1 223 ? -0.035 22.516 5.301 1 96.88 223 SER B N 1
ATOM 6987 C CA . SER B 1 223 ? 0.408 23.906 5.211 1 96.88 223 SER B CA 1
ATOM 6988 C C . SER B 1 223 ? -0.733 24.875 5.512 1 96.88 223 SER B C 1
ATOM 6990 O O . SER B 1 223 ? -1.875 24.453 5.703 1 96.88 223 SER B O 1
ATOM 6992 N N . GLY B 1 224 ? -0.426 26.188 5.648 1 93.62 224 GLY B N 1
ATOM 6993 C CA . GLY B 1 224 ? -1.49 27.172 5.582 1 93.62 224 GLY B CA 1
ATOM 6994 C C . GLY B 1 224 ? -2.094 27.312 4.199 1 93.62 224 GLY B C 1
ATOM 6995 O O . GLY B 1 224 ? -1.703 26.594 3.271 1 93.62 224 GLY B O 1
ATOM 6996 N N . LEU B 1 225 ? -3.111 28.062 4.133 1 96.06 225 LEU B N 1
ATOM 6997 C CA . LEU B 1 225 ? -3.723 28.312 2.83 1 96.06 225 LEU B CA 1
ATOM 6998 C C . LEU B 1 225 ? -2.789 29.109 1.936 1 96.06 225 LEU B C 1
ATOM 7000 O O . LEU B 1 225 ? -2.305 30.172 2.334 1 96.06 225 LEU B O 1
ATOM 7004 N N . VAL B 1 226 ? -2.498 28.562 0.775 1 96.56 226 VAL B N 1
ATOM 7005 C CA . VAL B 1 226 ? -1.595 29.203 -0.177 1 96.56 226 VAL B CA 1
ATOM 7006 C C . VAL B 1 226 ? -2.391 29.719 -1.369 1 96.56 226 VAL B C 1
ATOM 7008 O O . VAL B 1 226 ? -3.111 28.969 -2.025 1 96.56 226 VAL B O 1
ATOM 7011 N N . LYS B 1 227 ? -2.289 30.984 -1.571 1 96.06 227 LYS B N 1
ATOM 7012 C CA . LYS B 1 227 ? -2.867 31.578 -2.775 1 96.06 227 LYS B CA 1
ATOM 7013 C C . LYS B 1 227 ? -1.839 31.641 -3.902 1 96.06 227 LYS B C 1
ATOM 7015 O O . LYS B 1 227 ? -0.708 32.094 -3.691 1 96.06 227 LYS B O 1
ATOM 7020 N N . GLY B 1 228 ? -2.277 31.094 -5.004 1 94.75 228 GLY B N 1
ATOM 7021 C CA . GLY B 1 228 ? -1.324 31.109 -6.102 1 94.75 228 GLY B CA 1
ATOM 7022 C C . GLY B 1 228 ? -1.958 30.797 -7.445 1 94.75 228 GLY B C 1
ATOM 7023 O O . GLY B 1 228 ? -3.184 30.766 -7.562 1 94.75 228 GLY B O 1
ATOM 7024 N N . VAL B 1 229 ? -1.014 30.797 -8.414 1 94.56 229 VAL B N 1
ATOM 7025 C CA . VAL B 1 229 ? -1.411 30.484 -9.781 1 94.56 229 VAL B CA 1
ATOM 7026 C C . VAL B 1 229 ? -0.994 29.062 -10.125 1 94.56 229 VAL B C 1
ATOM 7028 O O . VAL B 1 229 ? 0.181 28.703 -10.008 1 94.56 229 VAL B O 1
ATOM 7031 N N . TYR B 1 230 ? -1.944 28.266 -10.547 1 93.62 230 TYR B N 1
ATOM 7032 C CA . TYR B 1 230 ? -1.748 26.875 -10.953 1 93.62 230 TYR B CA 1
ATOM 7033 C C . TYR B 1 230 ? -2.41 26.594 -12.297 1 93.62 230 TYR B C 1
ATOM 7035 O O . TYR B 1 230 ? -3.621 26.781 -12.445 1 93.62 230 TYR B O 1
ATOM 7043 N N . GLY B 1 231 ? -1.704 26.094 -13.211 1 92.06 231 GLY B N 1
ATOM 7044 C CA . GLY B 1 231 ? -2.254 25.953 -14.547 1 92.06 231 GLY B CA 1
ATOM 7045 C C . GLY B 1 231 ? -2.844 27.234 -15.094 1 92.06 231 GLY B C 1
ATOM 7046 O O . GLY B 1 231 ? -3.969 27.25 -15.594 1 92.06 231 GLY B O 1
ATOM 7047 N N . GLU B 1 232 ? -2.25 28.344 -14.688 1 85.88 232 GLU B N 1
ATOM 7048 C CA . GLU B 1 232 ? -2.59 29.672 -15.148 1 85.88 232 GLU B CA 1
ATOM 7049 C C . GLU B 1 232 ? -3.904 30.156 -14.539 1 85.88 232 GLU B C 1
ATOM 7051 O O . GLU B 1 232 ? -4.562 31.047 -15.086 1 85.88 232 GLU B O 1
ATOM 7056 N N . LYS B 1 233 ? -4.344 29.5 -13.602 1 92.81 233 LYS B N 1
ATOM 7057 C CA . LYS B 1 233 ? -5.547 29.922 -12.891 1 92.81 233 LYS B CA 1
ATOM 7058 C C . LYS B 1 233 ? -5.254 30.188 -11.414 1 92.81 233 LYS B C 1
ATOM 7060 O O . LYS B 1 233 ? -4.477 29.453 -10.789 1 92.81 233 LYS B O 1
ATOM 7065 N N . GLU B 1 234 ? -5.852 31.172 -10.984 1 94.75 234 GLU B N 1
ATOM 7066 C CA . GLU B 1 234 ? -5.699 31.5 -9.562 1 94.75 234 GLU B CA 1
ATOM 7067 C C . GLU B 1 234 ? -6.496 30.531 -8.695 1 94.75 234 GLU B C 1
ATOM 7069 O O . GLU B 1 234 ? -7.621 30.156 -9.039 1 94.75 234 GLU B O 1
ATOM 7074 N N . SER B 1 235 ? -5.855 30.031 -7.695 1 95.19 235 SER B N 1
ATOM 7075 C CA . SER B 1 235 ? -6.508 29.109 -6.77 1 95.19 235 SER B CA 1
ATOM 7076 C C . SER B 1 235 ? -5.883 29.188 -5.383 1 95.19 235 SER B C 1
ATOM 7078 O O . SER B 1 235 ? -4.781 29.719 -5.219 1 95.19 235 SER B O 1
ATOM 7080 N N . GLU B 1 236 ? -6.691 28.875 -4.414 1 96.81 236 GLU B N 1
ATOM 7081 C CA . GLU B 1 236 ? -6.195 28.688 -3.051 1 96.81 236 GLU B CA 1
ATOM 7082 C C . GLU B 1 236 ? -6.055 27.203 -2.709 1 96.81 236 GLU B C 1
ATOM 7084 O O . GLU B 1 236 ? -7.016 26.453 -2.82 1 96.81 236 GLU B O 1
ATOM 7089 N N . VAL B 1 237 ? -4.836 26.875 -2.283 1 97.06 237 VAL B N 1
ATOM 7090 C CA . VAL B 1 237 ? -4.602 25.453 -2.07 1 97.06 237 VAL B CA 1
ATOM 7091 C C . VAL B 1 237 ? -3.971 25.234 -0.697 1 97.06 237 VAL B C 1
ATOM 7093 O O . VAL B 1 237 ? -3.289 26.109 -0.172 1 97.06 237 VAL B O 1
ATOM 7096 N N . MET B 1 238 ? -4.27 24.125 -0.11 1 97.69 238 MET B N 1
ATOM 7097 C CA . MET B 1 238 ? -3.611 23.656 1.105 1 97.69 238 MET B CA 1
ATOM 7098 C C . MET B 1 238 ? -2.768 22.422 0.822 1 97.69 238 MET B C 1
ATOM 7100 O O . MET B 1 238 ? -3.281 21.406 0.339 1 97.69 238 MET B O 1
ATOM 7104 N N . TYR B 1 239 ? -1.467 22.5 1.076 1 98.38 239 TYR B N 1
ATOM 7105 C CA . TYR B 1 239 ? -0.588 21.344 0.918 1 98.38 239 TYR B CA 1
ATOM 7106 C C . TYR B 1 239 ? -0.621 20.453 2.16 1 98.38 239 TYR B C 1
ATOM 7108 O O . TYR B 1 239 ? -0.771 20.953 3.279 1 98.38 239 TYR B O 1
ATOM 7116 N N . ALA B 1 240 ? -0.525 19.188 1.977 1 98.56 240 ALA B N 1
ATOM 7117 C CA . ALA B 1 240 ? -0.472 18.219 3.078 1 98.56 240 ALA B CA 1
ATOM 7118 C C . ALA B 1 240 ? 0.543 17.125 2.797 1 98.56 240 ALA B C 1
ATOM 7120 O O . ALA B 1 240 ? 0.656 16.641 1.664 1 98.56 240 ALA B O 1
ATOM 7121 N N . THR B 1 241 ? 1.357 16.828 3.771 1 98.19 241 THR B N 1
ATOM 7122 C CA . THR B 1 241 ? 2.191 15.633 3.664 1 98.19 241 THR B CA 1
ATOM 7123 C C . THR B 1 241 ? 1.459 14.406 4.207 1 98.19 241 THR B C 1
ATOM 7125 O O . THR B 1 241 ? 0.862 14.461 5.285 1 98.19 241 THR B O 1
ATOM 7128 N N . MET B 1 242 ? 1.488 13.367 3.441 1 97.5 242 MET B N 1
ATOM 7129 C CA . MET B 1 242 ? 0.786 12.141 3.797 1 97.5 242 MET B CA 1
ATOM 7130 C C . MET B 1 242 ? 1.704 10.93 3.658 1 97.5 242 MET B C 1
ATOM 7132 O O . MET B 1 242 ? 2.604 10.922 2.816 1 97.5 242 MET B O 1
ATOM 7136 N N . THR B 1 243 ? 1.437 9.906 4.52 1 96.06 243 THR B N 1
ATOM 7137 C CA . THR B 1 243 ? 2.291 8.727 4.547 1 96.06 243 THR B CA 1
ATOM 7138 C C . THR B 1 243 ? 1.45 7.453 4.547 1 96.06 243 THR B C 1
ATOM 7140 O O . THR B 1 243 ? 0.223 7.512 4.648 1 96.06 243 THR B O 1
ATOM 7143 N N . THR B 1 244 ? 2.137 6.359 4.305 1 92.62 244 THR B N 1
ATOM 7144 C CA . THR B 1 244 ? 1.563 5.051 4.605 1 92.62 244 THR B CA 1
ATOM 7145 C C . THR B 1 244 ? 1.606 4.777 6.105 1 92.62 244 THR B C 1
ATOM 7147 O O . THR B 1 244 ? 2.238 5.52 6.863 1 92.62 244 THR B O 1
ATOM 7150 N N . GLY B 1 245 ? 0.892 3.748 6.477 1 89.31 245 GLY B N 1
ATOM 7151 C CA . GLY B 1 245 ? 0.868 3.379 7.883 1 89.31 245 GLY B CA 1
ATOM 7152 C C . GLY B 1 245 ? 2.193 2.834 8.383 1 89.31 245 GLY B C 1
ATOM 7153 O O . GLY B 1 245 ? 3.062 2.477 7.582 1 89.31 245 GLY B O 1
ATOM 7154 N N . ARG B 1 246 ? 2.297 2.699 9.648 1 82.88 246 ARG B N 1
ATOM 7155 C CA . ARG B 1 246 ? 3.553 2.297 10.273 1 82.88 246 ARG B CA 1
ATOM 7156 C C . ARG B 1 246 ? 3.877 0.839 9.961 1 82.88 246 ARG B C 1
ATOM 7158 O O . ARG B 1 246 ? 5.047 0.463 9.883 1 82.88 246 ARG B O 1
ATOM 7165 N N . ASN B 1 247 ? 2.889 0.082 9.82 1 80.75 247 ASN B N 1
ATOM 7166 C CA . ASN B 1 247 ? 3.109 -1.334 9.547 1 80.75 247 ASN B CA 1
ATOM 7167 C C . ASN B 1 247 ? 3.051 -1.636 8.055 1 80.75 247 ASN B C 1
ATOM 7169 O O . ASN B 1 247 ? 3.055 -2.801 7.648 1 80.75 247 ASN B O 1
ATOM 7173 N N . GLU B 1 248 ? 3.02 -0.598 7.332 1 84.12 248 GLU B N 1
ATOM 7174 C CA . GLU B 1 248 ? 3 -0.749 5.879 1 84.12 248 GLU B CA 1
ATOM 7175 C C . GLU B 1 248 ? 4.359 -0.418 5.27 1 84.12 248 GLU B C 1
ATOM 7177 O O . GLU B 1 248 ? 5.27 0.021 5.977 1 84.12 248 GLU B O 1
ATOM 7182 N N . LEU B 1 249 ? 4.434 -0.765 3.949 1 83.38 249 LEU B N 1
ATOM 7183 C CA . LEU B 1 249 ? 5.617 -0.285 3.242 1 83.38 249 LEU B CA 1
ATOM 7184 C C . LEU B 1 249 ? 5.754 1.228 3.375 1 83.38 249 LEU B C 1
ATOM 7186 O O . LEU B 1 249 ? 4.766 1.958 3.252 1 83.38 249 LEU B O 1
ATOM 7190 N N . SER B 1 250 ? 6.949 1.627 3.668 1 85.94 250 SER B N 1
ATOM 7191 C CA . SER B 1 250 ? 7.168 3.047 3.926 1 85.94 250 SER B CA 1
ATOM 7192 C C . SER B 1 250 ? 7 3.871 2.654 1 85.94 250 SER B C 1
ATOM 7194 O O . SER B 1 250 ? 7.59 3.555 1.62 1 85.94 250 SER B O 1
ATOM 7196 N N . GLY B 1 251 ? 6.219 4.812 2.738 1 89.81 251 GLY B N 1
ATOM 7197 C CA . GLY B 1 251 ? 5.973 5.742 1.648 1 89.81 251 GLY B CA 1
ATOM 7198 C C . GLY B 1 251 ? 5.391 7.062 2.111 1 89.81 251 GLY B C 1
ATOM 7199 O O . GLY B 1 251 ? 4.652 7.113 3.098 1 89.81 251 GLY B O 1
ATOM 7200 N N . SER B 1 252 ? 5.84 8.125 1.431 1 93.75 252 SER B N 1
ATOM 7201 C CA . SER B 1 252 ? 5.352 9.469 1.733 1 93.75 252 SER B CA 1
ATOM 7202 C C . SER B 1 252 ? 5.117 10.266 0.459 1 93.75 252 SER B C 1
ATOM 7204 O O . SER B 1 252 ? 5.762 10.023 -0.562 1 93.75 252 SER B O 1
ATOM 7206 N N . GLY B 1 253 ? 4.188 11.125 0.545 1 94.69 253 GLY B N 1
ATOM 7207 C CA . GLY B 1 253 ? 3.895 12.031 -0.553 1 94.69 253 GLY B CA 1
ATOM 7208 C C . GLY B 1 253 ? 3.229 13.32 -0.103 1 94.69 253 GLY B C 1
ATOM 7209 O O . GLY B 1 253 ? 2.684 13.391 1.001 1 94.69 253 GLY B O 1
ATOM 7210 N N . VAL B 1 254 ? 3.377 14.312 -0.956 1 98 254 VAL B N 1
ATOM 7211 C CA . VAL B 1 254 ? 2.727 15.594 -0.704 1 98 254 VAL B CA 1
ATOM 7212 C C . VAL B 1 254 ? 1.597 15.805 -1.709 1 98 254 VAL B C 1
ATOM 7214 O O . VAL B 1 254 ? 1.781 15.602 -2.912 1 98 254 VAL B O 1
ATOM 7217 N N . CYS B 1 255 ? 0.448 16.125 -1.132 1 98.06 255 CYS B N 1
ATOM 7218 C CA . CYS B 1 255 ? -0.679 16.453 -1.997 1 98.06 255 CYS B CA 1
ATOM 7219 C C . CYS B 1 255 ? -1.188 17.859 -1.718 1 98.06 255 CYS B C 1
ATOM 7221 O O . CYS B 1 255 ? -0.896 18.438 -0.667 1 98.06 255 CYS B O 1
ATOM 7223 N N . ALA B 1 256 ? -1.845 18.422 -2.711 1 97.69 256 ALA B N 1
ATOM 7224 C CA . ALA B 1 256 ? -2.402 19.766 -2.604 1 97.69 256 ALA B CA 1
ATOM 7225 C C . ALA B 1 256 ? -3.918 19.75 -2.785 1 97.69 256 ALA B C 1
ATOM 7227 O O . ALA B 1 256 ? -4.422 19.219 -3.783 1 97.69 256 ALA B O 1
ATOM 7228 N N . PHE B 1 257 ? -4.66 20.328 -1.88 1 98.19 257 PHE B N 1
ATOM 7229 C CA . PHE B 1 257 ? -6.117 20.328 -1.899 1 98.19 257 PHE B CA 1
ATOM 7230 C C . PHE B 1 257 ? -6.668 21.734 -2.096 1 98.19 257 PHE B C 1
ATOM 7232 O O . PHE B 1 257 ? -6.508 22.594 -1.227 1 98.19 257 PHE B O 1
ATOM 7239 N N . PRO B 1 258 ? -7.332 21.953 -3.188 1 96.94 258 PRO B N 1
ATOM 7240 C CA . PRO B 1 258 ? -7.957 23.266 -3.371 1 96.94 258 PRO B CA 1
ATOM 7241 C C . PRO B 1 258 ? -9.117 23.5 -2.408 1 96.94 258 PRO B C 1
ATOM 7243 O O . PRO B 1 258 ? -9.938 22.609 -2.188 1 96.94 258 PRO B O 1
ATOM 7246 N N . LEU B 1 259 ? -9.156 24.734 -1.911 1 97.25 259 LEU B N 1
ATOM 7247 C CA . LEU B 1 259 ? -10.242 25.078 -1.01 1 97.25 259 LEU B CA 1
ATOM 7248 C C . LEU B 1 259 ? -11.594 24.938 -1.702 1 97.25 259 LEU B C 1
ATOM 7250 O O . LEU B 1 259 ? -12.562 24.484 -1.086 1 97.25 259 LEU B O 1
ATOM 7254 N N . ARG B 1 260 ? -11.672 25.266 -2.936 1 96.75 260 ARG B N 1
ATOM 7255 C CA . ARG B 1 260 ? -12.914 25.141 -3.691 1 96.75 260 ARG B CA 1
ATOM 7256 C C . ARG B 1 260 ? -13.398 23.688 -3.723 1 96.75 260 ARG B C 1
ATOM 7258 O O . ARG B 1 260 ? -14.594 23.438 -3.619 1 96.75 260 ARG B O 1
ATOM 7265 N N . ALA B 1 261 ? -12.477 22.812 -3.9 1 97.62 261 ALA B N 1
ATOM 7266 C CA . ALA B 1 261 ? -12.844 21.391 -3.918 1 97.62 261 ALA B CA 1
ATOM 7267 C C . ALA B 1 261 ? -13.391 20.953 -2.562 1 97.62 261 ALA B C 1
ATOM 7269 O O . ALA B 1 261 ? -14.328 20.156 -2.494 1 97.62 261 ALA B O 1
ATOM 7270 N N . ILE B 1 262 ? -12.812 21.422 -1.509 1 98.19 262 ILE B N 1
ATOM 7271 C CA . ILE B 1 262 ? -13.297 21.109 -0.165 1 98.19 262 ILE B CA 1
ATOM 7272 C C . ILE B 1 262 ? -14.727 21.609 0.002 1 98.19 262 ILE B C 1
ATOM 7274 O O . ILE B 1 262 ? -15.602 20.875 0.466 1 98.19 262 ILE B O 1
ATOM 7278 N N . LEU B 1 263 ? -14.922 22.828 -0.413 1 97.88 263 LEU B N 1
ATOM 7279 C CA . LEU B 1 263 ? -16.25 23.422 -0.298 1 97.88 263 LEU B CA 1
ATOM 7280 C C . LEU B 1 263 ? -17.266 22.656 -1.138 1 97.88 263 LEU B C 1
ATOM 7282 O O . LEU B 1 263 ? -18.391 22.406 -0.694 1 97.88 263 LEU B O 1
ATOM 7286 N N . ASP B 1 264 ? -16.859 22.25 -2.318 1 98 264 ASP B N 1
ATOM 7287 C CA . ASP B 1 264 ? -17.75 21.516 -3.209 1 98 264 ASP B CA 1
ATOM 7288 C C . ASP B 1 264 ? -18.141 20.172 -2.594 1 98 264 ASP B C 1
ATOM 7290 O O . ASP B 1 264 ? -19.297 19.75 -2.709 1 98 264 ASP B O 1
ATOM 7294 N N . VAL B 1 265 ? -17.219 19.5 -2.021 1 98.44 265 VAL B N 1
ATOM 7295 C CA . VAL B 1 265 ? -17.484 18.188 -1.422 1 98.44 265 VAL B CA 1
ATOM 7296 C C . VAL B 1 265 ? -18.469 18.359 -0.265 1 98.44 265 VAL B C 1
ATOM 7298 O O . VAL B 1 265 ? -19.375 17.531 -0.098 1 98.44 265 VAL B O 1
ATOM 7301 N N . PHE B 1 266 ? -18.328 19.422 0.542 1 98.19 266 PHE B N 1
ATOM 7302 C CA . PHE B 1 266 ? -19.219 19.641 1.669 1 98.19 266 PHE B CA 1
ATOM 7303 C C . PHE B 1 266 ? -20.609 20.047 1.185 1 98.19 266 PHE B C 1
ATOM 7305 O O . PHE B 1 266 ? -21.594 19.938 1.933 1 98.19 266 PHE B O 1
ATOM 7312 N N . ALA B 1 267 ? -20.703 20.5 -0.058 1 97.06 267 ALA B N 1
ATOM 7313 C CA . ALA B 1 267 ? -22 20.828 -0.653 1 97.06 267 ALA B CA 1
ATOM 7314 C C . ALA B 1 267 ? -22.594 19.609 -1.368 1 97.06 267 ALA B C 1
ATOM 7316 O O . ALA B 1 267 ? -23.719 19.656 -1.862 1 97.06 267 ALA B O 1
ATOM 7317 N N . GLY B 1 268 ? -21.812 18.531 -1.421 1 97.44 268 GLY B N 1
ATOM 7318 C CA . GLY B 1 268 ? -22.219 17.328 -2.137 1 97.44 268 GLY B CA 1
ATOM 7319 C C . GLY B 1 268 ? -23.062 16.391 -1.293 1 97.44 268 GLY B C 1
ATOM 7320 O O . GLY B 1 268 ? -23.547 16.766 -0.227 1 97.44 268 GLY B O 1
ATOM 7321 N N . PRO B 1 269 ? -23.25 15.164 -1.763 1 98.06 269 PRO B N 1
ATOM 7322 C CA . PRO B 1 269 ? -24.125 14.203 -1.07 1 98.06 269 PRO B CA 1
ATOM 7323 C C . PRO B 1 269 ? -23.516 13.688 0.23 1 98.06 269 PRO B C 1
ATOM 7325 O O . PRO B 1 269 ? -22.281 13.594 0.347 1 98.06 269 PRO B O 1
ATOM 7328 N N . PHE B 1 270 ? -24.438 13.383 1.14 1 98.38 270 PHE B N 1
ATOM 7329 C CA . PHE B 1 270 ? -24.062 12.711 2.377 1 98.38 270 PHE B CA 1
ATOM 7330 C C . PHE B 1 270 ? -23.891 11.211 2.156 1 98.38 270 PHE B C 1
ATOM 7332 O O . PHE B 1 270 ? -24.328 10.68 1.128 1 98.38 270 PHE B O 1
ATOM 7339 N N . LYS B 1 271 ? -23.203 10.578 3.012 1 97.25 271 LYS B N 1
ATOM 7340 C CA . LYS B 1 271 ? -23.031 9.125 2.963 1 97.25 271 LYS B CA 1
ATOM 7341 C C . LYS B 1 271 ? -23.812 8.438 4.082 1 97.25 271 LYS B C 1
ATOM 7343 O O . LYS B 1 271 ? -23.891 8.961 5.195 1 97.25 271 LYS B O 1
ATOM 7348 N N . GLU B 1 272 ? -24.406 7.266 3.799 1 94.88 272 GLU B N 1
ATOM 7349 C CA . GLU B 1 272 ? -25.172 6.566 4.828 1 94.88 272 GLU B CA 1
ATOM 7350 C C . GLU B 1 272 ? -25.062 5.051 4.664 1 94.88 272 GLU B C 1
ATOM 7352 O O . GLU B 1 272 ? -24.656 4.566 3.602 1 94.88 272 GLU B O 1
ATOM 7357 N N . GLN B 1 273 ? -25.25 4.426 5.711 1 93.5 273 GLN B N 1
ATOM 7358 C CA . GLN B 1 273 ? -25.422 2.977 5.766 1 93.5 273 GLN B CA 1
ATOM 7359 C C . GLN B 1 273 ? -26.734 2.596 6.438 1 93.5 273 GLN B C 1
ATOM 7361 O O . GLN B 1 273 ? -26.922 2.852 7.629 1 93.5 273 GLN B O 1
ATOM 7366 N N . ALA B 1 274 ? -27.578 1.945 5.723 1 89.75 274 ALA B N 1
ATOM 7367 C CA . ALA B 1 274 ? -28.922 1.648 6.234 1 89.75 274 ALA B CA 1
ATOM 7368 C C . ALA B 1 274 ? -28.859 0.669 7.402 1 89.75 274 ALA B C 1
ATOM 7370 O O . ALA B 1 274 ? -29.5 0.878 8.43 1 89.75 274 ALA B O 1
ATOM 7371 N N . THR B 1 275 ? -28.156 -0.365 7.191 1 89.94 275 THR B N 1
ATOM 7372 C CA . THR B 1 275 ? -27.922 -1.376 8.211 1 89.94 275 THR B CA 1
ATOM 7373 C C . THR B 1 275 ? -26.453 -1.764 8.258 1 89.94 275 THR B C 1
ATOM 7375 O O . THR B 1 275 ? -25.703 -1.498 7.309 1 89.94 275 THR B O 1
ATOM 7378 N N . PRO B 1 276 ? -26.078 -2.326 9.273 1 86.56 276 PRO B N 1
ATOM 7379 C CA . PRO B 1 276 ? -24.672 -2.742 9.336 1 86.56 276 PRO B CA 1
ATOM 7380 C C . PRO B 1 276 ? -24.297 -3.693 8.211 1 86.56 276 PRO B C 1
ATOM 7382 O O . PRO B 1 276 ? -23.109 -3.811 7.879 1 86.56 276 PRO B O 1
ATOM 7385 N N . ASP B 1 277 ? -25.297 -4.32 7.641 1 87.5 277 ASP B N 1
ATOM 7386 C CA . ASP B 1 277 ? -25.016 -5.277 6.57 1 87.5 277 ASP B CA 1
ATOM 7387 C C . ASP B 1 277 ? -25.203 -4.637 5.199 1 87.5 277 ASP B C 1
ATOM 7389 O O . ASP B 1 277 ? -25.109 -5.312 4.172 1 87.5 277 ASP B O 1
ATOM 7393 N N . SER B 1 278 ? -25.422 -3.342 5.262 1 90.75 278 SER B N 1
ATOM 7394 C CA . SER B 1 278 ? -25.562 -2.617 4.004 1 90.75 278 SER B CA 1
ATOM 7395 C C . SER B 1 278 ? -24.266 -1.922 3.605 1 90.75 278 SER B C 1
ATOM 7397 O O . SER B 1 278 ? -23.406 -1.673 4.449 1 90.75 278 SER B O 1
ATOM 7399 N N . ALA B 1 279 ? -24.203 -1.722 2.307 1 91.12 279 ALA B N 1
ATOM 7400 C CA . ALA B 1 279 ? -23.062 -0.939 1.812 1 91.12 279 ALA B CA 1
ATOM 7401 C C . ALA B 1 279 ? -23.25 0.544 2.117 1 91.12 279 ALA B C 1
ATOM 7403 O O . ALA B 1 279 ? -24.375 0.999 2.369 1 91.12 279 ALA B O 1
ATOM 7404 N N . TRP B 1 280 ? -22.188 1.291 2.285 1 93.38 280 TRP B N 1
ATOM 7405 C CA . TRP B 1 280 ? -22.234 2.748 2.373 1 93.38 280 TRP B CA 1
ATOM 7406 C C . TRP B 1 280 ? -22.547 3.365 1.018 1 93.38 280 TRP B C 1
ATOM 7408 O O . TRP B 1 280 ? -21.875 3.102 0.027 1 93.38 280 TRP B O 1
ATOM 7418 N N . ILE B 1 281 ? -23.625 4.113 0.943 1 93.12 281 ILE B N 1
ATOM 7419 C CA . ILE B 1 281 ? -24.078 4.672 -0.326 1 93.12 281 ILE B CA 1
ATOM 7420 C C . ILE B 1 281 ? -24.422 6.148 -0.148 1 93.12 281 ILE B C 1
ATOM 7422 O O . ILE B 1 281 ? -24.594 6.621 0.979 1 93.12 281 ILE B O 1
ATOM 7426 N N . PRO B 1 282 ? -24.5 6.93 -1.206 1 95.75 282 PRO B N 1
ATOM 7427 C CA . PRO B 1 282 ? -24.922 8.328 -1.104 1 95.75 282 PRO B CA 1
ATOM 7428 C C . PRO B 1 282 ? -26.391 8.477 -0.738 1 95.75 282 PRO B C 1
ATOM 7430 O O . PRO B 1 282 ? -27.219 7.691 -1.201 1 95.75 282 PRO B O 1
ATOM 7433 N N . VAL B 1 283 ? -26.656 9.414 0.082 1 97.12 283 VAL B N 1
ATOM 7434 C CA . VAL B 1 283 ? -28.031 9.719 0.454 1 97.12 283 VAL B CA 1
ATOM 7435 C C . VAL B 1 283 ? -28.75 10.398 -0.715 1 97.12 283 VAL B C 1
ATOM 7437 O O . VAL B 1 283 ? -28.188 11.281 -1.362 1 97.12 283 VAL B O 1
ATOM 7440 N N . LYS B 1 284 ? -29.922 9.938 -0.913 1 95.25 284 LYS B N 1
ATOM 7441 C CA . LYS B 1 284 ? -30.734 10.555 -1.964 1 95.25 284 LYS B CA 1
ATOM 7442 C C . LYS B 1 284 ? -31.094 11.992 -1.604 1 95.25 284 LYS B C 1
ATOM 7444 O O . LYS B 1 284 ? -31.375 12.289 -0.445 1 95.25 284 LYS B O 1
ATOM 7449 N N . LYS B 1 285 ? -31.188 12.859 -2.549 1 94.69 285 LYS B N 1
ATOM 7450 C CA . LYS B 1 285 ? -31.438 14.289 -2.357 1 94.69 285 LYS B CA 1
ATOM 7451 C C . LYS B 1 285 ? -32.781 14.531 -1.66 1 94.69 285 LYS B C 1
ATOM 7453 O O . LYS B 1 285 ? -32.906 15.438 -0.838 1 94.69 285 LYS B O 1
ATOM 7458 N N . LYS B 1 286 ? -33.688 13.703 -1.927 1 94.88 286 LYS B N 1
ATOM 7459 C CA . LYS B 1 286 ? -35.031 13.875 -1.385 1 94.88 286 LYS B CA 1
ATOM 7460 C C . LYS B 1 286 ? -35.062 13.641 0.122 1 94.88 286 LYS B C 1
ATOM 7462 O O . LYS B 1 286 ? -35.938 14.133 0.824 1 94.88 286 LYS B O 1
ATOM 7467 N N . LYS B 1 287 ? -34.094 12.961 0.598 1 95.38 287 LYS B N 1
ATOM 7468 C CA . LYS B 1 287 ? -34.062 12.609 2.014 1 95.38 287 LYS B CA 1
ATOM 7469 C C . LYS B 1 287 ? -33.344 13.672 2.834 1 95.38 287 LYS B C 1
ATOM 7471 O O . LYS B 1 287 ? -33.375 13.648 4.066 1 95.38 287 LYS B O 1
ATOM 7476 N N . VAL B 1 288 ? -32.719 14.602 2.266 1 97.19 288 VAL B N 1
ATOM 7477 C CA . VAL B 1 288 ? -31.938 15.625 2.961 1 97.19 288 VAL B CA 1
ATOM 7478 C C . VAL B 1 288 ? -32.875 16.766 3.391 1 97.19 288 VAL B C 1
ATOM 7480 O O . VAL B 1 288 ? -33.531 17.375 2.557 1 97.19 288 VAL B O 1
ATOM 7483 N N . PRO B 1 289 ? -32.875 17.094 4.605 1 96.5 289 PRO B N 1
ATOM 7484 C CA . PRO B 1 289 ? -33.75 18.156 5.086 1 96.5 289 PRO B CA 1
ATOM 7485 C C . PRO B 1 289 ? -33.281 19.547 4.703 1 96.5 289 PRO B C 1
ATOM 7487 O O . PRO B 1 289 ? -32.125 19.719 4.273 1 96.5 289 PRO B O 1
ATOM 7490 N N . GLU B 1 290 ? -34.25 20.547 4.875 1 92.31 290 GLU B N 1
ATOM 7491 C CA . GLU B 1 290 ? -33.969 21.969 4.723 1 92.31 290 GLU B CA 1
ATOM 7492 C C . GLU B 1 290 ? -34.125 22.703 6.047 1 92.31 290 GLU B C 1
ATOM 7494 O O . GLU B 1 290 ? -35.062 22.438 6.809 1 92.31 290 GLU B O 1
ATOM 7499 N N . PRO B 1 291 ? -33.375 23.688 6.293 1 92.06 291 PRO B N 1
ATOM 7500 C CA . PRO B 1 291 ? -32.156 24.031 5.578 1 92.06 291 PRO B CA 1
ATOM 7501 C C . PRO B 1 291 ? -31.141 22.891 5.57 1 92.06 291 PRO B C 1
ATOM 7503 O O . PRO B 1 291 ? -31.125 22.062 6.484 1 92.06 291 PRO B O 1
ATOM 7506 N N . ARG B 1 292 ? -30.312 22.859 4.59 1 94.56 292 ARG B N 1
ATOM 7507 C CA . ARG B 1 292 ? -29.359 21.766 4.418 1 94.56 292 ARG B CA 1
ATOM 7508 C C . ARG B 1 292 ? -28.453 21.641 5.637 1 94.56 292 ARG B C 1
ATOM 7510 O O . ARG B 1 292 ? -27.844 22.609 6.07 1 94.56 292 ARG B O 1
ATOM 7517 N N . PRO B 1 293 ? -28.312 20.484 6.152 1 94.69 293 PRO B N 1
ATOM 7518 C CA . PRO B 1 293 ? -27.406 20.281 7.289 1 94.69 293 PRO B CA 1
ATOM 7519 C C . PRO B 1 293 ? -25.969 20.656 6.973 1 94.69 293 PRO B C 1
ATOM 7521 O O . PRO B 1 293 ? -25.484 20.391 5.871 1 94.69 293 PRO B O 1
ATOM 7524 N N . GLY B 1 294 ? -25.281 21.281 7.961 1 93.5 294 GLY B N 1
ATOM 7525 C CA . GLY B 1 294 ? -23.906 21.703 7.77 1 93.5 294 GLY B CA 1
ATOM 7526 C C . GLY B 1 294 ? -23.781 23.172 7.359 1 93.5 294 GLY B C 1
ATOM 7527 O O . GLY B 1 294 ? -22.703 23.75 7.473 1 93.5 294 GLY B O 1
ATOM 7528 N N . GLN B 1 295 ? -24.828 23.734 6.836 1 93.5 295 GLN B N 1
ATOM 7529 C CA . GLN B 1 295 ? -24.828 25.156 6.508 1 93.5 295 GLN B CA 1
ATOM 7530 C C . GLN B 1 295 ? -24.922 26.016 7.77 1 93.5 295 GLN B C 1
ATOM 7532 O O . GLN B 1 295 ? -25.641 25.656 8.711 1 93.5 295 GLN B O 1
ATOM 7537 N N . CYS B 1 296 ? -24.219 27.141 7.738 1 96.12 296 CYS B N 1
ATOM 7538 C CA . CYS B 1 296 ? -24.25 28.016 8.898 1 96.12 296 CYS B CA 1
ATOM 7539 C C . CYS B 1 296 ? -25.5 28.891 8.898 1 96.12 296 CYS B C 1
ATOM 7541 O O . CYS B 1 296 ? -25.672 29.719 8.008 1 96.12 296 CYS B O 1
ATOM 7543 N N . VAL B 1 297 ? -26.266 28.703 9.914 1 94.75 297 VAL B N 1
ATOM 7544 C CA . VAL B 1 297 ? -27.5 29.469 10.055 1 94.75 297 VAL B CA 1
ATOM 7545 C C . VAL B 1 297 ? -27.312 30.562 11.094 1 94.75 297 VAL B C 1
ATOM 7547 O O . VAL B 1 297 ? -26.359 30.531 11.883 1 94.75 297 VAL B O 1
ATOM 7550 N N . GLU B 1 298 ? -28.156 31.516 11.109 1 93.5 298 GLU B N 1
ATOM 7551 C CA . GLU B 1 298 ? -28.047 32.656 12.023 1 93.5 298 GLU B CA 1
ATOM 7552 C C . GLU B 1 298 ? -28.188 32.219 13.477 1 93.5 298 GLU B C 1
ATOM 7554 O O . GLU B 1 298 ? -27.5 32.719 14.359 1 93.5 298 GLU B O 1
ATOM 7559 N N . ASP B 1 299 ? -29.156 31.375 13.656 1 95.31 299 ASP B N 1
ATOM 7560 C CA . ASP B 1 299 ? -29.375 30.844 14.992 1 95.31 299 ASP B CA 1
ATOM 7561 C C . ASP B 1 299 ? -29.656 29.344 14.93 1 95.31 299 ASP B C 1
ATOM 7563 O O . ASP B 1 299 ? -30.781 28.922 14.664 1 95.31 299 ASP B O 1
ATOM 7567 N N . SER B 1 300 ? -28.719 28.547 15.367 1 95.88 300 SER B N 1
ATOM 7568 C CA . SER B 1 300 ? -28.797 27.094 15.258 1 95.88 300 SER B CA 1
ATOM 7569 C C . SER B 1 300 ? -29.812 26.516 16.219 1 95.88 300 SER B C 1
ATOM 7571 O O . SER B 1 300 ? -30.266 25.375 16.062 1 95.88 300 SER B O 1
ATOM 7573 N N . ARG B 1 301 ? -30.219 27.203 17.234 1 94.75 301 ARG B N 1
ATOM 7574 C CA . ARG B 1 301 ? -31.188 26.75 18.234 1 94.75 301 ARG B CA 1
ATOM 7575 C C . ARG B 1 301 ? -32.562 26.609 17.625 1 94.75 301 ARG B C 1
ATOM 7577 O O . ARG B 1 301 ? -33.469 25.969 18.188 1 94.75 301 ARG B O 1
ATOM 7584 N N . THR B 1 302 ? -32.75 27.25 16.484 1 94.12 302 THR B N 1
ATOM 7585 C CA . THR B 1 302 ? -34.031 27.234 15.828 1 94.12 302 THR B CA 1
ATOM 7586 C C . THR B 1 302 ? -34.156 26.062 14.867 1 94.12 302 THR B C 1
ATOM 7588 O O . THR B 1 302 ? -35.219 25.844 14.281 1 94.12 302 THR B O 1
ATOM 7591 N N . LEU B 1 303 ? -33.156 25.297 14.695 1 95.38 303 LEU B N 1
ATOM 7592 C CA . LEU B 1 303 ? -33.188 24.141 13.797 1 95.38 303 LEU B CA 1
ATOM 7593 C C . LEU B 1 303 ? -34.188 23.094 14.297 1 95.38 303 LEU B C 1
ATOM 7595 O O . LEU B 1 303 ? -34.312 22.891 15.508 1 95.38 303 LEU B O 1
ATOM 7599 N N . THR B 1 304 ? -34.781 22.453 13.352 1 94 304 THR B N 1
ATOM 7600 C CA . THR B 1 304 ? -35.812 21.469 13.695 1 94 304 THR B CA 1
ATOM 7601 C C . THR B 1 304 ? -35.156 20.172 14.164 1 94 304 THR B C 1
ATOM 7603 O O . THR B 1 304 ? -33.969 19.906 13.867 1 94 304 THR B O 1
ATOM 7606 N N . ASP B 1 305 ? -35.906 19.344 14.812 1 93.56 305 ASP B N 1
ATOM 7607 C CA . ASP B 1 305 ? -35.438 18.047 15.289 1 93.56 305 ASP B CA 1
ATOM 7608 C C . ASP B 1 305 ? -35.062 17.141 14.117 1 93.56 305 ASP B C 1
ATOM 7610 O O . ASP B 1 305 ? -34.125 16.328 14.234 1 93.56 305 ASP B O 1
ATOM 7614 N N . VAL B 1 306 ? -35.75 17.219 13.055 1 94.56 306 VAL B N 1
ATOM 7615 C CA . VAL B 1 306 ? -35.469 16.406 11.875 1 94.56 306 VAL B CA 1
ATOM 7616 C C . VAL B 1 306 ? -34.062 16.734 11.359 1 94.56 306 VAL B C 1
ATOM 7618 O O . VAL B 1 306 ? -33.281 15.828 11.039 1 94.56 306 VAL B O 1
ATOM 7621 N N . THR B 1 307 ? -33.781 17.984 11.289 1 95.12 307 THR B N 1
ATOM 7622 C CA . THR B 1 307 ? -32.469 18.422 10.812 1 95.12 307 THR B CA 1
ATOM 7623 C C . THR B 1 307 ? -31.391 18 11.789 1 95.12 307 THR B C 1
ATOM 7625 O O . THR B 1 307 ? -30.328 17.531 11.375 1 95.12 307 THR B O 1
ATOM 7628 N N . LEU B 1 308 ? -31.672 18.172 13.062 1 95.38 308 LEU B N 1
ATOM 7629 C CA . LEU B 1 308 ? -30.672 17.859 14.094 1 95.38 308 LEU B CA 1
ATOM 7630 C C . LEU B 1 308 ? -30.391 16.359 14.125 1 95.38 308 LEU B C 1
ATOM 7632 O O . LEU B 1 308 ? -29.234 15.953 14.258 1 95.38 308 LEU B O 1
ATOM 7636 N N . ASN B 1 309 ? -31.391 15.531 13.992 1 94.75 309 ASN B N 1
ATOM 7637 C CA . ASN B 1 309 ? -31.203 14.086 13.969 1 94.75 309 ASN B CA 1
ATOM 7638 C C . ASN B 1 309 ? -30.469 13.641 12.711 1 94.75 309 ASN B C 1
ATOM 7640 O O . ASN B 1 309 ? -29.688 12.688 12.75 1 94.75 309 ASN B O 1
ATOM 7644 N N . PHE B 1 310 ? -30.719 14.289 11.656 1 96.44 310 PHE B N 1
ATOM 7645 C CA . PHE B 1 310 ? -30.016 13.984 10.422 1 96.44 310 PHE B CA 1
ATOM 7646 C C . PHE B 1 310 ? -28.531 14.258 10.562 1 96.44 310 PHE B C 1
ATOM 7648 O O . PHE B 1 310 ? -27.703 13.438 10.156 1 96.44 310 PHE B O 1
ATOM 7655 N N . VAL B 1 311 ? -28.172 15.406 11.094 1 94.19 311 VAL B N 1
ATOM 7656 C CA . VAL B 1 311 ? -26.781 15.789 11.25 1 94.19 311 VAL B CA 1
ATOM 7657 C C . VAL B 1 311 ? -26.062 14.789 12.156 1 94.19 311 VAL B C 1
ATOM 7659 O O . VAL B 1 311 ? -24.906 14.438 11.914 1 94.19 311 VAL B O 1
ATOM 7662 N N . LYS B 1 312 ? -26.719 14.375 13.109 1 94.44 312 LYS B N 1
ATOM 7663 C CA . LYS B 1 312 ? -26.141 13.43 14.062 1 94.44 312 LYS B CA 1
ATOM 7664 C C . LYS B 1 312 ? -25.828 12.094 13.391 1 94.44 312 LYS B C 1
ATOM 7666 O O . LYS B 1 312 ? -24.781 11.5 13.633 1 94.44 312 LYS B O 1
ATOM 7671 N N . SER B 1 313 ? -26.688 11.695 12.477 1 95.69 313 SER B N 1
ATOM 7672 C CA . SER B 1 313 ? -26.562 10.367 11.883 1 95.69 313 SER B CA 1
ATOM 7673 C C . SER B 1 313 ? -25.75 10.398 10.602 1 95.69 313 SER B C 1
ATOM 7675 O O . SER B 1 313 ? -25.234 9.367 10.156 1 95.69 313 SER B O 1
ATOM 7677 N N . HIS B 1 314 ? -25.641 11.617 9.992 1 97.19 314 HIS B N 1
ATOM 7678 C CA . HIS B 1 314 ? -25 11.703 8.688 1 97.19 314 HIS B CA 1
ATOM 7679 C C . HIS B 1 314 ? -23.891 12.742 8.688 1 97.19 314 HIS B C 1
ATOM 7681 O O . HIS B 1 314 ? -23.891 13.672 7.867 1 97.19 314 HIS B O 1
ATOM 7687 N N . PRO B 1 315 ? -22.859 12.539 9.469 1 97.75 315 PRO B N 1
ATOM 7688 C CA . PRO B 1 315 ? -21.766 13.523 9.484 1 97.75 315 PRO B CA 1
ATOM 7689 C C . PRO B 1 315 ? -20.797 13.352 8.32 1 97.75 315 PRO B C 1
ATOM 7691 O O . PRO B 1 315 ? -19.984 14.242 8.039 1 97.75 315 PRO B O 1
ATOM 7694 N N . LEU B 1 316 ? -20.844 12.234 7.594 1 98.38 316 LEU B N 1
ATOM 7695 C CA . LEU B 1 316 ? -19.844 11.859 6.598 1 98.38 316 LEU B CA 1
ATOM 7696 C C . LEU B 1 316 ? -20.328 12.211 5.191 1 98.38 316 LEU B C 1
ATOM 7698 O O . LEU B 1 316 ? -21.438 11.859 4.805 1 98.38 316 LEU B O 1
ATOM 7702 N N . MET B 1 317 ? -19.406 12.938 4.43 1 98.56 317 MET B N 1
ATOM 7703 C CA . MET B 1 317 ? -19.688 13.211 3.023 1 98.56 317 MET B CA 1
ATOM 7704 C C . MET B 1 317 ? -19.328 12.016 2.15 1 98.56 317 MET B C 1
ATOM 7706 O O . MET B 1 317 ? -18.422 11.25 2.486 1 98.56 317 MET B O 1
ATOM 7710 N N . ASP B 1 318 ? -19.984 11.914 1.047 1 97.44 318 ASP B N 1
ATOM 7711 C CA . ASP B 1 318 ? -19.797 10.758 0.179 1 97.44 318 ASP B CA 1
ATOM 7712 C C . ASP B 1 318 ? -18.547 10.906 -0.671 1 97.44 318 ASP B C 1
ATOM 7714 O O . ASP B 1 318 ? -17.766 9.961 -0.814 1 97.44 318 ASP B O 1
ATOM 7718 N N . GLU B 1 319 ? -18.344 12.039 -1.246 1 97.69 319 GLU B N 1
ATOM 7719 C CA . GLU B 1 319 ? -17.219 12.258 -2.148 1 97.69 319 GLU B CA 1
ATOM 7720 C C . GLU B 1 319 ? -15.961 12.617 -1.375 1 97.69 319 GLU B C 1
ATOM 7722 O O . GLU B 1 319 ? -16.031 13.211 -0.295 1 97.69 319 GLU B O 1
ATOM 7727 N N . ALA B 1 320 ? -14.844 12.258 -1.959 1 97.5 320 ALA B N 1
ATOM 7728 C CA . ALA B 1 320 ? -13.547 12.617 -1.386 1 97.5 320 ALA B CA 1
ATOM 7729 C C . ALA B 1 320 ? -12.977 13.859 -2.057 1 97.5 320 ALA B C 1
ATOM 7731 O O . ALA B 1 320 ? -13.211 14.094 -3.246 1 97.5 320 ALA B O 1
ATOM 7732 N N . VAL B 1 321 ? -12.273 14.656 -1.251 1 98.5 321 VAL B N 1
ATOM 7733 C CA . VAL B 1 321 ? -11.633 15.852 -1.789 1 98.5 321 VAL B CA 1
ATOM 7734 C C . VAL B 1 321 ? -10.445 15.453 -2.666 1 98.5 321 VAL B C 1
ATOM 7736 O O . VAL B 1 321 ? -9.523 14.781 -2.205 1 98.5 321 VAL B O 1
ATOM 7739 N N . PRO B 1 322 ? -10.453 15.836 -3.865 1 96.56 322 PRO B N 1
ATOM 7740 C CA . PRO B 1 322 ? -9.367 15.438 -4.762 1 96.56 322 PRO B CA 1
ATOM 7741 C C . PRO B 1 322 ? -8.133 16.328 -4.625 1 96.56 322 PRO B C 1
ATOM 7743 O O . PRO B 1 322 ? -8.234 17.469 -4.16 1 96.56 322 PRO B O 1
ATOM 7746 N N . ASN B 1 323 ? -6.977 15.773 -4.969 1 94.31 323 ASN B N 1
ATOM 7747 C CA . ASN B 1 323 ? -5.723 16.5 -5.16 1 94.31 323 ASN B CA 1
ATOM 7748 C C . ASN B 1 323 ? -5.727 17.297 -6.461 1 94.31 323 ASN B C 1
ATOM 7750 O O . ASN B 1 323 ? -6.148 16.797 -7.504 1 94.31 323 ASN B O 1
ATOM 7754 N N . ILE B 1 324 ? -5.285 18.469 -6.391 1 94.75 324 ILE B N 1
ATOM 7755 C CA . ILE B 1 324 ? -5.363 19.344 -7.547 1 94.75 324 ILE B CA 1
ATOM 7756 C C . ILE B 1 324 ? -4.527 18.766 -8.688 1 94.75 324 ILE B C 1
ATOM 7758 O O . ILE B 1 324 ? -4.867 18.938 -9.859 1 94.75 324 ILE B O 1
ATOM 7762 N N . PHE B 1 325 ? -3.463 18.078 -8.406 1 93.56 325 PHE B N 1
ATOM 7763 C CA . PHE B 1 325 ? -2.535 17.609 -9.422 1 93.56 325 PHE B CA 1
ATOM 7764 C C . PHE B 1 325 ? -2.818 16.156 -9.773 1 93.56 325 PHE B C 1
ATOM 7766 O O . PHE B 1 325 ? -2.109 15.555 -10.594 1 93.56 325 PHE B O 1
ATOM 7773 N N . SER B 1 326 ? -3.697 15.516 -9.164 1 90.94 326 SER B N 1
ATOM 7774 C CA . SER B 1 326 ? -4.141 14.141 -9.391 1 90.94 326 SER B CA 1
ATOM 7775 C C . SER B 1 326 ? -3.047 13.141 -9.023 1 90.94 326 SER B C 1
ATOM 7777 O O . SER B 1 326 ? -3.234 11.93 -9.164 1 90.94 326 SER B O 1
ATOM 7779 N N . ARG B 1 327 ? -1.938 13.648 -8.711 1 93.31 327 ARG B N 1
ATOM 7780 C CA . ARG B 1 327 ? -0.846 12.805 -8.234 1 93.31 327 ARG B CA 1
ATOM 7781 C C . ARG B 1 327 ? -0.036 13.516 -7.156 1 93.31 327 ARG B C 1
ATOM 7783 O O . ARG B 1 327 ? 0.026 14.742 -7.125 1 93.31 327 ARG B O 1
ATOM 7790 N N . PRO B 1 328 ? 0.588 12.742 -6.312 1 94.19 328 PRO B N 1
ATOM 7791 C CA . PRO B 1 328 ? 1.361 13.359 -5.23 1 94.19 328 PRO B CA 1
ATOM 7792 C C . PRO B 1 328 ? 2.66 14 -5.727 1 94.19 328 PRO B C 1
ATOM 7794 O O . PRO B 1 328 ? 3.234 13.547 -6.719 1 94.19 328 PRO B O 1
ATOM 7797 N N . LEU B 1 329 ? 3.076 14.977 -4.957 1 93.56 329 LEU B N 1
ATOM 7798 C CA . LEU B 1 329 ? 4.387 15.602 -5.117 1 93.56 329 LEU B CA 1
ATOM 7799 C C . LEU B 1 329 ? 5.391 15.023 -4.129 1 93.56 329 LEU B C 1
ATOM 7801 O O . LEU B 1 329 ? 5.008 14.508 -3.076 1 93.56 329 LEU B O 1
ATOM 7805 N N . ALA B 1 330 ? 6.66 15.094 -4.555 1 90.94 330 ALA B N 1
ATOM 7806 C CA . ALA B 1 330 ? 7.766 14.727 -3.676 1 90.94 330 ALA B CA 1
ATOM 7807 C C . ALA B 1 330 ? 7.57 13.32 -3.117 1 90.94 330 ALA B C 1
ATOM 7809 O O . ALA B 1 330 ? 7.656 13.109 -1.904 1 90.94 330 ALA B O 1
ATOM 7810 N N . LEU B 1 331 ? 7.332 12.461 -3.955 1 87.25 331 LEU B N 1
ATOM 7811 C CA . LEU B 1 331 ? 7.102 11.07 -3.566 1 87.25 331 LEU B CA 1
ATOM 7812 C C . LEU B 1 331 ? 8.398 10.422 -3.094 1 87.25 331 LEU B C 1
ATOM 7814 O O . LEU B 1 331 ? 9.43 10.531 -3.76 1 87.25 331 LEU B O 1
ATOM 7818 N N . ARG B 1 332 ? 8.359 9.828 -1.908 1 85.56 332 ARG B N 1
ATOM 7819 C CA . ARG B 1 332 ? 9.508 9.102 -1.37 1 85.56 332 ARG B CA 1
ATOM 7820 C C . ARG B 1 332 ? 9.086 7.73 -0.849 1 85.56 332 ARG B C 1
ATOM 7822 O O . ARG B 1 332 ? 8.086 7.609 -0.14 1 85.56 332 ARG B O 1
ATOM 7829 N N . THR B 1 333 ? 9.734 6.617 -1.28 1 78.06 333 THR B N 1
ATOM 7830 C CA . THR B 1 333 ? 9.469 5.266 -0.802 1 78.06 333 THR B CA 1
ATOM 7831 C C . THR B 1 333 ? 10.688 4.699 -0.078 1 78.06 333 THR B C 1
ATOM 7833 O O . THR B 1 333 ? 10.719 3.512 0.255 1 78.06 333 THR B O 1
ATOM 7836 N N . SER B 1 334 ? 11.289 5.414 0.779 1 65.56 334 SER B N 1
ATOM 7837 C CA . SER B 1 334 ? 12.516 4.961 1.433 1 65.56 334 SER B CA 1
ATOM 7838 C C . SER B 1 334 ? 12.203 4.184 2.707 1 65.56 334 SER B C 1
ATOM 7840 O O . SER B 1 334 ? 11.172 4.406 3.34 1 65.56 334 SER B O 1
ATOM 7842 N N . PHE B 1 335 ? 13.016 3.172 2.854 1 64.25 335 PHE B N 1
ATOM 7843 C CA . PHE B 1 335 ? 12.953 2.479 4.137 1 64.25 335 PHE B CA 1
ATOM 7844 C C . PHE B 1 335 ? 13.555 3.33 5.242 1 64.25 335 PHE B C 1
ATOM 7846 O O . PHE B 1 335 ? 13.461 2.982 6.422 1 64.25 335 PHE B O 1
ATOM 7853 N N . ARG B 1 336 ? 13.875 4.5 4.871 1 75.12 336 ARG B N 1
ATOM 7854 C CA . ARG B 1 336 ? 14.688 5.191 5.871 1 75.12 336 ARG B CA 1
ATOM 7855 C C . ARG B 1 336 ? 13.859 6.219 6.633 1 75.12 336 ARG B C 1
ATOM 7857 O O . ARG B 1 336 ? 14.047 6.398 7.84 1 75.12 336 ARG B O 1
ATOM 7864 N N . TYR B 1 337 ? 12.992 6.922 5.934 1 88.25 337 TYR B N 1
ATOM 7865 C CA . TYR B 1 337 ? 12.281 7.957 6.676 1 88.25 337 TYR B CA 1
ATOM 7866 C C . TYR B 1 337 ? 10.891 8.188 6.09 1 88.25 337 TYR B C 1
ATOM 7868 O O . TYR B 1 337 ? 10.586 7.723 4.992 1 88.25 337 TYR B O 1
ATOM 7876 N N . ARG B 1 338 ? 10.062 8.805 6.867 1 94.06 338 ARG B N 1
ATOM 7877 C CA . ARG B 1 338 ? 8.734 9.281 6.492 1 94.06 338 ARG B CA 1
ATOM 7878 C C . ARG B 1 338 ? 8.617 10.781 6.703 1 94.06 338 ARG B C 1
ATOM 7880 O O . ARG B 1 338 ? 9.344 11.359 7.52 1 94.06 338 ARG B O 1
ATOM 7887 N N . PHE B 1 339 ? 7.719 11.406 5.957 1 96.88 339 PHE B N 1
ATOM 7888 C CA . PHE B 1 339 ? 7.492 12.836 6.094 1 96.88 339 PHE B CA 1
ATOM 7889 C C . PHE B 1 339 ? 6.762 13.148 7.395 1 96.88 339 PHE B C 1
ATOM 7891 O O . PHE B 1 339 ? 5.902 12.375 7.828 1 96.88 339 PHE B O 1
ATOM 7898 N N . THR B 1 340 ? 7.09 14.305 7.977 1 97.5 340 THR B N 1
ATOM 7899 C CA . THR B 1 340 ? 6.492 14.633 9.266 1 97.5 340 THR B CA 1
ATOM 7900 C C . THR B 1 340 ? 5.82 16 9.211 1 97.5 340 THR B C 1
ATOM 7902 O O . THR B 1 340 ? 4.773 16.203 9.828 1 97.5 340 THR B O 1
ATOM 7905 N N . LYS B 1 341 ? 6.512 16.953 8.562 1 98.31 341 LYS B N 1
ATOM 7906 C CA . LYS B 1 341 ? 6.035 18.328 8.578 1 98.31 341 LYS B CA 1
ATOM 7907 C C . LYS B 1 341 ? 6.246 19 7.227 1 98.31 341 LYS B C 1
ATOM 7909 O O . LYS B 1 341 ? 7.16 18.641 6.484 1 98.31 341 LYS B O 1
ATOM 7914 N N . ILE B 1 342 ? 5.387 19.984 6.922 1 98.44 342 ILE B N 1
ATOM 7915 C CA . ILE B 1 342 ? 5.535 20.688 5.652 1 98.44 342 ILE B CA 1
ATOM 7916 C C . ILE B 1 342 ? 5.418 22.188 5.879 1 98.44 342 ILE B C 1
ATOM 7918 O O . ILE B 1 342 ? 4.621 22.641 6.711 1 98.44 342 ILE B O 1
ATOM 7922 N N . ALA B 1 343 ? 6.219 22.938 5.266 1 98.38 343 ALA B N 1
ATOM 7923 C CA . ALA B 1 343 ? 6.145 24.391 5.133 1 98.38 343 ALA B CA 1
ATOM 7924 C C . ALA B 1 343 ? 6.285 24.812 3.676 1 98.38 343 ALA B C 1
ATOM 7926 O O . ALA B 1 343 ? 6.988 24.156 2.898 1 98.38 343 ALA B O 1
ATOM 7927 N N . VAL B 1 344 ? 5.586 25.859 3.328 1 98.19 344 VAL B N 1
ATOM 7928 C CA . VAL B 1 344 ? 5.586 26.281 1.929 1 98.19 344 VAL B CA 1
ATOM 7929 C C . VAL B 1 344 ? 5.969 27.766 1.829 1 98.19 344 VAL B C 1
ATOM 7931 O O . VAL B 1 344 ? 5.512 28.578 2.625 1 98.19 344 VAL B O 1
ATOM 7934 N N . ASP B 1 345 ? 6.918 28.109 1.006 1 97.38 345 ASP B N 1
ATOM 7935 C CA . ASP B 1 345 ? 7.105 29.469 0.528 1 97.38 345 ASP B CA 1
ATOM 7936 C C . ASP B 1 345 ? 6.293 29.734 -0.741 1 97.38 345 ASP B C 1
ATOM 7938 O O . ASP B 1 345 ? 6.68 29.297 -1.828 1 97.38 345 ASP B O 1
ATOM 7942 N N . PRO B 1 346 ? 5.273 30.438 -0.556 1 96.5 346 PRO B N 1
ATOM 7943 C CA . PRO B 1 346 ? 4.309 30.484 -1.654 1 96.5 346 PRO B CA 1
ATOM 7944 C C . PRO B 1 346 ? 4.762 31.406 -2.791 1 96.5 346 PRO B C 1
ATOM 7946 O O . PRO B 1 346 ? 5.312 32.469 -2.541 1 96.5 346 PRO B O 1
ATOM 7949 N N . GLN B 1 347 ? 4.59 31 -4.016 1 95.38 347 GLN B N 1
ATOM 7950 C CA . GLN B 1 347 ? 4.656 31.781 -5.254 1 95.38 347 GLN B CA 1
ATOM 7951 C C . GLN B 1 347 ? 5.965 32.562 -5.352 1 95.38 347 GLN B C 1
ATOM 7953 O O . GLN B 1 347 ? 5.961 33.781 -5.574 1 95.38 347 GLN B O 1
ATOM 7958 N N . VAL B 1 348 ? 7.008 31.875 -5.215 1 95.38 348 VAL B N 1
ATOM 7959 C CA . VAL B 1 348 ? 8.32 32.469 -5.426 1 95.38 348 VAL B CA 1
ATOM 7960 C C . VAL B 1 348 ? 8.484 32.875 -6.895 1 95.38 348 VAL B C 1
ATOM 7962 O O . VAL B 1 348 ? 8.312 32.031 -7.789 1 95.38 348 VAL B O 1
ATOM 7965 N N . GLN B 1 349 ? 8.844 34.094 -7.086 1 93.06 349 GLN B N 1
ATOM 7966 C CA . GLN B 1 349 ? 8.914 34.625 -8.445 1 93.06 349 GLN B CA 1
ATOM 7967 C C . GLN B 1 349 ? 10.234 34.25 -9.109 1 93.06 349 GLN B C 1
ATOM 7969 O O . GLN B 1 349 ? 11.289 34.25 -8.469 1 93.06 349 GLN B O 1
ATOM 7974 N N . THR B 1 350 ? 10.133 33.938 -10.367 1 93.06 350 THR B N 1
ATOM 7975 C CA . THR B 1 350 ? 11.312 33.594 -11.148 1 93.06 350 THR B CA 1
ATOM 7976 C C . THR B 1 350 ? 11.609 34.656 -12.195 1 93.06 350 THR B C 1
ATOM 7978 O O . THR B 1 350 ? 10.82 35.594 -12.375 1 93.06 350 THR B O 1
ATOM 7981 N N . ALA B 1 351 ? 12.75 34.5 -12.859 1 88.88 351 ALA B N 1
ATOM 7982 C CA . ALA B 1 351 ? 13.227 35.469 -13.82 1 88.88 351 ALA B CA 1
ATOM 7983 C C . ALA B 1 351 ? 12.312 35.562 -15.039 1 88.88 351 ALA B C 1
ATOM 7985 O O . ALA B 1 351 ? 12.164 36.594 -15.656 1 88.88 351 ALA B O 1
ATOM 7986 N N . ASP B 1 352 ? 11.656 34.5 -15.367 1 86.62 352 ASP B N 1
ATOM 7987 C CA . ASP B 1 352 ? 10.805 34.469 -16.547 1 86.62 352 ASP B CA 1
ATOM 7988 C C . ASP B 1 352 ? 9.383 34.906 -16.219 1 86.62 352 ASP B C 1
ATOM 7990 O O . ASP B 1 352 ? 8.477 34.781 -17.047 1 86.62 352 ASP B O 1
ATOM 7994 N N . GLY B 1 353 ? 9.109 35.344 -15.008 1 87.62 353 GLY B N 1
ATOM 7995 C CA . GLY B 1 353 ? 7.82 35.906 -14.633 1 87.62 353 GLY B CA 1
ATOM 7996 C C . GLY B 1 353 ? 6.867 34.875 -14.055 1 87.62 353 GLY B C 1
ATOM 7997 O O . GLY B 1 353 ? 5.742 35.188 -13.68 1 87.62 353 GLY B O 1
ATOM 7998 N N . LYS B 1 354 ? 7.305 33.688 -13.992 1 91.94 354 LYS B N 1
ATOM 7999 C CA . LYS B 1 354 ? 6.477 32.656 -13.406 1 91.94 354 LYS B CA 1
ATOM 8000 C C . LYS B 1 354 ? 6.66 32.594 -11.891 1 91.94 354 LYS B C 1
ATOM 8002 O O . LYS B 1 354 ? 7.539 33.25 -11.344 1 91.94 354 LYS B O 1
ATOM 8007 N N . ALA B 1 355 ? 5.738 31.906 -11.234 1 94.5 355 ALA B N 1
ATOM 8008 C CA . ALA B 1 355 ? 5.812 31.766 -9.789 1 94.5 355 ALA B CA 1
ATOM 8009 C C . ALA B 1 355 ? 5.605 30.312 -9.367 1 94.5 355 ALA B C 1
ATOM 8011 O O . ALA B 1 355 ? 4.785 29.609 -9.953 1 94.5 355 ALA B O 1
ATOM 8012 N N . TYR B 1 356 ? 6.371 29.906 -8.414 1 96.06 356 TYR B N 1
ATOM 8013 C CA . TYR B 1 356 ? 6.305 28.531 -7.953 1 96.06 356 TYR B CA 1
ATOM 8014 C C . TYR B 1 356 ? 6.219 28.469 -6.434 1 96.06 356 TYR B C 1
ATOM 8016 O O . TYR B 1 356 ? 6.824 29.281 -5.734 1 96.06 356 TYR B O 1
ATOM 8024 N N . ASP B 1 357 ? 5.402 27.531 -5.922 1 97.25 357 ASP B N 1
ATOM 8025 C CA . ASP B 1 357 ? 5.457 27.203 -4.5 1 97.25 357 ASP B CA 1
ATOM 8026 C C . ASP B 1 357 ? 6.66 26.312 -4.188 1 97.25 357 ASP B C 1
ATOM 8028 O O . ASP B 1 357 ? 6.828 25.25 -4.789 1 97.25 357 ASP B O 1
ATOM 8032 N N . VAL B 1 358 ? 7.48 26.766 -3.332 1 98 358 VAL B N 1
ATOM 8033 C CA . VAL B 1 358 ? 8.609 25.938 -2.902 1 98 358 VAL B CA 1
ATOM 8034 C C . VAL B 1 358 ? 8.258 25.234 -1.599 1 98 358 VAL B C 1
ATOM 8036 O O . VAL B 1 358 ? 7.91 25.875 -0.605 1 98 358 VAL B O 1
ATOM 8039 N N . LEU B 1 359 ? 8.367 23.906 -1.621 1 98.31 359 LEU B N 1
ATOM 8040 C CA . LEU B 1 359 ? 7.965 23.078 -0.486 1 98.31 359 LEU B CA 1
ATOM 8041 C C . LEU B 1 359 ? 9.172 22.688 0.351 1 98.31 359 LEU B C 1
ATOM 8043 O O . LEU B 1 359 ? 10.203 22.266 -0.193 1 98.31 359 LEU B O 1
ATOM 8047 N N . PHE B 1 360 ? 9.086 22.859 1.607 1 98.56 360 PHE B N 1
ATOM 8048 C CA . PHE B 1 360 ? 10.023 22.312 2.58 1 98.56 360 PHE B CA 1
ATOM 8049 C C . PHE B 1 360 ? 9.367 21.219 3.412 1 98.56 360 PHE B C 1
ATOM 8051 O O . PHE B 1 360 ? 8.344 21.453 4.062 1 98.56 360 PHE B O 1
ATOM 8058 N N . VAL B 1 361 ? 9.914 20.016 3.352 1 98.25 361 VAL B N 1
ATOM 8059 C CA . VAL B 1 361 ? 9.289 18.859 3.984 1 98.25 361 VAL B CA 1
ATOM 8060 C C . VAL B 1 361 ? 10.25 18.25 5 1 98.25 361 VAL B C 1
ATOM 8062 O O . VAL B 1 361 ? 11.375 17.875 4.652 1 98.25 361 VAL B O 1
ATOM 8065 N N . GLY B 1 362 ? 9.781 18.188 6.242 1 98.25 362 GLY B N 1
ATOM 8066 C CA . GLY B 1 362 ? 10.555 17.531 7.281 1 98.25 362 GLY B CA 1
ATOM 8067 C C . GLY B 1 362 ? 10.336 16.031 7.332 1 98.25 362 GLY B C 1
ATOM 8068 O O . GLY B 1 362 ? 9.336 15.531 6.82 1 98.25 362 GLY B O 1
ATOM 8069 N N . THR B 1 363 ? 11.297 15.289 7.945 1 96.94 363 THR B N 1
ATOM 8070 C CA . THR B 1 363 ? 11.234 13.836 8.07 1 96.94 363 THR B CA 1
ATOM 8071 C C . THR B 1 363 ? 11.445 13.414 9.523 1 96.94 363 THR B C 1
ATOM 8073 O O . THR B 1 363 ? 11.703 14.25 10.391 1 96.94 363 THR B O 1
ATOM 8076 N N . ASP B 1 364 ? 11.289 12.125 9.766 1 95.94 364 ASP B N 1
ATOM 8077 C CA . ASP B 1 364 ? 11.523 11.594 11.102 1 95.94 364 ASP B CA 1
ATOM 8078 C C . ASP B 1 364 ? 12.977 11.148 11.258 1 95.94 364 ASP B C 1
ATOM 8080 O O . ASP B 1 364 ? 13.312 10.445 12.219 1 95.94 364 ASP B O 1
ATOM 8084 N N . ASP B 1 365 ? 13.812 11.578 10.336 1 95.44 365 ASP B N 1
ATOM 8085 C CA . ASP B 1 365 ? 15.227 11.242 10.383 1 95.44 365 ASP B CA 1
ATOM 8086 C C . ASP B 1 365 ? 16.094 12.5 10.414 1 95.44 365 ASP B C 1
ATOM 8088 O O . ASP B 1 365 ? 17.266 12.461 10.039 1 95.44 365 ASP B O 1
ATOM 8092 N N . GLY B 1 366 ? 15.516 13.602 10.742 1 96.81 366 GLY B N 1
ATOM 8093 C CA . GLY B 1 366 ? 16.25 14.844 10.922 1 96.81 366 GLY B CA 1
ATOM 8094 C C . GLY B 1 366 ? 16.547 15.555 9.617 1 96.81 366 GLY B C 1
ATOM 8095 O O . GLY B 1 366 ? 17.391 16.453 9.57 1 96.81 366 GLY B O 1
ATOM 8096 N N . ARG B 1 367 ? 15.867 15.156 8.578 1 96.88 367 ARG B N 1
ATOM 8097 C CA . ARG B 1 367 ? 16.156 15.734 7.27 1 96.88 367 ARG B CA 1
ATOM 8098 C C . ARG B 1 367 ? 15.047 16.688 6.84 1 96.88 367 ARG B C 1
ATOM 8100 O O . ARG B 1 367 ? 13.891 16.531 7.246 1 96.88 367 ARG B O 1
ATOM 8107 N N . VAL B 1 368 ? 15.414 17.672 6.047 1 98 368 VAL B N 1
ATOM 8108 C CA . VAL B 1 368 ? 14.469 18.578 5.41 1 98 368 VAL B CA 1
ATOM 8109 C C . VAL B 1 368 ? 14.703 18.594 3.9 1 98 368 VAL B C 1
ATOM 8111 O O . VAL B 1 368 ? 15.812 18.875 3.439 1 98 368 VAL B O 1
ATOM 8114 N N . LEU B 1 369 ? 13.633 18.266 3.217 1 97.06 369 LEU B N 1
ATOM 8115 C CA . LEU B 1 369 ? 13.68 18.266 1.76 1 97.06 369 LEU B CA 1
ATOM 8116 C C . LEU B 1 369 ? 13.109 19.578 1.203 1 97.06 369 LEU B C 1
ATOM 8118 O O . LEU B 1 369 ? 12.141 20.109 1.738 1 97.06 369 LEU B O 1
ATOM 8122 N N . LYS B 1 370 ? 13.773 20.047 0.201 1 97.81 370 LYS B N 1
ATOM 8123 C CA . LYS B 1 370 ? 13.258 21.156 -0.601 1 97.81 370 LYS B CA 1
ATOM 8124 C C . LYS B 1 370 ? 12.828 20.672 -1.983 1 97.81 370 LYS B C 1
ATOM 8126 O O . LYS B 1 370 ? 13.617 20.078 -2.721 1 97.81 370 LYS B O 1
ATOM 8131 N N . ALA B 1 371 ? 11.555 20.906 -2.277 1 97.62 371 ALA B N 1
ATOM 8132 C CA . ALA B 1 371 ? 11.039 20.391 -3.543 1 97.62 371 ALA B CA 1
ATOM 8133 C C . ALA B 1 371 ? 10.141 21.406 -4.23 1 97.62 371 ALA B C 1
ATOM 8135 O O . ALA B 1 371 ? 9.586 22.297 -3.58 1 97.62 371 ALA B O 1
ATOM 8136 N N . VAL B 1 372 ? 10.055 21.25 -5.551 1 97.5 372 VAL B N 1
ATOM 8137 C CA . VAL B 1 372 ? 9.203 22.125 -6.348 1 97.5 372 VAL B CA 1
ATOM 8138 C C . VAL B 1 372 ? 8.531 21.328 -7.457 1 97.5 372 VAL B C 1
ATOM 8140 O O . VAL B 1 372 ? 9.117 20.391 -7.992 1 97.5 372 VAL B O 1
ATOM 8143 N N . ASN B 1 373 ? 7.238 21.609 -7.652 1 96.81 373 ASN B N 1
ATOM 8144 C CA . ASN B 1 373 ? 6.574 21.141 -8.867 1 96.81 373 ASN B CA 1
ATOM 8145 C C . ASN B 1 373 ? 6.793 22.109 -10.023 1 96.81 373 ASN B C 1
ATOM 8147 O O . ASN B 1 373 ? 6.094 23.109 -10.141 1 96.81 373 ASN B O 1
ATOM 8151 N N . VAL B 1 374 ? 7.652 21.734 -10.984 1 96.31 374 VAL B N 1
ATOM 8152 C CA . VAL B 1 374 ? 8.148 22.688 -11.969 1 96.31 374 VAL B CA 1
ATOM 8153 C C . VAL B 1 374 ? 7.102 22.875 -13.062 1 96.31 374 VAL B C 1
ATOM 8155 O O . VAL B 1 374 ? 7.203 23.812 -13.875 1 96.31 374 VAL B O 1
ATOM 8158 N N . LEU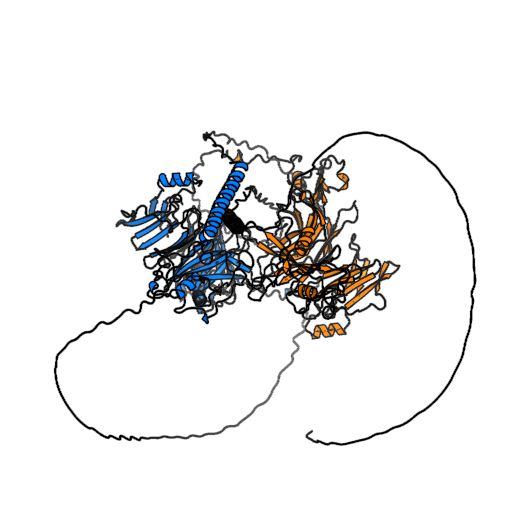 B 1 375 ? 6.082 22.078 -13.078 1 95.44 375 LEU B N 1
ATOM 8159 C CA . LEU B 1 375 ? 5.051 22.219 -14.102 1 95.44 375 LEU B CA 1
ATOM 8160 C C . LEU B 1 375 ? 3.84 22.953 -13.555 1 95.44 375 LEU B C 1
ATOM 8162 O O . LEU B 1 375 ? 2.91 23.281 -14.297 1 95.44 375 LEU B O 1
ATOM 8166 N N . ALA B 1 376 ? 3.836 23.281 -12.297 1 93.5 376 ALA B N 1
ATOM 8167 C CA . ALA B 1 376 ? 2.641 23.734 -11.586 1 93.5 376 ALA B CA 1
ATOM 8168 C C . ALA B 1 376 ? 2.076 25 -12.203 1 93.5 376 ALA B C 1
ATOM 8170 O O . ALA B 1 376 ? 0.861 25.219 -12.203 1 93.5 376 ALA B O 1
ATOM 8171 N N . TYR B 1 377 ? 2.979 25.922 -12.664 1 93.06 377 TYR B N 1
ATOM 8172 C CA . TYR B 1 377 ? 2.521 27.188 -13.227 1 93.06 377 TYR B CA 1
ATOM 8173 C C . TYR B 1 377 ? 1.803 26.984 -14.547 1 93.06 377 TYR B C 1
ATOM 8175 O O . TYR B 1 377 ? 0.816 27.656 -14.844 1 93.06 377 TYR B O 1
ATOM 8183 N N . ASP B 1 378 ? 2.279 26.047 -15.258 1 91.94 378 ASP B N 1
ATOM 8184 C CA . ASP B 1 378 ? 1.825 25.875 -16.641 1 91.94 378 ASP B CA 1
ATOM 8185 C C . ASP B 1 378 ? 0.667 24.875 -16.703 1 91.94 378 ASP B C 1
ATOM 8187 O O . ASP B 1 378 ? -0.198 25 -17.578 1 91.94 378 ASP B O 1
ATOM 8191 N N . ARG B 1 379 ? 0.711 23.891 -15.836 1 91.38 379 ARG B N 1
ATOM 8192 C CA . ARG B 1 379 ? -0.321 22.859 -15.945 1 91.38 379 ARG B CA 1
ATOM 8193 C C . ARG B 1 379 ? -0.554 22.172 -14.609 1 91.38 379 ARG B C 1
ATOM 8195 O O . ARG B 1 379 ? 0.336 22.141 -13.758 1 91.38 379 ARG B O 1
ATOM 8202 N N . VAL B 1 380 ? -1.744 21.562 -14.523 1 91.19 380 VAL B N 1
ATOM 8203 C CA . VAL B 1 380 ? -2.098 20.875 -13.281 1 91.19 380 VAL B CA 1
ATOM 8204 C C . VAL B 1 380 ? -2.357 19.391 -13.57 1 91.19 380 VAL B C 1
ATOM 8206 O O . VAL B 1 380 ? -2.463 18.594 -12.648 1 91.19 380 VAL B O 1
ATOM 8209 N N . ASP B 1 381 ? -2.395 18.953 -14.773 1 89.31 381 ASP B N 1
ATOM 8210 C CA . ASP B 1 381 ? -2.746 17.578 -15.148 1 89.31 381 ASP B CA 1
ATOM 8211 C C . ASP B 1 381 ? -1.534 16.656 -15.055 1 89.31 381 ASP B C 1
ATOM 8213 O O . ASP B 1 381 ? -1.655 15.445 -15.234 1 89.31 381 ASP B O 1
ATOM 8217 N N . ASP B 1 382 ? -0.405 17.281 -14.773 1 89.75 382 ASP B N 1
ATOM 8218 C CA . ASP B 1 382 ? 0.813 16.5 -14.617 1 89.75 382 ASP B CA 1
ATOM 8219 C C . ASP B 1 382 ? 1.706 17.062 -13.523 1 89.75 382 ASP B C 1
ATOM 8221 O O . ASP B 1 382 ? 1.512 18.203 -13.086 1 89.75 382 ASP B O 1
ATOM 8225 N N . VAL B 1 383 ? 2.525 16.188 -13.023 1 93.88 383 VAL B N 1
ATOM 8226 C CA . VAL B 1 383 ? 3.426 16.609 -11.953 1 93.88 383 VAL B CA 1
ATOM 8227 C C . VAL B 1 383 ? 4.859 16.219 -12.305 1 93.88 383 VAL B C 1
ATOM 8229 O O . VAL B 1 383 ? 5.109 15.109 -12.781 1 93.88 383 VAL B O 1
ATOM 8232 N N . ARG B 1 384 ? 5.734 17.156 -12.258 1 95.25 384 ARG B N 1
ATOM 8233 C CA . ARG B 1 384 ? 7.168 16.891 -12.258 1 95.25 384 ARG B CA 1
ATOM 8234 C C . ARG B 1 384 ? 7.84 17.5 -11.031 1 95.25 384 ARG B C 1
ATOM 8236 O O . ARG B 1 384 ? 8.156 18.703 -11.031 1 95.25 384 ARG B O 1
ATOM 8243 N N . SER B 1 385 ? 8.023 16.641 -10.117 1 94.94 385 SER B N 1
ATOM 8244 C CA . SER B 1 385 ? 8.609 17.094 -8.859 1 94.94 385 SER B CA 1
ATOM 8245 C C . SER B 1 385 ? 10.133 17.031 -8.906 1 94.94 385 SER B C 1
ATOM 8247 O O . SER B 1 385 ? 10.719 16.031 -9.305 1 94.94 385 SER B O 1
ATOM 8249 N N . VAL B 1 386 ? 10.734 18.141 -8.555 1 96.5 386 VAL B N 1
ATOM 8250 C CA . VAL B 1 386 ? 12.188 18.203 -8.461 1 96.5 386 VAL B CA 1
ATOM 8251 C C . VAL B 1 386 ? 12.602 18.422 -7.008 1 96.5 386 VAL B C 1
ATOM 8253 O O . VAL B 1 386 ? 12.211 19.422 -6.387 1 96.5 386 VAL B O 1
ATOM 8256 N N . VAL B 1 387 ? 13.266 17.453 -6.457 1 95.44 387 VAL B N 1
ATOM 8257 C CA . VAL B 1 387 ? 13.867 17.641 -5.137 1 95.44 387 VAL B CA 1
ATOM 8258 C C . VAL B 1 387 ? 15.188 18.391 -5.27 1 95.44 387 VAL B C 1
ATOM 8260 O O . VAL B 1 387 ? 16.188 17.844 -5.723 1 95.44 387 VAL B O 1
ATOM 8263 N N . ILE B 1 388 ? 15.227 19.547 -4.832 1 96.75 388 ILE B N 1
ATOM 8264 C CA . ILE B 1 388 ? 16.344 20.469 -5.043 1 96.75 388 ILE B CA 1
ATOM 8265 C C . ILE B 1 388 ? 17.438 20.188 -4 1 96.75 388 ILE B C 1
ATOM 8267 O O . ILE B 1 388 ? 18.625 20.203 -4.316 1 96.75 388 ILE B O 1
ATOM 8271 N N . GLU B 1 389 ? 16.984 20.078 -2.781 1 95.75 389 GLU B N 1
ATOM 8272 C CA . GLU B 1 389 ? 17.906 19.844 -1.683 1 95.75 389 GLU B CA 1
ATOM 8273 C C . GLU B 1 389 ? 17.375 18.797 -0.71 1 95.75 389 GLU B C 1
ATOM 8275 O O . GLU B 1 389 ? 16.156 18.688 -0.522 1 95.75 389 GLU B O 1
ATOM 8280 N N . ASP B 1 390 ? 18.234 18.016 -0.188 1 94.75 390 ASP B N 1
ATOM 8281 C CA . ASP B 1 390 ? 18.031 17.078 0.913 1 94.75 390 ASP B CA 1
ATOM 8282 C C . ASP B 1 390 ? 19.078 17.281 2.012 1 94.75 390 ASP B C 1
ATOM 8284 O O . ASP B 1 390 ? 20.188 16.781 1.923 1 94.75 390 ASP B O 1
ATOM 8288 N N . LEU B 1 391 ? 18.641 18.016 3.1 1 96.81 391 LEU B N 1
ATOM 8289 C CA . LEU B 1 391 ? 19.609 18.453 4.094 1 96.81 391 LEU B CA 1
ATOM 8290 C C . LEU B 1 391 ? 19.406 17.719 5.414 1 96.81 391 LEU B C 1
ATOM 8292 O O . LEU B 1 391 ? 18.281 17.594 5.898 1 96.81 391 LEU B O 1
ATOM 8296 N N . GLN B 1 392 ? 20.484 17.25 5.98 1 97.19 392 GLN B N 1
ATOM 8297 C CA . GLN B 1 392 ? 20.484 16.734 7.348 1 97.19 392 GLN B CA 1
ATOM 8298 C C . GLN B 1 392 ? 20.578 17.875 8.359 1 97.19 392 GLN B C 1
ATOM 8300 O O . GLN B 1 392 ? 21.688 18.344 8.664 1 97.19 392 GLN B O 1
ATOM 8305 N N . VAL B 1 393 ? 19.516 18.266 8.867 1 96.88 393 VAL B N 1
ATOM 8306 C CA . VAL B 1 393 ? 19.453 19.438 9.734 1 96.88 393 VAL B CA 1
ATOM 8307 C C . VAL B 1 393 ? 19.656 19.031 11.188 1 96.88 393 VAL B C 1
ATOM 8309 O O . VAL B 1 393 ? 20.266 19.766 11.969 1 96.88 393 VAL B O 1
ATOM 8312 N N . PHE B 1 394 ? 19.094 17.891 11.57 1 97.38 394 PHE B N 1
ATOM 8313 C CA . PHE B 1 394 ? 19.25 17.328 12.898 1 97.38 394 PHE B CA 1
ATOM 8314 C C . PHE B 1 394 ? 19.938 15.969 12.828 1 97.38 394 PHE B C 1
ATOM 8316 O O . PHE B 1 394 ? 20.062 15.383 11.758 1 97.38 394 PHE B O 1
ATOM 8323 N N . PRO B 1 395 ? 20.422 15.438 13.945 1 95.5 395 PRO B N 1
ATOM 8324 C CA . PRO B 1 395 ? 21.016 14.094 13.93 1 95.5 395 PRO B CA 1
ATOM 8325 C C . PRO B 1 395 ? 20.031 13.031 13.422 1 95.5 395 PRO B C 1
ATOM 8327 O O . PRO B 1 395 ? 18.828 13.141 13.648 1 95.5 395 PRO B O 1
ATOM 8330 N N . PRO B 1 396 ? 20.625 12.047 12.703 1 94.19 396 PRO B N 1
ATOM 8331 C CA . PRO B 1 396 ? 19.75 10.969 12.203 1 94.19 396 PRO B CA 1
ATOM 8332 C C . PRO B 1 396 ? 18.875 10.367 13.305 1 94.19 396 PRO B C 1
ATOM 8334 O O . PRO B 1 396 ? 19.344 10.195 14.438 1 94.19 396 PRO B O 1
ATOM 8337 N N . GLY B 1 397 ? 17.656 10.141 12.93 1 94.06 397 GLY B N 1
ATOM 8338 C CA . GLY B 1 397 ? 16.719 9.555 13.875 1 94.06 397 GLY B CA 1
ATOM 8339 C C . GLY B 1 397 ? 15.883 10.594 14.602 1 94.06 397 GLY B C 1
ATOM 8340 O O . GLY B 1 397 ? 14.953 10.242 15.336 1 94.06 397 GLY B O 1
ATOM 8341 N N . THR B 1 398 ? 16.203 11.859 14.305 1 95.56 398 THR B N 1
ATOM 8342 C CA . THR B 1 398 ? 15.484 12.93 14.984 1 95.56 398 THR B CA 1
ATOM 8343 C C . THR B 1 398 ? 14.242 13.328 14.195 1 95.56 398 THR B C 1
ATOM 8345 O O . THR B 1 398 ? 14.32 13.578 12.992 1 95.56 398 THR B O 1
ATOM 8348 N N . HIS B 1 399 ? 13.156 13.43 14.922 1 96.12 399 HIS B N 1
ATOM 8349 C CA . HIS B 1 399 ? 11.891 13.812 14.312 1 96.12 399 HIS B CA 1
ATOM 8350 C C . HIS B 1 399 ? 11.797 15.328 14.141 1 96.12 399 HIS B C 1
ATOM 8352 O O . HIS B 1 399 ? 12.008 16.078 15.094 1 96.12 399 HIS B O 1
ATOM 8358 N N . VAL B 1 400 ? 11.539 15.773 12.93 1 97.81 400 VAL B N 1
ATOM 8359 C CA . VAL B 1 400 ? 11.25 17.188 12.719 1 97.81 400 VAL B CA 1
ATOM 8360 C C . VAL B 1 400 ? 9.82 17.5 13.164 1 97.81 400 VAL B C 1
ATOM 8362 O O . VAL B 1 400 ? 8.867 17.109 12.492 1 97.81 400 VAL B O 1
ATOM 8365 N N . GLU B 1 401 ? 9.68 18.297 14.188 1 95.25 401 GLU B N 1
ATOM 8366 C CA . GLU B 1 401 ? 8.383 18.5 14.836 1 95.25 401 GLU B CA 1
ATOM 8367 C C . GLU B 1 401 ? 7.648 19.703 14.234 1 95.25 401 GLU B C 1
ATOM 8369 O O . GLU B 1 401 ? 6.418 19.75 14.266 1 95.25 401 GLU B O 1
ATOM 8374 N N . ASN B 1 402 ? 8.398 20.625 13.805 1 95.5 402 ASN B N 1
ATOM 8375 C CA . ASN B 1 402 ? 7.797 21.812 13.203 1 95.5 402 ASN B CA 1
ATOM 8376 C C . ASN B 1 402 ? 8.719 22.438 12.156 1 95.5 402 ASN B C 1
ATOM 8378 O O . ASN B 1 402 ? 9.93 22.25 12.203 1 95.5 402 ASN B O 1
ATOM 8382 N N . LEU B 1 403 ? 8.102 23.094 11.203 1 97.44 403 LEU B N 1
ATOM 8383 C CA . LEU B 1 403 ? 8.789 23.734 10.094 1 97.44 403 LEU B CA 1
ATOM 8384 C C . LEU B 1 403 ? 8.07 25.016 9.68 1 97.44 403 LEU B C 1
ATOM 8386 O O . LEU B 1 403 ? 6.84 25.031 9.562 1 97.44 403 LEU B O 1
ATOM 8390 N N . GLU B 1 404 ? 8.898 26.125 9.555 1 96.19 404 GLU B N 1
ATOM 8391 C CA . GLU B 1 404 ? 8.32 27.391 9.117 1 96.19 404 GLU B CA 1
ATOM 8392 C C . GLU B 1 404 ? 9.281 28.156 8.219 1 96.19 404 GLU B C 1
ATOM 8394 O O . GLU B 1 404 ? 10.5 28.109 8.422 1 96.19 404 GLU B O 1
ATOM 8399 N N . VAL B 1 405 ? 8.695 28.828 7.219 1 97.06 405 VAL B N 1
ATOM 8400 C CA . VAL B 1 405 ? 9.477 29.75 6.398 1 97.06 405 VAL B CA 1
ATOM 8401 C C . VAL B 1 405 ? 9.18 31.188 6.816 1 97.06 405 VAL B C 1
ATOM 8403 O O . VAL B 1 405 ? 8.031 31.625 6.816 1 97.06 405 VAL B O 1
ATOM 8406 N N . LEU B 1 406 ? 10.273 31.938 7.164 1 95.31 406 LEU B N 1
ATOM 8407 C CA . LEU B 1 406 ? 10.094 33.281 7.66 1 95.31 406 LEU B CA 1
ATOM 8408 C C . LEU B 1 406 ? 10.75 34.312 6.723 1 95.31 406 LEU B C 1
ATOM 8410 O O . LEU B 1 406 ? 11.891 34.094 6.289 1 95.31 406 LEU B O 1
ATOM 8414 N N . HIS B 1 407 ? 9.945 35.312 6.41 1 93.06 407 HIS B N 1
ATOM 8415 C CA . HIS B 1 407 ? 10.438 36.5 5.676 1 93.06 407 HIS B CA 1
ATOM 8416 C C . HIS B 1 407 ? 10.602 37.688 6.59 1 93.06 407 HIS B C 1
ATOM 8418 O O . HIS B 1 407 ? 9.617 38.219 7.125 1 93.06 407 HIS B O 1
ATOM 8424 N N . PHE B 1 408 ? 11.805 38.156 6.855 1 87.75 408 PHE B N 1
ATOM 8425 C CA . PHE B 1 408 ? 12.031 39.25 7.77 1 87.75 408 PHE B CA 1
ATOM 8426 C C . PHE B 1 408 ? 11.961 40.594 7.035 1 87.75 408 PHE B C 1
ATOM 8428 O O . PHE B 1 408 ? 11.422 41.562 7.562 1 87.75 408 PHE B O 1
ATOM 8435 N N . SER B 1 409 ? 12.633 40.656 5.961 1 82.81 409 SER B N 1
ATOM 8436 C CA . SER B 1 409 ? 12.609 41.844 5.102 1 82.81 409 SER B CA 1
ATOM 8437 C C . SER B 1 409 ? 12.719 41.438 3.631 1 82.81 409 SER B C 1
ATOM 8439 O O . SER B 1 409 ? 13.016 40.281 3.305 1 82.81 409 SER B O 1
ATOM 8441 N N . LYS B 1 410 ? 12.352 42.375 2.875 1 79.31 410 LYS B N 1
ATOM 8442 C CA . LYS B 1 410 ? 12.445 42.156 1.436 1 79.31 410 LYS B CA 1
ATOM 8443 C C . LYS B 1 410 ? 13.891 41.938 1.003 1 79.31 410 LYS B C 1
ATOM 8445 O O . LYS B 1 410 ? 14.156 41.281 0.008 1 79.31 410 LYS B O 1
ATOM 8450 N N . GLU B 1 411 ? 14.742 42.531 1.801 1 78.69 411 GLU B N 1
ATOM 8451 C CA . GLU B 1 411 ? 16.156 42.469 1.423 1 78.69 411 GLU B CA 1
ATOM 8452 C C . GLU B 1 411 ? 16.844 41.25 1.991 1 78.69 411 GLU B C 1
ATOM 8454 O O . GLU B 1 411 ? 17.844 40.781 1.445 1 78.69 411 GLU B O 1
ATOM 8459 N N . ASP B 1 412 ? 16.234 40.719 2.967 1 84.12 412 ASP B N 1
ATOM 8460 C CA . ASP B 1 412 ? 16.859 39.562 3.637 1 84.12 412 ASP B CA 1
ATOM 8461 C C . ASP B 1 412 ? 16.469 38.25 2.973 1 84.12 412 ASP B C 1
ATOM 8463 O O . ASP B 1 412 ? 15.344 38.125 2.48 1 84.12 412 ASP B O 1
ATOM 8467 N N . THR B 1 413 ? 17.422 37.406 2.914 1 88 413 THR B N 1
ATOM 8468 C CA . THR B 1 413 ? 17.109 36.031 2.484 1 88 413 THR B CA 1
ATOM 8469 C C . THR B 1 413 ? 16.156 35.375 3.479 1 88 413 THR B C 1
ATOM 8471 O O . THR B 1 413 ? 16.438 35.312 4.68 1 88 413 THR B O 1
ATOM 8474 N N . PRO B 1 414 ? 15.07 34.906 2.959 1 93.44 414 PRO B N 1
ATOM 8475 C CA . PRO B 1 414 ? 14.172 34.188 3.861 1 93.44 414 PRO B CA 1
ATOM 8476 C C . PRO B 1 414 ? 14.844 33 4.535 1 93.44 414 PRO B C 1
ATOM 8478 O O . PRO B 1 414 ? 15.797 32.438 3.99 1 93.44 414 PRO B O 1
ATOM 8481 N N . GLN B 1 415 ? 14.359 32.719 5.734 1 95.44 415 GLN B N 1
ATOM 8482 C CA . GLN B 1 415 ? 14.945 31.656 6.523 1 95.44 415 GLN B CA 1
ATOM 8483 C C . GLN B 1 415 ? 13.93 30.531 6.773 1 95.44 415 GLN B C 1
ATOM 8485 O O . GLN B 1 415 ? 12.734 30.797 6.914 1 95.44 415 GLN B O 1
ATOM 8490 N N . VAL B 1 416 ? 14.422 29.297 6.762 1 97.44 416 VAL B N 1
ATOM 8491 C CA . VAL B 1 416 ? 13.633 28.156 7.199 1 97.44 416 VAL B CA 1
ATOM 8492 C C . VAL B 1 416 ? 13.969 27.812 8.648 1 97.44 416 VAL B C 1
ATOM 8494 O O . VAL B 1 416 ? 15.141 27.656 9 1 97.44 416 VAL B O 1
ATOM 8497 N N . ILE B 1 417 ? 12.977 27.797 9.461 1 97.12 417 ILE B N 1
ATOM 8498 C CA . ILE B 1 417 ? 13.156 27.422 10.859 1 97.12 417 ILE B CA 1
ATOM 8499 C C . ILE B 1 417 ? 12.641 26 11.086 1 97.12 417 ILE B C 1
ATOM 8501 O O . ILE B 1 417 ? 11.461 25.719 10.883 1 97.12 417 ILE B O 1
ATOM 8505 N N . ALA B 1 418 ? 13.531 25.094 11.477 1 97.75 418 ALA B N 1
ATOM 8506 C CA . ALA B 1 418 ? 13.18 23.719 11.836 1 97.75 418 ALA B CA 1
ATOM 8507 C C . ALA B 1 418 ? 13.258 23.516 13.344 1 97.75 418 ALA B C 1
ATOM 8509 O O . ALA B 1 418 ? 14.188 23.984 14 1 97.75 418 ALA B O 1
ATOM 8510 N N . VAL B 1 419 ? 12.266 22.859 13.875 1 95.75 419 VAL B N 1
ATOM 8511 C CA . VAL B 1 419 ? 12.195 22.625 15.312 1 95.75 419 VAL B CA 1
ATOM 8512 C C . VAL B 1 419 ? 12.141 21.125 15.602 1 95.75 419 VAL B C 1
ATOM 8514 O O . VAL B 1 419 ? 11.391 20.406 14.953 1 95.75 419 VAL B O 1
ATOM 8517 N N . SER B 1 420 ? 12.953 20.609 16.453 1 95.06 420 SER B N 1
ATOM 8518 C CA . SER B 1 420 ? 12.891 19.266 17.016 1 95.06 420 SER B CA 1
ATOM 8519 C C . SER B 1 420 ? 12.555 19.297 18.5 1 95.06 420 SER B C 1
ATOM 8521 O O . SER B 1 420 ? 12.25 20.359 19.047 1 95.06 420 SER B O 1
ATOM 8523 N N . ALA B 1 421 ? 12.57 18.188 19.125 1 88.25 421 ALA B N 1
ATOM 8524 C CA . ALA B 1 421 ? 12.234 18.109 20.547 1 88.25 421 ALA B CA 1
ATOM 8525 C C . ALA B 1 421 ? 13.25 18.859 21.406 1 88.25 421 ALA B C 1
ATOM 8527 O O . ALA B 1 421 ? 12.898 19.438 22.438 1 88.25 421 ALA B O 1
ATOM 8528 N N . ASP B 1 422 ? 14.508 18.984 20.828 1 86.62 422 ASP B N 1
ATOM 8529 C CA . ASP B 1 422 ? 15.539 19.484 21.719 1 86.62 422 ASP B CA 1
ATOM 8530 C C . ASP B 1 422 ? 16.266 20.688 21.094 1 86.62 422 ASP B C 1
ATOM 8532 O O . ASP B 1 422 ? 17.078 21.328 21.766 1 86.62 422 ASP B O 1
ATOM 8536 N N . GLU B 1 423 ? 15.906 20.906 19.859 1 91.25 423 GLU B N 1
ATOM 8537 C CA . GLU B 1 423 ? 16.719 21.922 19.188 1 91.25 423 GLU B CA 1
ATOM 8538 C C . GLU B 1 423 ? 15.906 22.688 18.156 1 91.25 423 GLU B C 1
ATOM 8540 O O . GLU B 1 423 ? 14.922 22.188 17.625 1 91.25 423 GLU B O 1
ATOM 8545 N N . ILE B 1 424 ? 16.266 24 17.984 1 94 424 ILE B N 1
ATOM 8546 C CA . ILE B 1 424 ? 15.766 24.844 16.906 1 94 424 ILE B CA 1
ATOM 8547 C C . ILE B 1 424 ? 16.906 25.203 15.945 1 94 424 ILE B C 1
ATOM 8549 O O . ILE B 1 424 ? 18 25.562 16.375 1 94 424 ILE B O 1
ATOM 8553 N N . PHE B 1 425 ? 16.688 25.016 14.688 1 95.56 425 PHE B N 1
ATOM 8554 C CA . PHE B 1 425 ? 17.703 25.281 13.68 1 95.56 425 PHE B CA 1
ATOM 8555 C C . PHE B 1 425 ? 17.172 26.172 12.57 1 95.56 425 PHE B C 1
ATOM 8557 O O . PHE B 1 425 ? 16.047 25.953 12.086 1 95.56 425 PHE B O 1
ATOM 8564 N N . SER B 1 426 ? 17.906 27.266 12.289 1 95.88 426 SER B N 1
ATOM 8565 C CA . SER B 1 426 ? 17.562 28.172 11.203 1 95.88 426 SER B CA 1
ATOM 8566 C C . SER B 1 426 ? 18.562 28.078 10.062 1 95.88 426 SER B C 1
ATOM 8568 O O . SER B 1 426 ? 19.766 27.984 10.297 1 95.88 426 SER B O 1
ATOM 8570 N N . PHE B 1 427 ? 18.109 28 8.836 1 95.44 427 PHE B N 1
ATOM 8571 C CA . PHE B 1 427 ? 18.969 27.969 7.656 1 95.44 427 PHE B CA 1
ATOM 8572 C C . PHE B 1 427 ? 18.297 28.688 6.488 1 95.44 427 PHE B C 1
ATOM 8574 O O . PHE B 1 427 ? 17.078 28.781 6.418 1 95.44 427 PHE B O 1
ATOM 8581 N N . PRO B 1 428 ? 19.062 29.266 5.598 1 95.31 428 PRO B N 1
ATOM 8582 C CA . PRO B 1 428 ? 18.5 30.016 4.469 1 95.31 428 PRO B CA 1
ATOM 8583 C C . PRO B 1 428 ? 17.766 29.109 3.482 1 95.31 428 PRO B C 1
ATOM 8585 O O . PRO B 1 428 ? 18.109 27.938 3.34 1 95.31 428 PRO B O 1
ATOM 8588 N N . VAL B 1 429 ? 16.828 29.688 2.756 1 96.69 429 VAL B N 1
ATOM 8589 C CA . VAL B 1 429 ? 15.977 28.938 1.834 1 96.69 429 VAL B CA 1
ATOM 8590 C C . VAL B 1 429 ? 16.797 28.484 0.626 1 96.69 429 VAL B C 1
ATOM 8592 O O . VAL B 1 429 ? 16.406 27.578 -0.102 1 96.69 429 VAL B O 1
ATOM 8595 N N . HIS B 1 430 ? 17.906 29.141 0.382 1 94.81 430 HIS B N 1
ATOM 8596 C CA . HIS B 1 430 ? 18.719 28.75 -0.773 1 94.81 430 HIS B CA 1
ATOM 8597 C C . HIS B 1 430 ? 20.203 28.875 -0.475 1 94.81 430 HIS B C 1
ATOM 8599 O O . HIS B 1 430 ? 20.594 29.5 0.51 1 94.81 430 HIS B O 1
ATOM 8605 N N . ARG B 1 431 ? 21 28.203 -1.193 1 94.38 431 ARG B N 1
ATOM 8606 C CA . ARG B 1 431 ? 22.469 28.203 -1.17 1 94.38 431 ARG B CA 1
ATOM 8607 C C . ARG B 1 431 ? 23.031 28.219 -2.584 1 94.38 431 ARG B C 1
ATOM 8609 O O . ARG B 1 431 ? 23.922 27.422 -2.908 1 94.38 431 ARG B O 1
ATOM 8616 N N . CYS B 1 432 ? 22.578 29.156 -3.307 1 94.5 432 CYS B N 1
ATOM 8617 C CA . CYS B 1 432 ? 22.812 29.172 -4.746 1 94.5 432 CYS B CA 1
ATOM 8618 C C . CYS B 1 432 ? 24.297 29.125 -5.066 1 94.5 432 CYS B C 1
ATOM 8620 O O . CYS B 1 432 ? 24.75 28.234 -5.793 1 94.5 432 CYS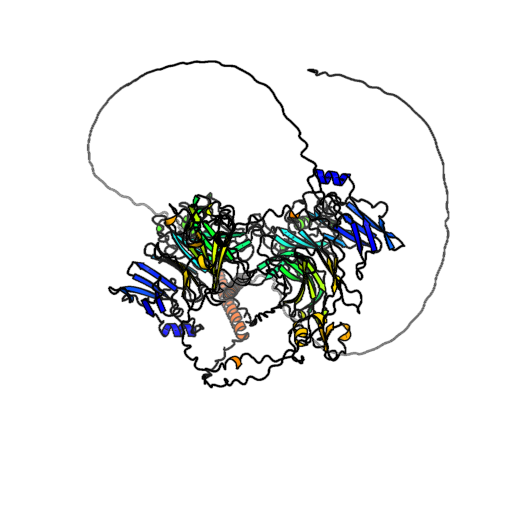 B O 1
ATOM 8622 N N . SER B 1 433 ? 25.078 30.016 -4.48 1 90.19 433 SER B N 1
ATOM 8623 C CA . SER B 1 433 ? 26.5 30.141 -4.824 1 90.19 433 SER B CA 1
ATOM 8624 C C . SER B 1 433 ? 27.297 28.953 -4.324 1 90.19 433 SER B C 1
ATOM 8626 O O . SER B 1 433 ? 28.359 28.625 -4.871 1 90.19 433 SER B O 1
ATOM 8628 N N . GLN B 1 434 ? 26.797 28.281 -3.393 1 92.25 434 GLN B N 1
ATOM 8629 C CA . GLN B 1 434 ? 27.531 27.172 -2.789 1 92.25 434 GLN B CA 1
ATOM 8630 C C . GLN B 1 434 ? 27.312 25.891 -3.57 1 92.25 434 GLN B C 1
ATOM 8632 O O . GLN B 1 434 ? 28.188 25.016 -3.604 1 92.25 434 GLN B O 1
ATOM 8637 N N . VAL B 1 435 ? 26.203 25.766 -4.266 1 91.88 435 VAL B N 1
ATOM 8638 C CA . VAL B 1 435 ? 25.812 24.469 -4.809 1 91.88 435 VAL B CA 1
ATOM 8639 C C . VAL B 1 435 ? 26.125 24.422 -6.305 1 91.88 435 VAL B C 1
ATOM 8641 O O . VAL B 1 435 ? 26.344 23.344 -6.867 1 91.88 435 VAL B O 1
ATOM 8644 N N . ALA B 1 436 ? 26.031 25.547 -6.926 1 93.69 436 ALA B N 1
ATOM 8645 C CA . ALA B 1 436 ? 26.25 25.547 -8.367 1 93.69 436 ALA B CA 1
ATOM 8646 C C . ALA B 1 436 ? 27.391 26.5 -8.75 1 93.69 436 ALA B C 1
ATOM 8648 O O . ALA B 1 436 ? 27.375 27.672 -8.391 1 93.69 436 ALA B O 1
ATOM 8649 N N . LYS B 1 437 ? 28.391 25.953 -9.594 1 93.31 437 LYS B N 1
ATOM 8650 C CA . LYS B 1 437 ? 29.562 26.75 -9.953 1 93.31 437 LYS B CA 1
ATOM 8651 C C . LYS B 1 437 ? 29.547 27.109 -11.438 1 93.31 437 LYS B C 1
ATOM 8653 O O . LYS B 1 437 ? 30.281 27.984 -11.875 1 93.31 437 LYS B O 1
ATOM 8658 N N . THR B 1 438 ? 28.75 26.422 -12.156 1 94.62 438 THR B N 1
ATOM 8659 C CA . THR B 1 438 ? 28.641 26.703 -13.578 1 94.62 438 THR B CA 1
ATOM 8660 C C . THR B 1 438 ? 27.219 27.109 -13.938 1 94.62 438 THR B C 1
ATOM 8662 O O . THR B 1 438 ? 26.281 26.875 -13.164 1 94.62 438 THR B O 1
ATOM 8665 N N . CYS B 1 439 ? 27.109 27.75 -15.047 1 94.38 439 CYS B N 1
ATOM 8666 C CA . CYS B 1 439 ? 25.812 28.188 -15.516 1 94.38 439 CYS B CA 1
ATOM 8667 C C . CYS B 1 439 ? 24.859 27 -15.688 1 94.38 439 CYS B C 1
ATOM 8669 O O . CYS B 1 439 ? 23.719 27.031 -15.219 1 94.38 439 CYS B O 1
ATOM 8671 N N . SER B 1 440 ? 25.297 25.922 -16.312 1 94.44 440 SER B N 1
ATOM 8672 C CA . SER B 1 440 ? 24.469 24.734 -16.547 1 94.44 440 SER B CA 1
ATOM 8673 C C . SER B 1 440 ? 24.062 24.078 -15.234 1 94.44 440 SER B C 1
ATOM 8675 O O . SER B 1 440 ? 22.922 23.609 -15.102 1 94.44 440 SER B O 1
ATOM 8677 N N . ASP B 1 441 ? 24.938 24.109 -14.305 1 95.19 441 ASP B N 1
ATOM 8678 C CA . ASP B 1 441 ? 24.609 23.531 -13.008 1 95.19 441 ASP B CA 1
ATOM 8679 C C . ASP B 1 441 ? 23.578 24.375 -12.273 1 95.19 441 ASP B C 1
ATOM 8681 O O . ASP B 1 441 ? 22.703 23.828 -11.586 1 95.19 441 ASP B O 1
ATOM 8685 N N . CYS B 1 442 ? 23.734 25.609 -12.461 1 95.94 442 CYS B N 1
ATOM 8686 C CA . CYS B 1 442 ? 22.812 26.531 -11.805 1 95.94 442 CYS B CA 1
ATOM 8687 C C . CYS B 1 442 ? 21.406 26.359 -12.359 1 95.94 442 CYS B C 1
ATOM 8689 O O . CYS B 1 442 ? 20.438 26.281 -11.594 1 95.94 442 CYS B O 1
ATOM 8691 N N . VAL B 1 443 ? 21.344 26.281 -13.633 1 95.38 443 VAL B N 1
ATOM 8692 C CA . VAL B 1 443 ? 20.047 26.141 -14.289 1 95.38 443 VAL B CA 1
ATOM 8693 C C . VAL B 1 443 ? 19.469 24.75 -14.008 1 95.38 443 VAL B C 1
ATOM 8695 O O . VAL B 1 443 ? 18.25 24.609 -13.844 1 95.38 443 VAL B O 1
ATOM 8698 N N . LYS B 1 444 ? 20.281 23.781 -13.875 1 95.94 444 LYS B N 1
ATOM 8699 C CA . LYS B 1 444 ? 19.875 22.391 -13.648 1 95.94 444 LYS B CA 1
ATOM 8700 C C . LYS B 1 444 ? 19.281 22.219 -12.266 1 95.94 444 LYS B C 1
ATOM 8702 O O . LYS B 1 444 ? 18.531 21.266 -12.016 1 95.94 444 LYS B O 1
ATOM 8707 N N . LEU B 1 445 ? 19.516 23.125 -11.367 1 95.69 445 LEU B N 1
ATOM 8708 C CA . LEU B 1 445 ? 18.938 23.062 -10.031 1 95.69 445 LEU B CA 1
ATOM 8709 C C . LEU B 1 445 ? 17.422 23.203 -10.086 1 95.69 445 LEU B C 1
ATOM 8711 O O . LEU B 1 445 ? 16.719 22.688 -9.211 1 95.69 445 LEU B O 1
ATOM 8715 N N . GLN B 1 446 ? 17.031 24 -11.07 1 97 446 GLN B N 1
ATOM 8716 C CA . GLN B 1 446 ? 15.609 24.312 -11.211 1 97 446 GLN B CA 1
ATOM 8717 C C . GLN B 1 446 ? 15.047 24.922 -9.922 1 97 446 GLN B C 1
ATOM 8719 O O . GLN B 1 446 ? 13.93 24.594 -9.516 1 97 446 GLN B O 1
ATOM 8724 N N . ASP B 1 447 ? 15.875 25.641 -9.203 1 97.06 447 ASP B N 1
ATOM 8725 C CA . ASP B 1 447 ? 15.516 26.359 -7.977 1 97.06 447 ASP B CA 1
ATOM 8726 C C . ASP B 1 447 ? 14.938 27.734 -8.297 1 97.06 447 ASP B C 1
ATOM 8728 O O . ASP B 1 447 ? 15.633 28.594 -8.852 1 97.06 447 ASP B O 1
ATOM 8732 N N . PRO B 1 448 ? 13.719 27.953 -7.875 1 96.56 448 PRO B N 1
ATOM 8733 C CA . PRO B 1 448 ? 13.125 29.25 -8.156 1 96.56 448 PRO B CA 1
ATOM 8734 C C . PRO B 1 448 ? 13.914 30.406 -7.527 1 96.56 448 PRO B C 1
ATOM 8736 O O . PRO B 1 448 ? 13.812 31.547 -7.984 1 96.56 448 PRO B O 1
ATOM 8739 N N . TYR B 1 449 ? 14.734 30.156 -6.531 1 95.88 449 TYR B N 1
ATOM 8740 C CA . TYR B 1 449 ? 15.477 31.188 -5.828 1 95.88 449 TYR B CA 1
ATOM 8741 C C . TYR B 1 449 ? 16.766 31.531 -6.566 1 95.88 449 TYR B C 1
ATOM 8743 O O . TYR B 1 449 ? 17.391 32.562 -6.293 1 95.88 449 TYR B O 1
ATOM 8751 N N . CYS B 1 450 ? 17.188 30.641 -7.488 1 95.56 450 CYS B N 1
ATOM 8752 C CA . CYS B 1 450 ? 18.547 30.766 -7.988 1 95.56 450 CYS B CA 1
ATOM 8753 C C . CYS B 1 450 ? 18.562 31 -9.492 1 95.56 450 CYS B C 1
ATOM 8755 O O . CYS B 1 450 ? 17.734 30.453 -10.219 1 95.56 450 CYS B O 1
ATOM 8757 N N . GLY B 1 451 ? 19.484 31.797 -9.922 1 94.5 451 GLY B N 1
ATOM 8758 C CA . GLY B 1 451 ? 19.766 32.094 -11.32 1 94.5 451 GLY B CA 1
ATOM 8759 C C . GLY B 1 451 ? 21.219 32.469 -11.562 1 94.5 451 GLY B C 1
ATOM 8760 O O . GLY B 1 451 ? 21.922 32.906 -10.633 1 94.5 451 GLY B O 1
ATOM 8761 N N . TRP B 1 452 ? 21.625 32.25 -12.82 1 93.94 452 TRP B N 1
ATOM 8762 C CA . TRP B 1 452 ? 23.016 32.562 -13.18 1 93.94 452 TRP B CA 1
ATOM 8763 C C . TRP B 1 452 ? 23.141 34.031 -13.648 1 93.94 452 TRP B C 1
ATOM 8765 O O . TRP B 1 452 ? 22.5 34.406 -14.625 1 93.94 452 TRP B O 1
ATOM 8775 N N . ASP B 1 453 ? 23.938 34.719 -12.945 1 92.12 453 ASP B N 1
ATOM 8776 C CA . ASP B 1 453 ? 24.234 36.094 -13.352 1 92.12 453 ASP B CA 1
ATOM 8777 C C . ASP B 1 453 ? 25.406 36.125 -14.336 1 92.12 453 ASP B C 1
ATOM 8779 O O . ASP B 1 453 ? 26.547 35.875 -13.961 1 92.12 453 ASP B O 1
ATOM 8783 N N . LEU B 1 454 ? 25.109 36.562 -15.461 1 88.12 454 LEU B N 1
ATOM 8784 C CA . LEU B 1 454 ? 26.125 36.562 -16.516 1 88.12 454 LEU B CA 1
ATOM 8785 C C . LEU B 1 454 ? 27.234 37.562 -16.188 1 88.12 454 LEU B C 1
ATOM 8787 O O . LEU B 1 454 ? 28.406 37.312 -16.5 1 88.12 454 LEU B O 1
ATOM 8791 N N . LYS B 1 455 ? 26.922 38.625 -15.672 1 87.25 455 LYS B N 1
ATOM 8792 C CA . LYS B 1 455 ? 27.891 39.688 -15.367 1 87.25 455 LYS B CA 1
ATOM 8793 C C . LYS B 1 455 ? 28.844 39.219 -14.258 1 87.25 455 LYS B C 1
ATOM 8795 O O . LYS B 1 455 ? 30.062 39.406 -14.367 1 87.25 455 LYS B O 1
ATOM 8800 N N . GLN B 1 456 ? 28.297 38.625 -13.258 1 88.62 456 GLN B N 1
ATOM 8801 C CA . GLN B 1 456 ? 29.109 38.188 -12.117 1 88.62 456 GLN B CA 1
ATOM 8802 C C . GLN B 1 456 ? 29.719 36.812 -12.344 1 88.62 456 GLN B C 1
ATOM 8804 O O . GLN B 1 456 ? 30.688 36.438 -11.68 1 88.62 456 GLN B O 1
ATOM 8809 N N . GLY B 1 457 ? 29.125 36.094 -13.203 1 88.75 457 GLY B N 1
ATOM 8810 C CA . GLY B 1 457 ? 29.609 34.75 -13.445 1 88.75 457 GLY B CA 1
ATOM 8811 C C . GLY B 1 457 ? 29.391 33.812 -12.273 1 88.75 457 GLY B C 1
ATOM 8812 O O . GLY B 1 457 ? 30.297 33.031 -11.906 1 88.75 457 GLY B O 1
ATOM 8813 N N . GLN B 1 458 ? 28.344 34.031 -11.555 1 93.19 458 GLN B N 1
ATOM 8814 C CA . GLN B 1 458 ? 28.031 33.219 -10.391 1 93.19 458 GLN B CA 1
ATOM 8815 C C . GLN B 1 458 ? 26.547 32.938 -10.281 1 93.19 458 GLN B C 1
ATOM 8817 O O . GLN B 1 458 ? 25.734 33.688 -10.852 1 93.19 458 GLN B O 1
ATOM 8822 N N . CYS B 1 459 ? 26.219 31.859 -9.664 1 94.88 459 CYS B N 1
ATOM 8823 C CA . CYS B 1 459 ? 24.844 31.547 -9.336 1 94.88 459 CYS B CA 1
ATOM 8824 C C . CYS B 1 459 ? 24.359 32.375 -8.148 1 94.88 459 CYS B C 1
ATOM 8826 O O . CYS B 1 459 ? 24.922 32.281 -7.051 1 94.88 459 CYS B O 1
ATOM 8828 N N . VAL B 1 460 ? 23.406 33.219 -8.383 1 92.62 460 VAL B N 1
ATOM 8829 C CA . VAL B 1 460 ? 23.016 34.188 -7.348 1 92.62 460 VAL B CA 1
ATOM 8830 C C . VAL B 1 460 ? 21.516 34.062 -7.07 1 92.62 460 VAL B C 1
ATOM 8832 O O . VAL B 1 460 ? 20.797 33.375 -7.812 1 92.62 460 VAL B O 1
ATOM 8835 N N . ALA B 1 461 ? 21.078 34.625 -5.938 1 91.88 461 ALA B N 1
ATOM 8836 C CA . ALA B 1 461 ? 19.656 34.656 -5.605 1 91.88 461 ALA B CA 1
ATOM 8837 C C . ALA B 1 461 ? 18.906 35.594 -6.531 1 91.88 461 ALA B C 1
ATOM 8839 O O . ALA B 1 461 ? 19.375 36.688 -6.836 1 91.88 461 ALA B O 1
ATOM 8840 N N . VAL B 1 462 ? 17.828 34.969 -7.074 1 86 462 VAL B N 1
ATOM 8841 C CA . VAL B 1 462 ? 17.016 35.75 -7.988 1 86 462 VAL B CA 1
ATOM 8842 C C . VAL B 1 462 ? 16.047 36.625 -7.191 1 86 462 VAL B C 1
ATOM 8844 O O . VAL B 1 462 ? 15.32 36.125 -6.324 1 86 462 VAL B O 1
ATOM 8847 N N . SER B 1 463 ? 16.312 37.719 -6.688 1 63.28 463 SER B N 1
ATOM 8848 C CA . SER B 1 463 ? 15.484 38.625 -5.887 1 63.28 463 SER B CA 1
ATOM 8849 C C . SER B 1 463 ? 14.273 39.125 -6.672 1 63.28 463 SER B C 1
ATOM 8851 O O . SER B 1 463 ? 14.32 39.219 -7.898 1 63.28 463 SER B O 1
ATOM 8853 N N . SER B 1 464 ? 12.836 38.906 -6.148 1 53.19 464 SER B N 1
ATOM 8854 C CA . SER B 1 464 ? 11.562 39.375 -6.691 1 53.19 464 SER B CA 1
ATOM 8855 C C . SER B 1 464 ? 11.742 40.656 -7.5 1 53.19 464 SER B C 1
ATOM 8857 O O . SER B 1 464 ? 11.078 40.844 -8.516 1 53.19 464 SER B O 1
ATOM 8859 N N . GLY B 1 465 ? 12.109 41.719 -6.828 1 47.62 465 GLY B N 1
ATOM 8860 C CA . GLY B 1 465 ? 12.023 43.062 -7.398 1 47.62 465 GLY B CA 1
ATOM 8861 C C . GLY B 1 465 ? 12.883 43.219 -8.641 1 47.62 465 GLY B C 1
ATOM 8862 O O . GLY B 1 465 ? 12.883 44.281 -9.258 1 47.62 465 GLY B O 1
ATOM 8863 N N . ALA B 1 466 ? 13.812 42.531 -8.695 1 43.56 466 ALA B N 1
ATOM 8864 C CA . ALA B 1 466 ? 14.703 42.812 -9.812 1 43.56 466 ALA B CA 1
ATOM 8865 C C . ALA B 1 466 ? 14.141 42.281 -11.125 1 43.56 466 ALA B C 1
ATOM 8867 O O . ALA B 1 466 ? 14.891 41.812 -11.984 1 43.56 466 ALA B O 1
ATOM 8868 N N . VAL B 1 467 ? 12.977 41.656 -11.195 1 42.38 467 VAL B N 1
ATOM 8869 C CA . VAL B 1 467 ? 12.328 41.25 -12.438 1 42.38 467 VAL B CA 1
ATOM 8870 C C . VAL B 1 467 ? 12.555 42.344 -13.5 1 42.38 467 VAL B C 1
ATOM 8872 O O . VAL B 1 467 ? 12.43 42.094 -14.695 1 42.38 467 VAL B O 1
ATOM 8875 N N . SER B 1 468 ? 11.953 43.531 -13.016 1 40.47 468 SER B N 1
ATOM 8876 C CA . SER B 1 468 ? 11.805 44.469 -14.133 1 40.47 468 SER B CA 1
ATOM 8877 C C . SER B 1 468 ? 12.961 44.312 -15.125 1 40.47 468 SER B C 1
ATOM 8879 O O . SER B 1 468 ? 12.742 44.188 -16.328 1 40.47 468 SER B O 1
ATOM 8881 N N . GLY B 1 469 ? 14.07 45.125 -14.938 1 38.97 469 GLY B N 1
ATOM 8882 C CA . GLY B 1 469 ? 15.094 45.594 -15.859 1 38.97 469 GLY B CA 1
ATOM 8883 C C . GLY B 1 469 ? 16.297 44.656 -15.938 1 38.97 469 GLY B C 1
ATOM 8884 O O . GLY B 1 469 ? 17.344 45.031 -16.438 1 38.97 469 GLY B O 1
ATOM 8885 N N . SER B 1 470 ? 16.391 43.625 -14.992 1 44.59 470 SER B N 1
ATOM 8886 C CA . SER B 1 470 ? 17.766 43.188 -14.859 1 44.59 470 SER B CA 1
ATOM 8887 C C . SER B 1 470 ? 18.172 42.281 -16.016 1 44.59 470 SER B C 1
ATOM 8889 O O . SER B 1 470 ? 17.734 41.125 -16.094 1 44.59 470 SER B O 1
ATOM 8891 N N . HIS B 1 471 ? 18.406 42.562 -17.078 1 55.5 471 HIS B N 1
ATOM 8892 C CA . HIS B 1 471 ? 19.219 42.25 -18.25 1 55.5 471 HIS B CA 1
ATOM 8893 C C . HIS B 1 471 ? 20.438 41.406 -17.875 1 55.5 471 HIS B C 1
ATOM 8895 O O . HIS B 1 471 ? 21.281 41.844 -17.094 1 55.5 471 HIS B O 1
ATOM 8901 N N . GLY B 1 472 ? 20.297 40 -17.438 1 77.25 472 GLY B N 1
ATOM 8902 C CA . GLY B 1 472 ? 21.531 39.25 -17.438 1 77.25 472 GLY B CA 1
ATOM 8903 C C . GLY B 1 472 ? 21.469 37.969 -16.594 1 77.25 472 GLY B C 1
ATOM 8904 O O . GLY B 1 472 ? 22.469 37.281 -16.406 1 77.25 472 GLY B O 1
ATOM 8905 N N . VAL B 1 473 ? 20.125 37.594 -15.953 1 89.12 473 VAL B N 1
ATOM 8906 C CA . VAL B 1 473 ? 20.141 36.375 -15.164 1 89.12 473 VAL B CA 1
ATOM 8907 C C . VAL B 1 473 ? 19.531 35.219 -15.977 1 89.12 473 VAL B C 1
ATOM 8909 O O . VAL B 1 473 ? 18.438 35.375 -16.531 1 89.12 473 VAL B O 1
ATOM 8912 N N . ILE B 1 474 ? 20.141 34.156 -16.016 1 93.06 474 ILE B N 1
ATOM 8913 C CA . ILE B 1 474 ? 19.688 32.969 -16.719 1 93.06 474 ILE B CA 1
ATOM 8914 C C . ILE B 1 474 ? 19.078 31.984 -15.734 1 93.06 474 ILE B C 1
ATOM 8916 O O . ILE B 1 474 ? 19.766 31.484 -14.836 1 93.06 474 ILE B O 1
ATOM 8920 N N . GLN B 1 475 ? 17.75 31.75 -15.891 1 94.38 475 GLN B N 1
ATOM 8921 C CA . GLN B 1 475 ? 17.016 30.797 -15.062 1 94.38 475 GLN B CA 1
ATOM 8922 C C . GLN B 1 475 ? 15.914 30.109 -15.867 1 94.38 475 GLN B C 1
ATOM 8924 O O . GLN B 1 475 ? 15.172 30.75 -16.609 1 94.38 475 GLN B O 1
ATOM 8929 N N . LYS B 1 476 ? 15.891 28.766 -15.789 1 93.31 476 LYS B N 1
ATOM 8930 C CA . LYS B 1 476 ? 14.844 27.984 -16.422 1 93.31 476 LYS B CA 1
ATOM 8931 C C . LYS B 1 476 ? 14.352 26.875 -15.508 1 93.31 476 LYS B C 1
ATOM 8933 O O . LYS B 1 476 ? 14.742 25.703 -15.656 1 93.31 476 LYS B O 1
ATOM 8938 N N . VAL B 1 477 ? 13.383 27.203 -14.719 1 95 477 VAL B N 1
ATOM 8939 C CA . VAL B 1 477 ? 12.945 26.281 -13.672 1 95 477 VAL B CA 1
ATOM 8940 C C . VAL B 1 477 ? 12.148 25.141 -14.297 1 95 477 VAL B C 1
ATOM 8942 O O . VAL B 1 477 ? 12.289 23.984 -13.898 1 95 477 VAL B O 1
ATOM 8945 N N . SER B 1 478 ? 11.305 25.391 -15.281 1 92.94 478 SER B N 1
ATOM 8946 C CA . SER B 1 478 ? 10.445 24.391 -15.891 1 92.94 478 SER B CA 1
ATOM 8947 C C . SER B 1 478 ? 11.266 23.375 -16.703 1 92.94 478 SER B C 1
ATOM 8949 O O . SER B 1 478 ? 10.992 22.188 -16.656 1 92.94 478 SER B O 1
ATOM 8951 N N . ALA B 1 479 ? 12.289 23.828 -17.359 1 91.69 479 ALA B N 1
ATOM 8952 C CA . ALA B 1 479 ? 13.039 22.969 -18.266 1 91.69 479 ALA B CA 1
ATOM 8953 C C . ALA B 1 479 ? 14.266 22.375 -17.578 1 91.69 479 ALA B C 1
ATOM 8955 O O . ALA B 1 479 ? 14.594 21.203 -17.781 1 91.69 479 ALA B O 1
ATOM 8956 N N . GLY B 1 480 ? 14.977 23.172 -16.797 1 93.31 480 GLY B N 1
ATOM 8957 C CA . GLY B 1 480 ? 16.203 22.719 -16.141 1 93.31 480 GLY B CA 1
ATOM 8958 C C . GLY B 1 480 ? 17.422 22.797 -17.031 1 93.31 480 GLY B C 1
ATOM 8959 O O . GLY B 1 480 ? 18.5 22.328 -16.656 1 93.31 480 GLY B O 1
ATOM 8960 N N . VAL B 1 481 ? 17.188 23.234 -18.266 1 92.81 481 VAL B N 1
ATOM 8961 C CA . VAL B 1 481 ? 18.281 23.438 -19.234 1 92.81 481 VAL B CA 1
ATOM 8962 C C . VAL B 1 481 ? 18.062 24.734 -20 1 92.81 481 VAL B C 1
ATOM 8964 O O . VAL B 1 481 ? 16.922 25.156 -20.203 1 92.81 481 VAL B O 1
ATOM 8967 N N . SER B 1 482 ? 19.203 25.453 -20.25 1 92 482 SER B N 1
ATOM 8968 C CA . SER B 1 482 ? 19.125 26.672 -21.031 1 92 482 SER B CA 1
ATOM 8969 C C . SER B 1 482 ? 20.25 26.75 -22.047 1 92 482 SER B C 1
ATOM 8971 O O . SER B 1 482 ? 21.422 26.578 -21.703 1 92 482 SER B O 1
ATOM 8973 N N . SER B 1 483 ? 19.875 27.109 -23.203 1 89.81 483 SER B N 1
ATOM 8974 C CA . SER B 1 483 ? 20.844 27.266 -24.266 1 89.81 483 SER B CA 1
ATOM 8975 C C . SER B 1 483 ? 21.656 28.547 -24.109 1 89.81 483 SER B C 1
ATOM 8977 O O . SER B 1 483 ? 22.688 28.719 -24.75 1 89.81 483 SER B O 1
ATOM 8979 N N . SER B 1 484 ? 21.266 29.391 -23.266 1 88.5 484 SER B N 1
ATOM 8980 C CA . SER B 1 484 ? 21.938 30.656 -23.047 1 88.5 484 SER B CA 1
ATOM 8981 C C . SER B 1 484 ? 23.172 30.5 -22.172 1 88.5 484 SER B C 1
ATOM 8983 O O . SER B 1 484 ? 23.969 31.422 -22.047 1 88.5 484 SER B O 1
ATOM 8985 N N . CYS B 1 485 ? 23.312 29.266 -21.672 1 91.69 485 CYS B N 1
ATOM 8986 C CA . CYS B 1 485 ? 24.484 29.016 -20.844 1 91.69 485 CYS B CA 1
ATOM 8987 C C . CYS B 1 485 ? 25.734 28.828 -21.688 1 91.69 485 CYS B C 1
ATOM 8989 O O . CYS B 1 485 ? 25.703 28.078 -22.672 1 91.69 485 CYS B O 1
ATOM 8991 N N . PRO B 1 486 ? 26.75 29.531 -21.391 1 83.81 486 PRO B N 1
ATOM 8992 C CA . PRO B 1 486 ? 27.984 29.422 -22.156 1 83.81 486 PRO B CA 1
ATOM 8993 C C . PRO B 1 486 ? 28.531 28 -22.188 1 83.81 486 PRO B C 1
ATOM 8995 O O . PRO B 1 486 ? 29.188 27.594 -23.156 1 83.81 486 PRO B O 1
ATOM 8998 N N . ASP B 1 487 ? 28.359 27.266 -21.109 1 82.25 487 ASP B N 1
ATOM 8999 C CA . ASP B 1 487 ? 28.906 25.906 -21.016 1 82.25 487 ASP B CA 1
ATOM 9000 C C . ASP B 1 487 ? 27.906 24.875 -21.562 1 82.25 487 ASP B C 1
ATOM 9002 O O . ASP B 1 487 ? 28.078 23.672 -21.344 1 82.25 487 ASP B O 1
ATOM 9006 N N . PHE B 1 488 ? 26.922 25.5 -22.188 1 74.31 488 PHE B N 1
ATOM 9007 C CA . PHE B 1 488 ? 25.906 24.609 -22.703 1 74.31 488 PHE B CA 1
ATOM 9008 C C . PHE B 1 488 ? 26.453 23.75 -23.828 1 74.31 488 PHE B C 1
ATOM 9010 O O . PHE B 1 488 ? 27.016 24.266 -24.797 1 74.31 488 PHE B O 1
ATOM 9017 N N . VAL B 1 489 ? 26.812 22.5 -23.672 1 65.5 489 VAL B N 1
ATOM 9018 C CA . VAL B 1 489 ? 27.203 21.578 -24.734 1 65.5 489 VAL B CA 1
ATOM 9019 C C . VAL B 1 489 ? 25.969 20.844 -25.25 1 65.5 489 VAL B C 1
ATOM 9021 O O . VAL B 1 489 ? 25.219 20.234 -24.469 1 65.5 489 VAL B O 1
ATOM 9024 N N . PHE B 1 490 ? 25.547 21.312 -26.391 1 51.69 490 PHE B N 1
ATOM 9025 C CA . PHE B 1 490 ? 24.469 20.547 -27.031 1 51.69 490 PHE B CA 1
ATOM 9026 C C . PHE B 1 490 ? 24.781 19.062 -27 1 51.69 490 PHE B C 1
ATOM 9028 O O . PHE B 1 490 ? 25.812 18.625 -27.516 1 51.69 490 PHE B O 1
ATOM 9035 N N . GLU B 1 491 ? 24.641 18.469 -25.984 1 44.28 491 GLU B N 1
ATOM 9036 C CA . GLU B 1 491 ? 24.75 17.031 -26.203 1 44.28 491 GLU B CA 1
ATOM 9037 C C . GLU B 1 491 ? 24.141 16.609 -27.531 1 44.28 491 GLU B C 1
ATOM 9039 O O . GLU B 1 491 ? 22.953 16.828 -27.781 1 44.28 491 GLU B O 1
ATOM 9044 N N . GLU B 1 492 ? 24.859 16.656 -28.703 1 38.41 492 GLU B N 1
ATOM 9045 C CA . GLU B 1 492 ? 24.5 15.922 -29.906 1 38.41 492 GLU B CA 1
ATOM 9046 C C . GLU B 1 492 ? 23.719 14.656 -29.578 1 38.41 492 GLU B C 1
ATOM 9048 O O . GLU B 1 492 ? 23.953 14.023 -28.547 1 38.41 492 GLU B O 1
ATOM 9053 N N . SER B 1 493 ? 22.625 14.547 -30.078 1 35.28 493 SER B N 1
ATOM 9054 C CA . SER B 1 493 ? 21.859 13.305 -30.094 1 35.28 493 SER B CA 1
ATOM 9055 C C . SER B 1 493 ? 22.781 12.086 -30.219 1 35.28 493 SER B C 1
ATOM 9057 O O . SER B 1 493 ? 23.75 12.102 -30.984 1 35.28 493 SER B O 1
ATOM 9059 N N . LEU B 1 494 ? 22.969 11.234 -29.25 1 34.41 494 LEU B N 1
ATOM 9060 C CA . LEU B 1 494 ? 23.453 9.859 -29.375 1 34.41 494 LEU B CA 1
ATOM 9061 C C . LEU B 1 494 ? 23.031 9.258 -30.719 1 34.41 494 LEU B C 1
ATOM 9063 O O . LEU B 1 494 ? 22.984 8.039 -30.859 1 34.41 494 LEU B O 1
ATOM 9067 N N . GLU B 1 495 ? 22.562 9.984 -31.688 1 31.03 495 GLU B N 1
ATOM 9068 C CA . GLU B 1 495 ? 22.469 9.312 -33 1 31.03 495 GLU B CA 1
ATOM 9069 C C . GLU B 1 495 ? 23.844 8.914 -33.5 1 31.03 495 GLU B C 1
ATOM 9071 O O . GLU B 1 495 ? 23.969 7.969 -34.281 1 31.03 495 GLU B O 1
ATOM 9076 N N . ASP B 1 496 ? 24.844 9.727 -33.281 1 29.8 496 ASP B N 1
ATOM 9077 C CA . ASP B 1 496 ? 26.078 9.375 -34 1 29.8 496 ASP B CA 1
ATOM 9078 C C . ASP B 1 496 ? 26.812 8.242 -33.281 1 29.8 496 ASP B C 1
ATOM 9080 O O . ASP B 1 496 ? 27.953 7.934 -33.625 1 29.8 496 ASP B O 1
ATOM 9084 N N . LEU B 1 497 ? 26.453 7.953 -32.094 1 28.95 497 LEU B N 1
ATOM 9085 C CA . LEU B 1 497 ? 27.172 6.82 -31.5 1 28.95 497 LEU B CA 1
ATOM 9086 C C . LEU B 1 497 ? 26.828 5.531 -32.25 1 28.95 497 LEU B C 1
ATOM 9088 O O . LEU B 1 497 ? 27.203 4.438 -31.797 1 28.95 497 LEU B O 1
ATOM 9092 N N . THR B 1 498 ? 25.938 5.68 -33.281 1 27.42 498 THR B N 1
ATOM 9093 C CA . THR B 1 498 ? 25.797 4.461 -34.062 1 27.42 498 THR B CA 1
ATOM 9094 C C . THR B 1 498 ? 27.031 4.215 -34.938 1 27.42 498 THR B C 1
ATOM 9096 O O . THR B 1 498 ? 27.062 3.285 -35.719 1 27.42 498 THR B O 1
ATOM 9099 N N . LYS B 1 499 ? 27.703 5.27 -35.281 1 26.83 499 LYS B N 1
ATOM 9100 C CA . LYS B 1 499 ? 28.734 4.82 -36.219 1 26.83 499 LYS B CA 1
ATOM 9101 C C . LYS B 1 499 ? 29.844 4.055 -35.5 1 26.83 499 LYS B C 1
ATOM 9103 O O . LYS B 1 499 ? 30.859 4.637 -35.125 1 26.83 499 LYS B O 1
ATOM 9108 N N . ARG B 1 500 ? 29.438 3.209 -34.562 1 26.19 500 ARG B N 1
ATOM 9109 C CA . ARG B 1 500 ? 30.562 2.414 -34.062 1 26.19 500 ARG B CA 1
ATOM 9110 C C . ARG B 1 500 ? 31.312 1.742 -35.219 1 26.19 500 ARG B C 1
ATOM 9112 O O . ARG B 1 500 ? 30.688 1.106 -36.094 1 26.19 500 ARG B O 1
ATOM 9119 N N . PRO B 1 501 ? 32.594 2.168 -35.562 1 25.08 501 PRO B N 1
ATOM 9120 C CA . PRO B 1 501 ? 33.438 1.441 -36.531 1 25.08 501 PRO B CA 1
ATOM 9121 C C . PRO B 1 501 ? 33.344 -0.074 -36.375 1 25.08 501 PRO B C 1
ATOM 9123 O O . PRO B 1 501 ? 33.156 -0.567 -35.25 1 25.08 501 PRO B O 1
ATOM 9126 N N . THR B 1 502 ? 32.875 -0.725 -37.406 1 24.41 502 THR B N 1
ATOM 9127 C CA . THR B 1 502 ? 32.75 -2.162 -37.656 1 24.41 502 THR B CA 1
ATOM 9128 C C . THR B 1 502 ? 34.094 -2.844 -37.438 1 24.41 502 THR B C 1
ATOM 9130 O O . THR B 1 502 ? 34.312 -3.975 -37.875 1 24.41 502 THR B O 1
ATOM 9133 N N . SER B 1 503 ? 35.156 -2.164 -36.781 1 22.2 503 SER B N 1
ATOM 9134 C CA . SER B 1 503 ? 36.406 -2.918 -36.812 1 22.2 503 SER B CA 1
ATOM 9135 C C . SER B 1 503 ? 36.188 -4.355 -36.344 1 22.2 503 SER B C 1
ATOM 9137 O O . SER B 1 503 ? 35.312 -4.629 -35.531 1 22.2 503 SER B O 1
ATOM 9139 N N . SER B 1 504 ? 36.688 -5.258 -37.219 1 21.98 504 SER B N 1
ATOM 9140 C CA . SER B 1 504 ? 36.75 -6.715 -37.219 1 21.98 504 SER B CA 1
ATOM 9141 C C . SER B 1 504 ? 37.312 -7.242 -35.906 1 21.98 504 SER B C 1
ATOM 9143 O O . SER B 1 504 ? 38.438 -6.855 -35.5 1 21.98 504 SER B O 1
ATOM 9145 N N . PRO B 1 505 ? 36.531 -7.426 -34.938 1 21 505 PRO B N 1
ATOM 9146 C CA . PRO B 1 505 ? 37.062 -7.805 -33.625 1 21 505 PRO B CA 1
ATOM 9147 C C . PRO B 1 505 ? 37.969 -9.016 -33.688 1 21 505 PRO B C 1
ATOM 9149 O O . PRO B 1 505 ? 37.625 -10.031 -34.281 1 21 505 PRO B O 1
ATOM 9152 N N . ALA B 1 506 ? 39.281 -8.719 -33.969 1 19.7 506 ALA B N 1
ATOM 9153 C CA . ALA B 1 506 ? 40.344 -9.703 -33.875 1 19.7 506 ALA B CA 1
ATOM 9154 C C . ALA B 1 506 ? 40.094 -10.641 -32.688 1 19.7 506 ALA B C 1
ATOM 9156 O O . ALA B 1 506 ? 39.531 -10.234 -31.672 1 19.7 506 ALA B O 1
ATOM 9157 N N . SER B 1 507 ? 40.219 -11.953 -33.031 1 19.61 507 SER B N 1
ATOM 9158 C CA . SER B 1 507 ? 40 -13.18 -32.281 1 19.61 507 SER B CA 1
ATOM 9159 C C . SER B 1 507 ? 40.906 -13.258 -31.062 1 19.61 507 SER B C 1
ATOM 9161 O O . SER B 1 507 ? 42.125 -13.297 -31.203 1 19.61 507 SER B O 1
ATOM 9163 N N . PRO B 1 508 ? 40.656 -12.391 -30.047 1 19.36 508 PRO B N 1
ATOM 9164 C CA . PRO B 1 508 ? 41.656 -12.438 -28.969 1 19.36 508 PRO B CA 1
ATOM 9165 C C . PRO B 1 508 ? 41.969 -13.867 -28.516 1 19.36 508 PRO B C 1
ATOM 9167 O O . PRO B 1 508 ? 41.062 -14.711 -28.453 1 19.36 508 PRO B O 1
ATOM 9170 N N . ALA B 1 509 ? 43.094 -14.289 -28.922 1 18.8 509 ALA B N 1
ATOM 9171 C CA . ALA B 1 509 ? 43.781 -15.5 -28.469 1 18.8 509 ALA B CA 1
ATOM 9172 C C . ALA B 1 509 ? 43.719 -15.648 -26.953 1 18.8 509 ALA B C 1
ATOM 9174 O O . ALA B 1 509 ? 44 -14.703 -26.219 1 18.8 509 ALA B O 1
ATOM 9175 N N . TRP B 1 510 ? 42.844 -16.516 -26.484 1 18.11 510 TRP B N 1
ATOM 9176 C CA . TRP B 1 510 ? 42.531 -16.984 -25.141 1 18.11 510 TRP B CA 1
ATOM 9177 C C . TRP B 1 510 ? 43.781 -17.453 -24.422 1 18.11 510 TRP B C 1
ATOM 9179 O O . TRP B 1 510 ? 44.281 -18.547 -24.688 1 18.11 510 TRP B O 1
ATOM 9189 N N . ALA B 1 511 ? 44.875 -16.578 -24.5 1 18.27 511 ALA B N 1
ATOM 9190 C CA . ALA B 1 511 ? 46 -17.219 -23.797 1 18.27 511 ALA B CA 1
ATOM 9191 C C . ALA B 1 511 ? 45.625 -17.531 -22.344 1 18.27 511 ALA B C 1
ATOM 9193 O O . ALA B 1 511 ? 44.969 -16.734 -21.688 1 18.27 511 ALA B O 1
ATOM 9194 N N . PRO B 1 512 ? 45.781 -18.859 -21.844 1 19.66 512 PRO B N 1
ATOM 9195 C CA . PRO B 1 512 ? 45.5 -19.609 -20.625 1 19.66 512 PRO B CA 1
ATOM 9196 C C . PRO B 1 512 ? 46.219 -19.047 -19.406 1 19.66 512 PRO B C 1
ATOM 9198 O O . PRO B 1 512 ? 46.156 -19.656 -18.328 1 19.66 512 PRO B O 1
ATOM 9201 N N . GLY B 1 513 ? 46.906 -17.891 -19.5 1 18.47 513 GLY B N 1
ATOM 9202 C CA . GLY B 1 513 ? 47.875 -17.938 -18.422 1 18.47 513 GLY B CA 1
ATOM 9203 C C . GLY B 1 513 ? 47.219 -17.969 -17.047 1 18.47 513 GLY B C 1
ATOM 9204 O O . GLY B 1 513 ? 46.188 -17.344 -16.828 1 18.47 513 GLY B O 1
ATOM 9205 N N . ARG B 1 514 ? 47.594 -18.938 -16.031 1 18.62 514 ARG B N 1
ATOM 9206 C CA . ARG B 1 514 ? 47.375 -19.562 -14.734 1 18.62 514 ARG B CA 1
ATOM 9207 C C . ARG B 1 514 ? 47.625 -18.562 -13.609 1 18.62 514 ARG B C 1
ATOM 9209 O O . ARG B 1 514 ? 47.594 -18.906 -12.43 1 18.62 514 ARG B O 1
ATOM 9216 N N . LYS B 1 515 ? 48.219 -17.344 -13.898 1 18.86 515 LYS B N 1
ATOM 9217 C CA . LYS B 1 515 ? 48.969 -17.016 -12.688 1 18.86 515 LYS B CA 1
ATOM 9218 C C . LYS B 1 515 ? 48.062 -16.953 -11.469 1 18.86 515 LYS B C 1
ATOM 9220 O O . LYS B 1 515 ? 46.844 -16.781 -11.609 1 18.86 515 LYS B O 1
ATOM 9225 N N . ASP B 1 516 ? 48.75 -16.672 -10.227 1 18.42 516 ASP B N 1
ATOM 9226 C CA . ASP B 1 516 ? 48.781 -16.859 -8.781 1 18.42 516 ASP B CA 1
ATOM 9227 C C . ASP B 1 516 ? 47.781 -15.969 -8.07 1 18.42 516 ASP B C 1
ATOM 9229 O O . ASP B 1 516 ? 47.625 -14.797 -8.422 1 18.42 516 ASP B O 1
ATOM 9233 N N . TRP B 1 517 ? 46.719 -16.562 -7.562 1 19.36 517 TRP B N 1
ATOM 9234 C CA . TRP B 1 517 ? 45.562 -16.141 -6.77 1 19.36 517 TRP B CA 1
ATOM 9235 C C . TRP B 1 517 ? 46.031 -15.273 -5.594 1 19.36 517 TRP B C 1
ATOM 9237 O O . TRP B 1 517 ? 45.281 -15.109 -4.617 1 19.36 517 TRP B O 1
ATOM 9247 N N . GLU B 1 518 ? 47.031 -14.289 -5.887 1 18.41 518 GLU B N 1
ATOM 9248 C CA . GLU B 1 518 ? 47.531 -13.57 -4.727 1 18.41 518 GLU B CA 1
ATOM 9249 C C . GLU B 1 518 ? 46.406 -13.031 -3.861 1 18.41 518 GLU B C 1
ATOM 9251 O O . GLU B 1 518 ? 45.406 -12.523 -4.383 1 18.41 518 GLU B O 1
ATOM 9256 N N . THR B 1 519 ? 46.344 -13.547 -2.643 1 19.52 519 THR B N 1
ATOM 9257 C CA . THR B 1 519 ? 45.5 -13.453 -1.449 1 19.52 519 THR B CA 1
ATOM 9258 C C . THR B 1 519 ? 45.344 -12.008 -1.002 1 19.52 519 THR B C 1
ATOM 9260 O O . THR B 1 519 ? 46.312 -11.375 -0.588 1 19.52 519 THR B O 1
ATOM 9263 N N . ASN B 1 520 ? 44.781 -11.195 -1.898 1 17.95 520 ASN B N 1
ATOM 9264 C CA . ASN B 1 520 ? 44.688 -9.758 -1.629 1 17.95 520 ASN B CA 1
ATOM 9265 C C . ASN B 1 520 ? 44.062 -9.484 -0.26 1 17.95 520 ASN B C 1
ATOM 9267 O O . ASN B 1 520 ? 42.938 -9.914 0.017 1 17.95 520 ASN B O 1
ATOM 9271 N N . GLU B 1 521 ? 44.906 -9.516 0.707 1 19.31 521 GLU B N 1
ATOM 9272 C CA . GLU B 1 521 ? 44.688 -9.188 2.111 1 19.31 521 GLU B CA 1
ATOM 9273 C C . GLU B 1 521 ? 43.938 -7.855 2.256 1 19.31 521 GLU B C 1
ATOM 9275 O O . GLU B 1 521 ? 44.438 -6.824 1.791 1 19.31 521 GLU B O 1
ATOM 9280 N N . ILE B 1 522 ? 42.719 -7.914 2.014 1 19.75 522 ILE B N 1
ATOM 9281 C CA . ILE B 1 522 ? 41.906 -6.703 2.043 1 19.75 522 ILE B CA 1
ATOM 9282 C C . ILE B 1 522 ? 42.094 -5.98 3.375 1 19.75 522 ILE B C 1
ATOM 9284 O O . ILE B 1 522 ? 41.812 -6.535 4.438 1 19.75 522 ILE B O 1
ATOM 9288 N N . PRO B 1 523 ? 43.156 -5.234 3.43 1 20.56 523 PRO B N 1
ATOM 9289 C CA . PRO B 1 523 ? 43.344 -4.516 4.691 1 20.56 523 PRO B CA 1
ATOM 9290 C C . PRO B 1 523 ? 42.094 -3.729 5.117 1 20.56 523 PRO B C 1
ATOM 9292 O O . PRO B 1 523 ? 41.375 -3.193 4.266 1 20.56 523 PRO B O 1
ATOM 9295 N N . THR B 1 524 ? 41.5 -4.117 6.238 1 19.03 524 THR B N 1
ATOM 9296 C CA . THR B 1 524 ? 40.312 -3.668 6.93 1 19.03 524 THR B CA 1
ATOM 9297 C C . THR B 1 524 ? 40.406 -2.189 7.289 1 19.03 524 THR B C 1
ATOM 9299 O O . THR B 1 524 ? 39.594 -1.673 8.055 1 19.03 524 THR B O 1
ATOM 9302 N N . GLU B 1 525 ? 41.312 -1.468 6.559 1 19.22 525 GLU B N 1
ATOM 9303 C CA . GLU B 1 525 ? 41.5 -0.167 7.191 1 19.22 525 GLU B CA 1
ATOM 9304 C C . GLU B 1 525 ? 40.188 0.627 7.238 1 19.22 525 GLU B C 1
ATOM 9306 O O . GLU B 1 525 ? 39.438 0.612 6.281 1 19.22 525 GLU B O 1
ATOM 9311 N N . ASN B 1 526 ? 39.781 1.082 8.469 1 19.56 526 ASN B N 1
ATOM 9312 C CA . ASN B 1 526 ? 38.656 1.724 9.102 1 19.56 526 ASN B CA 1
ATOM 9313 C C . ASN B 1 526 ? 38.344 3.076 8.469 1 19.56 526 ASN B C 1
ATOM 9315 O O . ASN B 1 526 ? 37.469 3.812 8.953 1 19.56 526 ASN B O 1
ATOM 9319 N N . ASP B 1 527 ? 39.156 3.508 7.512 1 19.28 527 ASP B N 1
ATOM 9320 C CA . ASP B 1 527 ? 39.062 4.965 7.434 1 19.28 527 ASP B CA 1
ATOM 9321 C C . ASP B 1 527 ? 37.719 5.414 6.852 1 19.28 527 ASP B C 1
ATOM 9323 O O . ASP B 1 527 ? 37.281 4.879 5.84 1 19.28 527 ASP B O 1
ATOM 9327 N N . VAL B 1 528 ? 36.906 6.172 7.578 1 20.02 528 VAL B N 1
ATOM 9328 C CA . VAL B 1 528 ? 35.562 6.691 7.629 1 20.02 528 VAL B CA 1
ATOM 9329 C C . VAL B 1 528 ? 35.281 7.59 6.422 1 20.02 528 VAL B C 1
ATOM 9331 O O . VAL B 1 528 ? 34.188 8.07 6.227 1 20.02 528 VAL B O 1
ATOM 9334 N N . HIS B 1 529 ? 36.219 7.68 5.406 1 18.91 529 HIS B N 1
ATOM 9335 C CA . HIS B 1 529 ? 35.969 8.945 4.723 1 18.91 529 HIS B CA 1
ATOM 9336 C C . HIS B 1 529 ? 34.688 8.891 3.918 1 18.91 529 HIS B C 1
ATOM 9338 O O . HIS B 1 529 ? 34.5 8.016 3.068 1 18.91 529 HIS B O 1
ATOM 9344 N N . GLN B 1 530 ? 33.562 9.453 4.438 1 18.02 530 GLN B N 1
ATOM 9345 C CA . GLN B 1 530 ? 32.188 9.562 3.994 1 18.02 530 GLN B CA 1
ATOM 9346 C C . GLN B 1 530 ? 32.062 10.266 2.646 1 18.02 530 GLN B C 1
ATOM 9348 O O . GLN B 1 530 ? 32.094 11.5 2.582 1 18.02 530 GLN B O 1
ATOM 9353 N N . GLN B 1 531 ? 32.875 9.914 1.649 1 17.7 531 GLN B N 1
ATOM 9354 C CA . GLN B 1 531 ? 32.75 10.82 0.514 1 17.7 531 GLN B CA 1
ATOM 9355 C C . GLN B 1 531 ? 31.359 10.695 -0.122 1 17.7 531 GLN B C 1
ATOM 9357 O O . GLN B 1 531 ? 30.891 9.586 -0.382 1 17.7 531 GLN B O 1
ATOM 9362 N N . SER B 1 532 ? 30.547 11.789 -0.162 1 18.08 532 SER B N 1
ATOM 9363 C CA . SER B 1 532 ? 29.172 12.148 -0.511 1 18.08 532 SER B CA 1
ATOM 9364 C C . SER B 1 532 ? 28.922 11.984 -2.006 1 18.08 532 SER B C 1
ATOM 9366 O O . SER B 1 532 ? 27.844 12.32 -2.5 1 18.08 532 SER B O 1
ATOM 9368 N N . ARG B 1 533 ? 29.453 11.039 -2.746 1 18.08 533 ARG B N 1
ATOM 9369 C CA . ARG B 1 533 ? 29.344 11.352 -4.168 1 18.08 533 ARG B CA 1
ATOM 9370 C C . ARG B 1 533 ? 27.906 11.281 -4.641 1 18.08 533 ARG B C 1
ATOM 9372 O O . ARG B 1 533 ? 27.172 10.367 -4.254 1 18.08 533 ARG B O 1
ATOM 9379 N N . THR B 1 534 ? 27.453 12.375 -5.312 1 18.36 534 THR B N 1
ATOM 9380 C CA . THR B 1 534 ? 26.266 12.969 -5.895 1 18.36 534 THR B CA 1
ATOM 9381 C C . THR B 1 534 ? 25.781 12.156 -7.09 1 18.36 534 THR B C 1
ATOM 9383 O O . THR B 1 534 ? 24.797 12.523 -7.746 1 18.36 534 THR B O 1
ATOM 9386 N N . THR B 1 535 ? 25.953 10.906 -7.16 1 18.27 535 THR B N 1
ATOM 9387 C CA . THR B 1 535 ? 25.734 10.453 -8.531 1 18.27 535 THR B CA 1
ATOM 9388 C C . THR B 1 535 ? 24.281 10.633 -8.93 1 18.27 535 THR B C 1
ATOM 9390 O O . THR B 1 535 ? 23.375 10.102 -8.281 1 18.27 535 THR B O 1
ATOM 9393 N N . GLY B 1 536 ? 23.875 11.766 -9.5 1 18.42 536 GLY B N 1
ATOM 9394 C CA . GLY B 1 536 ? 22.625 12.266 -10.039 1 18.42 536 GLY B CA 1
ATOM 9395 C C . GLY B 1 536 ? 22.062 11.383 -11.133 1 18.42 536 GLY B C 1
ATOM 9396 O O . GLY B 1 536 ? 22.609 11.32 -12.234 1 18.42 536 GLY B O 1
ATOM 9397 N N . THR B 1 537 ? 22.031 10.109 -11.031 1 17.94 537 THR B N 1
ATOM 9398 C CA . THR B 1 537 ? 21.594 9.445 -12.25 1 17.94 537 THR B CA 1
ATOM 9399 C C . THR B 1 537 ? 20.188 9.898 -12.633 1 17.94 537 THR B C 1
ATOM 9401 O O . THR B 1 537 ? 19.266 9.852 -11.82 1 17.94 537 THR B O 1
ATOM 9404 N N . LEU B 1 538 ? 20.078 10.883 -13.484 1 17.52 538 LEU B N 1
ATOM 9405 C CA . LEU B 1 538 ? 18.922 11.523 -14.125 1 17.52 538 LEU B CA 1
ATOM 9406 C C . LEU B 1 538 ? 18.062 10.5 -14.844 1 17.52 538 LEU B C 1
ATOM 9408 O O . LEU B 1 538 ? 18.531 9.82 -15.766 1 17.52 538 LEU B O 1
ATOM 9412 N N . TYR B 1 539 ? 17.422 9.664 -14.18 1 17.77 539 TYR B N 1
ATOM 9413 C CA . TYR B 1 539 ? 16.531 8.789 -14.922 1 17.77 539 TYR B CA 1
ATOM 9414 C C . TYR B 1 539 ? 15.484 9.594 -15.688 1 17.77 539 TYR B C 1
ATOM 9416 O O . TYR B 1 539 ? 14.781 10.422 -15.102 1 17.77 539 TYR B O 1
ATOM 9424 N N . MET B 1 540 ? 15.875 10.094 -16.844 1 17.77 540 MET B N 1
ATOM 9425 C CA . MET B 1 540 ? 14.992 10.812 -17.75 1 17.77 540 MET B CA 1
ATOM 9426 C C . MET B 1 540 ? 13.797 9.938 -18.141 1 17.77 540 MET B C 1
ATOM 9428 O O . MET B 1 540 ? 13.969 8.898 -18.781 1 17.77 540 MET B O 1
ATOM 9432 N N . ALA B 1 541 ? 12.953 9.656 -17.297 1 18.19 541 ALA B N 1
ATOM 9433 C CA . ALA B 1 541 ? 11.727 8.992 -17.703 1 18.19 541 ALA B CA 1
ATOM 9434 C C . ALA B 1 541 ? 11.031 9.773 -18.812 1 18.19 541 ALA B C 1
ATOM 9436 O O . ALA B 1 541 ? 10.719 10.953 -18.656 1 18.19 541 ALA B O 1
ATOM 9437 N N . VAL B 1 542 ? 11.484 9.625 -20.078 1 19.02 542 VAL B N 1
ATOM 9438 C CA . VAL B 1 542 ? 10.797 10.164 -21.234 1 19.02 542 VAL B CA 1
ATOM 9439 C C . VAL B 1 542 ? 9.336 9.719 -21.234 1 19.02 542 VAL B C 1
ATOM 9441 O O . VAL B 1 542 ? 9.055 8.516 -21.234 1 19.02 542 VAL B O 1
ATOM 9444 N N . GLU B 1 543 ? 8.578 10.414 -20.516 1 19.27 543 GLU B N 1
ATOM 9445 C CA . GLU B 1 543 ? 7.121 10.281 -20.531 1 19.27 543 GLU B CA 1
ATOM 9446 C C . GLU B 1 543 ? 6.57 10.406 -21.938 1 19.27 543 GLU B C 1
ATOM 9448 O O . GLU B 1 543 ? 6.695 11.461 -22.578 1 19.27 543 GLU B O 1
ATOM 9453 N N . GLU B 1 544 ? 6.805 9.406 -22.797 1 21.03 544 GLU B N 1
ATOM 9454 C CA . GLU B 1 544 ? 6.023 9.508 -24.016 1 21.03 544 GLU B CA 1
ATOM 9455 C C . GLU B 1 544 ? 4.539 9.703 -23.719 1 21.03 544 GLU B C 1
ATOM 9457 O O . GLU B 1 544 ? 3.992 9.039 -22.828 1 21.03 544 GLU B O 1
ATOM 9462 N N . ASP B 1 545 ? 4.02 10.828 -23.938 1 20.88 545 ASP B N 1
ATOM 9463 C CA . ASP B 1 545 ? 2.654 11.344 -23.953 1 20.88 545 ASP B CA 1
ATOM 9464 C C . ASP B 1 545 ? 1.713 10.391 -24.688 1 20.88 545 ASP B C 1
ATOM 9466 O O . ASP B 1 545 ? 1.593 10.445 -25.922 1 20.88 545 ASP B O 1
ATOM 9470 N N . VAL B 1 546 ? 1.782 9.102 -24.438 1 21.92 546 VAL B N 1
ATOM 9471 C CA . VAL B 1 546 ? 0.724 8.43 -25.188 1 21.92 546 VAL B CA 1
ATOM 9472 C C . VAL B 1 546 ? -0.637 8.977 -24.75 1 21.92 546 VAL B C 1
ATOM 9474 O O . VAL B 1 546 ? -0.989 8.93 -23.578 1 21.92 546 VAL B O 1
ATOM 9477 N N . LYS B 1 547 ? -1.232 9.945 -25.438 1 24.28 547 LYS B N 1
ATOM 9478 C CA . LYS B 1 547 ? -2.6 10.461 -25.453 1 24.28 547 LYS B CA 1
ATOM 9479 C C . LYS B 1 547 ? -3.609 9.336 -25.234 1 24.28 547 LYS B C 1
ATOM 9481 O O . LYS B 1 547 ? -3.676 8.391 -26.016 1 24.28 547 LYS B O 1
ATOM 9486 N N . ARG B 1 548 ? -3.916 9.148 -23.953 1 23.39 548 ARG B N 1
ATOM 9487 C CA . ARG B 1 548 ? -5.02 8.289 -23.547 1 23.39 548 ARG B CA 1
ATOM 9488 C C . ARG B 1 548 ? -6.281 8.594 -24.344 1 23.39 548 ARG B C 1
ATOM 9490 O O . ARG B 1 548 ? -6.875 9.664 -24.188 1 23.39 548 ARG B O 1
ATOM 9497 N N . LYS B 1 549 ? -6.359 8.234 -25.641 1 27.03 549 LYS B N 1
ATOM 9498 C CA . LYS B 1 549 ? -7.633 8.281 -26.359 1 27.03 549 LYS B CA 1
ATOM 9499 C C . LYS B 1 549 ? -8.742 7.609 -25.547 1 27.03 549 LYS B C 1
ATOM 9501 O O . LYS B 1 549 ? -8.586 6.473 -25.094 1 27.03 549 LYS B O 1
ATOM 9506 N N . GLU B 1 550 ? -9.539 8.414 -24.938 1 24.58 550 GLU B N 1
ATOM 9507 C CA . GLU B 1 550 ? -10.766 8.18 -24.203 1 24.58 550 GLU B CA 1
ATOM 9508 C C . GLU B 1 550 ? -11.656 7.152 -24.906 1 24.58 550 GLU B C 1
ATOM 9510 O O . GLU B 1 550 ? -12.188 7.422 -25.984 1 24.58 550 GLU B O 1
ATOM 9515 N N . ARG B 1 551 ? -11.148 5.902 -25.078 1 28.94 551 ARG B N 1
ATOM 9516 C CA . ARG B 1 551 ? -11.961 4.93 -25.797 1 28.94 551 ARG B CA 1
ATOM 9517 C C . ARG B 1 551 ? -13.234 4.602 -25.031 1 28.94 551 ARG B C 1
ATOM 9519 O O . ARG B 1 551 ? -13.188 4.262 -23.844 1 28.94 551 ARG B O 1
ATOM 9526 N N . TYR B 1 552 ? -14.25 5.359 -25.297 1 28.55 552 TYR B N 1
ATOM 9527 C CA . TYR B 1 552 ? -15.602 5.137 -24.781 1 28.55 552 TYR B CA 1
ATOM 9528 C C . TYR B 1 552 ? -16.047 3.701 -25.031 1 28.55 552 TYR B C 1
ATOM 9530 O O . TYR B 1 552 ? -15.812 3.148 -26.109 1 28.55 552 TYR B O 1
ATOM 9538 N N . SER B 1 553 ? -15.984 3.006 -24.094 1 29.09 553 SER B N 1
ATOM 9539 C CA . SER B 1 553 ? -16.234 1.569 -24.188 1 29.09 553 SER B CA 1
ATOM 9540 C C . SER B 1 553 ? -17.578 1.276 -24.844 1 29.09 553 SER B C 1
ATOM 9542 O O . SER B 1 553 ? -18.469 2.123 -24.828 1 29.09 553 SER B O 1
ATOM 9544 N N . SER B 1 554 ? -17.625 0.424 -25.75 1 36 554 SER B N 1
ATOM 9545 C CA . SER B 1 554 ? -18.734 -0.045 -26.562 1 36 554 SER B CA 1
ATOM 9546 C C . SER B 1 554 ? -19.969 -0.328 -25.703 1 36 554 SER B C 1
ATOM 9548 O O . SER B 1 554 ? -21.094 -0.118 -26.141 1 36 554 SER B O 1
ATOM 9550 N N . GLU B 1 555 ? -19.688 -0.779 -24.531 1 39.5 555 GLU B N 1
ATOM 9551 C CA . GLU B 1 555 ? -20.812 -1.246 -23.719 1 39.5 555 GLU B CA 1
ATOM 9552 C C . GLU B 1 555 ? -21.672 -0.079 -23.234 1 39.5 555 GLU B C 1
ATOM 9554 O O . GLU B 1 555 ? -22.891 -0.174 -23.219 1 39.5 555 GLU B O 1
ATOM 9559 N N . THR B 1 556 ? -20.938 1.01 -22.922 1 40.5 556 THR B N 1
ATOM 9560 C CA . THR B 1 556 ? -21.703 2.203 -22.562 1 40.5 556 THR B CA 1
ATOM 9561 C C . THR B 1 556 ? -22.547 2.68 -23.719 1 40.5 556 THR B C 1
ATOM 9563 O O . THR B 1 556 ? -23.609 3.281 -23.531 1 40.5 556 THR B O 1
ATOM 9566 N N . PHE B 1 557 ? -21.922 2.314 -24.844 1 40.53 557 PHE B N 1
ATOM 9567 C CA . PHE B 1 557 ? -22.641 2.641 -26.062 1 40.53 557 PHE B CA 1
ATOM 9568 C C . PHE B 1 557 ? -23.922 1.821 -26.188 1 40.53 557 PHE B C 1
ATOM 9570 O O . PHE B 1 557 ? -24.984 2.357 -26.5 1 40.53 557 PHE B O 1
ATOM 9577 N N . ALA B 1 558 ? -23.766 0.611 -25.859 1 46.91 558 ALA B N 1
ATOM 9578 C CA . ALA B 1 558 ? -24.891 -0.32 -26.031 1 46.91 558 ALA B CA 1
ATOM 9579 C C . ALA B 1 558 ? -26.016 -0.011 -25.047 1 46.91 558 ALA B C 1
ATOM 9581 O O . ALA B 1 558 ? -27.188 -0.049 -25.406 1 46.91 558 ALA B O 1
ATOM 9582 N N . ILE B 1 559 ? -25.656 0.356 -23.844 1 46.72 559 ILE B N 1
ATOM 9583 C CA . ILE B 1 559 ? -26.672 0.625 -22.812 1 46.72 559 ILE B CA 1
ATOM 9584 C C . ILE B 1 559 ? -27.359 1.954 -23.109 1 46.72 559 ILE B C 1
ATOM 9586 O O . ILE B 1 559 ? -28.578 2.068 -22.984 1 46.72 559 ILE B O 1
ATOM 9590 N N . ALA B 1 560 ? -26.547 2.861 -23.625 1 46.84 560 ALA B N 1
ATOM 9591 C CA . ALA B 1 560 ? -27.156 4.152 -23.938 1 46.84 560 ALA B CA 1
ATOM 9592 C C . ALA B 1 560 ? -28.172 4.016 -25.062 1 46.84 560 ALA B C 1
ATOM 9594 O O . ALA B 1 560 ? -29.25 4.621 -25.031 1 46.84 560 ALA B O 1
ATOM 9595 N N . VAL B 1 561 ? -27.766 3.158 -26 1 50.06 561 VAL B N 1
ATOM 9596 C CA . VAL B 1 561 ? -28.641 2.932 -27.156 1 50.06 561 VAL B CA 1
ATOM 9597 C C . VAL B 1 561 ? -29.906 2.189 -26.703 1 50.06 561 VAL B C 1
ATOM 9599 O O . VAL B 1 561 ? -31.016 2.549 -27.094 1 50.06 561 VAL B O 1
ATOM 9602 N N . THR B 1 562 ? -29.703 1.227 -25.812 1 55.47 562 THR B N 1
ATOM 9603 C CA . THR B 1 562 ? -30.828 0.39 -25.422 1 55.47 562 THR B CA 1
ATOM 9604 C C . THR B 1 562 ? -31.797 1.167 -24.531 1 55.47 562 THR B C 1
ATOM 9606 O O . THR B 1 562 ? -33.031 1.07 -24.688 1 55.47 562 THR B O 1
ATOM 9609 N N . THR B 1 563 ? -31.25 1.98 -23.656 1 54.44 563 THR B N 1
ATOM 9610 C CA . THR B 1 563 ? -32.125 2.734 -22.75 1 54.44 563 THR B CA 1
ATOM 9611 C C . THR B 1 563 ? -32.875 3.836 -23.5 1 54.44 563 THR B C 1
ATOM 9613 O O . THR B 1 563 ? -34.031 4.102 -23.234 1 54.44 563 THR B O 1
ATOM 9616 N N . ALA B 1 564 ? -32.156 4.387 -24.469 1 53.31 564 ALA B N 1
ATOM 9617 C CA . ALA B 1 564 ? -32.781 5.406 -25.297 1 53.31 564 ALA B CA 1
ATOM 9618 C C . ALA B 1 564 ? -33.906 4.805 -26.156 1 53.31 564 ALA B C 1
ATOM 9620 O O . ALA B 1 564 ? -34.938 5.422 -26.344 1 53.31 564 ALA B O 1
ATOM 9621 N N . CYS B 1 565 ? -33.625 3.52 -26.594 1 54.53 565 CYS B N 1
ATOM 9622 C CA . CYS B 1 565 ? -34.625 2.797 -27.391 1 54.53 565 CYS B CA 1
ATOM 9623 C C . CYS B 1 565 ? -35.844 2.445 -26.547 1 54.53 565 CYS B C 1
ATOM 9625 O O . CYS B 1 565 ? -36.969 2.588 -27.016 1 54.53 565 CYS B O 1
ATOM 9627 N N . VAL B 1 566 ? -35.625 2.051 -25.328 1 61.72 566 VAL B N 1
ATOM 9628 C CA . VAL B 1 566 ? -36.75 1.639 -24.469 1 61.72 566 VAL B CA 1
ATOM 9629 C C . VAL B 1 566 ? -37.562 2.861 -24.031 1 61.72 566 VAL B C 1
ATOM 9631 O O . VAL B 1 566 ? -38.781 2.832 -24.047 1 61.72 566 VAL B O 1
ATOM 9634 N N . ALA B 1 567 ? -36.812 3.986 -23.766 1 61.03 567 ALA B N 1
ATOM 9635 C CA . ALA B 1 567 ? -37.531 5.207 -23.391 1 61.03 567 ALA B CA 1
ATOM 9636 C C . ALA B 1 567 ? -38.344 5.75 -24.547 1 61.03 567 ALA B C 1
ATOM 9638 O O . ALA B 1 567 ? -39.469 6.199 -24.375 1 61.03 567 ALA B O 1
ATOM 9639 N N . ALA B 1 568 ? -37.781 5.566 -25.75 1 60.41 568 ALA B N 1
ATOM 9640 C CA . ALA B 1 568 ? -38.469 5.988 -26.969 1 60.41 568 ALA B CA 1
ATOM 9641 C C . ALA B 1 568 ? -39.688 5.105 -27.25 1 60.41 568 ALA B C 1
ATOM 9643 O O . ALA B 1 568 ? -40.719 5.598 -27.688 1 60.41 568 ALA B O 1
ATOM 9644 N N . LEU B 1 569 ? -39.562 3.838 -26.938 1 60.22 569 LEU B N 1
ATOM 9645 C CA . LEU B 1 569 ? -40.656 2.883 -27.094 1 60.22 569 LEU B CA 1
ATOM 9646 C C . LEU B 1 569 ? -41.781 3.197 -26.125 1 60.22 569 LEU B C 1
ATOM 9648 O O . LEU B 1 569 ? -42.969 3.123 -26.5 1 60.22 569 LEU B O 1
ATOM 9652 N N . ILE B 1 570 ? -41.469 3.582 -24.922 1 62.94 570 ILE B N 1
ATOM 9653 C CA . ILE B 1 570 ? -42.438 3.883 -23.891 1 62.94 570 ILE B CA 1
ATOM 9654 C C . ILE B 1 570 ? -43.188 5.184 -24.234 1 62.94 570 ILE B C 1
ATOM 9656 O O . ILE B 1 570 ? -44.406 5.258 -24.156 1 62.94 570 ILE B O 1
ATOM 9660 N N . VAL B 1 571 ? -42.406 6.18 -24.672 1 64.69 571 VAL B N 1
ATOM 9661 C CA . VAL B 1 571 ? -43 7.457 -25.016 1 64.69 571 VAL B CA 1
ATOM 9662 C C . VAL B 1 571 ? -43.875 7.293 -26.266 1 64.69 571 VAL B C 1
ATOM 9664 O O . VAL B 1 571 ? -44.969 7.852 -26.359 1 64.69 571 VAL B O 1
ATOM 9667 N N . GLY B 1 572 ? -43.438 6.398 -27.219 1 61.03 572 GLY B N 1
ATOM 9668 C CA . GLY B 1 572 ? -44.25 6.059 -28.391 1 61.03 572 GLY B CA 1
ATOM 9669 C C . GLY B 1 572 ? -45.531 5.328 -28.031 1 61.03 572 GLY B C 1
ATOM 9670 O O . GLY B 1 572 ? -46.562 5.621 -28.594 1 61.03 572 GLY B O 1
ATOM 9671 N N . PHE B 1 573 ? -45.375 4.465 -27.094 1 62.16 573 PHE B N 1
ATOM 9672 C CA . PHE B 1 573 ? -46.5 3.668 -26.656 1 62.16 573 PHE B CA 1
ATOM 9673 C C . PHE B 1 573 ? -47.531 4.543 -25.969 1 62.16 573 PHE B C 1
ATOM 9675 O O . PHE B 1 573 ? -48.75 4.449 -26.25 1 62.16 573 PHE B O 1
ATOM 9682 N N . VAL B 1 574 ? -47.156 5.336 -25 1 62.97 574 VAL B N 1
ATOM 9683 C CA . VAL B 1 574 ? -48.062 6.199 -24.25 1 62.97 574 VAL B CA 1
ATOM 9684 C C . VAL B 1 574 ? -48.719 7.211 -25.188 1 62.97 574 VAL B C 1
ATOM 9686 O O . VAL B 1 574 ? -49.906 7.492 -25.078 1 62.97 574 VAL B O 1
ATOM 9689 N N . SER B 1 575 ? -47.906 7.668 -26.156 1 63 575 SER B N 1
ATOM 9690 C CA . SER B 1 575 ? -48.469 8.617 -27.109 1 63 575 SER B CA 1
ATOM 9691 C C . SER B 1 575 ? -49.438 7.93 -28.062 1 63 575 SER B C 1
ATOM 9693 O O . SER B 1 575 ? -50.469 8.5 -28.422 1 63 575 SER B O 1
ATOM 9695 N N . GLY B 1 576 ? -49.125 6.664 -28.438 1 56.06 576 GLY B N 1
ATOM 9696 C CA . GLY B 1 576 ? -50.031 5.879 -29.234 1 56.06 576 GLY B CA 1
ATOM 9697 C C . GLY B 1 576 ? -51.312 5.516 -28.484 1 56.06 576 GLY B C 1
ATOM 9698 O O . GLY B 1 576 ? -52.406 5.578 -29.031 1 56.06 576 GLY B O 1
ATOM 9699 N N . TYR B 1 577 ? -51.156 5.094 -27.281 1 53.84 577 TYR B N 1
ATOM 9700 C CA . TYR B 1 577 ? -52.281 4.75 -26.422 1 53.84 577 TYR B CA 1
ATOM 9701 C C . TYR B 1 577 ? -53.156 5.969 -26.156 1 53.84 577 TYR B C 1
ATOM 9703 O O . TYR B 1 577 ? -54.406 5.879 -26.234 1 53.84 577 TYR B O 1
ATOM 9711 N N . GLY B 1 578 ? -52.5 7.086 -25.641 1 51.28 578 GLY B N 1
ATOM 9712 C CA . GLY B 1 578 ? -53.25 8.312 -25.422 1 51.28 578 GLY B CA 1
ATOM 9713 C C . GLY B 1 578 ? -54 8.781 -26.656 1 51.28 578 GLY B C 1
ATOM 9714 O O . GLY B 1 578 ? -55.125 9.273 -26.547 1 51.28 578 GLY B O 1
ATOM 9715 N N . PHE B 1 579 ? -53.312 8.594 -27.875 1 51.69 579 PHE B N 1
ATOM 9716 C CA . PHE B 1 579 ? -54 8.984 -29.109 1 51.69 579 PHE B CA 1
ATOM 9717 C C . PHE B 1 579 ? -55.219 8.125 -29.344 1 51.69 579 PHE B C 1
ATOM 9719 O O . PHE B 1 579 ? -56.219 8.609 -29.859 1 51.69 579 PHE B O 1
ATOM 9726 N N . SER B 1 580 ? -55 6.781 -29.031 1 44 580 SER B N 1
ATOM 9727 C CA . SER B 1 580 ? -56.125 5.914 -29.312 1 44 580 SER B CA 1
ATOM 9728 C C . SER B 1 580 ? -57.312 6.262 -28.406 1 44 580 SER B C 1
ATOM 9730 O O . SER B 1 580 ? -58.469 6 -28.766 1 44 580 SER B O 1
ATOM 9732 N N . ARG B 1 581 ? -57.062 6.414 -27.141 1 37.97 581 ARG B N 1
ATOM 9733 C CA . ARG B 1 581 ? -58.156 6.703 -26.234 1 37.97 581 ARG B CA 1
ATOM 9734 C C . ARG B 1 581 ? -58.906 7.973 -26.656 1 37.97 581 ARG B C 1
ATOM 9736 O O . ARG B 1 581 ? -60.031 8.195 -26.266 1 37.97 581 ARG B O 1
ATOM 9743 N N . ARG B 1 582 ? -58.094 8.906 -27.094 1 34.31 582 ARG B N 1
ATOM 9744 C CA . ARG B 1 582 ? -58.75 10.195 -27.344 1 34.31 582 ARG B CA 1
ATOM 9745 C C . ARG B 1 582 ? -59.688 10.109 -28.531 1 34.31 582 ARG B C 1
ATOM 9747 O O . ARG B 1 582 ? -60.344 11.094 -28.875 1 34.31 582 ARG B O 1
ATOM 9754 N N . CYS B 1 583 ? -59.438 8.953 -29.375 1 31.05 583 CYS B N 1
ATOM 9755 C CA . CYS B 1 583 ? -60.344 9 -30.516 1 31.05 583 CYS B CA 1
ATOM 9756 C C . CYS B 1 583 ? -61.75 8.602 -30.109 1 31.05 583 CYS B C 1
ATOM 9758 O O . CYS B 1 583 ? -62.5 8.07 -30.922 1 31.05 583 CYS B O 1
ATOM 9760 N N . ARG B 1 584 ? -61.906 8.25 -28.781 1 26.55 584 ARG B N 1
ATOM 9761 C CA . ARG B 1 584 ? -63.312 7.895 -28.562 1 26.55 584 ARG B CA 1
ATOM 9762 C C . ARG B 1 584 ? -64.25 9 -29.047 1 26.55 584 ARG B C 1
ATOM 9764 O O . ARG B 1 584 ? -63.938 10.188 -28.906 1 26.55 584 ARG B O 1
ATOM 9771 N N . SER B 1 585 ? -65.375 8.539 -29.609 1 23.73 585 SER B N 1
ATOM 9772 C CA . SER B 1 585 ? -66.438 9.195 -30.359 1 23.73 585 SER B CA 1
ATOM 9773 C C . SER B 1 585 ? -67.25 10.164 -29.484 1 23.73 585 SER B C 1
ATOM 9775 O O . SER B 1 585 ? -67.938 9.75 -28.547 1 23.73 585 SER B O 1
ATOM 9777 N N . ASP B 1 586 ? -66.812 11.266 -29 1 22.67 586 ASP B N 1
ATOM 9778 C CA . ASP B 1 586 ? -67.75 12.297 -28.578 1 22.67 586 ASP B CA 1
ATOM 9779 C C . ASP B 1 586 ? -68.875 12.406 -29.547 1 22.67 586 ASP B C 1
ATOM 9781 O O . ASP B 1 586 ? -68.688 12.547 -30.75 1 22.67 586 ASP B O 1
ATOM 9785 N N . ASP B 1 587 ? -70 11.797 -29.359 1 20.62 587 ASP B N 1
ATOM 9786 C CA . ASP B 1 587 ? -71.312 12.258 -29.844 1 20.62 587 ASP B CA 1
ATOM 9787 C C . ASP B 1 587 ? -71.375 13.781 -29.906 1 20.62 587 ASP B C 1
ATOM 9789 O O . ASP B 1 587 ? -70.625 14.461 -29.219 1 20.62 587 ASP B O 1
ATOM 9793 N N . LEU B 1 588 ? -72.5 14.336 -30.688 1 19.94 588 LEU B N 1
ATOM 9794 C CA . LEU B 1 588 ? -73.125 15.578 -31.125 1 19.94 588 LEU B CA 1
ATOM 9795 C C . LEU B 1 588 ? -73.562 16.406 -29.922 1 19.94 588 LEU B C 1
ATOM 9797 O O . LEU B 1 588 ? -74.25 17.438 -30.078 1 19.94 588 LEU B O 1
ATOM 9801 N N . ASP B 1 589 ? -73.875 15.953 -28.719 1 17.61 589 ASP B N 1
ATOM 9802 C CA . ASP B 1 589 ? -74.938 16.844 -28.266 1 17.61 589 ASP B CA 1
ATOM 9803 C C . ASP B 1 589 ? -74.562 18.312 -28.5 1 17.61 589 ASP B C 1
ATOM 9805 O O . ASP B 1 589 ? -73.375 18.609 -28.766 1 17.61 589 ASP B O 1
ATOM 9809 N N . SER B 1 590 ? -74.875 19.172 -27.375 1 17.23 590 SER B N 1
ATOM 9810 C CA . SER B 1 590 ? -75.562 20.469 -27.391 1 17.23 590 SER B CA 1
ATOM 9811 C C . SER B 1 590 ? -74.688 21.562 -27.953 1 17.23 590 SER B C 1
ATOM 9813 O O . SER B 1 590 ? -75.062 22.328 -28.844 1 17.23 590 SER B O 1
ATOM 9815 N N . SER B 1 591 ? -74.062 22.375 -26.906 1 16.53 591 SER B N 1
ATOM 9816 C CA . SER B 1 591 ? -74.188 23.828 -26.828 1 16.53 591 SER B CA 1
ATOM 9817 C C . SER B 1 591 ? -73.25 24.531 -27.781 1 16.53 591 SER B C 1
ATOM 9819 O O . SER B 1 591 ? -72.062 24.781 -27.453 1 16.53 591 SER B O 1
ATOM 9821 N N . TYR B 1 592 ? -73.438 24.359 -28.969 1 14.45 592 TYR B N 1
ATOM 9822 C CA . TYR B 1 592 ? -72.75 24.812 -30.172 1 14.45 592 TYR B CA 1
ATOM 9823 C C . TYR B 1 592 ? -73 26.297 -30.406 1 14.45 592 TYR B C 1
ATOM 9825 O O . TYR B 1 592 ? -72.812 26.797 -31.516 1 14.45 592 TYR B O 1
ATOM 9833 N N . ALA B 1 593 ? -73.75 27.219 -29.625 1 15.47 593 ALA B N 1
ATOM 9834 C CA . ALA B 1 593 ? -74.188 28.109 -30.688 1 15.47 593 ALA B CA 1
ATOM 9835 C C . ALA B 1 593 ? -73 28.484 -31.609 1 15.47 593 ALA B C 1
ATOM 9837 O O . ALA B 1 593 ? -71.875 28.297 -31.25 1 15.47 593 ALA B O 1
ATOM 9838 N N . ASP B 1 594 ? -73.25 29.734 -32.281 1 15.86 594 ASP B N 1
ATOM 9839 C CA . ASP B 1 594 ? -73.125 30.312 -33.625 1 15.86 594 ASP B CA 1
ATOM 9840 C C . ASP B 1 594 ? -71.688 30.672 -33.906 1 15.86 594 ASP B C 1
ATOM 9842 O O . ASP B 1 594 ? -70.875 30.734 -33 1 15.86 594 ASP B O 1
ATOM 9846 N N . ILE B 1 595 ? -71.562 31.953 -34.719 1 14.88 595 ILE B N 1
ATOM 9847 C CA . ILE B 1 595 ? -71.125 32.688 -35.938 1 14.88 595 ILE B CA 1
ATOM 9848 C C . ILE B 1 595 ? -69.812 33.406 -35.656 1 14.88 595 ILE B C 1
ATOM 9850 O O . ILE B 1 595 ? -69.5 33.719 -34.5 1 14.88 595 ILE B O 1
ATOM 9854 N N . ARG B 1 596 ? -69.5 34.469 -36.594 1 15.73 596 ARG B N 1
ATOM 9855 C CA . ARG B 1 596 ? -68.25 34.938 -37.219 1 15.73 596 ARG B CA 1
ATOM 9856 C C . ARG B 1 596 ? -67.5 35.812 -36.281 1 15.73 596 ARG B C 1
ATOM 9858 O O . ARG B 1 596 ? -66.25 35.625 -36.125 1 15.73 596 ARG B O 1
ATOM 9865 N N . PHE B 1 597 ? -67.875 37.188 -36.062 1 14.79 597 PHE B N 1
ATOM 9866 C CA . PHE B 1 597 ? -67.5 38.094 -37.125 1 14.79 597 PHE B CA 1
ATOM 9867 C C . PHE B 1 597 ? -66.062 38.688 -36.844 1 14.79 597 PHE B C 1
ATOM 9869 O O . PHE B 1 597 ? -65.188 38.625 -37.719 1 14.79 597 PHE B O 1
ATOM 9876 N N . PRO B 1 598 ? -66.062 40.219 -36.438 1 14.59 598 PRO B N 1
ATOM 9877 C CA . PRO B 1 598 ? -65.375 41.344 -37.125 1 14.59 598 PRO B CA 1
ATOM 9878 C C . PRO B 1 598 ? -63.938 41.5 -36.719 1 14.59 598 PRO B C 1
ATOM 9880 O O . PRO B 1 598 ? -63.594 41.594 -35.531 1 14.59 598 PRO B O 1
ATOM 9883 N N . ALA B 1 599 ? -63.156 41.031 -37.531 1 14.45 599 ALA B N 1
ATOM 9884 C CA . ALA B 1 599 ? -61.719 41.375 -37.594 1 14.45 599 ALA B CA 1
ATOM 9885 C C . ALA B 1 599 ? -61.531 42.906 -37.531 1 14.45 599 ALA B C 1
ATOM 9887 O O . ALA B 1 599 ? -60.406 43.375 -37.531 1 14.45 599 ALA B O 1
ATOM 9888 N N . ASP B 1 600 ? -62.469 43.719 -38.031 1 14.59 600 ASP B N 1
ATOM 9889 C CA . ASP B 1 600 ? -61.812 44.5 -39.062 1 14.59 600 ASP B CA 1
ATOM 9890 C C . ASP B 1 600 ? -60.5 45.094 -38.562 1 14.59 600 ASP B C 1
ATOM 9892 O O . ASP B 1 600 ? -59.438 44.875 -39.156 1 14.59 600 ASP B O 1
ATOM 9896 N N . GLY B 1 601 ? -60.375 46.656 -38.719 1 14.12 601 GLY B N 1
ATOM 9897 C CA . GLY B 1 601 ? -59.688 47.625 -39.562 1 14.12 601 GLY B CA 1
ATOM 9898 C C . GLY B 1 601 ? -58.375 48.062 -38.938 1 14.12 601 GLY B C 1
ATOM 9899 O O . GLY B 1 601 ? -58.062 47.75 -37.812 1 14.12 601 GLY B O 1
ATOM 9900 N N . GLY B 1 602 ? -58.094 49.406 -38.938 1 15.01 602 GLY B N 1
ATOM 9901 C CA . GLY B 1 602 ? -57.312 50.406 -39.656 1 15.01 602 GLY B CA 1
ATOM 9902 C C . GLY B 1 602 ? -56 50.75 -38.969 1 15.01 602 GLY B C 1
ATOM 9903 O O . GLY B 1 602 ? -55.781 50.406 -37.812 1 15.01 602 GLY B O 1
ATOM 9904 N N . LEU B 1 603 ? -55.5 52.344 -39.219 1 14.89 603 LEU B N 1
ATOM 9905 C CA . LEU B 1 603 ? -54.5 53.188 -39.875 1 14.89 603 LEU B CA 1
ATOM 9906 C C . LEU B 1 603 ? -53.406 53.594 -38.875 1 14.89 603 LEU B C 1
ATOM 9908 O O . LEU B 1 603 ? -52.219 53.406 -39.156 1 14.89 603 LEU B O 1
ATOM 9912 N N . MET B 1 604 ? -53.188 55 -38.625 1 13.95 604 MET B N 1
ATOM 9913 C CA . MET B 1 604 ? -52.281 56.094 -39.031 1 13.95 604 MET B CA 1
ATOM 9914 C C . MET B 1 604 ? -51.281 56.375 -37.906 1 13.95 604 MET B C 1
ATOM 9916 O O . MET B 1 604 ? -51.438 55.938 -36.781 1 13.95 604 MET B O 1
ATOM 9920 N N . ASN B 1 605 ? -51.125 57.906 -37.531 1 14.34 605 ASN B N 1
ATOM 9921 C CA . ASN B 1 605 ? -50.188 59 -37.719 1 14.34 605 ASN B CA 1
ATOM 9922 C C . ASN B 1 605 ? -49.25 59.188 -36.531 1 14.34 605 ASN B C 1
ATOM 9924 O O . ASN B 1 605 ? -49.5 58.656 -35.469 1 14.34 605 ASN B O 1
ATOM 9928 N N . HIS B 1 606 ? -49.062 60.625 -36 1 13.7 606 HIS B N 1
ATOM 9929 C CA . HIS B 1 606 ? -48.156 61.781 -36.062 1 13.7 606 HIS B CA 1
ATOM 9930 C C . HIS B 1 606 ? -47.406 61.938 -34.75 1 13.7 606 HIS B C 1
ATOM 9932 O O . HIS B 1 606 ? -46.188 62.094 -34.75 1 13.7 606 HIS B O 1
ATOM 9938 N N . HIS B 1 607 ? -47.844 63.031 -33.844 1 14.37 607 HIS B N 1
ATOM 9939 C CA . HIS B 1 607 ? -47.188 64.312 -33.594 1 14.37 607 HIS B CA 1
ATOM 9940 C C . HIS B 1 607 ? -46.25 64.25 -32.406 1 14.37 607 HIS B C 1
ATOM 9942 O O . HIS B 1 607 ? -46.438 63.406 -31.5 1 14.37 607 HIS B O 1
ATOM 9948 N N . PRO B 1 608 ? -45.312 65.375 -32.188 1 15.72 608 PRO B N 1
ATOM 9949 C CA . PRO B 1 608 ? -44.062 66.062 -31.859 1 15.72 608 PRO B CA 1
ATOM 9950 C C . PRO B 1 608 ? -43.875 66.312 -30.359 1 15.72 608 PRO B C 1
ATOM 9952 O O . PRO B 1 608 ? -42.781 66.062 -29.828 1 15.72 608 PRO B O 1
ATOM 9955 N N . HIS B 1 609 ? -44.781 67.25 -29.812 1 13.23 609 HIS B N 1
ATOM 9956 C CA . HIS B 1 609 ? -44.438 68.625 -29.328 1 13.23 609 HIS B CA 1
ATOM 9957 C C . HIS B 1 609 ? -43.781 68.562 -27.953 1 13.23 609 HIS B C 1
ATOM 9959 O O . HIS B 1 609 ? -43.875 67.5 -27.266 1 13.23 609 HIS B O 1
ATOM 9965 N N . ASN B 1 610 ? -44.219 69.562 -27.047 1 13.76 610 ASN B N 1
ATOM 9966 C CA . ASN B 1 610 ? -43.781 70.875 -26.531 1 13.76 610 ASN B CA 1
ATOM 9967 C C . ASN B 1 610 ? -43.219 70.75 -25.125 1 13.76 610 ASN B C 1
ATOM 9969 O O . ASN B 1 610 ? -42.125 71.25 -24.859 1 13.76 610 ASN B O 1
ATOM 9973 N N . HIS B 1 611 ? -43.906 71.562 -24.078 1 13.83 611 HIS B N 1
ATOM 9974 C CA . HIS B 1 611 ? -43.688 72.812 -23.359 1 13.83 611 HIS B CA 1
ATOM 9975 C C . HIS B 1 611 ? -43 72.562 -22.031 1 13.83 611 HIS B C 1
ATOM 9977 O O . HIS B 1 611 ? -43 71.438 -21.5 1 13.83 611 HIS B O 1
ATOM 9983 N N . HIS B 1 612 ? -43.156 73.688 -20.969 1 14.38 612 HIS B N 1
ATOM 9984 C CA . HIS B 1 612 ? -42.594 74.812 -20.25 1 14.38 612 HIS B CA 1
ATOM 9985 C C . HIS B 1 612 ? -42.219 74.438 -18.828 1 14.38 612 HIS B C 1
ATOM 9987 O O . HIS B 1 612 ? -41.062 74.688 -18.406 1 14.38 612 HIS B O 1
ATOM 9993 N N . LEU B 1 613 ? -42.875 75.125 -17.641 1 14.02 613 LEU B N 1
ATOM 9994 C CA . LEU B 1 613 ? -42.625 76.25 -16.812 1 14.02 613 LEU B CA 1
ATOM 9995 C C . LEU B 1 613 ? -42.125 75.875 -15.438 1 14.02 613 LEU B C 1
ATOM 9997 O O . LEU B 1 613 ? -42.219 74.688 -15.047 1 14.02 613 LEU B O 1
ATOM 10001 N N . MET B 1 614 ? -42.625 76.688 -14.133 1 13.65 614 MET B N 1
ATOM 10002 C CA . MET B 1 614 ? -42.281 77.75 -13.211 1 13.65 614 MET B CA 1
ATOM 10003 C C . MET B 1 614 ? -41.906 77.188 -11.836 1 13.65 614 MET B C 1
ATOM 10005 O O . MET B 1 614 ? -40.875 77.562 -11.281 1 13.65 614 MET B O 1
ATOM 10009 N N . ASN B 1 615 ? -42.812 77.438 -10.609 1 13.8 615 ASN B N 1
ATOM 10010 C CA . ASN B 1 615 ? -42.812 78.438 -9.555 1 13.8 615 ASN B CA 1
ATOM 10011 C C . ASN B 1 615 ? -42.156 77.938 -8.281 1 13.8 615 ASN B C 1
ATOM 10013 O O . ASN B 1 615 ? -42 76.688 -8.117 1 13.8 615 ASN B O 1
ATOM 10017 N N . HIS B 1 616 ? -42.656 78.438 -6.883 1 14.22 616 HIS B N 1
ATOM 10018 C CA . HIS B 1 616 ? -42.438 79.375 -5.797 1 14.22 616 HIS B CA 1
ATOM 10019 C C . HIS B 1 616 ? -41.969 78.688 -4.531 1 14.22 616 HIS B C 1
ATOM 10021 O O . HIS B 1 616 ? -40.812 78.312 -4.41 1 14.22 616 HIS B O 1
ATOM 10027 N N . VAL B 1 617 ? -42.656 79 -3.199 1 14.15 617 VAL B N 1
ATOM 10028 C CA . VAL B 1 617 ? -42.375 79.875 -2.086 1 14.15 617 VAL B CA 1
ATOM 10029 C C . VAL B 1 617 ? -41.844 79.125 -0.895 1 14.15 617 VAL B C 1
ATOM 10031 O O . VAL B 1 617 ? -40.812 79.438 -0.341 1 14.15 617 VAL B O 1
ATOM 10034 N N . ASP B 1 618 ? -42.75 78.75 0.247 1 14.23 618 ASP B N 1
ATOM 10035 C CA . ASP B 1 618 ? -42.906 79.438 1.54 1 14.23 618 ASP B CA 1
ATOM 10036 C C . ASP B 1 618 ? -42.094 78.75 2.623 1 14.23 618 ASP B C 1
ATOM 10038 O O . ASP B 1 618 ? -41.781 77.562 2.479 1 14.23 618 ASP B O 1
ATOM 10042 N N . ALA B 1 619 ? -42.406 79.188 4.094 1 14.09 619 ALA B N 1
ATOM 10043 C CA . ALA B 1 619 ? -42.031 79.812 5.328 1 14.09 619 ALA B CA 1
ATOM 10044 C C . ALA B 1 619 ? -41.594 78.812 6.398 1 14.09 619 ALA B C 1
ATOM 10046 O O . ALA B 1 619 ? -40.469 78.812 6.855 1 14.09 619 ALA B O 1
ATOM 10047 N N . GLN B 1 620 ? -42.312 78.938 7.672 1 13.84 620 GLN B N 1
ATOM 10048 C CA . GLN B 1 620 ? -41.906 79.562 8.93 1 13.84 620 GLN B CA 1
ATOM 10049 C C . GLN B 1 620 ? -41.438 78.5 9.93 1 13.84 620 GLN B C 1
ATOM 10051 O O . GLN B 1 620 ? -40.344 78.625 10.5 1 13.84 620 GLN B O 1
ATOM 10056 N N . PRO B 1 621 ? -42.375 78 10.898 1 14.78 621 PRO B N 1
ATOM 10057 C CA . PRO B 1 621 ? -42.344 78.5 12.273 1 14.78 621 PRO B CA 1
ATOM 10058 C C . PRO B 1 621 ? -41.5 77.688 13.203 1 14.78 621 PRO B C 1
ATOM 10060 O O . PRO B 1 621 ? -41.125 76.562 12.844 1 14.78 621 PRO B O 1
ATOM 10063 N N . ASN B 1 622 ? -42.094 77.375 14.469 1 14.48 622 ASN B N 1
ATOM 10064 C CA . ASN B 1 622 ? -41.938 77.875 15.836 1 14.48 622 ASN B CA 1
ATOM 10065 C C . ASN B 1 622 ? -41.125 76.875 16.703 1 14.48 622 ASN B C 1
ATOM 10067 O O . ASN B 1 622 ? -40.969 75.688 16.344 1 14.48 622 ASN B O 1
ATOM 10071 N N . ILE B 1 623 ? -41.469 76.812 18.078 1 14.8 623 ILE B N 1
ATOM 10072 C CA . ILE B 1 623 ? -40.969 77.312 19.359 1 14.8 623 ILE B CA 1
ATOM 10073 C C . ILE B 1 623 ? -40.344 76.125 20.125 1 14.8 623 ILE B C 1
ATOM 10075 O O . ILE B 1 623 ? -39.156 76.188 20.5 1 14.8 623 ILE B O 1
ATOM 10079 N N . ASN B 1 624 ? -40.812 75.875 21.406 1 14.06 624 ASN B N 1
ATOM 10080 C CA . ASN B 1 624 ? -40.406 76.25 22.75 1 14.06 624 ASN B CA 1
ATOM 10081 C C . ASN B 1 624 ? -39.812 75.125 23.516 1 14.06 624 ASN B C 1
ATOM 10083 O O . ASN B 1 624 ? -38.719 75.188 24.016 1 14.06 624 ASN B O 1
ATOM 10087 N N . ASN B 1 625 ? -40.562 74.625 24.672 1 14.27 625 ASN B N 1
ATOM 10088 C CA . ASN B 1 625 ? -40.344 74.938 26.094 1 14.27 625 ASN B CA 1
ATOM 10089 C C . ASN B 1 625 ? -39.625 73.75 26.781 1 14.27 625 ASN B C 1
ATOM 10091 O O . ASN B 1 625 ? -39.594 72.625 26.266 1 14.27 625 ASN B O 1
ATOM 10095 N N . LYS B 1 626 ? -39.562 73.688 28.281 1 14.84 626 LYS B N 1
ATOM 10096 C CA . LYS B 1 626 ? -38.844 73.938 29.531 1 14.84 626 LYS B CA 1
ATOM 10097 C C . LYS B 1 626 ? -38.594 72.562 30.234 1 14.84 626 LYS B C 1
ATOM 10099 O O . LYS B 1 626 ? -37.438 72.312 30.594 1 14.84 626 LYS B O 1
ATOM 10104 N N . SER B 1 627 ? -39.406 72.25 31.484 1 14.56 627 SER B N 1
ATOM 10105 C CA . SER B 1 627 ? -39.094 72.5 32.906 1 14.56 627 SER B CA 1
ATOM 10106 C C . SER B 1 627 ? -38.688 71.188 33.562 1 14.56 627 SER B C 1
ATOM 10108 O O . SER B 1 627 ? -37.625 71.125 34.219 1 14.56 627 SER B O 1
ATOM 10110 N N . ILE B 1 628 ? -39.562 70.125 34.062 1 14.56 628 ILE B N 1
ATOM 10111 C CA . ILE B 1 628 ? -39.938 70.062 35.469 1 14.56 628 ILE B CA 1
ATOM 10112 C C . ILE B 1 628 ? -39 69.062 36.219 1 14.56 628 ILE B C 1
ATOM 10114 O O . ILE B 1 628 ? -38.594 68.062 35.656 1 14.56 628 ILE B O 1
ATOM 10118 N N . ASN B 1 629 ? -38.719 69.25 37.719 1 14.64 629 ASN B N 1
ATOM 10119 C CA . ASN B 1 629 ? -38.031 69.312 39 1 14.64 629 ASN B CA 1
ATOM 10120 C C . ASN B 1 629 ? -38.031 67.938 39.688 1 14.64 629 ASN B C 1
ATOM 10122 O O . ASN B 1 629 ? -37 67.438 40.156 1 14.64 629 ASN B O 1
ATOM 10126 N N . LEU B 1 630 ? -39.188 67.25 40.25 1 14 630 LEU B N 1
ATOM 10127 C CA . LEU B 1 630 ? -39.469 67.312 41.688 1 14 630 LEU B CA 1
ATOM 10128 C C . LEU B 1 630 ? -38.688 66.188 42.406 1 14 630 LEU B C 1
ATOM 10130 O O . LEU B 1 630 ? -38.25 65.25 41.781 1 14 630 LEU B O 1
ATOM 10134 N N . VAL B 1 631 ? -39.281 65.625 43.688 1 14.8 631 VAL B N 1
ATOM 10135 C CA . VAL B 1 631 ? -39.219 65.688 45.156 1 14.8 631 VAL B CA 1
ATOM 10136 C C . VAL B 1 631 ? -38.656 64.375 45.719 1 14.8 631 VAL B C 1
ATOM 10138 O O . VAL B 1 631 ? -38.469 63.406 44.969 1 14.8 631 VAL B O 1
ATOM 10141 N N . LEU B 1 632 ? -39.406 63.656 46.781 1 14.38 632 LEU B N 1
ATOM 10142 C CA . LEU B 1 632 ? -39.312 63.656 48.25 1 14.38 632 LEU B CA 1
ATOM 10143 C C . LEU B 1 632 ? -38.625 62.406 48.781 1 14.38 632 LEU B C 1
ATOM 10145 O O . LEU B 1 632 ? -37.688 62.5 49.531 1 14.38 632 LEU B O 1
ATOM 10149 N N . ASN B 1 633 ? -39.438 61.344 49.594 1 14.42 633 ASN B N 1
ATOM 10150 C CA . ASN B 1 633 ? -39.656 61.156 51.031 1 14.42 633 ASN B CA 1
ATOM 10151 C C . ASN B 1 633 ? -38.812 60.031 51.594 1 14.42 633 ASN B C 1
ATOM 10153 O O . ASN B 1 633 ? -38.375 59.156 50.844 1 14.42 633 ASN B O 1
ATOM 10157 N N . VAL B 1 634 ? -39.406 59.125 52.719 1 15.06 634 VAL B N 1
ATOM 10158 C CA . VAL B 1 634 ? -39.25 59.031 54.188 1 15.06 634 VAL B CA 1
ATOM 10159 C C . VAL B 1 634 ? -38.406 57.812 54.531 1 15.06 634 VAL B C 1
ATOM 10161 O O . VAL B 1 634 ? -38.25 56.906 53.719 1 15.06 634 VAL B O 1
ATOM 10164 N N . PRO B 1 635 ? -38.75 57.094 55.969 1 15.45 635 PRO B N 1
ATOM 10165 C CA . PRO B 1 635 ? -38.094 56.969 57.281 1 15.45 635 PRO B CA 1
ATOM 10166 C C . PRO B 1 635 ? -37.5 55.594 57.531 1 15.45 635 PRO B C 1
ATOM 10168 O O . PRO B 1 635 ? -36.312 55.469 57.812 1 15.45 635 PRO B O 1
ATOM 10171 N N . ALA B 1 636 ? -38.312 54.625 58.375 1 14.55 636 ALA B N 1
ATOM 10172 C CA . ALA B 1 636 ? -38.156 54.312 59.781 1 14.55 636 ALA B CA 1
ATOM 10173 C C . ALA B 1 636 ? -37.406 53 59.969 1 14.55 636 ALA B C 1
ATOM 10175 O O . ALA B 1 636 ? -37.219 52.25 59.031 1 14.55 636 ALA B O 1
ATOM 10176 N N . LYS B 1 637 ? -38.062 51.906 60.844 1 14.95 637 LYS B N 1
ATOM 10177 C CA . LYS B 1 637 ? -37.906 51.531 62.25 1 14.95 637 LYS B CA 1
ATOM 10178 C C . LYS B 1 637 ? -37.031 50.281 62.406 1 14.95 637 LYS B C 1
ATOM 10180 O O . LYS B 1 637 ? -36.844 49.531 61.438 1 14.95 637 LYS B O 1
ATOM 10185 N N . ASN B 1 638 ? -37.406 49.406 63.562 1 14.73 638 ASN B N 1
ATOM 10186 C CA . ASN B 1 638 ? -36.844 49 64.875 1 14.73 638 ASN B CA 1
ATOM 10187 C C . ASN B 1 638 ? -36.219 47.625 64.812 1 14.73 638 ASN B C 1
ATOM 10189 O O . ASN B 1 638 ? -36.406 46.906 63.812 1 14.73 638 ASN B O 1
ATOM 10193 N N . PRO B 1 639 ? -36.688 46.625 65.812 1 14.73 639 PRO B N 1
ATOM 10194 C CA . PRO B 1 639 ? -36.125 46.125 67.062 1 14.73 639 PRO B CA 1
ATOM 10195 C C . PRO B 1 639 ? -35.5 44.75 66.938 1 14.73 639 PRO B C 1
ATOM 10197 O O . PRO B 1 639 ? -35.688 44.094 65.875 1 14.73 639 PRO B O 1
ATOM 10200 N N . ASN B 1 640 ? -35.906 43.75 67.938 1 14.39 640 ASN B N 1
ATOM 10201 C CA . ASN B 1 640 ? -35.281 43.094 69.062 1 14.39 640 ASN B CA 1
ATOM 10202 C C . ASN B 1 640 ? -34.906 41.656 68.75 1 14.39 640 ASN B C 1
ATOM 10204 O O . ASN B 1 640 ? -33.75 41.25 68.938 1 14.39 640 ASN B O 1
ATOM 10208 N N . GLY B 1 641 ? -35.719 40.531 69.25 1 13.65 641 GLY B N 1
ATOM 10209 C CA . GLY B 1 641 ? -35.562 39.719 70.438 1 13.65 641 GLY B CA 1
ATOM 10210 C C . GLY B 1 641 ? -34.938 38.375 70.125 1 13.65 641 GLY B C 1
ATOM 10211 O O . GLY B 1 641 ? -33.75 38.156 70.438 1 13.65 641 GLY B O 1
ATOM 10212 N N . LYS B 1 642 ? -35.812 37.156 70.5 1 15.82 642 LYS B N 1
ATOM 10213 C CA . LYS B 1 642 ? -35.688 36.094 71.5 1 15.82 642 LYS B CA 1
ATOM 10214 C C . LYS B 1 642 ? -34.812 34.969 71 1 15.82 642 LYS B C 1
ATOM 10216 O O . LYS B 1 642 ? -34.594 34.812 69.812 1 15.82 642 LYS B O 1
ATOM 10221 N N . ASN B 1 643 ? -34.625 33.781 71.938 1 14.49 643 ASN B N 1
ATOM 10222 C CA . ASN B 1 643 ? -33.812 32.875 72.75 1 14.49 643 ASN B CA 1
ATOM 10223 C C . ASN B 1 643 ? -33.656 31.516 72.125 1 14.49 643 ASN B C 1
ATOM 10225 O O . ASN B 1 643 ? -32.531 31.016 72 1 14.49 643 ASN B O 1
ATOM 10229 N N . PRO B 1 644 ? -34.562 30.422 72.625 1 14.92 644 PRO B N 1
ATOM 10230 C CA . PRO B 1 644 ? -34.375 29.297 73.562 1 14.92 644 PRO B CA 1
ATOM 10231 C C . PRO B 1 644 ? -33.938 28.016 72.875 1 14.92 644 PRO B C 1
ATOM 10233 O O . PRO B 1 644 ? -33.938 27.969 71.625 1 14.92 644 PRO B O 1
ATOM 10236 N N . ASN B 1 645 ? -34.719 26.828 73.188 1 14.09 645 ASN B N 1
ATOM 10237 C CA . ASN B 1 645 ? -34.625 25.625 74 1 14.09 645 ASN B CA 1
ATOM 10238 C C . ASN B 1 645 ? -34.375 24.391 73.125 1 14.09 645 ASN B C 1
ATOM 10240 O O . ASN B 1 645 ? -33.469 23.609 73.438 1 14.09 645 ASN B O 1
ATOM 10244 N N . SER B 1 646 ? -35.469 23.688 72.625 1 14.74 646 SER B N 1
ATOM 10245 C CA . SER B 1 646 ? -35.938 22.406 73.125 1 14.74 646 SER B CA 1
ATOM 10246 C C . SER B 1 646 ? -35.156 21.25 72.562 1 14.74 646 SER B C 1
ATOM 10248 O O . SER B 1 646 ? -34.594 21.375 71.438 1 14.74 646 SER B O 1
ATOM 10250 N N . ALA B 1 647 ? -35.469 19.859 73.062 1 14.59 647 ALA B N 1
ATOM 10251 C CA . ALA B 1 647 ? -35.156 18.609 73.75 1 14.59 647 ALA B CA 1
ATOM 10252 C C . ALA B 1 647 ? -34.906 17.484 72.75 1 14.59 647 ALA B C 1
ATOM 10254 O O . ALA B 1 647 ? -33.938 16.719 72.875 1 14.59 647 ALA B O 1
ATOM 10255 N N . ALA B 1 648 ? -35.938 16.938 72.125 1 15.65 648 ALA B N 1
ATOM 10256 C CA . ALA B 1 648 ? -36.406 15.609 72.5 1 15.65 648 ALA B CA 1
ATOM 10257 C C . ALA B 1 648 ? -35.469 14.531 71.938 1 15.65 648 ALA B C 1
ATOM 10259 O O . ALA B 1 648 ? -34.812 14.727 70.938 1 15.65 648 ALA B O 1
ATOM 10260 N N . ASP B 1 649 ? -35.625 13.219 72.5 1 14.74 649 ASP B N 1
ATOM 10261 C CA . ASP B 1 649 ? -35.219 11.984 73.188 1 14.74 649 ASP B CA 1
ATOM 10262 C C . ASP B 1 649 ? -34.875 10.906 72.125 1 14.74 649 ASP B C 1
ATOM 10264 O O . ASP B 1 649 ? -33.812 10.281 72.25 1 14.74 649 ASP B O 1
ATOM 10268 N N . ASN B 1 650 ? -35.875 10.102 71.75 1 15 650 ASN B N 1
ATOM 10269 C CA . ASN B 1 650 ? -36 8.727 72.25 1 15 650 ASN B CA 1
ATOM 10270 C C . ASN B 1 650 ? -35.062 7.785 71.5 1 15 650 ASN B C 1
ATOM 10272 O O . ASN B 1 650 ? -34.562 8.117 70.438 1 15 650 ASN B O 1
ATOM 10276 N N . GLN B 1 651 ? -35.469 6.477 71.375 1 15.03 651 GLN B N 1
ATOM 10277 C CA . GLN B 1 651 ? -35.156 5.184 72 1 15.03 651 GLN B CA 1
ATOM 10278 C C . GLN B 1 651 ? -34.25 4.348 71.125 1 15.03 651 GLN B C 1
ATOM 10280 O O . GLN B 1 651 ? -34.094 4.664 69.938 1 15.03 651 GLN B O 1
ATOM 10285 N N . PRO B 1 652 ? -34.625 2.953 71.062 1 15.7 652 PRO B N 1
ATOM 10286 C CA . PRO B 1 652 ? -33.969 1.8 71.688 1 15.7 652 PRO B CA 1
ATOM 10287 C C . PRO B 1 652 ? -33.031 1.071 70.688 1 15.7 652 PRO B C 1
ATOM 10289 O O . PRO B 1 652 ? -31.891 0.772 71.062 1 15.7 652 PRO B O 1
ATOM 10292 N N . ILE B 1 653 ? -33.594 0.34 69.688 1 17.28 653 ILE B N 1
ATOM 10293 C CA . ILE B 1 653 ? -33.438 -1.091 69.938 1 17.28 653 ILE B CA 1
ATOM 10294 C C . ILE B 1 653 ? -32.031 -1.535 69.562 1 17.28 653 ILE B C 1
ATOM 10296 O O . ILE B 1 653 ? -31.422 -0.961 68.688 1 17.28 653 ILE B O 1
ATOM 10300 N N . GLN B 1 654 ? -31.766 -2.842 69.938 1 15.02 654 GLN B N 1
ATOM 10301 C CA . GLN B 1 654 ? -30.797 -3.717 70.625 1 15.02 654 GLN B CA 1
ATOM 10302 C C . GLN B 1 654 ? -29.797 -4.289 69.625 1 15.02 654 GLN B C 1
ATOM 10304 O O . GLN B 1 654 ? -28.656 -4.602 69.938 1 15.02 654 GLN B O 1
ATOM 10309 N N . LYS B 1 655 ? -30.234 -4.84 68.562 1 17.19 655 LYS B N 1
ATOM 10310 C CA . LYS B 1 655 ? -29.625 -6.172 68.562 1 17.19 655 LYS B CA 1
ATOM 10311 C C . LYS B 1 655 ? -28.109 -6.082 68.562 1 17.19 655 LYS B C 1
ATOM 10313 O O . LYS B 1 655 ? -27.531 -5.254 67.875 1 17.19 655 LYS B O 1
ATOM 10318 N N . VAL B 1 656 ? -27.562 -6.852 69.438 1 16.19 656 VAL B N 1
ATOM 10319 C CA . VAL B 1 656 ? -26.453 -7.16 70.312 1 16.19 656 VAL B CA 1
ATOM 10320 C C . VAL B 1 656 ? -25.156 -7.262 69.5 1 16.19 656 VAL B C 1
ATOM 10322 O O . VAL B 1 656 ? -24.188 -6.566 69.812 1 16.19 656 VAL B O 1
ATOM 10325 N N . LYS B 1 657 ? -24.625 -8.453 69.75 1 15.84 657 LYS B N 1
ATOM 10326 C CA . LYS B 1 657 ? -23.484 -8.875 70.562 1 15.84 657 LYS B CA 1
ATOM 10327 C C . LYS B 1 657 ? -22.188 -8.836 69.75 1 15.84 657 LYS B C 1
ATOM 10329 O O . LYS B 1 657 ? -22.219 -8.789 68.5 1 15.84 657 LYS B O 1
ATOM 10334 N N . LYS B 1 658 ? -21.391 -9.93 70.188 1 15.53 658 LYS B N 1
ATOM 10335 C CA . LYS B 1 658 ? -20.141 -10.008 70.938 1 15.53 658 LYS B CA 1
ATOM 10336 C C . LYS B 1 658 ? -18.938 -9.867 70 1 15.53 658 LYS B C 1
ATOM 10338 O O . LYS B 1 658 ? -18.062 -9.039 70.25 1 15.53 658 LYS B O 1
ATOM 10343 N N . ILE B 1 659 ? -18.359 -11.055 69.75 1 16.36 659 ILE B N 1
ATOM 10344 C CA . ILE B 1 659 ? -17.297 -11.531 70.625 1 16.36 659 ILE B CA 1
ATOM 10345 C C . ILE B 1 659 ? -15.992 -10.812 70.25 1 16.36 659 ILE B C 1
ATOM 10347 O O . ILE B 1 659 ? -15.852 -10.258 69.188 1 16.36 659 ILE B O 1
ATOM 10351 N N . TYR B 1 660 ? -14.828 -11.75 70.312 1 17.28 660 TYR B N 1
ATOM 10352 C CA . TYR B 1 660 ? -13.664 -11.805 71.188 1 17.28 660 TYR B CA 1
ATOM 10353 C C . TYR B 1 660 ? -12.602 -10.812 70.688 1 17.28 660 TYR B C 1
ATOM 10355 O O . TYR B 1 660 ? -12.586 -10.383 69.562 1 17.28 660 TYR B O 1
ATOM 10363 N N . LEU B 1 661 ? -11.312 -10.93 70.812 1 16.72 661 LEU B N 1
ATOM 10364 C CA . LEU B 1 661 ? -10.758 -9.938 71.75 1 16.72 661 LEU B CA 1
ATOM 10365 C C . LEU B 1 661 ? -10.93 -8.531 71.188 1 16.72 661 LEU B C 1
ATOM 10367 O O . LEU B 1 661 ? -10.867 -8.312 69.938 1 16.72 661 LEU B O 1
#

Sequence (1322 aa):
MSNMFYIIDAKTLKERQRLEWFSESGPQNLCQMKGKSTEECQNYIRILVRKNEGELLVCGTYSYSPRCREYILKDGGSWVVKEGAEDIPARGLCPYDPWHNSTAIYADGELYVGTVTDFSGTDPLIYRAPLRTEQYDLNHLNAPDFVSALDYGEHVYFFFRENAVEYSNCGKARYSRVGRVCKKDKGGAHSFTSRWTSFLKARLNCSIPGDFPFYFHHIQSTSGLVKGVYGEKESEVMYATMTTGRNELSGSGVCAFPLRAILDVFAGPFKEQATPDSAWIPVKKKKVPEPRPGQCVEDSRTLTDVTLNFVKSHPLMDEAVPNIFSRPLALRTSFRYRFTKIAVDPQVQTADGKAYDVLFVGTDDGRVLKAVNVLAYDRVDDVRSVVIEDLQVFPPGTHVENLEVLHFSKEDTPQVIAVSADEIFSFPVHRCSQVAKTCSDCVKLQDPYCGWDLKQGQCVAVSSGAVSGSHGVIQKVSAGVSSSCPDFVFEESLEDLTKRPTSSPASPAWAPGRKDWETNEIPTENDVHQQSRTTGTLYMAVEEDVKRKERYSSETFAIAVTTACVAALIVGFVSGYGFSRRCRSDDLDSSYADIRFPADGGLMNHHPHNHHLMNHVDAQPNINNKSINLVLNVPAKNPNGKNPNSAADNQPIQKVKKIYLMSNMFYIIDAKTLKERQRLEWFSESGPQNLCQMKGKSTEECQNYIRILVRKNEGELLVCGTYSYSPRCREYILKDGGSWVVKEGAEDIPARGLCPYDPWHNSTAIYADGELYVGTVTDFSGTDPLIYRAPLRTEQYDLNHLNAPDFVSALDYGEHVYFFFRENAVEYSNCGKARYSRVGRVCKKDKGGAHSFTSRWTSFLKARLNCSIPGDFPFYFHHIQSTSGLVKGVYGEKESEVMYATMTTGRNELSGSGVCAFPLRAILDVFAGPFKEQATPDSAWIPVKKKKVPEPRPGQCVEDSRTLTDVTLNFVKSHPLMDEAVPNIFSRPLALRTSFRYRFTKIAVDPQVQTADGKAYDVLFVGTDDGRVLKAVNVLAYDRVDDVRSVVIEDLQVFPPGTHVENLEVLHFSKEDTPQVIAVSADEIFSFPVHRCSQVAKTCSDCVKLQDPYCGWDLKQGQCVAVSSGAVSGSHGVIQKVSAGVSSSCPDFVFEESLEDLTKRPTSSPASPAWAPGRKDWETNEIPTENDVHQQSRTTGTLYMAVEEDVKRKERYSSETFAIAVTTACVAALIVGFVSGYGFSRRCRSDDLDSSYADIRFPADGGLMNHHPHNHHLMNHVDAQPNINNKSINLVLNVPAKNPNGKNPNSAADNQPIQKVKKIYL

pLDDT: mean 75.02, std 31.67, range [13.23, 98.81]

Nearest PDB structures (foldseek):
  6fkk-assembly1_A  TM=9.404E-01  e=9.274E-57  Drosophila melanogaster
  6fkm-assembly1_B  TM=9.303E-01  e=2.679E-56  Drosophila melanogaster
  6qp9-assembly1_B  TM=9.396E-01  e=1.371E-52  Drosophila melanogaster
  6qp9-assembly1_A  TM=9.320E-01  e=8.969E-53  Drosophila melanogaster
  8rmj-assembly1_A-2  TM=8.785E-01  e=1.504E-44  Drosophila melanogaster

Foldseek 3Di:
DFQKDFDADPVVRHTDDIDGHWADPVLLVVLVVVPDDNVFQTWDWDDWDDLDPFKIKIWTLRRLFIWIWMWGQDPVRDIDTDPPRGTHGQQLNDGNTNPAQKEWDDDPNWIWIWAARHSVRQWTWTDTVQAIADTPDVLQAASKRWAYWDDDDQKIKTWIKHWDPLCVVVPTDIAIKIKIAGPLFQFAADPTRRYTQQIAMATAFAWDDDPDIGTQGGWFEKEYWFWDAFQNDTFIKIKTKGWHDPPDQTKIFIFIFTPVLVVVQSVAFFWAAPDPPGHIDTDDPVQADPPGGNDDDNYNHPDDPSSSVCCNRTRYGDDHGATQLNHTAPMDRDPFWGWHYKEWDHFQAALVGGTWIWMWTWIQQQKIWIKTFLCGNNHRPHTDIDTLDIDRRDHTRWGFNYWYWDDDDLPDFIWIWTDTPVDIDIDGPDDFQVQDQFQLRSQLSLDRQWWAFQVVSGIHGDRVPVSPDPPGTDHDNNPSGDPPGPPDDPPPDVPVVVVPPPPPPPPPDPPPDPPDPPDPPPDPDDDDDDDDDDDDDDPDPPPPDPPDPPPPDPVVVVVVVVVVVVVVVVVVVVVVVVVVVCVVDDPPDDDPDPPPDDDDDDDDDDDDDDDYDDDYDDDDDDDDDDDDYDDDDDDDDDDDDDYYDDDYDDDDDDDDDDDDD/DFQKDFDADPVVRHTDDIDGHWADPVLLVVLVVVPDDNVFQTWDWDDWDDLDPFKIKIWTLRRLFIWIWMWGQDPVRDTDTDPPRGTHGQQLNDGNTNPAQKEWDDDPNWIWIWAARHSVRQWTWTDTVQAIADTPDVLQAASWRWAYWDDDDQKIKTWIKHWDPLCVVVHTDIAIKIKIAGPLEQFAADPTRRYTQQIAMATAFAWDDDPDIGTQGGWFEKEYWFWDAFQNDTFIKIKTKGWHDPPDQTKIFIFIFTPVLVVVQSVAFFWAAPDPPGHIDTDDPVQADPPGGNDDDNYNHPDDPSSSVCCNRTRYGDDHGATQLNHTAPMDRDPFWGWHYKEWDHFQAALVGGTWIWMWTWIQFQKIWIKTFLCGNNHRPHTDIDTLDIDRRDHTRWGFNYWYWDDDDLPDFIWIWTDTPVDIDIDGPDDFQVQDQFQLRSQLSLDRQWWAFQVVSGIHGDRVPVSPDPPGTHHDNNPSGDPPGPPDDPPPDCPVVVPPPPPDPPPPDPPPDPDDPPPPPPPPPPDPPPPPDPPCPCPVPPPPPPPPPPPPDCVVVVVVVVVVVVVVVVVVVCVVVVVVVVPPDPDDDDDDDDDDDDPDYDDYDDDDDDDDYDYYDDDDDDDDDDDDDDYDYDDYDYDDDDDDDDDDDDDDDDDDDDDDD

Secondary structure (DSSP, 8-state):
-BSEEEEE-TTT--EEEEEE-PPPHHHHHHHHHTT--TTTTS-BEEEEEEEETTEEEEEE-TTTS-EEEEEEE-TTS-EEEPTT-SSEE-BTTB-SSTT---EEEEETTEEEEEEESSTTS--EEEEETTEEPPTT-TTT-SS-EEEEEEEETTEEEEEEEEE-GGGTTT---EEEEEEEEETT----SGGGTTB-SS-EEEEB--EE-SSS-EE--EEEEEEEEEEEEETTEEEEEEEEEEE--TTS---EEEEEEEHHHHHHHHTS-BEE-SSTTBPPEEPPGGGS-SSPTTSPPS-GGG--HHHHHHHHH--BBSSPBPPTTSS-EEEE--SS--EEEEEEEEEEE-TTS-EEEEEEEEETTSEEEEEEETTTTT-SS---EEEEEEEE-S-TT----EEEEE---SSSPPEEEEE-SS-EEEEES--HHHH--SHHHHHHT--TTEEEETTTTEEEE--GGGGTT-TTEE--TTTS--TT-TT------TTGGG-------------------------------------------------------HHHHHHHHHHHHHHHHHHHHHHHHHHHHHTT-----------------------------------------------------------------------------/-BSEEEEE-TTT--EEEEEE-PPPHHHHHHHHHTT--TTTTS-BEEEEEEEETTEEEEEE-TTTS-EEEEEEE-TTS-EEEPTT-SSEE-BTTB-SSTT---EEEEETTEEEEEEESSTTS--EEEEETTEEPPTT-TTT-SS-EEEEEEEETTEEEEEEEEE-GGGTTT---EEEEEEEEETT----SGGGTTB-SS-EEEEB--EE-SSS-EE--EEEEEEEEEEEEETTEEEEEEEEEEE--TTS---EEEEEEEHHHHHHHHTS-BEE-SSTTBPPEEPPGGGS-SSPTTSPPS-GGG--HHHHHHHHH--BBSSPBPPTTSS-EEEE--SS--EEEEEEEEEEE-TTS-EEEEEEEEETTSEEEEEEETTTTT-SS---EEEEEEEE-S-TT----EEEEE---SSSPPEEEEE-SS-EEEEES--HHHH--SHHHHHHT--TTEEEETTTTEEEE--GGGGTT-TTEE--TTTS--TT-TT------TTGGG-------------------------------------------------------HHHHHHHHHHHHHHHHHHHHHHHHHHHHTTS-----S-----------------------------------------------------------------------